Protein AF-A0A8T2UXD0-F1 (afdb_monomer_lite)

pLDDT: mean 90.54, std 15.95, range [23.23, 98.81]

Sequence (1113 aa):
MATSQDVSQAEHEKELHKASDIFVRALENENIKYIFGIPGEENLDLLDSLKGSPINLILTRHEQAAGFMAATVGRLTGHVGVCLSTLGPGATNFATAAAYAQLAGFPMMMITGQKPIRKSKQGSFQIVDIVENMRPVTKFTKQIADGDLIPSLVREAIRQAEEERPGAVHLELPEDIAGTMTEGEIFPVHPVRRPIAEEKAIRKAVNMIQAATNPLLLIGAGANRKRTQKMLQEFVDKLGIPFVTTQMGKGVITEAHPLYLGCCALSAMDYPHVCIEKADLIINVGHDVVEKPPFFMEHGKPPLVIHINFYSAKVDNVYFPQLEVIGDIANAIWQIKESTSHQSHWDYEYMLQTKRDMEIHMRIGVDDSSFPMVPQRVVADLRRAMPDDGVVCLDNGMYKIWFARCYKAYQPNTLLLDNALATMGAGLPSAIAVSLLYPQKKVVAVCGDGGFMMNSQEMETAMRLHLNLTVIILNDNAYGMIKWKQNHAGFSKFGLDLENPDFVAYARSYGAIGYRVTNADEYLKLLHECLFLSPHGVKLIEVPVKYEWANHILDKELPGLMEKKMEAVTTTISLALSEAAAIPKTMKLAAKELKPKKEVAIEMKGLEVDSVGPETDVTTCTEEIQGRPTLGATPEPVVYPFYIANKPLYPNSNLDVINKYNGKVFAKCALATHNDIDAAIDAAQKAFPAVAAMASYERKQVLETVVTEVKRRFEEFAVALCLEAGKPIRDSRGEVKRLIDTFSIAAEESIRISGEFSQMDISERAKGYQALVRRFPIGPISMISPFNFPLNLAAHKIAPALAVGCPFVLKPASRTPIGSLLLGEILSQCRLPEGAFSILPCSRDGAELFTIDERFKLVSFTGSPSVGWDIKEKAGKKKVILELGGNAACILEDIVPDMKTVVSRIIHGAFYQSGQSCISVQRVYIRKDLYELVKDELVKETHGLVKGDPLNEDTFIGPLIAESEAKRIENWVDKAVSNGARVLAGGKRDDSFYDATILENVSPDMEVHCEEVFGPVMELIAYDDFKYAVSEVNKSKFGLQAGVFTSDINKAFYAFQQLDVGGVVINDVPSMRIDSQPYGGVKDSGLGREGVKYAMEDMTEVRVMLLRNVGTL

Organism: Ceratopteris richardii (NCBI:txid49495)

InterPro domains:
  IPR000399 TPP-binding enzyme, conserved site [PS00187] (432-451)
  IPR011766 Thiamine pyrophosphate enzyme, TPP-binding [PF02775] (395-543)
  IPR012000 Thiamine pyrophosphate enzyme, central domain [PF00205] (202-335)
  IPR012001 Thiamine pyrophosphate enzyme, N-terminal TPP-binding domain [PF02776] (18-131)
  IPR015590 Aldehyde dehydrogenase domain [PF00171] (654-1104)
  IPR016161 Aldehyde/histidinol dehydrogenase [SSF53720] (637-1110)
  IPR016162 Aldehyde dehydrogenase, N-terminal [G3DSA:3.40.605.10] (663-1097)
  IPR016163 Aldehyde dehydrogenase, C-terminal [G3DSA:3.40.309.10] (886-1074)
  IPR029035 DHS-like NAD/FAD-binding domain superfamily [SSF52467] (194-378)
  IPR029061 Thiamin diphosphate-binding fold [SSF52518] (13-196)
  IPR029061 Thiamin diphosphate-binding fold [SSF52518] (373-552)
  IPR029510 Aldehyde dehydrogenase, glutamic acid active site [PS00687] (882-889)
  IPR051020 Aldehyde dehydrogenase-related metabolic enzymes [PTHR42991] (530-1112)

Structure (mmCIF, N/CA/C/O backbone):
data_AF-A0A8T2UXD0-F1
#
_entry.id   AF-A0A8T2UXD0-F1
#
loop_
_atom_site.group_PDB
_atom_site.id
_atom_site.type_symbol
_atom_site.label_atom_id
_atom_site.label_alt_id
_atom_site.label_comp_id
_atom_site.label_asym_id
_atom_site.label_entity_id
_atom_site.label_seq_id
_atom_site.pdbx_PDB_ins_code
_atom_site.Cartn_x
_atom_site.Cartn_y
_atom_site.Cartn_z
_atom_site.occupancy
_atom_site.B_iso_or_equiv
_atom_site.auth_seq_id
_atom_site.auth_comp_id
_atom_site.auth_asym_id
_atom_site.auth_atom_id
_atom_site.pdbx_PDB_model_num
ATOM 1 N N . MET A 1 1 ? 6.218 -28.670 77.651 1.00 37.00 1 MET A N 1
ATOM 2 C CA . MET A 1 1 ? 6.368 -27.308 78.204 1.00 37.00 1 MET A CA 1
ATOM 3 C C . MET A 1 1 ? 6.347 -26.332 77.039 1.00 37.00 1 MET A C 1
ATOM 5 O O . MET A 1 1 ? 7.109 -26.569 76.116 1.00 37.00 1 MET A O 1
ATOM 9 N N . ALA A 1 2 ? 5.452 -25.335 77.117 1.00 35.25 2 ALA A N 1
ATOM 10 C CA . ALA A 1 2 ? 5.330 -24.097 76.319 1.00 35.25 2 ALA A CA 1
ATOM 11 C C . ALA A 1 2 ? 5.297 -24.245 74.777 1.00 35.25 2 ALA A C 1
ATOM 13 O O . ALA A 1 2 ? 6.328 -24.461 74.158 1.00 35.25 2 ALA A O 1
ATOM 14 N N . THR A 1 3 ? 4.134 -24.396 74.130 1.00 39.88 3 THR A N 1
ATOM 15 C CA . THR A 1 3 ? 3.065 -23.422 73.769 1.00 39.88 3 THR A CA 1
ATOM 16 C C . THR A 1 3 ? 3.284 -22.690 72.442 1.00 39.88 3 THR A C 1
ATOM 18 O O . THR A 1 3 ? 4.197 -21.894 72.277 1.00 39.88 3 THR A O 1
ATOM 21 N N . SER A 1 4 ? 2.354 -23.017 71.546 1.00 42.31 4 SER A N 1
ATOM 22 C CA . SER A 1 4 ? 1.787 -22.301 70.404 1.00 42.31 4 SER A CA 1
ATOM 23 C C . SER A 1 4 ? 1.790 -20.766 70.426 1.00 42.31 4 SER A C 1
ATOM 25 O O . SER A 1 4 ? 1.621 -20.178 71.489 1.00 42.31 4 SER A O 1
ATOM 27 N N . GLN A 1 5 ? 1.724 -20.224 69.199 1.00 41.56 5 GLN A N 1
ATOM 28 C CA . GLN A 1 5 ? 1.317 -18.874 68.761 1.00 41.56 5 GLN A CA 1
ATOM 29 C C . GLN A 1 5 ? 2.453 -17.871 68.525 1.00 41.56 5 GLN A C 1
ATOM 31 O O . GLN A 1 5 ? 3.053 -17.365 69.461 1.00 41.56 5 GLN A O 1
ATOM 36 N N . ASP A 1 6 ? 2.741 -17.660 67.233 1.00 34.41 6 ASP A N 1
ATOM 37 C CA . ASP A 1 6 ? 2.915 -16.360 66.551 1.00 34.41 6 ASP A CA 1
ATOM 38 C C . ASP A 1 6 ? 3.908 -16.475 65.386 1.00 34.41 6 ASP A C 1
ATOM 40 O O . ASP A 1 6 ? 5.038 -15.999 65.423 1.00 34.41 6 ASP A O 1
ATOM 44 N N . VAL A 1 7 ? 3.461 -17.115 64.302 1.00 37.12 7 VAL A N 1
ATOM 45 C CA . VAL A 1 7 ? 3.943 -16.759 62.962 1.00 37.12 7 VAL A CA 1
ATOM 46 C C . VAL A 1 7 ? 2.892 -15.801 62.421 1.00 37.12 7 VAL A C 1
ATOM 48 O O . VAL A 1 7 ? 1.910 -16.221 61.811 1.00 37.12 7 VAL A O 1
ATOM 51 N N . SER A 1 8 ? 3.037 -14.520 62.760 1.00 35.91 8 SER A N 1
ATOM 52 C CA . SER A 1 8 ? 2.186 -13.464 62.225 1.00 35.91 8 SER A CA 1
ATOM 53 C C . SER A 1 8 ? 2.386 -13.392 60.714 1.00 35.91 8 SER A C 1
ATOM 55 O O . SER A 1 8 ? 3.499 -13.161 60.235 1.00 35.91 8 SER A O 1
ATOM 57 N N . GLN A 1 9 ? 1.291 -13.581 59.984 1.00 34.50 9 GLN A N 1
ATOM 58 C CA . GLN A 1 9 ? 1.118 -13.133 58.611 1.00 34.50 9 GLN A CA 1
ATOM 59 C C . GLN A 1 9 ? 1.543 -11.661 58.517 1.00 34.50 9 GLN A C 1
ATOM 61 O O . GLN A 1 9 ? 0.825 -10.776 58.967 1.00 34.50 9 GLN A O 1
ATOM 66 N N . ALA A 1 10 ? 2.716 -11.395 57.951 1.00 36.94 10 ALA A N 1
ATOM 67 C CA . ALA A 1 10 ? 2.974 -10.114 57.314 1.00 36.94 10 ALA A CA 1
ATOM 68 C C . ALA A 1 10 ? 2.471 -10.253 55.875 1.00 36.94 10 ALA A C 1
ATOM 70 O O . ALA A 1 10 ? 3.243 -10.510 54.952 1.00 36.94 10 ALA A O 1
ATOM 71 N N . GLU A 1 11 ? 1.151 -10.175 55.704 1.00 38.84 11 GLU A N 1
ATOM 72 C CA . GLU A 1 11 ? 0.586 -9.756 54.427 1.00 38.84 11 GLU A CA 1
ATOM 73 C C . GLU A 1 11 ? 1.239 -8.401 54.120 1.00 38.84 11 GLU A C 1
ATOM 75 O O . GLU A 1 11 ? 1.059 -7.438 54.861 1.00 38.84 11 GLU A O 1
ATOM 80 N N . HIS A 1 12 ? 2.098 -8.336 53.098 1.00 44.81 12 HIS A N 1
ATOM 81 C CA . HIS A 1 12 ? 2.376 -7.052 52.468 1.00 44.81 12 HIS A CA 1
ATOM 82 C C . HIS A 1 12 ? 1.028 -6.598 51.908 1.00 44.81 12 HIS A C 1
ATOM 84 O O . HIS A 1 12 ? 0.618 -7.080 50.853 1.00 44.81 12 HIS A O 1
ATOM 90 N N . GLU A 1 13 ? 0.309 -5.744 52.640 1.00 45.81 13 GLU A N 1
ATOM 91 C CA . GLU A 1 13 ? -0.740 -4.915 52.054 1.00 45.81 13 GLU A CA 1
ATOM 92 C C . GLU A 1 13 ? -0.072 -4.169 50.900 1.00 45.81 13 GLU A C 1
ATOM 94 O O . GLU A 1 13 ? 0.713 -3.243 51.110 1.00 45.81 13 GLU A O 1
ATOM 99 N N . LYS A 1 14 ? -0.284 -4.647 49.672 1.00 60.88 14 LYS A N 1
ATOM 100 C CA . LYS A 1 14 ? 0.183 -3.939 48.490 1.00 60.88 14 LYS A CA 1
ATOM 101 C C . LYS A 1 14 ? -0.544 -2.606 48.459 1.00 60.88 14 LYS A C 1
ATOM 103 O O . LYS A 1 14 ? -1.773 -2.555 48.464 1.00 60.88 14 LYS A O 1
ATOM 108 N N . GLU A 1 15 ? 0.231 -1.533 48.480 1.00 77.75 15 GLU A N 1
ATOM 109 C CA . GLU A 1 15 ? -0.295 -0.181 48.455 1.00 77.75 15 GLU A CA 1
ATOM 110 C C . GLU A 1 15 ? -1.021 0.039 47.121 1.00 77.75 15 GLU A C 1
ATOM 112 O O . GLU A 1 15 ? -0.420 -0.002 46.049 1.00 77.75 15 GLU A O 1
ATOM 117 N N . LEU A 1 16 ? -2.340 0.212 47.184 1.00 85.56 16 LEU A N 1
ATOM 118 C CA . LEU A 1 16 ? -3.154 0.502 46.011 1.00 85.56 16 LEU A CA 1
ATOM 119 C C . LEU A 1 16 ? -2.903 1.947 45.566 1.00 85.56 16 LEU A C 1
ATOM 121 O O . LEU A 1 16 ? -3.045 2.884 46.355 1.00 85.56 16 LEU A O 1
ATOM 125 N N . HIS A 1 17 ? -2.605 2.139 44.285 1.00 92.56 17 HIS A N 1
ATOM 126 C CA . HIS A 1 17 ? -2.382 3.455 43.684 1.00 92.56 17 HIS A CA 1
ATOM 127 C C . HIS A 1 17 ? -3.468 3.779 42.654 1.00 92.56 17 HIS A C 1
ATOM 129 O O . HIS A 1 17 ? -4.031 2.870 42.047 1.00 92.56 17 HIS A O 1
ATOM 135 N N . LYS A 1 18 ? -3.759 5.065 42.416 1.00 96.12 18 LYS A N 1
ATOM 136 C CA . LYS A 1 18 ? -4.636 5.467 41.306 1.00 96.12 18 LYS A CA 1
ATOM 137 C C . LYS A 1 18 ? -3.933 5.163 39.977 1.00 96.12 18 LYS A C 1
ATOM 139 O O . LYS A 1 18 ? -2.745 5.440 39.818 1.00 96.12 18 LYS A O 1
ATOM 144 N N . ALA A 1 19 ? -4.649 4.606 39.009 1.00 97.38 19 ALA A N 1
ATOM 145 C CA . ALA A 1 19 ? -4.084 4.144 37.743 1.00 97.38 19 ALA A CA 1
ATOM 146 C C . ALA A 1 19 ? -3.408 5.271 36.948 1.00 97.38 19 ALA A C 1
ATOM 148 O O . ALA A 1 19 ? -2.320 5.078 36.401 1.00 97.38 19 ALA A O 1
ATOM 149 N N . SER A 1 20 ? -3.982 6.475 36.946 1.00 97.62 20 SER A N 1
ATOM 150 C CA . SER A 1 20 ? -3.344 7.647 36.345 1.00 97.62 20 SER A CA 1
ATOM 151 C C . SER A 1 20 ? -2.054 8.083 37.061 1.00 97.62 20 SER A C 1
ATOM 153 O O . SER A 1 20 ? -1.137 8.554 36.388 1.00 97.62 20 SER A O 1
ATOM 155 N N . ASP A 1 21 ? -1.913 7.860 38.377 1.00 97.44 21 ASP A N 1
ATOM 156 C CA . ASP A 1 21 ? -0.654 8.115 39.101 1.00 97.44 21 ASP A CA 1
ATOM 157 C C . ASP A 1 21 ? 0.431 7.129 38.655 1.00 97.44 21 ASP A C 1
ATOM 159 O O . ASP A 1 21 ? 1.575 7.517 38.415 1.00 97.44 21 ASP A O 1
ATOM 163 N N . ILE A 1 22 ? 0.071 5.853 38.484 1.00 97.56 22 ILE A N 1
ATOM 164 C CA . ILE A 1 22 ? 0.976 4.834 37.938 1.00 97.56 22 ILE A CA 1
ATOM 165 C C . ILE A 1 22 ? 1.376 5.162 36.498 1.00 97.56 22 ILE A C 1
ATOM 167 O O . ILE A 1 22 ? 2.548 5.013 36.153 1.00 97.56 22 ILE A O 1
ATOM 171 N N . PHE A 1 23 ? 0.452 5.664 35.674 1.00 98.25 23 PHE A N 1
ATOM 172 C CA . PHE A 1 23 ? 0.763 6.103 34.311 1.00 98.25 23 PHE A CA 1
ATOM 173 C C . PHE A 1 23 ? 1.818 7.209 34.315 1.00 98.25 23 PHE A C 1
ATOM 175 O O . PHE A 1 23 ? 2.831 7.103 33.623 1.00 98.25 23 PHE A O 1
ATOM 182 N N . VAL A 1 24 ? 1.614 8.250 35.126 1.00 98.38 24 VAL A N 1
ATOM 183 C CA . VAL A 1 24 ? 2.554 9.372 35.245 1.00 98.38 24 VAL A CA 1
ATOM 184 C C . VAL A 1 24 ? 3.909 8.899 35.768 1.00 98.38 24 VAL A C 1
ATOM 186 O O . VAL A 1 24 ? 4.928 9.197 35.147 1.00 98.38 24 VAL A O 1
ATOM 189 N N . ARG A 1 25 ? 3.943 8.078 36.825 1.00 97.38 25 ARG A N 1
ATOM 190 C CA . ARG A 1 25 ? 5.199 7.517 37.348 1.00 97.38 25 ARG A CA 1
ATOM 191 C C . ARG A 1 25 ? 5.913 6.622 36.324 1.00 97.38 25 ARG A C 1
ATOM 193 O O . ARG A 1 25 ? 7.142 6.597 36.288 1.00 97.38 25 ARG A O 1
ATOM 200 N N . ALA A 1 26 ? 5.178 5.901 35.473 1.00 97.75 26 ALA A N 1
ATOM 201 C CA . ALA A 1 26 ? 5.765 5.115 34.387 1.00 97.75 26 ALA A CA 1
ATOM 202 C C . ALA A 1 26 ? 6.416 6.011 33.316 1.00 97.75 26 ALA A C 1
ATOM 204 O O . ALA A 1 26 ? 7.507 5.691 32.844 1.00 97.75 26 ALA A O 1
ATOM 205 N N . LEU A 1 27 ? 5.808 7.157 32.981 1.00 98.12 27 LEU A N 1
ATOM 206 C CA . LEU A 1 27 ? 6.428 8.162 32.106 1.00 98.12 27 LEU A CA 1
ATOM 207 C C . LEU A 1 27 ? 7.660 8.816 32.760 1.00 98.12 27 LEU A C 1
ATOM 209 O O . LEU A 1 27 ? 8.677 9.018 32.098 1.00 98.12 27 LEU A O 1
ATOM 213 N N . GLU A 1 28 ? 7.609 9.119 34.059 1.00 97.88 28 GLU A N 1
ATOM 214 C CA . GLU A 1 28 ? 8.759 9.651 34.808 1.00 97.88 28 GLU A CA 1
ATOM 215 C C . GLU A 1 28 ? 9.940 8.675 34.805 1.00 97.88 28 GLU A C 1
ATOM 217 O O . GLU A 1 28 ? 11.082 9.076 34.580 1.00 97.88 28 GLU A O 1
ATOM 222 N N . ASN A 1 29 ? 9.661 7.384 34.998 1.00 96.56 29 ASN A N 1
ATOM 223 C CA . ASN A 1 29 ? 10.650 6.308 34.952 1.00 96.56 29 ASN A CA 1
ATOM 224 C C . ASN A 1 29 ? 11.345 6.203 33.580 1.00 96.56 29 ASN A C 1
ATOM 226 O O . ASN A 1 29 ? 12.518 5.840 33.504 1.00 96.56 29 ASN A O 1
ATOM 230 N N . GLU A 1 30 ? 10.658 6.599 32.508 1.00 95.88 30 GLU A N 1
ATOM 231 C CA . GLU A 1 30 ? 11.190 6.677 31.139 1.00 95.88 30 GLU A CA 1
ATOM 232 C C . GLU A 1 30 ? 11.844 8.041 30.831 1.00 95.88 30 GLU A C 1
ATOM 234 O O . GLU A 1 30 ? 12.256 8.314 29.706 1.00 95.88 30 GLU A O 1
ATOM 239 N N . ASN A 1 31 ? 12.018 8.894 31.848 1.00 95.50 31 ASN A N 1
ATOM 240 C CA . ASN A 1 31 ? 12.623 10.228 31.774 1.00 95.50 31 ASN A CA 1
ATOM 241 C C . ASN A 1 31 ? 11.885 11.209 30.847 1.00 95.50 31 ASN A C 1
ATOM 243 O O . ASN A 1 31 ? 12.504 12.124 30.284 1.00 95.50 31 ASN A O 1
ATOM 247 N N . ILE A 1 32 ? 10.566 11.059 30.704 1.00 97.69 32 ILE A N 1
ATOM 248 C CA . ILE A 1 32 ? 9.747 12.033 29.984 1.00 97.69 32 ILE A CA 1
ATOM 249 C C . ILE A 1 32 ? 9.766 13.363 30.741 1.00 97.69 32 ILE A C 1
ATOM 251 O O . ILE A 1 32 ? 9.631 13.408 31.958 1.00 97.69 32 ILE A O 1
ATOM 255 N N . LYS A 1 33 ? 9.964 14.466 30.010 1.00 96.25 33 LYS A N 1
ATOM 256 C CA . LYS A 1 33 ? 10.037 15.828 30.580 1.00 96.25 33 LYS A CA 1
ATOM 257 C C . LYS A 1 33 ? 8.906 16.740 30.134 1.00 96.25 33 LYS A C 1
ATOM 259 O O . LYS A 1 33 ? 8.571 17.688 30.841 1.00 96.25 33 LYS A O 1
ATOM 264 N N . TYR A 1 34 ? 8.370 16.481 28.947 1.00 97.88 34 TYR A N 1
ATOM 265 C CA . TYR A 1 34 ? 7.365 17.311 28.304 1.00 97.88 34 TYR A CA 1
ATOM 266 C C . TYR A 1 34 ? 6.266 16.425 27.739 1.00 97.88 34 TYR A C 1
ATOM 268 O O . TYR A 1 34 ? 6.557 15.415 27.096 1.00 97.88 34 TYR A O 1
ATOM 276 N N . ILE A 1 35 ? 5.026 16.851 27.944 1.00 98.69 35 ILE A N 1
ATOM 277 C CA . ILE A 1 35 ? 3.860 16.354 27.218 1.00 98.69 35 ILE A CA 1
ATOM 278 C C . ILE A 1 35 ? 3.265 17.553 26.491 1.00 98.69 35 ILE A C 1
ATOM 280 O O . ILE A 1 35 ? 2.960 18.560 27.124 1.00 98.69 35 ILE A O 1
ATOM 284 N N . PHE A 1 36 ? 3.109 17.465 25.175 1.00 98.81 36 PHE A N 1
ATOM 285 C CA . PHE A 1 36 ? 2.476 18.517 24.375 1.00 98.81 36 PHE A CA 1
ATOM 286 C C . PHE A 1 36 ? 1.028 18.135 24.101 1.00 98.81 36 PHE A C 1
ATOM 288 O O . PHE A 1 36 ? 0.779 16.998 23.711 1.00 98.81 36 PHE A O 1
ATOM 295 N N . GLY A 1 37 ? 0.055 19.026 24.261 1.00 97.81 37 GLY A N 1
ATOM 296 C CA . GLY A 1 37 ? -1.310 18.582 23.991 1.00 97.81 37 GLY A CA 1
ATOM 297 C C . GLY A 1 37 ? -2.433 19.542 24.298 1.00 97.81 37 GLY A C 1
ATOM 298 O O . GLY A 1 37 ? -2.210 20.679 24.717 1.00 97.81 37 GLY A O 1
ATOM 299 N N . ILE A 1 38 ? -3.641 19.035 24.080 1.00 97.88 38 ILE A N 1
ATOM 300 C CA . ILE A 1 38 ? -4.906 19.665 24.454 1.00 97.88 38 ILE A CA 1
ATOM 301 C C . ILE A 1 38 ? -5.709 18.623 25.232 1.00 97.88 38 ILE A C 1
ATOM 303 O O . ILE A 1 38 ? -6.197 17.663 24.637 1.00 97.88 38 ILE A O 1
ATOM 307 N N . PRO A 1 39 ? -5.833 18.762 26.559 1.00 95.44 39 PRO A N 1
ATOM 308 C CA . PRO A 1 39 ? -6.629 17.829 27.338 1.00 95.44 39 PRO A CA 1
ATOM 309 C C . PRO A 1 39 ? -8.131 18.112 27.201 1.00 95.44 39 PRO A C 1
ATOM 311 O O . PRO A 1 39 ? -8.539 19.247 26.948 1.00 95.44 39 PRO A O 1
ATOM 314 N N . GLY A 1 40 ? -8.947 17.085 27.435 1.00 93.81 40 GLY A N 1
ATOM 315 C CA . GLY A 1 40 ? -10.406 17.184 27.564 1.00 93.81 40 GLY A CA 1
ATOM 316 C C . GLY A 1 40 ? -10.930 16.553 28.857 1.00 93.81 40 GLY A C 1
ATOM 317 O O . GLY A 1 40 ? -10.153 16.232 29.758 1.00 93.81 40 GLY A O 1
ATOM 318 N N . GLU A 1 41 ? -12.253 16.377 28.941 1.00 91.69 41 GLU A N 1
ATOM 319 C CA . GLU A 1 41 ? -12.951 15.777 30.096 1.00 91.69 41 GLU A CA 1
ATOM 320 C C . GLU A 1 41 ? -12.392 14.385 30.436 1.00 91.69 41 GLU A C 1
ATOM 322 O O . GLU A 1 41 ? -12.151 14.049 31.592 1.00 91.69 41 GLU A O 1
ATOM 327 N N . GLU A 1 42 ? -12.062 13.612 29.412 1.00 93.31 42 GLU A N 1
ATOM 328 C CA . GLU A 1 42 ? -11.636 12.221 29.514 1.00 93.31 42 GLU A CA 1
ATOM 329 C C . GLU A 1 42 ? -10.204 12.080 30.049 1.00 93.31 42 GLU A C 1
ATOM 331 O O . GLU A 1 42 ? -9.760 10.985 30.390 1.00 93.31 42 GLU A O 1
ATOM 336 N N . ASN A 1 43 ? -9.458 13.185 30.125 1.00 95.81 43 ASN A N 1
ATOM 337 C CA . ASN A 1 43 ? -8.100 13.209 30.656 1.00 95.81 43 ASN A CA 1
ATOM 338 C C . ASN A 1 43 ? -8.028 13.768 32.086 1.00 95.81 43 ASN A C 1
ATOM 340 O O . ASN A 1 43 ? -6.919 13.929 32.595 1.00 95.81 43 ASN A O 1
ATOM 344 N N . LEU A 1 44 ? -9.152 14.099 32.736 1.00 96.62 44 LEU A N 1
ATOM 345 C CA . LEU A 1 44 ? -9.150 14.821 34.017 1.00 96.62 44 LEU A CA 1
ATOM 346 C C . LEU A 1 44 ? -8.344 14.113 35.117 1.00 96.62 44 LEU A C 1
ATOM 348 O O . LEU A 1 44 ? -7.552 14.767 35.794 1.00 96.62 44 LEU A O 1
ATOM 352 N N . ASP A 1 45 ? -8.475 12.791 35.252 1.00 96.62 45 ASP A N 1
ATOM 353 C CA . ASP A 1 45 ? -7.686 12.016 36.220 1.00 96.62 45 ASP A CA 1
ATOM 354 C C . ASP A 1 45 ? -6.180 12.069 35.925 1.00 96.62 45 ASP A C 1
ATOM 356 O O . ASP A 1 45 ? -5.371 12.230 36.840 1.00 96.62 45 ASP A O 1
ATOM 360 N N . LEU A 1 46 ? -5.799 12.002 34.645 1.00 97.12 46 LEU A N 1
ATOM 361 C CA . LEU A 1 46 ? -4.404 12.120 34.216 1.00 97.12 46 LEU A CA 1
ATOM 362 C C . LEU A 1 46 ? -3.844 13.524 34.481 1.00 97.12 46 LEU A C 1
ATOM 364 O O . LEU A 1 46 ? -2.701 13.655 34.914 1.00 97.12 46 LEU A O 1
ATOM 368 N N . LEU A 1 47 ? -4.643 14.570 34.260 1.00 97.38 47 LEU A N 1
ATOM 369 C CA . LEU A 1 47 ? -4.257 15.950 34.562 1.00 97.38 47 LEU A CA 1
ATOM 370 C C . LEU A 1 47 ? -4.053 16.185 36.061 1.00 97.38 47 LEU A C 1
ATOM 372 O O . LEU A 1 47 ? -3.098 16.861 36.446 1.00 97.38 47 LEU A O 1
ATOM 376 N N . ASP A 1 48 ? -4.930 15.629 36.896 1.00 97.38 48 ASP A N 1
ATOM 377 C CA . ASP A 1 48 ? -4.803 15.700 38.351 1.00 97.38 48 ASP A CA 1
ATOM 378 C C . ASP A 1 48 ? -3.511 15.015 38.825 1.00 97.38 48 ASP A C 1
ATOM 380 O O . ASP A 1 48 ? -2.745 15.603 39.590 1.00 97.38 48 ASP A O 1
ATOM 384 N N . SER A 1 49 ? -3.195 13.838 38.275 1.00 97.25 49 SER A N 1
ATOM 385 C CA . SER A 1 49 ? -1.945 13.119 38.558 1.00 97.25 49 SER A CA 1
ATOM 386 C C . SER A 1 49 ? -0.693 13.868 38.078 1.00 97.25 49 SER A C 1
ATOM 388 O O . SER A 1 49 ? 0.321 13.900 38.777 1.00 97.25 49 SER A O 1
ATOM 390 N N . LEU A 1 50 ? -0.749 14.533 36.917 1.00 97.00 50 LEU A N 1
ATOM 391 C CA . LEU A 1 50 ? 0.374 15.320 36.387 1.00 97.00 50 LEU A CA 1
ATOM 392 C C . LEU A 1 50 ? 0.735 16.524 37.268 1.00 97.00 50 LEU A C 1
ATOM 394 O O . LEU A 1 50 ? 1.883 16.961 37.253 1.00 97.00 50 LEU A O 1
ATOM 398 N N . LYS A 1 51 ? -0.201 17.051 38.068 1.00 93.31 51 LYS A N 1
ATOM 399 C CA . LYS A 1 51 ? 0.032 18.213 38.942 1.00 93.31 51 LYS A CA 1
ATOM 400 C C . LYS A 1 51 ? 1.182 18.005 39.938 1.00 93.31 51 LYS A C 1
ATOM 402 O O . LYS A 1 51 ? 1.835 18.977 40.316 1.00 93.31 51 LYS A O 1
ATOM 407 N N . GLY A 1 52 ? 1.399 16.767 40.388 1.00 86.38 52 GLY A N 1
ATOM 408 C CA . GLY A 1 52 ? 2.474 16.398 41.318 1.00 86.38 52 GLY A CA 1
ATOM 409 C C . GLY A 1 52 ? 3.787 15.982 40.647 1.00 86.38 52 GLY A C 1
ATOM 410 O O . GLY A 1 52 ? 4.761 15.715 41.348 1.00 86.38 52 GLY A O 1
ATOM 411 N N . SER A 1 53 ? 3.819 15.921 39.314 1.00 96.38 53 SER A N 1
ATOM 412 C CA . SER A 1 53 ? 4.931 15.390 38.524 1.00 96.38 53 SER A CA 1
ATOM 413 C C . SER A 1 53 ? 5.945 16.475 38.130 1.00 96.38 53 SER A C 1
ATOM 415 O O . SER A 1 53 ? 5.562 17.628 37.925 1.00 96.38 53 SER A O 1
ATOM 417 N N . PRO A 1 54 ? 7.237 16.141 37.932 1.00 96.38 54 PRO A N 1
ATOM 418 C CA . PRO A 1 54 ? 8.185 17.020 37.248 1.00 96.38 54 PRO A CA 1
ATOM 419 C C . PRO A 1 54 ? 7.932 17.138 35.731 1.00 96.38 54 PRO A C 1
ATOM 421 O O . PRO A 1 54 ? 8.622 17.918 35.066 1.00 96.38 54 PRO A O 1
ATOM 424 N N . ILE A 1 55 ? 6.996 16.367 35.160 1.00 98.19 55 ILE A N 1
ATOM 425 C CA . ILE A 1 55 ? 6.625 16.449 33.743 1.00 98.19 55 ILE A CA 1
ATOM 426 C C . ILE A 1 55 ? 5.872 17.756 33.474 1.00 98.19 55 ILE A C 1
ATOM 428 O O . ILE A 1 55 ? 4.824 18.029 34.054 1.00 98.19 55 ILE A O 1
ATOM 432 N N . ASN A 1 56 ? 6.363 18.542 32.518 1.00 97.38 56 ASN A N 1
ATOM 433 C CA . ASN A 1 56 ? 5.712 19.781 32.111 1.00 97.38 56 ASN A CA 1
ATOM 434 C C . ASN A 1 56 ? 4.673 19.514 31.016 1.00 97.38 56 ASN A C 1
ATOM 436 O O . ASN A 1 56 ? 5.027 19.176 29.883 1.00 97.38 56 ASN A O 1
ATOM 440 N N . LEU A 1 57 ? 3.393 19.724 31.332 1.00 97.94 57 LEU A N 1
ATOM 441 C CA . LEU A 1 57 ? 2.331 19.756 30.329 1.00 97.94 57 LEU A CA 1
ATOM 442 C C . LEU A 1 57 ? 2.357 21.097 29.582 1.00 97.94 57 LEU A C 1
ATOM 444 O O . LEU A 1 57 ? 2.011 22.147 30.124 1.00 97.94 57 LEU A O 1
ATOM 448 N N . ILE A 1 58 ? 2.749 21.052 28.315 1.00 98.38 58 ILE A N 1
ATOM 449 C CA . ILE A 1 58 ? 2.761 22.193 27.410 1.00 98.38 58 ILE A CA 1
ATOM 450 C C . ILE A 1 58 ? 1.453 22.202 26.623 1.00 98.38 58 ILE A C 1
ATOM 452 O O . ILE A 1 58 ? 1.273 21.450 25.663 1.00 98.38 58 ILE A O 1
ATOM 456 N N . LEU A 1 59 ? 0.536 23.077 27.034 1.00 98.31 59 LEU A N 1
ATOM 457 C CA . LEU A 1 59 ? -0.701 23.293 26.291 1.00 98.31 59 LEU A CA 1
ATOM 458 C C . LEU A 1 59 ? -0.394 23.883 24.916 1.00 98.31 59 LEU A C 1
ATOM 460 O O . LEU A 1 59 ? 0.373 24.843 24.814 1.00 98.31 59 LEU A O 1
ATOM 464 N N . THR A 1 60 ? -1.024 23.313 23.898 1.00 98.44 60 THR A N 1
ATOM 465 C CA . THR A 1 60 ? -0.962 23.762 22.499 1.00 98.44 60 THR A CA 1
ATOM 466 C C . THR A 1 60 ? -2.326 24.282 22.058 1.00 98.44 60 THR A C 1
ATOM 468 O O . THR A 1 60 ? -3.303 24.214 22.809 1.00 98.44 60 THR A O 1
ATOM 471 N N . ARG A 1 61 ? -2.403 24.851 20.856 1.00 98.25 61 ARG A N 1
ATOM 472 C CA . ARG A 1 61 ? -3.653 25.352 20.271 1.00 98.25 61 ARG A CA 1
ATOM 473 C C . ARG A 1 61 ? -4.248 24.400 19.237 1.00 98.25 61 ARG A C 1
ATOM 475 O O . ARG A 1 61 ? -5.414 24.579 18.895 1.00 98.25 61 ARG A O 1
ATOM 482 N N . HIS A 1 62 ? -3.498 23.388 18.796 1.00 98.56 62 HIS A N 1
ATOM 483 C CA . HIS A 1 62 ? -4.005 22.264 18.007 1.00 98.56 62 HIS A CA 1
ATOM 484 C C . HIS A 1 62 ? -3.193 20.972 18.236 1.00 98.56 62 HIS A C 1
ATOM 486 O O . HIS A 1 62 ? -1.962 21.009 18.299 1.00 98.56 62 HIS A O 1
ATOM 492 N N . GLU A 1 63 ? -3.849 19.806 18.277 1.00 98.69 63 GLU A N 1
ATOM 493 C CA . GLU A 1 63 ? -3.199 18.512 18.554 1.00 98.69 63 GLU A CA 1
ATOM 494 C C . GLU A 1 63 ? -2.162 18.135 17.487 1.00 98.69 63 GLU A C 1
ATOM 496 O O . GLU A 1 63 ? -1.072 17.672 17.808 1.00 98.69 63 GLU A O 1
ATOM 501 N N . GLN A 1 64 ? -2.439 18.416 16.210 1.00 98.38 64 GLN A N 1
ATOM 502 C CA . GLN A 1 64 ? -1.445 18.286 15.135 1.00 98.38 64 GLN A CA 1
ATOM 503 C C . GLN A 1 64 ? -0.098 18.958 15.481 1.00 98.38 64 GLN A C 1
ATOM 505 O O . GLN A 1 64 ? 0.961 18.355 15.298 1.00 98.38 64 GLN A O 1
ATOM 510 N N . ALA A 1 65 ? -0.121 20.183 16.016 1.00 98.50 65 ALA A N 1
ATOM 511 C CA . ALA A 1 65 ? 1.096 20.884 16.408 1.00 98.50 65 ALA A CA 1
ATOM 512 C C . ALA A 1 65 ? 1.771 20.243 17.628 1.00 98.50 65 ALA A C 1
ATOM 514 O O . ALA A 1 65 ? 2.998 20.123 17.644 1.00 98.50 65 ALA A O 1
ATOM 515 N N . ALA A 1 66 ? 0.993 19.771 18.608 1.00 98.81 66 ALA A N 1
ATOM 516 C CA . ALA A 1 66 ? 1.518 18.990 19.727 1.00 98.81 66 ALA A CA 1
ATOM 517 C C . ALA A 1 66 ? 2.259 17.732 19.258 1.00 98.81 66 ALA A C 1
ATOM 519 O O . ALA A 1 66 ? 3.372 17.462 19.714 1.00 98.81 66 ALA A O 1
ATOM 520 N N . GLY A 1 67 ? 1.682 17.002 18.303 1.00 98.56 67 GLY A N 1
ATOM 521 C CA . GLY A 1 67 ? 2.324 15.842 17.697 1.00 98.56 67 GLY A CA 1
ATOM 522 C C . GLY A 1 67 ? 3.620 16.209 16.963 1.00 98.56 67 GLY A C 1
ATOM 523 O O . GLY A 1 67 ? 4.635 15.544 17.144 1.00 98.56 67 GLY A O 1
ATOM 524 N N . PHE A 1 68 ? 3.660 17.316 16.212 1.00 98.69 68 PHE A N 1
ATOM 525 C CA . PHE A 1 68 ? 4.904 17.777 15.574 1.00 98.69 68 PHE A CA 1
ATOM 526 C C . PHE A 1 68 ? 5.988 18.193 16.580 1.00 98.69 68 PHE A C 1
ATOM 528 O O . PHE A 1 68 ? 7.168 17.894 16.363 1.00 98.69 68 PHE A O 1
ATOM 535 N N . MET A 1 69 ? 5.618 18.835 17.693 1.00 98.81 69 MET A N 1
ATOM 536 C CA . MET A 1 69 ? 6.554 19.145 18.782 1.00 98.81 69 MET A CA 1
ATOM 537 C C . MET A 1 69 ? 7.116 17.860 19.401 1.00 98.81 69 MET A C 1
ATOM 539 O O . MET A 1 69 ? 8.336 17.722 19.518 1.00 98.81 69 MET A O 1
ATOM 543 N N . ALA A 1 70 ? 6.251 16.891 19.717 1.00 98.75 70 ALA A N 1
ATOM 544 C CA . ALA A 1 70 ? 6.645 15.593 20.259 1.00 98.75 70 ALA A CA 1
ATOM 545 C C . ALA A 1 70 ? 7.571 14.828 19.296 1.00 98.75 70 ALA A C 1
ATOM 547 O O . ALA A 1 70 ? 8.665 14.419 19.683 1.00 98.75 70 ALA A O 1
ATOM 548 N N . ALA A 1 71 ? 7.209 14.727 18.017 1.00 98.25 71 ALA A N 1
ATOM 549 C CA . ALA A 1 71 ? 8.051 14.115 16.991 1.00 98.25 71 ALA A CA 1
ATOM 550 C C . ALA A 1 71 ? 9.424 14.805 16.873 1.00 98.25 71 ALA A C 1
ATOM 552 O O . ALA A 1 71 ? 10.445 14.145 16.673 1.00 98.25 71 ALA A O 1
ATOM 553 N N . THR A 1 72 ? 9.477 16.129 17.044 1.00 97.81 72 THR A N 1
ATOM 554 C CA . THR A 1 72 ? 10.732 16.895 17.016 1.00 97.81 72 THR A CA 1
ATOM 555 C C . THR A 1 72 ? 11.610 16.607 18.231 1.00 97.81 72 THR A C 1
ATOM 557 O O . THR A 1 72 ? 12.821 16.431 18.076 1.00 97.81 72 THR A O 1
ATOM 560 N N . VAL A 1 73 ? 11.023 16.485 19.428 1.00 97.94 73 VAL A N 1
ATOM 561 C CA . VAL A 1 73 ? 11.745 15.985 20.611 1.00 97.94 73 VAL A CA 1
ATOM 562 C C . VAL A 1 73 ? 12.317 14.595 20.325 1.00 97.94 73 VAL A C 1
ATOM 564 O O . VAL A 1 73 ? 13.510 14.369 20.555 1.00 97.94 73 VAL A O 1
ATOM 567 N N . GLY A 1 74 ? 11.503 13.722 19.727 1.00 96.31 74 GLY A N 1
ATOM 568 C CA . GLY A 1 74 ? 11.896 12.398 19.255 1.00 96.31 74 GLY A CA 1
ATOM 569 C C . GLY A 1 74 ? 13.136 12.411 18.367 1.00 96.31 74 GLY A C 1
ATOM 570 O O . GLY A 1 74 ? 14.145 11.757 18.647 1.00 96.31 74 GLY A O 1
ATOM 571 N N . ARG A 1 75 ? 13.081 13.214 17.304 1.00 93.94 75 ARG A N 1
ATOM 572 C CA . ARG A 1 75 ? 14.163 13.385 16.328 1.00 93.94 75 ARG A CA 1
ATOM 573 C C . ARG A 1 75 ? 15.475 13.838 16.972 1.00 93.94 75 ARG A C 1
ATOM 575 O O . ARG A 1 75 ? 16.535 13.328 16.619 1.00 93.94 75 ARG A O 1
ATOM 582 N N . LEU A 1 76 ? 15.417 14.819 17.872 1.00 93.62 76 LEU A N 1
ATOM 583 C CA . LEU A 1 76 ? 16.609 15.497 18.397 1.00 93.62 76 LEU A CA 1
ATOM 584 C C . LEU A 1 76 ? 17.268 14.749 19.552 1.00 93.62 76 LEU A C 1
ATOM 586 O O . LEU A 1 76 ? 18.493 14.777 19.688 1.00 93.62 76 LEU A O 1
ATOM 590 N N . THR A 1 77 ? 16.463 14.100 20.389 1.00 93.06 77 THR A N 1
ATOM 591 C CA . THR A 1 77 ? 16.957 13.413 21.587 1.00 93.06 77 THR A CA 1
ATOM 592 C C . THR A 1 77 ? 17.237 11.936 21.330 1.00 93.06 77 THR A C 1
ATOM 594 O O . THR A 1 77 ? 18.093 11.358 21.997 1.00 93.06 77 THR A O 1
ATOM 597 N N . GLY A 1 78 ? 16.554 11.335 20.349 1.00 90.69 78 GLY A N 1
ATOM 598 C CA . GLY A 1 78 ? 16.517 9.887 20.161 1.00 90.69 78 GLY A CA 1
ATOM 599 C C . GLY A 1 78 ? 15.647 9.159 21.189 1.00 90.69 78 GLY A C 1
ATOM 600 O O . GLY A 1 78 ? 15.539 7.941 21.089 1.00 90.69 78 GLY A O 1
ATOM 601 N N . HIS A 1 79 ? 15.040 9.893 22.125 1.00 93.88 79 HIS A N 1
ATOM 602 C CA . HIS A 1 79 ? 14.095 9.395 23.116 1.00 93.88 79 HIS A CA 1
ATOM 603 C C . HIS A 1 79 ? 12.677 9.792 22.745 1.00 93.88 79 HIS A C 1
ATOM 605 O O . HIS A 1 79 ? 12.484 10.805 22.076 1.00 93.88 79 HIS A O 1
ATOM 611 N N . VAL A 1 80 ? 11.689 9.019 23.180 1.00 97.19 80 VAL A N 1
ATOM 612 C CA . VAL A 1 80 ? 10.296 9.263 22.794 1.00 97.19 80 VAL A CA 1
ATOM 613 C C . VAL A 1 80 ? 9.824 10.674 23.190 1.00 97.19 80 VAL A C 1
ATOM 615 O O . VAL A 1 80 ? 9.974 11.118 24.330 1.00 97.19 80 VAL A O 1
ATOM 618 N N . GLY A 1 81 ? 9.247 11.408 22.237 1.00 98.56 81 GLY A N 1
ATOM 619 C CA . GLY A 1 81 ? 8.469 12.609 22.542 1.00 98.56 81 GLY A CA 1
ATOM 620 C C . GLY A 1 81 ? 7.007 12.252 22.783 1.00 98.56 81 GLY A C 1
ATOM 621 O O . GLY A 1 81 ? 6.466 11.406 22.075 1.00 98.56 81 GLY A O 1
ATOM 622 N N . VAL A 1 82 ? 6.351 12.892 23.754 1.00 98.81 82 VAL A N 1
ATOM 623 C CA . VAL A 1 82 ? 4.979 12.538 24.154 1.00 98.81 82 VAL A CA 1
ATOM 624 C C . VAL A 1 82 ? 4.001 13.659 23.820 1.00 98.81 82 VAL A C 1
ATOM 626 O O . VAL A 1 82 ? 4.258 14.830 24.110 1.00 98.81 82 VAL A O 1
ATOM 629 N N . CYS A 1 83 ? 2.862 13.297 23.236 1.00 98.75 83 CYS A N 1
ATOM 630 C CA . CYS A 1 83 ? 1.734 14.197 23.036 1.00 98.75 83 CYS A CA 1
ATOM 631 C C . CYS A 1 83 ? 0.429 13.617 23.592 1.00 98.75 83 CYS A C 1
ATOM 633 O O . CYS A 1 83 ? 0.291 12.403 23.727 1.00 98.75 83 CYS A O 1
ATOM 635 N N . LEU A 1 84 ? -0.498 14.501 23.961 1.00 98.50 84 LEU A N 1
ATOM 636 C CA . LEU A 1 84 ? -1.743 14.182 24.655 1.00 98.50 84 LEU A CA 1
ATOM 637 C C . LEU A 1 84 ? -2.939 14.845 23.968 1.00 98.50 84 LEU A C 1
ATOM 639 O O . LEU A 1 84 ? -2.900 16.041 23.665 1.00 98.50 84 LEU A O 1
ATOM 643 N N . SER A 1 85 ? -4.019 14.094 23.797 1.00 98.06 85 SER A N 1
ATOM 644 C CA . SER A 1 85 ? -5.326 14.647 23.458 1.00 98.06 85 SER A CA 1
ATOM 645 C C . SER A 1 85 ? -6.460 13.928 24.179 1.00 98.06 85 SER A C 1
ATOM 647 O O . SER A 1 85 ? -6.269 12.893 24.827 1.00 98.06 85 SER A O 1
ATOM 649 N N . THR A 1 86 ? -7.661 14.488 24.074 1.00 95.44 86 THR A N 1
ATOM 650 C CA . THR A 1 86 ? -8.879 13.763 24.437 1.00 95.44 86 THR A CA 1
ATOM 651 C C . THR A 1 86 ? -9.295 12.757 23.346 1.00 95.44 86 THR A C 1
ATOM 653 O O . THR A 1 86 ? -8.554 12.508 22.396 1.00 95.44 86 THR A O 1
ATOM 656 N N . LEU A 1 87 ? -10.470 12.148 23.478 1.00 94.00 87 LEU A N 1
ATOM 657 C CA . LEU A 1 87 ? -11.066 11.235 22.505 1.00 94.00 87 LEU A CA 1
ATOM 658 C C . LEU A 1 87 ? -11.524 11.934 21.213 1.00 94.00 87 LEU A C 1
ATOM 660 O O . LEU A 1 87 ? -11.495 13.160 21.078 1.00 94.00 87 LEU A O 1
ATOM 664 N N . GLY A 1 88 ? -12.023 11.130 20.270 1.00 93.06 88 GLY A N 1
ATOM 665 C CA . GLY A 1 88 ? -12.787 11.608 19.118 1.00 93.06 88 GLY A CA 1
ATOM 666 C C . GLY A 1 88 ? -12.000 12.631 18.291 1.00 93.06 88 GLY A C 1
ATOM 667 O O . GLY A 1 88 ? -10.950 12.267 17.760 1.00 93.06 88 GLY A O 1
ATOM 668 N N . PRO A 1 89 ? -12.458 13.897 18.176 1.00 94.25 89 PRO A N 1
ATOM 669 C CA . PRO A 1 89 ? -11.788 14.902 17.352 1.00 94.25 89 PRO A CA 1
ATOM 670 C C . PRO A 1 89 ? -10.334 15.159 17.776 1.00 94.25 89 PRO A C 1
ATOM 672 O O . PRO A 1 89 ? -9.466 15.271 16.910 1.00 94.25 89 PRO A O 1
ATOM 675 N N . GLY A 1 90 ? -10.051 15.181 19.086 1.00 96.12 90 GLY A N 1
ATOM 676 C CA . GLY A 1 90 ? -8.695 15.404 19.591 1.00 96.12 90 GLY A CA 1
ATOM 677 C C . GLY A 1 90 ? -7.745 14.278 19.186 1.00 96.12 90 GLY A C 1
ATOM 678 O O . GLY A 1 90 ? -6.625 14.522 18.737 1.00 96.12 90 GLY A O 1
ATOM 679 N N . ALA A 1 91 ? -8.210 13.033 19.265 1.00 96.44 91 ALA A N 1
ATOM 680 C CA . ALA A 1 91 ? -7.458 11.872 18.810 1.00 96.44 91 ALA A CA 1
ATOM 681 C C . ALA A 1 91 ? -7.269 11.869 17.283 1.00 96.44 91 ALA A C 1
ATOM 683 O O . ALA A 1 91 ? -6.152 11.687 16.801 1.00 96.44 91 ALA A O 1
ATOM 684 N N . THR A 1 92 ? -8.317 12.144 16.499 1.00 97.12 92 THR A N 1
ATOM 685 C CA . THR A 1 92 ? -8.217 12.156 15.026 1.00 97.12 92 THR A CA 1
ATOM 686 C C . THR A 1 92 ? -7.320 13.275 14.490 1.00 97.12 92 THR A C 1
ATOM 688 O O . THR A 1 92 ? -6.681 13.101 13.452 1.00 97.12 92 THR A O 1
ATOM 691 N N . ASN A 1 93 ? -7.186 14.388 15.220 1.00 98.12 93 ASN A N 1
ATOM 692 C CA . ASN A 1 93 ? -6.274 15.480 14.870 1.00 98.12 93 ASN A CA 1
ATOM 693 C C . ASN A 1 93 ? -4.785 15.090 14.959 1.00 98.12 93 ASN A C 1
ATOM 695 O O . ASN A 1 93 ? -3.935 15.820 14.441 1.00 98.12 93 ASN A O 1
ATOM 699 N N . PHE A 1 94 ? -4.445 13.943 15.562 1.00 98.06 94 PHE A N 1
ATOM 700 C CA . PHE A 1 94 ? -3.079 13.418 15.558 1.00 98.06 94 PHE A CA 1
ATOM 701 C C . PHE A 1 94 ? -2.699 12.644 14.294 1.00 98.06 94 PHE A C 1
ATOM 703 O O . PHE A 1 94 ? -1.507 12.418 14.093 1.00 98.06 94 PHE A O 1
ATOM 710 N N . ALA A 1 95 ? -3.640 12.267 13.420 1.00 96.31 95 ALA A N 1
ATOM 711 C CA . ALA A 1 95 ? -3.363 11.366 12.293 1.00 96.31 95 ALA A CA 1
ATOM 712 C C . ALA A 1 95 ? -2.173 11.822 11.419 1.00 96.31 95 ALA A C 1
ATOM 714 O O . ALA A 1 95 ? -1.264 11.039 11.135 1.00 96.31 95 ALA A O 1
ATOM 715 N N . THR A 1 96 ? -2.118 13.110 11.059 1.00 97.69 96 THR A N 1
ATOM 716 C CA . THR A 1 96 ? -1.008 13.682 10.275 1.00 97.69 96 THR A CA 1
ATOM 717 C C . THR A 1 96 ? 0.320 13.639 11.033 1.00 97.69 96 THR A C 1
ATOM 719 O O . THR A 1 96 ? 1.361 13.345 10.446 1.00 97.69 96 THR A O 1
ATOM 722 N N . ALA A 1 97 ? 0.309 13.912 12.341 1.00 97.75 97 ALA A N 1
ATOM 723 C CA . ALA A 1 97 ? 1.515 13.885 13.163 1.00 97.75 97 ALA A CA 1
ATOM 724 C C . ALA A 1 97 ? 2.021 12.454 13.409 1.00 97.75 97 ALA A C 1
ATOM 726 O O . ALA A 1 97 ? 3.231 12.223 13.381 1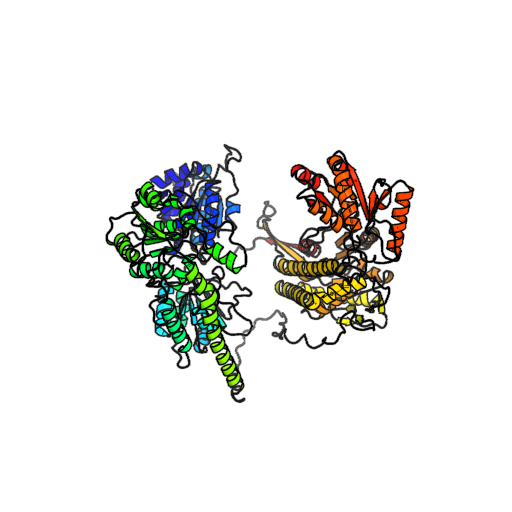.00 97.75 97 ALA A O 1
ATOM 727 N N . ALA A 1 98 ? 1.109 11.490 13.574 1.00 97.94 98 ALA A N 1
ATOM 728 C CA . ALA A 1 98 ? 1.420 10.065 13.641 1.00 97.94 98 ALA A CA 1
ATOM 729 C C . ALA A 1 98 ? 2.143 9.613 12.369 1.00 97.94 98 ALA A C 1
ATOM 731 O O . ALA A 1 98 ? 3.255 9.091 12.442 1.00 97.94 98 ALA A O 1
ATOM 732 N N . ALA A 1 99 ? 1.565 9.912 11.200 1.00 97.56 99 ALA A N 1
ATOM 733 C CA . ALA A 1 99 ? 2.167 9.594 9.910 1.00 97.56 99 ALA A CA 1
ATOM 734 C C . ALA A 1 99 ? 3.519 10.300 9.712 1.00 97.56 99 ALA A C 1
ATOM 736 O O . ALA A 1 99 ? 4.470 9.672 9.250 1.00 97.56 99 ALA A O 1
ATOM 737 N N . TYR A 1 100 ? 3.635 11.571 10.112 1.00 96.50 100 TYR A N 1
ATOM 738 C CA . TYR A 1 100 ? 4.885 12.335 10.063 1.00 96.50 100 TYR A CA 1
ATOM 739 C C . TYR A 1 100 ? 6.000 11.659 10.870 1.00 96.50 100 TYR A C 1
ATOM 741 O O . TYR A 1 100 ? 7.073 11.386 10.334 1.00 96.50 100 TYR A O 1
ATOM 749 N N . ALA A 1 101 ? 5.744 11.322 12.136 1.00 97.06 101 ALA A N 1
ATOM 750 C CA . ALA A 1 101 ? 6.725 10.658 12.988 1.00 97.06 101 ALA A CA 1
ATOM 751 C C . ALA A 1 101 ? 7.046 9.235 12.501 1.00 97.06 101 ALA A C 1
ATOM 753 O O . ALA A 1 101 ? 8.215 8.850 12.426 1.00 97.06 101 ALA A O 1
ATOM 754 N N . GLN A 1 102 ? 6.025 8.471 12.107 1.00 96.88 102 GLN A N 1
ATOM 755 C CA . GLN A 1 102 ? 6.173 7.097 11.634 1.00 96.88 102 GLN A CA 1
ATOM 756 C C . GLN A 1 102 ? 6.972 7.015 10.334 1.00 96.88 102 GLN A C 1
ATOM 758 O O . GLN A 1 102 ? 7.869 6.182 10.215 1.00 96.88 102 GLN A O 1
ATOM 763 N N . LEU A 1 103 ? 6.675 7.871 9.355 1.00 93.81 103 LEU A N 1
ATOM 764 C CA . LEU A 1 103 ? 7.360 7.874 8.066 1.00 93.81 103 LEU A CA 1
ATOM 765 C C . LEU A 1 103 ? 8.739 8.509 8.145 1.00 93.81 103 LEU A C 1
ATOM 767 O O . LEU A 1 103 ? 9.611 8.069 7.411 1.00 93.81 103 LEU A O 1
ATOM 771 N N . ALA A 1 104 ? 8.985 9.473 9.027 1.00 91.81 104 ALA A N 1
ATOM 772 C CA . ALA A 1 104 ? 10.308 10.079 9.159 1.00 91.81 104 ALA A CA 1
ATOM 773 C C . ALA A 1 104 ? 11.242 9.329 10.131 1.00 91.81 104 ALA A C 1
ATOM 775 O O . ALA A 1 104 ? 12.437 9.619 10.193 1.00 91.81 104 ALA A O 1
ATOM 776 N N . GLY A 1 105 ? 10.720 8.343 10.869 1.00 93.69 105 GLY A N 1
ATOM 777 C CA . GLY A 1 105 ? 11.499 7.540 11.808 1.00 93.69 105 GLY A CA 1
ATOM 778 C C . GLY A 1 105 ? 11.773 8.250 13.137 1.00 93.69 105 GLY A C 1
ATOM 779 O O . GLY A 1 105 ? 12.872 8.132 13.686 1.00 93.69 105 GLY A O 1
ATOM 780 N N . PHE A 1 106 ? 10.813 9.035 13.632 1.00 95.19 106 PHE A N 1
ATOM 781 C CA . PHE A 1 106 ? 10.933 9.804 14.870 1.00 95.19 106 PHE A CA 1
ATOM 782 C C . PHE A 1 106 ? 10.189 9.094 16.013 1.00 95.19 106 PHE A C 1
ATOM 784 O O . PHE A 1 106 ? 8.995 8.831 15.869 1.00 95.19 106 PHE A O 1
ATOM 791 N N . PRO A 1 107 ? 10.854 8.787 17.144 1.00 97.19 107 PRO A N 1
ATOM 792 C CA . PRO A 1 107 ? 10.200 8.138 18.274 1.00 97.19 107 PRO A CA 1
ATOM 793 C C . PRO A 1 107 ? 9.181 9.094 18.903 1.00 97.19 107 PRO A C 1
ATOM 795 O O . PRO A 1 107 ? 9.541 10.152 19.426 1.00 97.19 107 PRO A O 1
ATOM 798 N N . MET A 1 108 ? 7.904 8.727 18.848 1.00 98.56 108 MET A N 1
ATOM 799 C CA . MET A 1 108 ? 6.807 9.544 19.364 1.00 98.56 108 MET A CA 1
ATOM 800 C C . MET A 1 108 ? 5.733 8.667 20.000 1.00 98.56 108 MET A C 1
ATOM 802 O O . MET A 1 108 ? 5.386 7.630 19.449 1.00 98.56 108 MET A O 1
ATOM 806 N N . MET A 1 109 ? 5.166 9.110 21.116 1.00 98.75 109 MET A N 1
ATOM 807 C CA . MET A 1 109 ? 4.033 8.476 21.779 1.00 98.75 109 MET A CA 1
ATOM 808 C C . MET A 1 109 ? 2.852 9.442 21.842 1.00 98.75 109 MET A C 1
ATOM 810 O O . MET A 1 109 ? 2.988 10.582 22.285 1.00 98.75 109 MET A O 1
ATOM 814 N N . MET A 1 110 ? 1.690 8.967 21.408 1.00 98.75 110 MET A N 1
ATOM 815 C CA . MET A 1 110 ? 0.407 9.646 21.556 1.00 98.75 110 MET A CA 1
ATOM 816 C C . MET A 1 110 ? -0.367 9.012 22.704 1.00 98.75 110 MET A C 1
ATOM 818 O O . MET A 1 110 ? -0.490 7.788 22.773 1.00 98.75 110 MET A O 1
ATOM 822 N N . ILE A 1 111 ? -0.893 9.854 23.581 1.00 98.69 111 ILE A N 1
ATOM 823 C CA . ILE A 1 111 ? -1.828 9.480 24.634 1.00 98.69 111 ILE A CA 1
ATOM 824 C C . ILE A 1 111 ? -3.175 10.090 24.263 1.00 98.69 111 ILE A C 1
ATOM 826 O O . ILE A 1 111 ? -3.259 11.305 24.082 1.00 98.69 111 ILE A O 1
ATOM 830 N N . THR A 1 112 ? -4.220 9.277 24.158 1.00 98.31 112 THR A N 1
ATOM 831 C CA . THR A 1 112 ? -5.585 9.776 23.937 1.00 98.31 112 THR A CA 1
ATOM 832 C C . THR A 1 112 ? -6.493 9.387 25.093 1.00 98.31 112 THR A C 1
ATOM 834 O O . THR A 1 112 ? -6.321 8.335 25.708 1.00 98.31 112 THR A O 1
ATOM 837 N N . GLY A 1 113 ? -7.465 10.242 25.403 1.00 96.62 113 GLY A N 1
ATOM 838 C CA . GLY A 1 113 ? -8.584 9.877 26.271 1.00 96.62 113 GLY A CA 1
ATOM 839 C C . GLY A 1 113 ? -9.585 8.971 25.549 1.00 96.62 113 GLY A C 1
ATOM 840 O O . GLY A 1 113 ? -9.603 8.911 24.318 1.00 96.62 113 GLY A O 1
ATOM 841 N N . GLN A 1 114 ? -10.451 8.299 26.307 1.00 93.69 114 GLN A N 1
ATOM 842 C CA . GLN A 1 114 ? -11.622 7.591 25.777 1.00 93.69 114 GLN A CA 1
ATOM 843 C C . GLN A 1 114 ? -12.756 7.564 26.806 1.00 93.69 114 GLN A C 1
ATOM 845 O O . GLN A 1 114 ? -12.519 7.666 28.012 1.00 93.69 114 GLN A O 1
ATOM 850 N N . LYS A 1 115 ? -13.996 7.411 26.330 1.00 92.31 115 LYS A N 1
ATOM 851 C CA . LYS A 1 115 ? -15.162 7.197 27.191 1.00 92.31 115 LYS A CA 1
ATOM 852 C C . LYS A 1 115 ? -15.040 5.913 28.027 1.00 92.31 115 LYS A C 1
ATOM 854 O O . LYS A 1 115 ? -14.273 5.017 27.674 1.00 92.31 115 LYS A O 1
ATOM 859 N N . PRO A 1 116 ? -15.840 5.792 29.105 1.00 90.50 116 PRO A N 1
ATOM 860 C CA . PRO A 1 116 ? -15.825 4.632 29.975 1.00 90.50 116 PRO A CA 1
ATOM 861 C C . PRO A 1 116 ? -16.069 3.323 29.235 1.00 90.50 116 PRO A C 1
ATOM 863 O O . PRO A 1 116 ? -17.059 3.198 28.508 1.00 90.50 116 PRO A O 1
ATOM 866 N N . ILE A 1 117 ? -15.234 2.324 29.503 1.00 89.38 117 ILE A N 1
ATOM 867 C CA . ILE A 1 117 ? -15.355 0.987 28.901 1.00 89.38 117 ILE A CA 1
ATOM 868 C C . ILE A 1 117 ? -15.957 -0.050 29.860 1.00 89.38 117 ILE A C 1
ATOM 870 O O . ILE A 1 117 ? -16.473 -1.073 29.411 1.00 89.38 117 ILE A O 1
ATOM 874 N N . ARG A 1 118 ? -15.958 0.206 31.178 1.00 84.31 118 ARG A N 1
ATOM 875 C CA . ARG A 1 118 ? -16.564 -0.681 32.189 1.00 84.31 118 ARG A CA 1
ATOM 876 C C . ARG A 1 118 ? -18.052 -0.401 32.383 1.00 84.31 118 ARG A C 1
ATOM 878 O O . ARG A 1 118 ? -18.825 -1.325 32.635 1.00 84.31 118 ARG A O 1
ATOM 885 N N . LYS A 1 119 ? -18.471 0.868 32.312 1.00 75.44 119 LYS A N 1
ATOM 886 C CA . LYS A 1 119 ? -19.877 1.287 32.476 1.00 75.44 119 LYS A CA 1
ATOM 887 C C . LYS A 1 119 ? -20.218 2.441 31.538 1.00 75.44 119 LYS A C 1
ATOM 889 O O . LYS A 1 119 ? -19.831 3.576 31.799 1.00 75.44 119 LYS A O 1
ATOM 894 N N . SER A 1 120 ? -20.998 2.169 30.491 1.00 70.12 120 SER A N 1
ATOM 895 C CA . SER A 1 120 ? -21.439 3.205 29.547 1.00 70.12 120 SER A CA 1
ATOM 896 C C . SER A 1 120 ? -22.312 4.255 30.246 1.00 70.12 120 SER A C 1
ATOM 898 O O . SER A 1 120 ? -23.360 3.925 30.803 1.00 70.12 120 SER A O 1
ATOM 900 N N . LYS A 1 121 ? -21.877 5.522 30.226 1.00 61.06 121 LYS A N 1
ATOM 901 C CA . LYS A 1 121 ? -22.618 6.661 30.801 1.00 61.06 121 LYS A CA 1
ATOM 902 C C . LYS A 1 121 ? -23.339 7.522 29.755 1.00 61.06 121 LYS A C 1
ATOM 904 O O . LYS A 1 121 ? -24.315 8.177 30.101 1.00 61.06 121 LYS A O 1
ATOM 909 N N . GLN A 1 122 ? -22.866 7.549 28.504 1.00 61.03 122 GLN A N 1
ATOM 910 C CA . GLN A 1 122 ? -23.296 8.525 27.481 1.00 61.03 122 GLN A CA 1
ATOM 911 C C . GLN A 1 122 ? -23.526 7.921 26.075 1.00 61.03 122 GLN A C 1
ATOM 913 O O . GLN A 1 122 ? -23.650 8.658 25.098 1.00 61.03 122 GLN A O 1
ATOM 918 N N . GLY A 1 123 ? -23.611 6.591 25.938 1.00 65.56 123 GLY A N 1
ATOM 919 C CA . GLY A 1 123 ? -23.794 5.948 24.628 1.00 65.56 123 GLY A CA 1
ATOM 920 C C . GLY A 1 123 ? -22.585 6.150 23.703 1.00 65.56 123 GLY A C 1
ATOM 921 O O . GLY A 1 123 ? -21.454 6.036 24.159 1.00 65.56 123 GLY A O 1
ATOM 922 N N . SER A 1 124 ? -22.817 6.441 22.416 1.00 75.56 124 SER A N 1
ATOM 923 C CA . SER A 1 124 ? -21.780 6.556 21.367 1.00 75.56 124 SER A CA 1
ATOM 924 C C . SER A 1 124 ? -21.266 7.984 21.111 1.00 75.56 124 SER A C 1
ATOM 926 O O . SER A 1 124 ? -20.682 8.250 20.062 1.00 75.56 124 SER A O 1
ATOM 928 N N . PHE A 1 125 ? -21.502 8.934 22.019 1.00 78.25 125 PHE A N 1
ATOM 929 C CA . PHE A 1 125 ? -21.085 10.328 21.831 1.00 78.25 125 PHE A CA 1
ATOM 930 C C . PHE A 1 125 ? -19.554 10.451 21.714 1.00 78.25 125 PHE A C 1
ATOM 932 O O . PHE A 1 125 ? -18.836 10.091 22.641 1.00 78.25 125 PHE A O 1
ATOM 939 N N . GLN A 1 126 ? -19.075 10.956 20.568 1.00 79.00 126 GLN A N 1
ATOM 940 C CA . GLN A 1 126 ? -17.650 11.107 20.210 1.00 79.00 126 GLN A CA 1
ATOM 941 C C . GLN A 1 126 ? -16.816 9.809 20.191 1.00 79.00 126 GLN A C 1
ATOM 943 O O . GLN A 1 126 ? -15.598 9.873 20.028 1.00 79.00 126 GLN A O 1
ATOM 948 N N . ILE A 1 127 ? -17.451 8.636 20.292 1.00 84.31 127 ILE A N 1
ATOM 949 C CA . ILE A 1 127 ? -16.747 7.352 20.236 1.00 84.31 127 ILE A CA 1
ATOM 950 C C . ILE A 1 127 ? -16.378 7.044 18.783 1.00 84.31 127 ILE A C 1
ATOM 952 O O . ILE A 1 127 ? -17.240 6.836 17.930 1.00 84.31 127 ILE A O 1
ATOM 956 N N . VAL A 1 128 ? -15.076 6.988 18.531 1.00 89.00 128 VAL A N 1
ATOM 957 C CA . VAL A 1 128 ? -14.450 6.507 17.298 1.00 89.00 128 VAL A CA 1
ATOM 958 C C . VAL A 1 128 ? -13.449 5.436 17.713 1.00 89.00 128 VAL A C 1
ATOM 960 O O . VAL A 1 128 ? -12.827 5.564 18.766 1.00 89.00 128 VAL A O 1
ATOM 963 N N . ASP A 1 129 ? -13.286 4.390 16.904 1.00 92.94 129 ASP A N 1
ATOM 964 C CA . ASP A 1 129 ? -12.235 3.396 17.130 1.00 92.94 129 ASP A CA 1
ATOM 965 C C . ASP A 1 129 ? -10.864 4.000 16.785 1.00 92.94 129 ASP A C 1
ATOM 967 O O . ASP A 1 129 ? -10.374 3.915 15.655 1.00 92.94 129 ASP A O 1
ATOM 971 N N . ILE A 1 130 ? -10.270 4.685 17.764 1.00 95.06 130 ILE A N 1
ATOM 972 C CA . ILE A 1 130 ? -8.975 5.350 17.606 1.00 95.06 130 ILE A CA 1
ATOM 973 C C . ILE A 1 130 ? -7.857 4.319 17.446 1.00 95.06 130 ILE A C 1
ATOM 975 O O . ILE A 1 130 ? -6.893 4.564 16.720 1.00 95.06 130 ILE A O 1
ATOM 979 N N . VAL A 1 131 ? -7.979 3.146 18.071 1.00 96.31 131 VAL A N 1
ATOM 980 C CA . VAL A 1 131 ? -6.962 2.098 17.968 1.00 96.31 131 VAL A CA 1
ATOM 981 C C . VAL A 1 131 ? -6.825 1.632 16.520 1.00 96.31 131 VAL A C 1
ATOM 983 O O . VAL A 1 131 ? -5.700 1.619 16.010 1.00 96.31 131 VAL A O 1
ATOM 986 N N . GLU A 1 132 ? -7.931 1.316 15.842 1.00 96.50 132 GLU A N 1
ATOM 987 C CA . GLU A 1 132 ? -7.906 0.954 14.419 1.00 96.50 132 GLU A CA 1
ATOM 988 C C . GLU A 1 132 ? -7.549 2.143 13.517 1.00 96.50 132 GLU A C 1
ATOM 990 O O . GLU A 1 132 ? -6.801 1.972 12.552 1.00 96.50 132 GLU A O 1
ATOM 995 N N . ASN A 1 133 ? -7.980 3.363 13.862 1.00 93.88 133 ASN A N 1
ATOM 996 C CA . ASN A 1 133 ? -7.593 4.574 13.133 1.00 93.88 133 ASN A CA 1
ATOM 997 C C . ASN A 1 133 ? -6.068 4.811 13.137 1.00 93.88 133 ASN A C 1
ATOM 999 O O . ASN A 1 133 ? -5.498 5.194 12.115 1.00 93.88 133 ASN A O 1
ATOM 1003 N N . MET A 1 134 ? -5.403 4.542 14.264 1.00 96.50 134 MET A N 1
ATOM 1004 C CA . MET A 1 134 ? -3.963 4.763 14.448 1.00 96.50 134 MET A CA 1
ATOM 1005 C C . MET A 1 134 ? -3.097 3.585 13.989 1.00 96.50 134 MET A C 1
ATOM 1007 O O . MET A 1 134 ? -1.896 3.758 13.759 1.00 96.50 134 MET A O 1
ATOM 1011 N N . ARG A 1 135 ? -3.668 2.384 13.830 1.00 97.06 135 ARG A N 1
ATOM 1012 C CA . ARG A 1 135 ? -2.945 1.167 13.424 1.00 97.06 135 ARG A CA 1
ATOM 1013 C C . ARG A 1 135 ? -2.097 1.319 12.149 1.00 97.06 135 ARG A C 1
ATOM 1015 O O . ARG A 1 135 ? -0.951 0.875 12.186 1.00 97.06 135 ARG A O 1
ATOM 1022 N N . PRO A 1 136 ? -2.564 1.938 11.045 1.00 95.62 136 PRO A N 1
ATOM 1023 C CA . PRO A 1 136 ? -1.746 2.078 9.835 1.00 95.62 136 PRO A CA 1
ATOM 1024 C C . PRO A 1 136 ? -0.598 3.093 9.967 1.00 95.62 136 PRO A C 1
ATOM 1026 O O . PRO A 1 136 ? 0.323 3.078 9.151 1.00 95.62 136 PRO A O 1
ATOM 1029 N N . VAL A 1 137 ? -0.640 3.973 10.972 1.00 96.19 137 VAL A N 1
ATOM 1030 C CA . VAL A 1 137 ? 0.301 5.094 11.143 1.00 96.19 137 VAL A CA 1
ATOM 1031 C C . VAL A 1 137 ? 1.134 4.992 12.426 1.00 96.19 137 VAL A C 1
ATOM 1033 O O . VAL A 1 137 ? 1.785 5.958 12.811 1.00 96.19 137 VAL A O 1
ATOM 1036 N N . THR A 1 138 ? 1.155 3.827 13.082 1.00 97.94 138 THR A N 1
ATOM 1037 C CA . THR A 1 138 ? 1.937 3.569 14.305 1.00 97.94 138 THR A CA 1
ATOM 1038 C C . THR A 1 138 ? 2.582 2.179 14.291 1.00 97.94 138 THR A C 1
ATOM 1040 O O . THR A 1 138 ? 2.102 1.259 13.633 1.00 97.94 138 THR A O 1
ATOM 1043 N N . LYS A 1 139 ? 3.679 2.000 15.037 1.00 97.69 139 LYS A N 1
ATOM 1044 C CA . LYS A 1 139 ? 4.289 0.685 15.320 1.00 97.69 139 LYS A CA 1
ATOM 1045 C C . LYS A 1 139 ? 3.484 -0.111 16.347 1.00 97.69 139 LYS A C 1
ATOM 1047 O O . LYS A 1 139 ? 3.495 -1.338 16.333 1.00 97.69 139 LYS A O 1
ATOM 1052 N N . PHE A 1 140 ? 2.823 0.592 17.261 1.00 98.31 140 PHE A N 1
ATOM 1053 C CA . PHE A 1 140 ? 2.112 0.011 18.389 1.00 98.31 140 PHE A CA 1
ATOM 1054 C C . PHE A 1 140 ? 0.931 0.905 18.761 1.00 98.31 140 PHE A C 1
ATOM 1056 O O . PHE A 1 140 ? 1.108 2.103 18.953 1.00 98.31 140 PHE A O 1
ATOM 1063 N N . THR A 1 141 ? -0.260 0.323 18.871 1.00 98.38 141 THR A N 1
ATOM 1064 C CA . THR A 1 141 ? -1.487 1.021 19.272 1.00 98.38 141 THR A CA 1
ATOM 1065 C C . THR A 1 141 ? -2.337 0.104 20.146 1.00 98.38 141 THR A C 1
ATOM 1067 O O . THR A 1 141 ? -2.592 -1.049 19.769 1.00 98.38 141 THR A O 1
ATOM 1070 N N . LYS A 1 142 ? -2.737 0.574 21.334 1.00 98.25 142 LYS A N 1
ATOM 1071 C CA . LYS A 1 142 ? -3.552 -0.194 22.289 1.00 98.25 142 LYS A CA 1
ATOM 1072 C C . LYS A 1 142 ? -4.468 0.706 23.116 1.00 98.25 142 LYS A C 1
ATOM 1074 O O . LYS A 1 142 ? -4.049 1.770 23.555 1.00 98.25 142 LYS A O 1
ATOM 1079 N N . GLN A 1 143 ? -5.672 0.212 23.400 1.00 97.81 143 GLN A N 1
ATOM 1080 C CA . GLN A 1 143 ? -6.509 0.708 24.491 1.00 97.81 143 GLN A CA 1
ATOM 1081 C C . GLN A 1 143 ? -6.114 0.010 25.795 1.00 97.81 143 GLN A C 1
ATOM 1083 O O . GLN A 1 143 ? -5.892 -1.205 25.818 1.00 97.81 143 GLN A O 1
ATOM 1088 N N . ILE A 1 144 ? -6.024 0.777 26.875 1.00 97.62 144 ILE A N 1
ATOM 1089 C CA . ILE A 1 144 ? -5.721 0.273 28.212 1.00 97.62 144 ILE A CA 1
ATOM 1090 C C . ILE A 1 144 ? -7.031 -0.142 28.876 1.00 97.62 144 ILE A C 1
ATOM 1092 O O . ILE A 1 144 ? -7.814 0.697 29.309 1.00 97.62 144 ILE A O 1
ATOM 1096 N N . ALA A 1 145 ? -7.267 -1.452 28.945 1.00 95.19 145 ALA A N 1
ATOM 1097 C CA . ALA A 1 145 ? -8.506 -2.001 29.493 1.00 95.19 145 ALA A CA 1
ATOM 1098 C C . ALA A 1 145 ? -8.514 -2.127 31.031 1.00 95.19 145 ALA A C 1
ATOM 1100 O O . ALA A 1 145 ? -9.574 -2.301 31.634 1.00 95.19 145 ALA A O 1
ATOM 1101 N N . ASP A 1 146 ? -7.337 -2.067 31.661 1.00 95.38 146 ASP A N 1
ATOM 1102 C CA . ASP A 1 146 ? -7.160 -2.218 33.105 1.00 95.38 146 ASP A CA 1
ATOM 1103 C C . ASP A 1 146 ? -5.939 -1.426 33.605 1.00 95.38 146 ASP A C 1
ATOM 1105 O O . ASP A 1 146 ? -4.929 -1.335 32.900 1.00 95.38 146 ASP A O 1
ATOM 1109 N N . GLY A 1 147 ? -6.031 -0.866 34.816 1.00 94.75 147 GLY A N 1
ATOM 1110 C CA . GLY A 1 147 ? -4.960 -0.093 35.445 1.00 94.75 147 GLY A CA 1
ATOM 1111 C C . GLY A 1 147 ? -3.684 -0.907 35.674 1.00 94.75 147 GLY A C 1
ATOM 1112 O O . GLY A 1 147 ? -2.591 -0.382 35.461 1.00 94.75 147 GLY A O 1
ATOM 1113 N N . ASP A 1 148 ? -3.804 -2.205 35.977 1.00 95.44 148 ASP A N 1
ATOM 1114 C CA . ASP A 1 148 ? -2.648 -3.086 36.215 1.00 95.44 148 ASP A CA 1
ATOM 1115 C C . ASP A 1 148 ? -1.788 -3.291 34.951 1.00 95.44 148 ASP A C 1
ATOM 1117 O O . ASP A 1 148 ? -0.615 -3.664 35.034 1.00 95.44 148 ASP A O 1
ATOM 1121 N N . LEU A 1 149 ? -2.335 -3.016 33.760 1.00 96.81 149 LEU A N 1
ATOM 1122 C C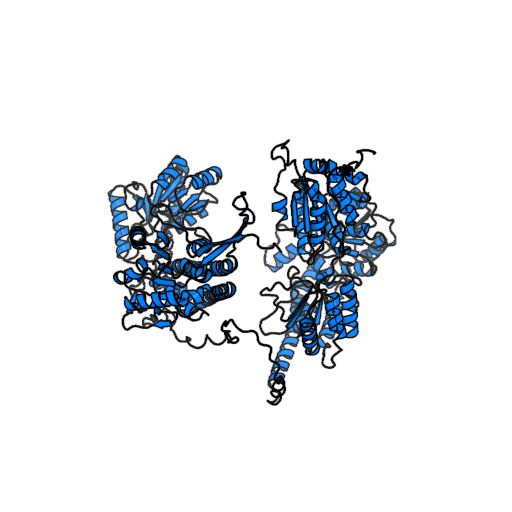A . LEU A 1 149 ? -1.606 -3.136 32.494 1.00 96.81 149 LEU A CA 1
ATOM 1123 C C . LEU A 1 149 ? -0.733 -1.916 32.185 1.00 96.81 149 LEU A C 1
ATOM 1125 O O . LEU A 1 149 ? 0.192 -2.037 31.373 1.00 96.81 149 LEU A O 1
ATOM 1129 N N . ILE A 1 150 ? -0.992 -0.765 32.816 1.00 98.12 150 ILE A N 1
ATOM 1130 C CA . ILE A 1 150 ? -0.335 0.512 32.508 1.00 98.12 150 ILE A CA 1
ATOM 1131 C C . ILE A 1 150 ? 1.196 0.397 32.515 1.00 98.12 150 ILE A C 1
ATOM 1133 O O . ILE A 1 150 ? 1.796 0.760 31.499 1.00 98.12 150 ILE A O 1
ATOM 1137 N N . PRO A 1 151 ? 1.857 -0.147 33.560 1.00 97.31 151 PRO A N 1
ATOM 1138 C CA . PRO A 1 151 ? 3.316 -0.212 33.577 1.00 97.31 151 PRO A CA 1
ATOM 1139 C C . PRO A 1 151 ? 3.901 -0.982 32.392 1.00 97.31 151 PRO A C 1
ATOM 1141 O O . PRO A 1 151 ? 4.887 -0.554 31.794 1.00 97.31 151 PRO A O 1
ATOM 1144 N N . SER A 1 152 ? 3.278 -2.108 32.032 1.00 97.12 152 SER A N 1
ATOM 1145 C CA . SER A 1 152 ? 3.746 -2.960 30.936 1.00 97.12 152 SER A CA 1
ATOM 1146 C C . SER A 1 152 ? 3.519 -2.312 29.570 1.00 97.12 152 SER A C 1
ATOM 1148 O O . SER A 1 152 ? 4.406 -2.343 28.717 1.00 97.12 152 SER A O 1
ATOM 1150 N N . LEU A 1 153 ? 2.358 -1.677 29.373 1.00 98.25 153 LEU A N 1
ATOM 1151 C CA . LEU A 1 153 ? 1.978 -1.063 28.105 1.00 98.25 153 LEU A CA 1
ATOM 1152 C C . LEU A 1 153 ? 2.758 0.222 27.835 1.00 98.25 153 LEU A C 1
ATOM 1154 O O . LEU A 1 153 ? 3.193 0.420 26.704 1.00 98.25 153 LEU A O 1
ATOM 1158 N N . VAL A 1 154 ? 2.989 1.059 28.853 1.00 98.38 154 VAL A N 1
ATOM 1159 C CA . VAL A 1 154 ? 3.851 2.245 28.724 1.00 98.38 154 VAL A CA 1
ATOM 1160 C C . VAL A 1 154 ? 5.279 1.815 28.392 1.00 98.38 154 VAL A C 1
ATOM 1162 O O . VAL A 1 154 ? 5.854 2.311 27.421 1.00 98.38 154 VAL A O 1
ATOM 1165 N N . ARG A 1 155 ? 5.824 0.833 29.126 1.00 97.19 155 ARG A N 1
ATOM 1166 C CA . ARG A 1 155 ? 7.181 0.327 28.887 1.00 97.19 155 ARG A CA 1
ATOM 1167 C C . ARG A 1 155 ? 7.348 -0.230 27.472 1.00 97.19 155 ARG A C 1
ATOM 1169 O O . ARG A 1 155 ? 8.330 0.077 26.796 1.00 97.19 155 ARG A O 1
ATOM 1176 N N . GLU A 1 156 ? 6.397 -1.042 27.017 1.00 97.31 156 GLU A N 1
ATOM 1177 C CA . GLU A 1 156 ? 6.445 -1.646 25.684 1.00 97.31 156 GLU A CA 1
ATOM 1178 C C . GLU A 1 156 ? 6.231 -0.613 24.573 1.00 97.31 156 GLU A C 1
ATOM 1180 O O . GLU A 1 156 ? 6.963 -0.636 23.585 1.00 97.31 156 GLU A O 1
ATOM 1185 N N . ALA A 1 157 ? 5.296 0.329 24.741 1.00 98.06 157 ALA A N 1
ATOM 1186 C CA . ALA A 1 157 ? 5.070 1.399 23.773 1.00 98.06 157 ALA A CA 1
ATOM 1187 C C . ALA A 1 157 ? 6.345 2.231 23.562 1.00 98.06 157 ALA A C 1
ATOM 1189 O O . ALA A 1 157 ? 6.764 2.435 22.424 1.00 98.06 157 ALA A O 1
ATOM 1190 N N . ILE A 1 158 ? 7.009 2.649 24.642 1.00 97.50 158 ILE A N 1
ATOM 1191 C CA . ILE A 1 158 ? 8.230 3.463 24.562 1.00 97.50 158 ILE A CA 1
ATOM 1192 C C . ILE A 1 158 ? 9.391 2.659 23.967 1.00 97.50 158 ILE A C 1
ATOM 1194 O O . ILE A 1 158 ? 10.064 3.140 23.053 1.00 97.50 158 ILE A O 1
ATOM 1198 N N . ARG A 1 159 ? 9.571 1.397 24.385 1.00 95.62 159 ARG A N 1
ATOM 1199 C CA . ARG A 1 159 ? 10.573 0.496 23.792 1.00 95.62 159 ARG A CA 1
ATOM 1200 C C . ARG A 1 159 ? 10.373 0.347 22.278 1.00 95.62 159 ARG A C 1
ATOM 1202 O O . ARG A 1 159 ? 11.340 0.459 21.527 1.00 95.62 159 ARG A O 1
ATOM 1209 N N . GLN A 1 160 ? 9.137 0.122 21.831 1.00 96.62 160 GLN A N 1
ATOM 1210 C CA . GLN A 1 160 ? 8.785 -0.005 20.413 1.00 96.62 160 GLN A CA 1
ATOM 1211 C C . GLN A 1 160 ? 8.980 1.309 19.651 1.00 96.62 160 GLN A C 1
ATOM 1213 O O . GLN A 1 160 ? 9.458 1.285 18.516 1.00 96.62 160 GLN A O 1
ATOM 1218 N N . ALA A 1 161 ? 8.647 2.453 20.253 1.00 97.69 161 ALA A N 1
ATOM 1219 C CA . ALA A 1 161 ? 8.843 3.760 19.634 1.00 97.69 161 ALA A CA 1
ATOM 1220 C C . ALA A 1 161 ? 10.325 4.036 19.346 1.00 97.69 161 ALA A C 1
ATOM 1222 O O . ALA A 1 161 ? 10.637 4.556 18.277 1.00 97.69 161 ALA A O 1
ATOM 1223 N N . GLU A 1 162 ? 11.226 3.661 20.261 1.00 94.88 162 GLU A N 1
ATOM 1224 C CA . GLU A 1 162 ? 12.675 3.907 20.171 1.00 94.88 162 GLU A CA 1
ATOM 1225 C C . GLU A 1 162 ? 13.464 2.823 19.409 1.00 94.88 162 GLU A C 1
ATOM 1227 O O . GLU A 1 162 ? 14.570 3.088 18.925 1.00 94.88 162 GLU A O 1
ATOM 1232 N N . GLU A 1 163 ? 12.924 1.606 19.286 1.00 91.88 163 GLU A N 1
ATOM 1233 C CA . GLU A 1 163 ? 13.548 0.498 18.552 1.00 91.88 163 GLU A CA 1
ATOM 1234 C C . GLU A 1 163 ? 13.727 0.830 17.061 1.00 91.88 163 GLU A C 1
ATOM 1236 O O . GLU A 1 163 ? 12.833 1.395 16.436 1.00 91.88 163 GLU A O 1
ATOM 1241 N N . GLU A 1 164 ? 14.869 0.461 16.466 1.00 90.62 164 GLU A N 1
ATOM 1242 C CA . GLU A 1 164 ? 15.157 0.758 15.056 1.00 90.62 164 GLU A CA 1
ATOM 1243 C C . GLU A 1 164 ? 14.270 -0.083 14.120 1.00 90.62 164 GLU A C 1
ATOM 1245 O O . GLU A 1 164 ? 14.142 -1.290 14.278 1.00 90.62 164 GLU A O 1
ATOM 1250 N N . ARG A 1 165 ? 13.648 0.492 13.095 1.00 91.81 165 ARG A N 1
ATOM 1251 C CA . ARG A 1 165 ? 13.483 1.925 12.809 1.00 91.81 165 ARG A CA 1
ATOM 1252 C C . ARG A 1 165 ? 12.493 2.573 13.801 1.00 91.81 165 ARG A C 1
ATOM 1254 O O . ARG A 1 165 ? 11.407 2.004 13.965 1.00 91.81 165 ARG A O 1
ATOM 1261 N N . PRO A 1 166 ? 12.799 3.729 14.430 1.00 94.50 166 PRO A N 1
ATOM 1262 C CA . PRO A 1 166 ? 11.873 4.351 15.373 1.00 94.50 166 PRO A CA 1
ATOM 1263 C C . PRO A 1 166 ? 10.596 4.815 14.692 1.00 94.50 166 PRO A C 1
ATOM 1265 O O . PRO A 1 166 ? 10.532 4.904 13.465 1.00 94.50 166 PRO A O 1
ATOM 1268 N N . GLY A 1 167 ? 9.585 5.140 15.485 1.00 97.12 167 GLY A N 1
ATOM 1269 C CA . GLY A 1 167 ? 8.327 5.618 14.936 1.00 97.12 167 GLY A CA 1
ATOM 1270 C C . GLY A 1 167 ? 7.299 5.977 15.991 1.00 97.12 167 GLY A C 1
ATOM 1271 O O . GLY A 1 167 ? 7.602 6.093 17.181 1.00 97.12 167 GLY A O 1
ATOM 1272 N N . ALA A 1 168 ? 6.070 6.156 15.523 1.00 98.50 168 ALA A N 1
ATOM 1273 C CA . ALA A 1 168 ? 4.952 6.562 16.351 1.00 98.50 168 ALA A CA 1
ATOM 1274 C C . ALA A 1 168 ? 4.330 5.361 17.076 1.00 98.50 168 ALA A C 1
ATOM 1276 O O . ALA A 1 168 ? 4.189 4.280 16.504 1.00 98.50 168 ALA A O 1
ATOM 1277 N N . VAL A 1 169 ? 3.899 5.564 18.315 1.00 98.81 169 VAL A N 1
ATOM 1278 C CA . VAL A 1 169 ? 3.089 4.627 19.098 1.00 98.81 169 VAL A CA 1
ATOM 1279 C C . VAL A 1 169 ? 1.917 5.360 19.740 1.00 98.81 169 VAL A C 1
ATOM 1281 O O . VAL A 1 169 ? 1.934 6.583 19.874 1.00 98.81 169 VAL A O 1
ATOM 1284 N N . HIS A 1 170 ? 0.893 4.618 20.135 1.00 98.75 170 HIS A N 1
ATOM 1285 C CA . HIS A 1 170 ? -0.355 5.154 20.652 1.00 98.75 170 HIS A CA 1
ATOM 1286 C C . HIS A 1 170 ? -0.862 4.326 21.839 1.00 98.75 170 HIS A C 1
ATOM 1288 O O . HIS A 1 170 ? -0.935 3.097 21.761 1.00 98.75 170 HIS A O 1
ATOM 1294 N N . LEU A 1 171 ? -1.235 5.004 22.923 1.00 98.69 171 LEU A N 1
ATOM 1295 C CA . LEU A 1 171 ? -1.990 4.426 24.029 1.00 98.69 171 LEU A CA 1
ATOM 1296 C C . LEU A 1 171 ? -3.261 5.238 24.265 1.00 98.69 171 LEU A C 1
ATOM 1298 O O . LEU A 1 171 ? -3.201 6.437 24.528 1.00 98.69 171 LEU A O 1
ATOM 1302 N N . GLU A 1 172 ? -4.397 4.558 24.234 1.00 98.12 172 GLU A N 1
ATOM 1303 C CA . GLU A 1 172 ? -5.689 5.129 24.590 1.00 98.12 172 GLU A CA 1
ATOM 1304 C C . GLU A 1 172 ? -6.013 4.769 26.045 1.00 98.12 172 GLU A C 1
ATOM 1306 O O . GLU A 1 172 ? -6.062 3.587 26.400 1.00 98.12 172 GLU A O 1
ATOM 1311 N N . LEU A 1 173 ? -6.209 5.782 26.889 1.00 97.81 173 LEU A N 1
ATOM 1312 C CA . LEU A 1 173 ? -6.527 5.655 28.309 1.00 97.81 173 LEU A CA 1
ATOM 1313 C C . LEU A 1 173 ? -7.990 6.071 28.551 1.00 97.81 173 LEU A C 1
ATOM 1315 O O . LEU A 1 173 ? -8.288 7.269 28.553 1.00 97.81 173 LEU A O 1
ATOM 1319 N N . PRO A 1 174 ? -8.909 5.114 28.771 1.00 96.12 174 PRO A N 1
ATOM 1320 C CA . PRO A 1 174 ? -10.291 5.424 29.120 1.00 96.12 174 PRO A CA 1
ATOM 1321 C C . PRO A 1 174 ? -10.410 6.127 30.476 1.00 96.12 174 PRO A C 1
ATOM 1323 O O . PRO A 1 174 ? -9.721 5.763 31.434 1.00 96.12 174 PRO A O 1
ATOM 1326 N N . GLU A 1 175 ? -11.325 7.093 30.578 1.00 94.50 175 GLU A N 1
ATOM 1327 C CA . GLU A 1 175 ? -11.501 7.917 31.784 1.00 94.50 175 GLU A CA 1
ATOM 1328 C C . GLU A 1 175 ? -11.843 7.081 33.028 1.00 94.50 175 GLU A C 1
ATOM 1330 O O . GLU A 1 175 ? -11.370 7.352 34.128 1.00 94.50 175 GLU A O 1
ATOM 1335 N N . ASP A 1 176 ? -12.626 6.010 32.862 1.00 93.31 176 ASP A N 1
ATOM 1336 C CA . ASP A 1 176 ? -13.040 5.164 33.977 1.00 93.31 176 ASP A CA 1
ATOM 1337 C C . ASP A 1 176 ? -11.950 4.207 34.436 1.00 93.31 176 ASP A C 1
ATOM 1339 O O . ASP A 1 176 ? -12.028 3.747 35.570 1.00 93.31 176 ASP A O 1
ATOM 1343 N N . ILE A 1 177 ? -10.961 3.920 33.583 1.00 96.81 177 ILE A N 1
ATOM 1344 C CA . ILE A 1 177 ? -9.755 3.170 33.931 1.00 96.81 177 ILE A CA 1
ATOM 1345 C C . ILE A 1 177 ? -8.753 4.082 34.631 1.00 96.81 177 ILE A C 1
ATOM 1347 O O . ILE A 1 177 ? -8.176 3.668 35.636 1.00 96.81 177 ILE A O 1
ATOM 1351 N N . ALA A 1 178 ? -8.591 5.322 34.161 1.00 96.62 178 ALA A N 1
ATOM 1352 C CA . ALA A 1 178 ? -7.676 6.302 34.746 1.00 96.62 178 ALA A CA 1
ATOM 1353 C C . ALA A 1 178 ? -7.917 6.522 36.254 1.00 96.62 178 ALA A C 1
ATOM 1355 O O . ALA A 1 178 ? -6.955 6.602 37.019 1.00 96.62 178 ALA A O 1
ATOM 1356 N N . GLY A 1 179 ? -9.182 6.536 36.687 1.00 94.69 179 GLY A N 1
ATOM 1357 C CA . GLY A 1 179 ? -9.572 6.697 38.093 1.00 94.69 179 GLY A CA 1
ATOM 1358 C C . GLY A 1 179 ? -9.596 5.412 38.939 1.00 94.69 179 GLY A C 1
ATOM 1359 O O . GLY A 1 179 ? -10.031 5.450 40.090 1.00 94.69 179 GLY A O 1
ATOM 1360 N N . THR A 1 180 ? -9.193 4.255 38.402 1.00 95.06 180 THR A N 1
ATOM 1361 C CA . THR A 1 180 ? -9.215 2.981 39.153 1.00 95.06 180 THR A CA 1
ATOM 1362 C C . THR A 1 180 ? -8.052 2.862 40.127 1.00 95.06 180 THR A C 1
ATOM 1364 O O . THR A 1 180 ? -7.014 3.486 39.939 1.00 95.06 180 THR A O 1
ATOM 1367 N N . MET A 1 181 ? -8.213 2.028 41.157 1.00 96.25 181 MET A N 1
ATOM 1368 C CA . MET A 1 181 ? -7.105 1.610 42.015 1.00 96.25 181 MET A CA 1
ATOM 1369 C C . MET A 1 181 ? -6.431 0.371 41.416 1.00 96.25 181 MET A C 1
ATOM 1371 O O . MET A 1 181 ? -7.128 -0.535 40.960 1.00 96.25 181 MET A O 1
ATOM 1375 N N . THR A 1 182 ? -5.102 0.336 41.426 1.00 93.88 182 THR A N 1
ATOM 1376 C CA . THR A 1 182 ? -4.264 -0.701 40.807 1.00 93.88 182 THR A CA 1
ATOM 1377 C C . THR A 1 182 ? -3.104 -1.085 41.728 1.00 93.88 182 THR A C 1
ATOM 1379 O O . THR A 1 182 ? -2.628 -0.264 42.518 1.00 93.88 182 THR A O 1
ATOM 1382 N N . GLU A 1 183 ? -2.646 -2.332 41.603 1.00 92.88 183 GLU A N 1
ATOM 1383 C CA . GLU A 1 183 ? -1.421 -2.851 42.230 1.00 92.88 183 GLU A CA 1
ATOM 1384 C C . GLU A 1 183 ? -0.226 -2.846 41.251 1.00 92.88 183 GLU A C 1
ATOM 1386 O O . GLU A 1 183 ? 0.792 -3.495 41.497 1.00 92.88 183 GLU A O 1
ATOM 1391 N N . GLY A 1 184 ? -0.358 -2.175 40.102 1.00 90.25 184 GLY A N 1
ATOM 1392 C CA . GLY A 1 184 ? 0.627 -2.181 39.028 1.00 90.25 184 GLY A CA 1
ATOM 1393 C C . GLY A 1 184 ? 1.976 -1.605 39.460 1.00 90.25 184 GLY A C 1
ATOM 1394 O O . GLY A 1 184 ? 2.079 -0.449 39.869 1.00 90.25 184 GLY A O 1
ATOM 1395 N N . GLU A 1 185 ? 3.035 -2.396 39.298 1.00 92.56 185 GLU A N 1
ATOM 1396 C CA . GLU A 1 185 ? 4.405 -1.994 39.614 1.00 92.56 185 GLU A CA 1
ATOM 1397 C C . GLU A 1 185 ? 5.175 -1.562 38.362 1.00 92.56 185 GLU A C 1
ATOM 1399 O O . GLU A 1 185 ? 5.074 -2.162 37.291 1.00 92.56 185 GLU A O 1
ATOM 1404 N N . ILE A 1 186 ? 5.979 -0.508 38.501 1.00 95.12 186 ILE A N 1
ATOM 1405 C CA . ILE A 1 186 ? 6.758 0.064 37.400 1.00 95.12 186 ILE A CA 1
ATOM 1406 C C . ILE A 1 186 ? 7.899 -0.873 37.015 1.00 95.12 186 ILE A C 1
ATOM 1408 O O . ILE A 1 186 ? 8.701 -1.285 37.852 1.00 95.12 186 ILE A O 1
ATOM 1412 N N . PHE A 1 187 ? 8.023 -1.149 35.717 1.00 92.88 187 PHE A N 1
ATOM 1413 C CA . PHE A 1 187 ? 9.128 -1.942 35.198 1.00 92.88 187 PHE A CA 1
ATOM 1414 C C . PHE A 1 187 ? 10.423 -1.121 35.136 1.00 92.88 187 PHE A C 1
ATOM 1416 O O . PHE A 1 187 ? 10.413 0.010 34.638 1.00 92.88 187 PHE A O 1
ATOM 1423 N N . PRO A 1 188 ? 11.568 -1.682 35.560 1.00 91.81 188 PRO A N 1
ATOM 1424 C CA . PRO A 1 188 ? 12.844 -0.995 35.436 1.00 91.81 188 PRO A CA 1
ATOM 1425 C C . PRO A 1 188 ? 13.220 -0.799 33.962 1.00 91.81 188 PRO A C 1
ATOM 1427 O O . PRO A 1 188 ? 13.176 -1.732 33.148 1.00 91.81 188 PRO A O 1
ATOM 1430 N N . VAL A 1 189 ? 13.656 0.415 33.622 1.00 93.06 189 VAL A N 1
ATOM 1431 C CA . VAL A 1 189 ? 14.247 0.696 32.311 1.00 93.06 189 VAL A CA 1
ATOM 1432 C C . VAL A 1 189 ? 15.633 0.063 32.257 1.00 93.06 189 VAL A C 1
ATOM 1434 O O . VAL A 1 189 ? 16.491 0.331 33.096 1.00 93.06 189 VAL A O 1
ATOM 1437 N N . HIS A 1 190 ? 15.870 -0.776 31.251 1.00 86.94 190 HIS A N 1
ATOM 1438 C CA . HIS A 1 190 ? 17.175 -1.380 31.005 1.00 86.94 190 HIS A CA 1
ATOM 1439 C C . HIS A 1 190 ? 17.711 -0.962 29.629 1.00 86.94 190 HIS A C 1
ATOM 1441 O O . HIS A 1 190 ? 16.942 -0.867 28.667 1.00 86.94 190 HIS A O 1
ATOM 1447 N N . PRO A 1 191 ? 19.028 -0.725 29.503 1.00 82.12 191 PRO A N 1
ATOM 1448 C CA . PRO A 1 191 ? 19.632 -0.368 28.229 1.00 82.12 191 PRO A CA 1
ATOM 1449 C C . PRO A 1 191 ? 19.662 -1.577 27.286 1.00 82.12 191 PRO A C 1
ATOM 1451 O O . PRO A 1 191 ? 20.188 -2.636 27.633 1.00 82.12 191 PRO A O 1
ATOM 1454 N N . VAL A 1 192 ? 19.166 -1.399 26.062 1.00 82.31 192 VAL A N 1
ATOM 1455 C CA . VAL A 1 192 ? 19.241 -2.413 25.001 1.00 82.31 192 VAL A CA 1
ATOM 1456 C C . VAL A 1 192 ? 20.475 -2.155 24.139 1.00 82.31 192 VAL A C 1
ATOM 1458 O O . VAL A 1 192 ? 20.702 -1.040 23.663 1.00 82.31 192 VAL A O 1
ATOM 1461 N N . ARG A 1 193 ? 21.303 -3.186 23.932 1.00 83.38 193 ARG A N 1
ATOM 1462 C CA . ARG A 1 193 ? 22.417 -3.118 22.977 1.00 83.38 193 ARG A CA 1
ATOM 1463 C C . ARG A 1 193 ? 21.935 -3.518 21.589 1.00 83.38 193 ARG A C 1
ATOM 1465 O O . ARG A 1 193 ? 21.277 -4.539 21.433 1.00 83.38 193 ARG A O 1
ATOM 1472 N N . ARG A 1 194 ? 22.313 -2.727 20.587 1.00 88.19 194 ARG A N 1
ATOM 1473 C CA . ARG A 1 194 ? 22.028 -3.022 19.180 1.00 88.19 194 ARG A CA 1
ATOM 1474 C C . ARG A 1 194 ? 22.916 -4.173 18.692 1.00 88.19 194 ARG A C 1
ATOM 1476 O O . ARG A 1 194 ? 24.085 -4.221 19.092 1.00 88.19 194 ARG A O 1
ATOM 1483 N N . PRO A 1 195 ? 22.402 -5.068 17.832 1.00 91.75 195 PRO A N 1
ATOM 1484 C CA . PRO A 1 195 ? 23.227 -6.052 17.143 1.00 91.75 195 PRO A CA 1
ATOM 1485 C C . PRO A 1 195 ? 24.353 -5.375 16.355 1.00 91.75 195 PRO A C 1
ATOM 1487 O O . PRO A 1 195 ? 24.163 -4.301 15.786 1.00 91.75 195 PRO A O 1
ATOM 1490 N N . ILE A 1 196 ? 25.525 -6.002 16.320 1.00 95.25 196 ILE A N 1
ATOM 1491 C CA . ILE A 1 196 ? 26.630 -5.586 15.449 1.00 95.25 196 ILE A CA 1
ATOM 1492 C C . ILE A 1 196 ? 26.531 -6.313 14.108 1.00 95.25 196 ILE A C 1
ATOM 1494 O O . ILE A 1 196 ? 25.993 -7.417 14.045 1.00 95.25 196 ILE A O 1
ATOM 1498 N N . ALA A 1 197 ? 27.069 -5.703 13.054 1.00 95.38 197 ALA A N 1
ATOM 1499 C CA . ALA A 1 197 ? 27.117 -6.336 11.744 1.00 95.38 197 ALA A CA 1
ATOM 1500 C C . ALA A 1 197 ? 28.051 -7.555 11.734 1.00 95.38 197 ALA A C 1
ATOM 1502 O O . ALA A 1 197 ? 29.093 -7.567 12.395 1.00 95.38 197 ALA A O 1
ATOM 1503 N N . GLU A 1 198 ? 27.662 -8.578 10.974 1.00 95.94 198 GLU A N 1
ATOM 1504 C CA . GLU A 1 198 ? 28.402 -9.833 10.853 1.00 95.94 198 GLU A CA 1
ATOM 1505 C C . GLU A 1 198 ? 29.730 -9.644 10.099 1.00 95.94 198 GLU A C 1
ATOM 1507 O O . GLU A 1 198 ? 29.843 -8.862 9.152 1.00 95.94 198 GLU A O 1
ATOM 1512 N N . GLU A 1 199 ? 30.762 -10.365 10.540 1.00 96.25 199 GLU A N 1
ATOM 1513 C CA . GLU A 1 199 ? 32.139 -10.126 10.106 1.00 96.25 199 GLU A CA 1
ATOM 1514 C C . GLU A 1 199 ? 32.369 -10.417 8.612 1.00 96.25 199 GLU A C 1
ATOM 1516 O O . GLU A 1 199 ? 33.114 -9.691 7.952 1.00 96.25 199 GLU A O 1
ATOM 1521 N N . LYS A 1 200 ? 31.738 -11.444 8.025 1.00 97.31 200 LYS A N 1
ATOM 1522 C CA . LYS A 1 200 ? 31.865 -11.716 6.583 1.00 97.31 200 LYS A CA 1
ATOM 1523 C C . LYS A 1 200 ? 31.211 -10.620 5.749 1.00 97.31 200 LYS A C 1
ATOM 1525 O O . LYS A 1 200 ? 31.774 -10.278 4.710 1.00 97.31 200 LYS A O 1
ATOM 1530 N N . ALA A 1 201 ? 30.078 -10.060 6.174 1.00 97.88 201 ALA A N 1
ATOM 1531 C CA . ALA A 1 201 ? 29.458 -8.917 5.504 1.00 97.88 201 ALA A CA 1
ATOM 1532 C C . ALA A 1 201 ? 30.393 -7.697 5.525 1.00 97.88 201 ALA A C 1
ATOM 1534 O O . ALA A 1 201 ? 30.623 -7.083 4.483 1.00 97.88 201 ALA A O 1
ATOM 1535 N N . ILE A 1 202 ? 31.028 -7.423 6.670 1.00 98.50 202 ILE A N 1
ATOM 1536 C CA . ILE A 1 202 ? 32.053 -6.376 6.799 1.00 98.50 202 ILE A CA 1
ATOM 1537 C C . ILE A 1 202 ? 33.238 -6.634 5.861 1.00 98.50 202 ILE A C 1
ATOM 1539 O O . ILE A 1 202 ? 33.609 -5.751 5.092 1.00 98.50 202 ILE A O 1
ATOM 1543 N N . ARG A 1 203 ? 33.809 -7.845 5.861 1.00 98.19 203 ARG A N 1
ATOM 1544 C CA . ARG A 1 203 ? 34.936 -8.196 4.975 1.00 98.19 203 ARG A CA 1
ATOM 1545 C C . ARG A 1 203 ? 34.565 -8.071 3.495 1.00 98.19 203 ARG A C 1
ATOM 1547 O O . ARG A 1 203 ? 35.374 -7.595 2.705 1.00 98.19 203 ARG A O 1
ATOM 1554 N N . LYS A 1 204 ? 33.346 -8.464 3.109 1.00 98.25 204 LYS A N 1
ATOM 1555 C CA . LYS A 1 204 ? 32.841 -8.270 1.740 1.00 98.25 204 LYS A CA 1
ATOM 1556 C C . LYS A 1 204 ? 32.730 -6.787 1.389 1.00 98.25 204 LYS A C 1
ATOM 1558 O O . LYS A 1 204 ? 33.165 -6.411 0.306 1.00 98.25 204 LYS A O 1
ATOM 1563 N N . ALA A 1 205 ? 32.219 -5.959 2.301 1.00 98.50 205 ALA A N 1
ATOM 1564 C CA . ALA A 1 205 ? 32.127 -4.517 2.092 1.00 98.50 205 ALA A CA 1
ATOM 1565 C C . ALA A 1 205 ? 33.516 -3.894 1.908 1.00 98.50 205 ALA A C 1
ATOM 1567 O O . ALA A 1 205 ? 33.721 -3.152 0.956 1.00 98.50 205 ALA A O 1
ATOM 1568 N N . VAL A 1 206 ? 34.484 -4.261 2.754 1.00 98.69 206 VAL A N 1
ATOM 1569 C CA . VAL A 1 206 ? 35.888 -3.831 2.633 1.00 98.69 206 VAL A CA 1
ATOM 1570 C C . VAL A 1 206 ? 36.458 -4.204 1.264 1.00 98.69 206 VAL A C 1
ATOM 1572 O O . VAL A 1 206 ? 36.972 -3.333 0.568 1.00 98.69 206 VAL A O 1
ATOM 1575 N N . ASN A 1 207 ? 36.295 -5.459 0.833 1.00 98.12 207 ASN A N 1
ATOM 1576 C CA . ASN A 1 207 ? 36.783 -5.914 -0.470 1.00 98.12 207 ASN A CA 1
ATOM 1577 C C . ASN A 1 207 ? 36.148 -5.138 -1.634 1.00 98.12 207 ASN A C 1
ATOM 1579 O O . ASN A 1 207 ? 36.853 -4.751 -2.561 1.00 98.12 207 ASN A O 1
ATOM 1583 N N . MET A 1 208 ? 34.832 -4.898 -1.589 1.00 98.25 208 MET A N 1
ATOM 1584 C CA . MET A 1 208 ? 34.133 -4.111 -2.612 1.00 98.25 208 MET A CA 1
ATOM 1585 C C . MET A 1 208 ? 34.638 -2.664 -2.640 1.00 98.25 208 MET A C 1
ATOM 1587 O O . MET A 1 208 ? 34.948 -2.155 -3.712 1.00 98.25 208 MET A O 1
ATOM 1591 N N . ILE A 1 209 ? 34.782 -2.025 -1.474 1.00 98.44 209 ILE A N 1
ATOM 1592 C CA . ILE A 1 209 ? 35.271 -0.643 -1.348 1.00 98.44 209 ILE A CA 1
ATOM 1593 C C . ILE A 1 209 ? 36.705 -0.512 -1.868 1.00 98.44 209 ILE A C 1
ATOM 1595 O O . ILE A 1 209 ? 37.013 0.438 -2.581 1.00 98.44 209 ILE A O 1
ATOM 1599 N N . GLN A 1 210 ? 37.583 -1.461 -1.539 1.00 97.69 210 GLN A N 1
ATOM 1600 C CA . GLN A 1 210 ? 38.975 -1.448 -1.997 1.00 97.69 210 GLN A CA 1
ATOM 1601 C C . GLN A 1 210 ? 39.128 -1.740 -3.491 1.00 97.69 210 GLN A C 1
ATOM 1603 O O . GLN A 1 210 ? 40.123 -1.318 -4.068 1.00 97.69 210 GLN A O 1
ATOM 1608 N N . ALA A 1 211 ? 38.194 -2.477 -4.097 1.00 96.25 211 ALA A N 1
ATOM 1609 C CA . ALA A 1 211 ? 38.230 -2.818 -5.519 1.00 96.25 211 ALA A CA 1
ATOM 1610 C C . ALA A 1 211 ? 37.594 -1.749 -6.426 1.00 96.25 211 ALA A C 1
ATOM 1612 O O . ALA A 1 211 ? 37.824 -1.772 -7.633 1.00 96.25 211 ALA A O 1
ATOM 1613 N N . ALA A 1 212 ? 36.773 -0.857 -5.867 1.00 97.12 212 ALA A N 1
ATOM 1614 C CA . ALA A 1 212 ? 36.126 0.223 -6.602 1.00 97.12 212 ALA A CA 1
ATOM 1615 C C . ALA A 1 212 ? 37.142 1.276 -7.066 1.00 97.12 212 ALA A C 1
ATOM 1617 O O . ALA A 1 212 ? 38.074 1.607 -6.339 1.00 97.12 212 ALA A O 1
ATOM 1618 N N . THR A 1 213 ? 36.922 1.853 -8.244 1.00 96.38 213 THR A N 1
ATOM 1619 C CA . THR A 1 213 ? 37.718 2.954 -8.808 1.00 96.38 213 THR A CA 1
ATOM 1620 C C . THR A 1 213 ? 37.182 4.316 -8.366 1.00 96.38 213 THR A C 1
ATOM 1622 O O . THR A 1 213 ? 37.955 5.240 -8.110 1.00 96.38 213 THR A O 1
ATOM 1625 N N . ASN A 1 214 ? 35.859 4.450 -8.256 1.00 96.88 214 ASN A N 1
ATOM 1626 C CA . ASN A 1 214 ? 35.166 5.689 -7.923 1.00 96.88 214 ASN A CA 1
ATOM 1627 C C . ASN A 1 214 ? 34.142 5.452 -6.786 1.00 96.88 214 ASN A C 1
ATOM 1629 O O . ASN A 1 214 ? 32.950 5.711 -6.983 1.00 96.88 214 ASN A O 1
ATOM 1633 N N . PRO A 1 215 ? 34.554 4.961 -5.595 1.00 98.00 215 PRO A N 1
ATOM 1634 C CA . PRO A 1 215 ? 33.614 4.746 -4.501 1.00 98.00 215 PRO A CA 1
ATOM 1635 C C . PRO A 1 215 ? 33.024 6.075 -4.013 1.00 98.00 215 PRO A C 1
ATOM 1637 O O . PRO A 1 215 ? 33.739 7.062 -3.830 1.00 98.00 215 PRO A O 1
ATOM 1640 N N . LEU A 1 216 ? 31.716 6.084 -3.759 1.00 98.50 216 LEU A N 1
ATOM 1641 C CA . LEU A 1 216 ? 30.966 7.252 -3.303 1.00 98.50 216 LEU A CA 1
ATOM 1642 C C . LEU A 1 216 ? 30.186 6.926 -2.026 1.00 98.50 216 LEU A C 1
ATOM 1644 O O . LEU A 1 216 ? 29.413 5.970 -1.984 1.00 98.50 216 LEU A O 1
ATOM 1648 N N . LEU A 1 217 ? 30.345 7.741 -0.983 1.00 98.56 217 LEU A N 1
ATOM 1649 C CA . LEU A 1 217 ? 29.542 7.636 0.236 1.00 98.56 217 LEU A CA 1
ATOM 1650 C C . LEU A 1 217 ? 28.225 8.412 0.076 1.00 98.56 217 LEU A C 1
ATOM 1652 O O . LEU A 1 217 ? 28.233 9.609 -0.213 1.00 98.56 217 LEU A O 1
ATOM 1656 N N . LEU A 1 218 ? 27.093 7.751 0.318 1.00 97.94 218 LEU A N 1
ATOM 1657 C CA . LEU A 1 218 ? 25.775 8.385 0.369 1.00 97.94 218 LEU A CA 1
ATOM 1658 C C . LEU A 1 218 ? 25.205 8.298 1.782 1.00 97.94 218 LEU A C 1
ATOM 1660 O O . LEU A 1 218 ? 25.118 7.215 2.357 1.00 97.94 218 LEU A O 1
ATOM 1664 N N . ILE A 1 219 ? 24.805 9.443 2.337 1.00 96.81 219 ILE A N 1
ATOM 1665 C CA . ILE A 1 219 ? 24.341 9.550 3.725 1.00 96.81 219 ILE A CA 1
ATOM 1666 C C . ILE A 1 219 ? 22.830 9.841 3.781 1.00 96.81 219 ILE A C 1
ATOM 1668 O O . ILE A 1 219 ? 22.365 10.893 3.327 1.00 96.81 219 ILE A O 1
ATOM 1672 N N . GLY A 1 220 ? 22.069 8.902 4.349 1.00 94.19 220 GLY A N 1
ATOM 1673 C CA . GLY A 1 220 ? 20.619 8.965 4.583 1.00 94.19 220 GLY A CA 1
ATOM 1674 C C . GLY A 1 220 ? 20.217 9.458 5.981 1.00 94.19 220 GLY A C 1
ATOM 1675 O O . GLY A 1 220 ? 21.073 9.703 6.839 1.00 94.19 220 GLY A O 1
ATOM 1676 N N . ALA A 1 221 ? 18.909 9.556 6.239 1.00 89.94 221 ALA A N 1
ATOM 1677 C CA . ALA A 1 221 ? 18.352 9.987 7.528 1.00 89.94 221 ALA A CA 1
ATOM 1678 C C . ALA A 1 221 ? 18.829 9.143 8.727 1.00 89.94 221 ALA A C 1
ATOM 1680 O O . ALA A 1 221 ? 19.162 9.683 9.786 1.00 89.94 221 ALA A O 1
ATOM 1681 N N . GLY A 1 222 ? 18.910 7.818 8.567 1.00 89.44 222 GLY A N 1
ATOM 1682 C CA . GLY A 1 222 ? 19.301 6.871 9.617 1.00 89.44 222 GLY A CA 1
ATOM 1683 C C . GLY A 1 222 ? 20.742 7.044 10.108 1.00 89.44 222 GLY A C 1
ATOM 1684 O O . GLY A 1 222 ? 21.091 6.574 11.193 1.00 89.44 222 GLY A O 1
ATOM 1685 N N . ALA A 1 223 ? 21.578 7.772 9.361 1.00 91.25 223 ALA A N 1
ATOM 1686 C CA . ALA A 1 223 ? 22.938 8.101 9.769 1.00 91.25 223 ALA A CA 1
ATOM 1687 C C . ALA A 1 223 ? 23.011 9.247 10.797 1.00 91.25 223 ALA A C 1
ATOM 1689 O O . ALA A 1 223 ? 24.061 9.457 11.412 1.00 91.25 223 ALA A O 1
ATOM 1690 N N . ASN A 1 224 ? 21.908 9.964 11.034 1.00 87.00 224 ASN A N 1
ATOM 1691 C CA . ASN A 1 224 ? 21.827 11.105 11.947 1.00 87.00 224 ASN A CA 1
ATOM 1692 C C . ASN A 1 224 ? 21.718 10.669 13.423 1.00 87.00 224 ASN A C 1
ATOM 1694 O O . ASN A 1 224 ? 20.798 11.014 14.164 1.00 87.00 224 ASN A O 1
ATOM 1698 N N . ARG A 1 225 ? 22.686 9.854 13.853 1.00 85.69 225 ARG A N 1
ATOM 1699 C CA . ARG A 1 225 ? 22.882 9.401 15.234 1.00 85.69 225 ARG A CA 1
ATOM 1700 C C . ARG A 1 225 ? 24.252 9.857 15.711 1.00 85.69 225 ARG A C 1
ATOM 1702 O O . ARG A 1 225 ? 25.237 9.733 14.987 1.00 85.69 225 ARG A O 1
ATOM 1709 N N . LYS A 1 226 ? 24.347 10.287 16.973 1.00 78.25 226 LYS A N 1
ATOM 1710 C CA . LYS A 1 226 ? 25.573 10.875 17.547 1.00 78.25 226 LYS A CA 1
ATOM 1711 C C . LYS A 1 226 ? 26.842 10.034 17.321 1.00 78.25 226 LYS A C 1
ATOM 1713 O O . LYS A 1 226 ? 27.893 10.578 17.001 1.00 78.25 226 LYS A O 1
ATOM 1718 N N . ARG A 1 227 ? 26.766 8.706 17.492 1.00 85.94 227 ARG A N 1
ATOM 1719 C CA . ARG A 1 227 ? 27.919 7.804 17.283 1.00 85.94 227 ARG A CA 1
ATOM 1720 C C . ARG A 1 227 ? 28.228 7.580 15.802 1.00 85.94 227 ARG A C 1
ATOM 1722 O O . ARG A 1 227 ? 29.400 7.542 15.436 1.00 85.94 227 ARG A O 1
ATOM 1729 N N . THR A 1 228 ? 27.193 7.468 14.972 1.00 91.56 228 THR A N 1
ATOM 1730 C CA . THR A 1 228 ? 27.316 7.255 13.525 1.00 91.56 228 THR A CA 1
ATOM 1731 C C . THR A 1 228 ? 27.994 8.436 12.850 1.00 91.56 228 THR A C 1
ATOM 1733 O O . THR A 1 228 ? 28.954 8.232 12.116 1.00 91.56 228 THR A O 1
ATOM 1736 N N . GLN A 1 229 ? 27.589 9.663 13.187 1.00 90.62 229 GLN A N 1
ATOM 1737 C CA . GLN A 1 229 ? 28.242 10.890 12.727 1.00 90.62 229 GLN A CA 1
ATOM 1738 C C . GLN A 1 229 ? 29.755 10.858 12.962 1.00 90.62 229 GLN A C 1
ATOM 1740 O O . GLN A 1 229 ? 30.530 11.091 12.038 1.00 90.62 229 GLN A O 1
ATOM 1745 N N . LYS A 1 230 ? 30.179 10.569 14.202 1.00 93.31 230 LYS A N 1
ATOM 1746 C CA . LYS A 1 230 ? 31.601 10.587 14.561 1.00 93.31 230 LYS A CA 1
ATOM 1747 C C . LYS A 1 230 ? 32.387 9.590 13.706 1.00 93.31 230 LYS A C 1
ATOM 1749 O O . LYS A 1 230 ? 33.441 9.936 13.187 1.00 93.31 230 LYS A O 1
ATOM 1754 N N . MET A 1 231 ? 31.870 8.370 13.547 1.00 96.44 231 MET A N 1
ATOM 1755 C CA . MET A 1 231 ? 32.553 7.352 12.745 1.00 96.44 231 MET A CA 1
ATOM 1756 C C . MET A 1 231 ? 32.544 7.645 11.253 1.00 96.44 231 MET A C 1
ATOM 1758 O O . MET A 1 231 ? 33.539 7.355 10.600 1.00 96.44 231 MET A O 1
ATOM 1762 N N . LEU A 1 232 ? 31.475 8.232 10.716 1.00 97.25 232 LEU A N 1
ATOM 1763 C CA . LEU A 1 232 ? 31.431 8.636 9.314 1.00 97.25 232 LEU A CA 1
ATOM 1764 C C . LEU A 1 232 ? 32.422 9.764 9.010 1.00 97.25 232 LEU A C 1
ATOM 1766 O O . LEU A 1 232 ? 33.106 9.694 7.994 1.00 97.25 232 LEU A O 1
ATOM 1770 N N . GLN A 1 233 ? 32.564 10.747 9.907 1.00 95.75 233 GLN A N 1
ATOM 1771 C CA . GLN A 1 233 ? 33.599 11.778 9.781 1.00 95.75 233 GLN A CA 1
ATOM 1772 C C . GLN A 1 233 ? 34.997 11.144 9.764 1.00 95.75 233 GLN A C 1
ATOM 1774 O O . GLN A 1 233 ? 35.743 11.343 8.814 1.00 95.75 233 GLN A O 1
ATOM 1779 N N . GLU A 1 234 ? 35.326 10.304 10.753 1.00 96.75 234 GLU A N 1
ATOM 1780 C CA . GLU A 1 234 ? 36.629 9.622 10.796 1.00 96.75 234 GLU A CA 1
ATOM 1781 C C . GLU A 1 234 ? 36.864 8.700 9.585 1.00 96.75 234 GLU A C 1
ATOM 1783 O O . GLU A 1 234 ? 38.000 8.532 9.146 1.00 96.75 234 GLU A O 1
ATOM 1788 N N . PHE A 1 235 ? 35.807 8.080 9.050 1.00 97.94 235 PHE A N 1
ATOM 1789 C CA . PHE A 1 235 ? 35.866 7.254 7.845 1.00 97.94 235 PHE A CA 1
ATOM 1790 C C . PHE A 1 235 ? 36.255 8.083 6.618 1.00 97.94 235 PHE A C 1
ATOM 1792 O O . PHE A 1 235 ? 37.183 7.707 5.899 1.00 97.94 235 PHE A O 1
ATOM 1799 N N . VAL A 1 236 ? 35.594 9.225 6.412 1.00 97.94 236 VAL A N 1
ATOM 1800 C CA . VAL A 1 236 ? 35.903 10.146 5.310 1.00 97.94 236 VAL A CA 1
ATOM 1801 C C . VAL A 1 236 ? 37.300 10.745 5.477 1.00 97.94 236 VAL A C 1
ATOM 1803 O O . VAL A 1 236 ? 38.068 10.731 4.517 1.00 97.94 236 VAL A O 1
ATOM 1806 N N . ASP A 1 237 ? 37.669 11.183 6.683 1.00 97.06 237 ASP A N 1
ATOM 1807 C CA . ASP A 1 237 ? 38.980 11.784 6.963 1.00 97.06 237 ASP A CA 1
ATOM 1808 C C . ASP A 1 237 ? 40.131 10.795 6.714 1.00 97.06 237 ASP A C 1
ATOM 1810 O O . ASP A 1 237 ? 41.176 11.172 6.182 1.00 97.06 237 ASP A O 1
ATOM 1814 N N . LYS A 1 238 ? 39.949 9.518 7.084 1.00 97.25 238 LYS A N 1
ATOM 1815 C CA . LYS A 1 238 ? 40.976 8.475 6.925 1.00 97.25 238 LYS A CA 1
ATOM 1816 C C . LYS A 1 238 ? 41.117 8.007 5.477 1.00 97.25 238 LYS A C 1
ATOM 1818 O O . LYS A 1 238 ? 42.235 7.772 5.023 1.00 97.25 238 LYS A O 1
ATOM 1823 N N . LEU A 1 239 ? 39.999 7.781 4.784 1.00 97.19 239 LEU A N 1
ATOM 1824 C CA . LEU A 1 239 ? 40.009 7.136 3.467 1.00 97.19 239 LEU A CA 1
ATOM 1825 C C . LEU A 1 239 ? 40.026 8.141 2.310 1.00 97.19 239 LEU A C 1
ATOM 1827 O O . LEU A 1 239 ? 40.517 7.819 1.229 1.00 97.19 239 LEU A O 1
ATOM 1831 N N . GLY A 1 240 ? 39.530 9.358 2.523 1.00 96.94 240 GLY A N 1
ATOM 1832 C CA . GLY A 1 240 ? 39.426 10.373 1.477 1.00 96.94 240 GLY A CA 1
ATOM 1833 C C . GLY A 1 240 ? 38.320 10.092 0.454 1.00 96.94 240 GLY A C 1
ATOM 1834 O O . GLY A 1 240 ? 38.423 10.555 -0.677 1.00 96.94 240 GLY A O 1
ATOM 1835 N N . ILE A 1 241 ? 37.284 9.330 0.827 1.00 98.31 241 ILE A N 1
ATOM 1836 C CA . ILE A 1 241 ? 36.138 9.015 -0.041 1.00 98.31 241 ILE A CA 1
ATOM 1837 C C . ILE A 1 241 ? 35.179 10.223 -0.092 1.00 98.31 241 ILE A C 1
ATOM 1839 O O . ILE A 1 241 ? 34.726 10.675 0.966 1.00 98.31 241 ILE A O 1
ATOM 1843 N N . PRO A 1 242 ? 34.844 10.753 -1.285 1.00 98.44 242 PRO A N 1
ATOM 1844 C CA . PRO A 1 242 ? 33.831 11.791 -1.447 1.00 98.44 242 PRO A CA 1
ATOM 1845 C C . PRO A 1 242 ? 32.437 11.361 -1.006 1.00 98.44 242 PRO A C 1
ATOM 1847 O O . PRO A 1 242 ? 32.105 10.175 -1.024 1.00 98.44 242 PRO A O 1
ATOM 1850 N N . PHE A 1 243 ? 31.602 12.331 -0.626 1.00 98.38 243 PHE A N 1
ATOM 1851 C CA . PHE A 1 243 ? 30.260 12.023 -0.145 1.00 98.38 243 PHE A CA 1
ATOM 1852 C C . PHE A 1 243 ? 29.181 13.006 -0.595 1.00 98.38 243 PHE A C 1
ATOM 1854 O O . PHE A 1 243 ? 29.413 14.211 -0.736 1.00 98.38 243 PHE A O 1
ATOM 1861 N N . VAL A 1 244 ? 27.976 12.467 -0.759 1.00 97.88 244 VAL A N 1
ATOM 1862 C CA . VAL A 1 244 ? 26.721 13.196 -0.972 1.00 97.88 244 VAL A CA 1
ATOM 1863 C C . VAL A 1 244 ? 25.750 12.906 0.171 1.00 97.88 244 VAL A C 1
ATOM 1865 O O . VAL A 1 244 ? 25.850 11.888 0.864 1.00 97.88 244 VAL A O 1
ATOM 1868 N N . THR A 1 245 ? 24.784 13.794 0.372 1.00 96.00 245 THR A N 1
ATOM 1869 C CA . THR A 1 245 ? 23.712 13.606 1.357 1.00 96.00 245 THR A CA 1
ATOM 1870 C C . THR A 1 245 ? 22.355 13.515 0.669 1.00 96.00 245 THR A C 1
ATOM 1872 O O . THR A 1 245 ? 22.113 14.133 -0.369 1.00 96.00 245 THR A O 1
ATOM 1875 N N . THR A 1 246 ? 21.444 12.748 1.258 1.00 94.38 246 THR A N 1
ATOM 1876 C CA . THR A 1 246 ? 20.004 12.983 1.081 1.00 94.38 246 THR A CA 1
ATOM 1877 C C . THR A 1 246 ? 19.616 14.299 1.756 1.00 94.38 246 THR A C 1
ATOM 1879 O O . THR A 1 246 ? 20.387 14.863 2.539 1.00 94.38 246 THR A O 1
ATOM 1882 N N . GLN A 1 247 ? 18.388 14.771 1.537 1.00 93.50 247 GLN A N 1
ATOM 1883 C CA . GLN A 1 247 ? 17.920 15.961 2.244 1.00 93.50 247 GLN A CA 1
ATOM 1884 C C . GLN A 1 247 ? 17.920 15.758 3.773 1.00 93.50 247 GLN A C 1
ATOM 1886 O O . GLN A 1 247 ? 18.284 16.676 4.507 1.00 93.50 247 GLN A O 1
ATOM 1891 N N . MET A 1 248 ? 17.548 14.574 4.277 1.00 92.38 248 MET A N 1
ATOM 1892 C CA . MET A 1 248 ? 17.493 14.319 5.723 1.00 92.38 248 MET A CA 1
ATOM 1893 C C . MET A 1 248 ? 18.847 13.900 6.324 1.00 92.38 248 MET A C 1
ATOM 1895 O O . MET A 1 248 ? 19.012 13.959 7.544 1.00 92.38 248 MET A O 1
ATOM 1899 N N . GLY A 1 249 ? 19.829 13.544 5.488 1.00 93.31 249 GLY A N 1
ATOM 1900 C CA . GLY A 1 249 ? 21.219 13.268 5.875 1.00 93.31 249 GLY A CA 1
ATOM 1901 C C . GLY A 1 249 ? 22.119 14.509 5.979 1.00 93.31 249 GLY A C 1
ATOM 1902 O O . GLY A 1 249 ? 23.305 14.386 6.296 1.00 93.31 249 GLY A O 1
ATOM 1903 N N . LYS A 1 250 ? 21.592 15.712 5.713 1.00 94.06 250 LYS A N 1
ATOM 1904 C CA . LYS A 1 250 ? 22.351 16.970 5.799 1.00 94.06 250 LYS A CA 1
ATOM 1905 C C . LYS A 1 250 ? 22.920 17.210 7.202 1.00 94.06 250 LYS A C 1
ATOM 1907 O O . LYS A 1 250 ? 22.251 17.010 8.216 1.00 94.06 250 LYS A O 1
ATOM 1912 N N . GLY A 1 251 ? 24.169 17.672 7.253 1.00 93.88 251 GLY A N 1
ATOM 1913 C CA . GLY A 1 251 ? 24.880 18.002 8.493 1.00 93.88 251 GLY A CA 1
ATOM 1914 C C . GLY A 1 251 ? 25.386 16.811 9.317 1.00 93.88 251 GLY A C 1
ATOM 1915 O O . GLY A 1 251 ? 26.032 17.041 10.338 1.00 93.88 251 GLY A O 1
ATOM 1916 N N . VAL A 1 252 ? 25.138 15.556 8.904 1.00 95.06 252 VAL A N 1
ATOM 1917 C CA . VAL A 1 252 ? 25.731 14.366 9.555 1.00 95.06 252 VAL A CA 1
ATOM 1918 C C . VAL A 1 252 ? 27.255 14.458 9.534 1.00 95.06 252 VAL A C 1
ATOM 1920 O O . VAL A 1 252 ? 27.895 14.316 10.570 1.00 95.06 252 VAL A O 1
ATOM 1923 N N . ILE A 1 253 ? 27.823 14.747 8.366 1.00 96.19 253 ILE A N 1
ATOM 1924 C CA . ILE A 1 253 ? 29.191 15.244 8.210 1.00 96.19 253 ILE A CA 1
ATOM 1925 C C . ILE A 1 253 ? 29.072 16.732 7.885 1.00 96.19 253 ILE A C 1
ATOM 1927 O O . ILE A 1 253 ? 28.120 17.141 7.214 1.00 96.19 253 ILE A O 1
ATOM 1931 N N . THR A 1 254 ? 30.011 17.549 8.362 1.00 95.00 254 THR A N 1
ATOM 1932 C CA . THR A 1 254 ? 29.986 18.985 8.060 1.00 95.00 254 THR A CA 1
ATOM 1933 C C . THR A 1 254 ? 30.023 19.228 6.551 1.00 95.00 254 THR A C 1
ATOM 1935 O O . THR A 1 254 ? 30.901 18.743 5.838 1.00 95.00 254 THR A O 1
ATOM 1938 N N . GLU A 1 255 ? 29.085 20.025 6.044 1.00 95.94 255 GLU A N 1
ATOM 1939 C CA . GLU A 1 255 ? 29.008 20.364 4.616 1.00 95.94 255 GLU A CA 1
ATOM 1940 C C . GLU A 1 255 ? 30.056 21.415 4.190 1.00 95.94 255 GLU A C 1
ATOM 1942 O O . GLU A 1 255 ? 30.122 21.821 3.027 1.00 95.94 255 GLU A O 1
ATOM 1947 N N . ALA A 1 256 ? 30.903 21.855 5.127 1.00 94.56 256 ALA A N 1
ATOM 1948 C CA . ALA A 1 256 ? 32.137 22.581 4.833 1.00 94.56 256 ALA A CA 1
ATOM 1949 C C . ALA A 1 256 ? 33.299 21.644 4.447 1.00 94.56 256 ALA A C 1
ATOM 1951 O O . ALA A 1 256 ? 34.350 22.123 4.019 1.00 94.56 256 ALA A O 1
ATOM 1952 N N . HIS A 1 257 ? 33.134 20.324 4.597 1.00 97.38 257 HIS A N 1
ATOM 1953 C CA . HIS A 1 257 ? 34.193 19.364 4.318 1.00 97.38 257 HIS A CA 1
ATOM 1954 C C . HIS A 1 257 ? 34.646 19.435 2.842 1.00 97.38 257 HIS A C 1
ATOM 1956 O O . HIS A 1 257 ? 33.799 19.467 1.942 1.00 97.38 257 HIS A O 1
ATOM 1962 N N . PRO A 1 258 ? 35.962 19.403 2.539 1.00 96.44 258 PRO A N 1
ATOM 1963 C CA . PRO A 1 258 ? 36.464 19.496 1.164 1.00 96.44 258 PRO A CA 1
ATOM 1964 C C . PRO A 1 258 ? 35.930 18.414 0.217 1.00 96.44 258 PRO A C 1
ATOM 1966 O O . PRO A 1 258 ? 35.857 18.648 -0.987 1.00 96.44 258 PRO A O 1
ATOM 1969 N N . LEU A 1 259 ? 35.520 17.267 0.756 1.00 97.88 259 LEU A N 1
ATOM 1970 C CA . LEU A 1 259 ? 34.992 16.128 -0.001 1.00 97.88 259 LEU A CA 1
ATOM 1971 C C . LEU A 1 259 ? 33.453 16.058 -0.082 1.00 97.88 259 LEU A C 1
ATOM 1973 O O . LEU A 1 259 ? 32.919 15.086 -0.610 1.00 97.88 259 LEU A O 1
ATOM 1977 N N . TYR A 1 260 ? 32.735 17.064 0.428 1.00 98.06 260 TYR A N 1
ATOM 1978 C CA . TYR A 1 260 ? 31.283 17.154 0.259 1.00 98.06 260 TYR A CA 1
ATOM 1979 C C . TYR A 1 260 ? 30.935 17.546 -1.182 1.00 98.06 260 TYR A C 1
ATOM 1981 O O . TYR A 1 260 ? 31.368 18.595 -1.662 1.00 98.06 260 TYR A O 1
ATOM 1989 N N . LEU A 1 261 ? 30.146 16.714 -1.862 1.00 97.62 261 LEU A N 1
ATOM 1990 C CA . LEU A 1 261 ? 29.781 16.885 -3.271 1.00 97.62 261 LEU A CA 1
ATOM 1991 C C . LEU A 1 261 ? 28.390 17.499 -3.481 1.00 97.62 261 LEU A C 1
ATOM 1993 O O . LEU A 1 261 ? 28.045 17.824 -4.612 1.00 97.62 261 LEU A O 1
ATOM 1997 N N . GLY A 1 262 ? 27.604 17.680 -2.416 1.00 96.12 262 GLY A N 1
ATOM 1998 C CA . GLY A 1 262 ? 26.270 18.280 -2.472 1.00 96.12 262 GLY A CA 1
ATOM 1999 C C . GLY A 1 262 ? 25.161 17.389 -1.908 1.00 96.12 262 GLY A C 1
ATOM 2000 O O . GLY A 1 262 ? 25.388 16.263 -1.464 1.00 96.12 262 GLY A O 1
ATOM 2001 N N . CYS A 1 263 ? 23.944 17.932 -1.923 1.00 95.44 263 CYS A N 1
ATOM 2002 C CA . CYS A 1 263 ? 22.733 17.293 -1.416 1.00 95.44 263 CYS A CA 1
ATOM 2003 C C . CYS A 1 263 ? 21.817 16.911 -2.582 1.00 95.44 263 CYS A C 1
ATOM 2005 O O . CYS A 1 263 ? 21.532 17.748 -3.442 1.00 95.44 263 CYS A O 1
ATOM 2007 N N . CYS A 1 264 ? 21.304 15.682 -2.578 1.00 94.25 264 CYS A N 1
ATOM 2008 C CA . CYS A 1 264 ? 20.330 15.180 -3.546 1.00 94.25 264 CYS A CA 1
ATOM 2009 C C . CYS A 1 264 ? 18.946 15.796 -3.263 1.00 94.25 264 CYS A C 1
ATOM 2011 O O . CYS A 1 264 ? 18.050 15.170 -2.695 1.00 94.25 264 CYS A O 1
ATOM 2013 N N . ALA A 1 265 ? 18.791 17.080 -3.591 1.00 90.62 265 ALA A N 1
ATOM 2014 C CA . ALA A 1 265 ? 17.550 17.826 -3.390 1.00 90.62 265 ALA A CA 1
ATOM 2015 C C . ALA A 1 265 ? 16.493 17.518 -4.466 1.00 90.62 265 ALA A C 1
ATOM 2017 O O . ALA A 1 265 ? 15.293 17.641 -4.216 1.00 90.62 265 ALA A O 1
ATOM 2018 N N . LEU A 1 266 ? 16.941 17.123 -5.658 1.00 88.50 266 LEU A N 1
ATOM 2019 C CA . LEU A 1 266 ? 16.118 16.632 -6.766 1.00 88.50 266 LEU A CA 1
ATOM 2020 C C . LEU A 1 266 ? 16.260 15.104 -6.878 1.00 88.50 266 LEU A C 1
ATOM 2022 O O . LEU A 1 266 ? 17.008 14.508 -6.115 1.00 88.50 266 LEU A O 1
ATOM 2026 N N . SER A 1 267 ? 15.531 14.477 -7.805 1.00 83.12 267 SER A N 1
ATOM 2027 C CA . SER A 1 267 ? 15.621 13.016 -8.041 1.00 83.12 267 SER A CA 1
ATOM 2028 C C . SER A 1 267 ? 16.534 12.607 -9.185 1.00 83.12 267 SER A C 1
ATOM 2030 O O . SER A 1 267 ? 16.791 11.425 -9.365 1.00 83.12 267 SER A O 1
ATOM 2032 N N . ALA A 1 268 ? 16.914 13.568 -10.015 1.00 88.00 268 ALA A N 1
ATOM 2033 C CA . ALA A 1 268 ? 17.802 13.405 -11.149 1.00 88.00 268 ALA A CA 1
ATOM 2034 C C . ALA A 1 268 ? 18.250 14.803 -11.585 1.00 88.00 268 ALA A C 1
ATOM 2036 O O . ALA A 1 268 ? 17.762 15.808 -11.049 1.00 88.00 268 ALA A O 1
ATOM 2037 N N . MET A 1 269 ? 19.122 14.861 -12.591 1.00 89.06 269 MET A N 1
ATOM 2038 C CA . MET A 1 269 ? 19.462 16.099 -13.299 1.00 89.06 269 MET A CA 1
ATOM 2039 C C . MET A 1 269 ? 19.973 17.203 -12.367 1.00 89.06 269 MET A C 1
ATOM 2041 O O . MET A 1 269 ? 19.582 18.365 -12.458 1.00 89.06 269 MET A O 1
ATOM 2045 N N . ASP A 1 270 ? 20.888 16.829 -11.471 1.00 93.06 270 ASP A N 1
ATOM 2046 C CA . ASP A 1 270 ? 21.630 17.769 -10.631 1.00 93.06 270 ASP A CA 1
ATOM 2047 C C . ASP A 1 270 ? 23.081 17.315 -10.454 1.00 93.06 270 ASP A C 1
ATOM 2049 O O . ASP A 1 270 ? 23.388 16.142 -10.668 1.00 93.06 270 ASP A O 1
ATOM 2053 N N . TYR A 1 271 ? 23.958 18.209 -10.001 1.00 94.44 271 TYR A N 1
ATOM 2054 C CA . TYR A 1 271 ? 25.390 17.934 -9.845 1.00 94.44 271 TYR A CA 1
ATOM 2055 C C . TYR A 1 271 ? 25.696 16.695 -8.980 1.00 94.44 271 TYR A C 1
ATOM 2057 O O . TYR A 1 271 ? 26.530 15.891 -9.401 1.00 94.44 271 TYR A O 1
ATOM 2065 N N . PRO A 1 272 ? 25.021 16.453 -7.833 1.00 95.38 272 PRO A N 1
ATOM 2066 C CA . PRO A 1 272 ? 25.220 15.217 -7.074 1.00 95.38 272 PRO A CA 1
ATOM 2067 C C . PRO A 1 272 ? 24.877 13.947 -7.865 1.00 95.38 272 PRO A C 1
ATOM 2069 O O . PRO A 1 272 ? 25.538 12.932 -7.674 1.00 95.38 272 PRO A O 1
ATOM 2072 N N . HIS A 1 273 ? 23.904 13.998 -8.784 1.00 94.62 273 HIS A N 1
ATOM 2073 C CA . HIS A 1 273 ? 23.523 12.847 -9.613 1.00 94.62 273 HIS A CA 1
ATOM 2074 C C . HIS A 1 273 ? 24.594 12.514 -10.653 1.00 94.62 273 HIS A C 1
ATOM 2076 O O . HIS A 1 273 ? 24.861 11.344 -10.885 1.00 94.62 273 HIS A O 1
ATOM 2082 N N . VAL A 1 274 ? 25.279 13.521 -11.203 1.00 93.81 274 VAL A N 1
ATOM 2083 C CA . VAL A 1 274 ? 26.444 13.301 -12.079 1.00 93.81 274 VAL A CA 1
ATOM 2084 C C . VAL A 1 274 ? 27.559 12.566 -11.326 1.00 93.81 274 VAL A C 1
ATOM 2086 O O . VAL A 1 274 ? 28.206 11.675 -11.872 1.00 93.81 274 VAL A O 1
ATOM 2089 N N . CYS A 1 275 ? 27.774 12.905 -10.051 1.00 95.44 275 CYS A N 1
ATOM 2090 C CA . CYS A 1 275 ? 28.715 12.178 -9.200 1.00 95.44 275 CYS A CA 1
ATOM 2091 C C . CYS A 1 275 ? 28.233 10.749 -8.902 1.00 95.44 275 CYS A C 1
ATOM 2093 O O . CYS A 1 275 ? 29.050 9.835 -8.910 1.00 95.44 275 CYS A O 1
ATOM 2095 N N . ILE A 1 276 ? 26.932 10.542 -8.674 1.00 94.69 276 ILE A N 1
ATOM 2096 C CA . ILE A 1 276 ? 26.342 9.206 -8.483 1.00 94.69 276 ILE A CA 1
ATOM 2097 C C . ILE A 1 276 ? 26.527 8.340 -9.737 1.00 94.69 276 ILE A C 1
ATOM 2099 O O . ILE A 1 276 ? 26.982 7.209 -9.614 1.00 94.69 276 ILE A O 1
ATOM 2103 N N . GLU A 1 277 ? 26.262 8.865 -10.932 1.00 92.00 277 GLU A N 1
ATOM 2104 C CA . GLU A 1 277 ? 26.466 8.138 -12.194 1.00 92.00 277 GLU A CA 1
ATOM 2105 C C . GLU A 1 277 ? 27.939 7.836 -12.484 1.00 92.00 277 GLU A C 1
ATOM 2107 O O . GLU A 1 277 ? 28.261 6.825 -13.105 1.00 92.00 277 GLU A O 1
ATOM 2112 N N . LYS A 1 278 ? 28.853 8.704 -12.033 1.00 93.62 278 LYS A N 1
ATOM 2113 C CA . LYS A 1 278 ? 30.296 8.461 -12.141 1.00 93.62 278 LYS A CA 1
ATOM 2114 C C . LYS A 1 278 ? 30.782 7.373 -11.175 1.00 93.62 278 LYS A C 1
ATOM 2116 O O . LYS A 1 278 ? 31.860 6.825 -11.401 1.00 93.62 278 LYS A O 1
ATOM 2121 N N . ALA A 1 279 ? 30.047 7.092 -10.102 1.00 96.06 279 ALA A N 1
ATOM 2122 C CA . ALA A 1 279 ? 30.437 6.082 -9.132 1.00 96.06 279 ALA A CA 1
ATOM 2123 C C . ALA A 1 279 ? 30.269 4.669 -9.709 1.00 96.06 279 ALA A C 1
ATOM 2125 O O . ALA A 1 279 ? 29.275 4.356 -10.358 1.00 96.06 279 ALA A O 1
ATOM 2126 N N . ASP A 1 280 ? 31.222 3.786 -9.423 1.00 96.00 280 ASP A N 1
ATOM 2127 C CA . ASP A 1 280 ? 31.096 2.347 -9.679 1.00 96.00 280 ASP A CA 1
ATOM 2128 C C . ASP A 1 280 ? 30.620 1.576 -8.438 1.00 96.00 280 ASP A C 1
ATOM 2130 O O . ASP A 1 280 ? 30.091 0.466 -8.549 1.00 96.00 280 ASP A O 1
ATOM 2134 N N . LEU A 1 281 ? 30.730 2.199 -7.262 1.00 97.81 281 LEU A N 1
ATOM 2135 C CA . LEU A 1 281 ? 30.236 1.692 -5.991 1.00 97.81 281 LEU A CA 1
ATOM 2136 C C . LEU A 1 281 ? 29.663 2.822 -5.128 1.00 97.81 281 LEU A C 1
ATOM 2138 O O . LEU A 1 281 ? 30.357 3.786 -4.809 1.00 97.81 281 LEU A O 1
ATOM 2142 N N . ILE A 1 282 ? 28.433 2.654 -4.652 1.00 98.25 282 ILE A N 1
ATOM 2143 C CA . ILE A 1 282 ? 27.822 3.504 -3.632 1.00 98.25 282 ILE A CA 1
ATOM 2144 C C . ILE A 1 282 ? 27.832 2.780 -2.284 1.00 98.25 282 ILE A C 1
ATOM 2146 O O . ILE A 1 282 ? 27.259 1.701 -2.123 1.00 98.25 282 ILE A O 1
ATOM 2150 N N . ILE A 1 283 ? 28.433 3.422 -1.286 1.00 98.44 283 ILE A N 1
ATOM 2151 C CA . ILE A 1 283 ? 28.354 3.042 0.125 1.00 98.44 283 ILE A CA 1
ATOM 2152 C C . ILE A 1 283 ? 27.164 3.799 0.710 1.00 98.44 283 ILE A C 1
ATOM 2154 O O . ILE A 1 283 ? 27.275 4.969 1.072 1.00 98.44 283 ILE A O 1
ATOM 2158 N N . ASN A 1 284 ? 26.001 3.159 0.741 1.00 97.31 284 ASN A N 1
ATOM 2159 C CA . ASN A 1 284 ? 24.755 3.796 1.129 1.00 97.31 284 ASN A CA 1
ATOM 2160 C C . ASN A 1 284 ? 24.464 3.573 2.619 1.00 97.31 284 ASN A C 1
ATOM 2162 O O . ASN A 1 284 ? 24.138 2.462 3.039 1.00 97.31 284 ASN A O 1
ATOM 2166 N N . VAL A 1 285 ? 24.590 4.629 3.424 1.00 97.69 285 VAL A N 1
ATOM 2167 C CA . VAL A 1 285 ? 24.557 4.552 4.887 1.00 97.69 285 VAL A CA 1
ATOM 2168 C C . VAL A 1 285 ? 23.293 5.193 5.448 1.00 97.69 285 VAL A C 1
ATOM 2170 O O . VAL A 1 285 ? 23.090 6.402 5.336 1.00 97.69 285 VAL A O 1
ATOM 2173 N N . GLY A 1 286 ? 22.468 4.389 6.121 1.00 93.56 286 GLY A N 1
ATOM 2174 C CA . GLY A 1 286 ? 21.272 4.853 6.827 1.00 93.56 286 GLY A CA 1
ATOM 2175 C C . GLY A 1 286 ? 20.157 5.378 5.917 1.00 93.56 286 GLY A C 1
ATOM 2176 O O . GLY A 1 286 ? 19.339 6.171 6.373 1.00 93.56 286 GLY A O 1
ATOM 2177 N N . HIS A 1 287 ? 20.136 4.991 4.643 1.00 90.81 287 HIS A N 1
ATOM 2178 C CA . HIS A 1 287 ? 19.075 5.358 3.705 1.00 90.81 287 HIS A CA 1
ATOM 2179 C C . HIS A 1 287 ? 17.833 4.481 3.869 1.00 90.81 287 HIS A C 1
ATOM 2181 O O . HIS A 1 287 ? 17.934 3.262 4.029 1.00 90.81 287 HIS A O 1
ATOM 2187 N N . ASP A 1 288 ? 16.668 5.112 3.755 1.00 85.56 288 ASP A N 1
ATOM 2188 C CA . ASP A 1 288 ? 15.361 4.467 3.733 1.00 85.56 288 ASP A CA 1
ATOM 2189 C C . ASP A 1 288 ? 14.623 4.852 2.446 1.00 85.56 288 ASP A C 1
ATOM 2191 O O . ASP A 1 288 ? 14.627 6.017 2.064 1.00 85.56 288 ASP A O 1
ATOM 2195 N N . VAL A 1 289 ? 13.955 3.889 1.809 1.00 83.00 289 VAL A N 1
ATOM 2196 C CA . VAL A 1 289 ? 13.151 4.090 0.589 1.00 83.00 289 VAL A CA 1
ATOM 2197 C C . VAL A 1 289 ? 11.939 5.007 0.792 1.00 83.00 289 VAL A C 1
ATOM 2199 O O . VAL A 1 289 ? 11.325 5.430 -0.183 1.00 83.00 289 VAL A O 1
ATOM 2202 N N . VAL A 1 290 ? 11.571 5.308 2.045 1.00 85.19 290 VAL A N 1
ATOM 2203 C CA . VAL A 1 290 ? 10.580 6.351 2.353 1.00 85.19 290 VAL A CA 1
ATOM 2204 C C . VAL A 1 290 ? 11.106 7.742 1.986 1.00 85.19 290 VAL A C 1
ATOM 2206 O O . VAL A 1 290 ? 10.319 8.615 1.618 1.00 85.19 290 VAL A O 1
ATOM 2209 N N . GLU A 1 291 ? 12.421 7.968 2.056 1.00 84.38 291 GLU A N 1
ATOM 2210 C CA . GLU A 1 291 ? 13.000 9.154 1.435 1.00 84.38 291 GLU A CA 1
ATOM 2211 C C . GLU A 1 291 ? 12.909 9.007 -0.082 1.00 84.38 291 GLU A C 1
ATOM 2213 O O . GLU A 1 291 ? 13.164 7.941 -0.643 1.00 84.38 291 GLU A O 1
ATOM 2218 N N . LYS A 1 292 ? 12.579 10.102 -0.770 1.00 78.62 292 LYS A N 1
ATOM 2219 C CA . LYS A 1 292 ? 12.617 10.116 -2.232 1.00 78.62 292 LYS A CA 1
ATOM 2220 C C . LYS A 1 292 ? 13.997 9.621 -2.713 1.00 78.62 292 LYS A C 1
ATOM 2222 O O . LYS A 1 292 ? 14.993 10.225 -2.303 1.00 78.62 292 LYS A O 1
ATOM 2227 N N . PRO A 1 293 ? 14.071 8.578 -3.565 1.00 78.69 293 PRO A N 1
ATOM 2228 C CA . PRO A 1 293 ? 15.333 7.917 -3.865 1.00 78.69 293 PRO A CA 1
ATOM 2229 C C . PRO A 1 293 ? 16.317 8.906 -4.513 1.00 78.69 293 PRO A C 1
ATOM 2231 O O . PRO A 1 293 ? 15.924 9.632 -5.434 1.00 78.69 293 PRO A O 1
ATOM 2234 N N . PRO A 1 294 ? 17.579 8.959 -4.042 1.00 84.56 294 PRO A N 1
ATOM 2235 C CA . PRO A 1 294 ? 18.603 9.848 -4.591 1.00 84.56 294 PRO A CA 1
ATOM 2236 C C . PRO A 1 294 ? 19.149 9.363 -5.940 1.00 84.56 294 PRO A C 1
ATOM 2238 O O . PRO A 1 294 ? 19.833 10.115 -6.622 1.00 84.56 294 PRO A O 1
ATOM 2241 N N . PHE A 1 295 ? 18.885 8.109 -6.311 1.00 88.19 295 PHE A N 1
ATOM 2242 C CA . PHE A 1 295 ? 19.208 7.521 -7.608 1.00 88.19 295 PHE A CA 1
ATOM 2243 C C . PHE A 1 295 ? 18.338 6.281 -7.850 1.00 88.19 295 PHE A C 1
ATOM 2245 O O . PHE A 1 295 ? 17.742 5.745 -6.914 1.00 88.19 295 PHE A O 1
ATOM 2252 N N . PHE A 1 296 ? 18.298 5.825 -9.100 1.00 88.81 296 PHE A N 1
ATOM 2253 C CA . PHE A 1 296 ? 17.622 4.598 -9.518 1.00 88.81 296 PHE A CA 1
ATOM 2254 C C . PHE A 1 296 ? 18.674 3.549 -9.881 1.00 88.81 296 PHE A C 1
ATOM 2256 O O . PHE A 1 296 ? 19.632 3.857 -10.587 1.00 88.81 296 PHE A O 1
ATOM 2263 N N . MET A 1 297 ? 18.525 2.326 -9.376 1.00 90.19 297 MET A N 1
ATOM 2264 C CA . MET A 1 297 ? 19.409 1.213 -9.733 1.00 90.19 297 MET A CA 1
ATOM 2265 C C . MET A 1 297 ? 18.982 0.573 -11.059 1.00 90.19 297 MET A C 1
ATOM 2267 O O . MET A 1 297 ? 17.792 0.417 -11.320 1.00 90.19 297 MET A O 1
ATOM 2271 N N . GLU A 1 298 ? 19.952 0.146 -11.871 1.00 88.75 298 GLU A N 1
ATOM 2272 C CA . GLU A 1 298 ? 19.715 -0.581 -13.124 1.00 88.75 298 GLU A CA 1
ATOM 2273 C C . GLU A 1 298 ? 20.362 -1.972 -13.089 1.00 88.75 298 GLU A C 1
ATOM 2275 O O . GLU A 1 298 ? 21.475 -2.158 -12.590 1.00 88.75 298 GLU A O 1
ATOM 2280 N N . HIS A 1 299 ? 19.673 -2.982 -13.627 1.00 86.06 299 HIS A N 1
ATOM 2281 C CA . HIS A 1 299 ? 20.192 -4.349 -13.639 1.00 86.06 299 HIS A CA 1
ATOM 2282 C C . HIS A 1 299 ? 21.468 -4.465 -14.480 1.00 86.06 299 HIS A C 1
ATOM 2284 O O . HIS A 1 299 ? 21.512 -4.051 -15.637 1.00 86.06 299 HIS A O 1
ATOM 2290 N N . GLY A 1 300 ? 22.501 -5.082 -13.898 1.00 80.44 300 GLY A N 1
ATOM 2291 C CA . GLY A 1 300 ? 23.762 -5.365 -14.587 1.00 80.44 300 GLY A CA 1
ATOM 2292 C C . GLY A 1 300 ? 24.624 -4.135 -14.882 1.00 80.44 300 GLY A C 1
ATOM 2293 O O . GLY A 1 300 ? 25.598 -4.261 -15.623 1.00 80.44 300 GLY A O 1
ATOM 2294 N N . LYS A 1 301 ? 24.295 -2.966 -14.318 1.00 83.25 301 LYS A N 1
ATOM 2295 C CA . LYS A 1 301 ? 25.048 -1.723 -14.514 1.00 83.25 301 LYS A CA 1
ATOM 2296 C C . LYS A 1 301 ? 25.535 -1.141 -13.182 1.00 83.25 301 LYS A C 1
ATOM 2298 O O . LYS A 1 301 ? 24.847 -1.294 -12.173 1.00 83.25 301 LYS A O 1
ATOM 2303 N N . PRO A 1 302 ? 26.713 -0.490 -13.158 1.00 83.88 302 PRO A N 1
ATOM 2304 C CA . PRO A 1 302 ? 27.125 0.314 -12.017 1.00 83.88 302 PRO A CA 1
ATOM 2305 C C . PRO A 1 302 ? 26.196 1.531 -11.829 1.00 83.88 302 PRO A C 1
ATOM 2307 O O . PRO A 1 302 ? 25.545 1.948 -12.791 1.00 83.88 302 PRO A O 1
ATOM 2310 N N . PRO A 1 303 ? 26.164 2.124 -10.624 1.00 91.62 303 PRO A N 1
ATOM 2311 C CA . PRO A 1 303 ? 26.930 1.722 -9.442 1.00 91.62 303 PRO A CA 1
ATOM 2312 C C . PRO A 1 303 ? 26.388 0.453 -8.771 1.00 91.62 303 PRO A C 1
ATOM 2314 O O . PRO A 1 303 ? 25.179 0.268 -8.631 1.00 91.62 303 PRO A O 1
ATOM 2317 N N . LEU A 1 304 ? 27.295 -0.392 -8.271 1.00 95.69 304 LEU A N 1
ATOM 2318 C CA . LEU A 1 304 ? 26.936 -1.377 -7.247 1.00 95.69 304 LEU A CA 1
ATOM 2319 C C . LEU A 1 304 ? 26.611 -0.646 -5.939 1.00 95.69 304 LEU A C 1
ATOM 2321 O O . LEU A 1 304 ? 27.154 0.422 -5.672 1.00 95.69 304 LEU A O 1
ATOM 2325 N N . VAL A 1 305 ? 25.766 -1.219 -5.087 1.00 97.38 305 VAL A N 1
ATOM 2326 C CA . VAL A 1 305 ? 25.325 -0.575 -3.843 1.00 97.38 305 VAL A CA 1
ATOM 2327 C C . VAL A 1 305 ? 25.561 -1.483 -2.642 1.00 97.38 305 VAL A C 1
ATOM 2329 O O . VAL A 1 305 ? 25.092 -2.623 -2.603 1.00 97.38 305 VAL A O 1
ATOM 2332 N N . ILE A 1 306 ? 26.253 -0.943 -1.636 1.00 98.19 306 ILE A N 1
ATOM 2333 C CA . ILE A 1 306 ? 26.338 -1.509 -0.287 1.00 98.19 306 ILE A CA 1
ATOM 2334 C C . ILE A 1 306 ? 25.328 -0.772 0.586 1.00 98.19 306 ILE A C 1
ATOM 2336 O O . ILE A 1 306 ? 25.441 0.436 0.778 1.00 98.19 306 ILE A O 1
ATOM 2340 N N . HIS A 1 307 ? 24.362 -1.490 1.142 1.00 97.69 307 HIS A N 1
ATOM 2341 C CA . HIS A 1 307 ? 23.402 -0.962 2.100 1.00 97.69 307 HIS A CA 1
ATOM 2342 C C . HIS A 1 307 ? 23.905 -1.189 3.528 1.00 97.69 307 HIS A C 1
ATOM 2344 O O . HIS A 1 307 ? 23.998 -2.329 3.980 1.00 97.69 307 HIS A O 1
ATOM 2350 N N . ILE A 1 308 ? 24.236 -0.113 4.243 1.00 98.00 308 ILE A N 1
ATOM 2351 C CA . ILE A 1 308 ? 24.679 -0.154 5.643 1.00 98.00 308 ILE A CA 1
ATOM 2352 C C . ILE A 1 308 ? 23.606 0.493 6.512 1.00 98.00 308 ILE A C 1
ATOM 2354 O O . ILE A 1 308 ? 23.434 1.716 6.492 1.00 98.00 308 ILE A O 1
ATOM 2358 N N . ASN A 1 309 ? 22.878 -0.311 7.283 1.00 96.12 309 ASN A N 1
ATOM 2359 C CA . ASN A 1 309 ? 21.750 0.176 8.074 1.00 96.12 309 ASN A CA 1
ATOM 2360 C C . ASN A 1 309 ? 21.473 -0.711 9.300 1.00 96.12 309 ASN A C 1
ATOM 2362 O O . ASN A 1 309 ? 22.019 -1.805 9.430 1.00 96.12 309 ASN A O 1
ATOM 2366 N N . PHE A 1 310 ? 20.612 -0.244 10.207 1.00 93.56 310 PHE A N 1
ATOM 2367 C CA . PHE A 1 310 ? 20.177 -1.008 11.383 1.00 93.56 310 PHE A CA 1
ATOM 2368 C C . PHE A 1 310 ? 19.248 -2.181 11.032 1.00 93.56 310 PHE A C 1
ATOM 2370 O O . PHE A 1 310 ? 19.093 -3.097 11.835 1.00 93.56 310 PHE A O 1
ATOM 2377 N N . TYR A 1 311 ? 18.634 -2.148 9.852 1.00 92.88 311 TYR A N 1
ATOM 2378 C CA . TYR A 1 311 ? 17.650 -3.107 9.354 1.00 92.88 311 TYR A CA 1
ATOM 2379 C C . TYR A 1 311 ? 17.872 -3.347 7.859 1.00 92.88 311 TYR A C 1
ATOM 2381 O O . TYR A 1 311 ? 18.478 -2.516 7.189 1.00 92.88 311 TYR A O 1
ATOM 2389 N N . SER A 1 312 ? 17.383 -4.476 7.347 1.00 94.19 312 SER A N 1
ATOM 2390 C CA . SER A 1 312 ? 17.526 -4.845 5.936 1.00 94.19 312 SER A CA 1
ATOM 2391 C C . SER A 1 312 ? 16.865 -3.865 4.973 1.00 94.19 312 SER A C 1
ATOM 2393 O O . SER A 1 312 ? 15.858 -3.225 5.300 1.00 94.19 312 SER A O 1
ATOM 2395 N N . ALA A 1 313 ? 17.407 -3.795 3.758 1.00 92.00 313 ALA A N 1
ATOM 2396 C CA . ALA A 1 313 ? 16.825 -3.000 2.689 1.00 92.00 313 ALA A CA 1
ATOM 2397 C C . ALA A 1 313 ? 15.443 -3.544 2.291 1.00 92.00 313 ALA A C 1
ATOM 2399 O O . ALA A 1 313 ? 15.212 -4.752 2.236 1.00 92.00 313 ALA A O 1
ATOM 2400 N N . LYS A 1 314 ? 14.513 -2.643 1.960 1.00 89.12 314 LYS A N 1
ATOM 2401 C CA . LYS A 1 314 ? 13.279 -3.016 1.262 1.00 89.12 314 LYS A CA 1
ATOM 2402 C C . LYS A 1 314 ? 13.570 -3.004 -0.232 1.00 89.12 314 LYS A C 1
ATOM 2404 O O . LYS A 1 314 ? 13.815 -1.936 -0.786 1.00 89.12 314 LYS A O 1
ATOM 2409 N N . VAL A 1 315 ? 13.581 -4.186 -0.843 1.00 86.94 315 VAL A N 1
ATOM 2410 C CA . VAL A 1 315 ? 13.833 -4.337 -2.280 1.00 86.94 315 VAL A CA 1
ATOM 2411 C C . VAL A 1 315 ? 12.661 -3.755 -3.067 1.00 86.94 315 VAL A C 1
ATOM 2413 O O . VAL A 1 315 ? 11.514 -4.145 -2.855 1.00 86.94 315 VAL A O 1
ATOM 2416 N N . ASP A 1 316 ? 12.978 -2.841 -3.977 1.00 83.25 316 ASP A N 1
ATOM 2417 C CA . ASP A 1 316 ? 12.060 -2.208 -4.924 1.00 83.25 316 ASP A CA 1
ATOM 2418 C C . ASP A 1 316 ? 12.708 -2.198 -6.320 1.00 83.25 316 ASP A C 1
ATOM 2420 O O . ASP A 1 316 ? 13.928 -2.326 -6.434 1.00 83.25 316 ASP A O 1
ATOM 2424 N N . ASN A 1 317 ? 11.923 -2.001 -7.384 1.00 84.12 317 ASN A N 1
ATOM 2425 C CA . ASN A 1 317 ? 12.431 -1.854 -8.755 1.00 84.12 317 ASN A CA 1
ATOM 2426 C C . ASN A 1 317 ? 13.465 -0.729 -8.896 1.00 84.12 317 ASN A C 1
ATOM 2428 O O . ASN A 1 317 ? 14.236 -0.724 -9.850 1.00 84.12 317 ASN A O 1
ATOM 2432 N N . VAL A 1 318 ? 13.471 0.231 -7.970 1.00 86.25 318 VAL A N 1
ATOM 2433 C CA . VAL A 1 318 ? 14.396 1.369 -7.984 1.00 86.25 318 VAL A CA 1
ATOM 2434 C C . VAL A 1 318 ? 15.585 1.217 -7.033 1.00 86.25 318 VAL A C 1
ATOM 2436 O O . VAL A 1 318 ? 16.540 1.988 -7.138 1.00 86.25 318 VAL A O 1
ATOM 2439 N N . TYR A 1 319 ? 15.547 0.250 -6.107 1.00 92.06 319 TYR A N 1
ATOM 2440 C CA . TYR A 1 319 ? 16.554 0.077 -5.056 1.00 92.06 319 TYR A CA 1
ATOM 2441 C C . TYR A 1 319 ? 16.704 -1.398 -4.641 1.00 92.06 319 TYR A C 1
ATOM 2443 O O . TYR A 1 319 ? 15.876 -1.951 -3.917 1.00 92.06 319 TYR A O 1
ATOM 2451 N N . PHE A 1 320 ? 17.793 -2.030 -5.081 1.00 93.12 320 PHE A N 1
ATOM 2452 C CA . PHE A 1 320 ? 18.103 -3.450 -4.873 1.00 93.12 320 PHE A CA 1
ATOM 2453 C C . PHE A 1 320 ? 19.613 -3.660 -4.602 1.00 93.12 320 PHE A C 1
ATOM 2455 O O . PHE A 1 320 ? 20.365 -4.005 -5.514 1.00 93.12 320 PHE A O 1
ATOM 2462 N N . PRO A 1 321 ? 20.109 -3.419 -3.371 1.00 94.88 321 PRO A N 1
ATOM 2463 C CA . PRO A 1 321 ? 21.546 -3.431 -3.072 1.00 94.88 321 PRO A CA 1
ATOM 2464 C C . PRO A 1 321 ? 22.209 -4.799 -3.292 1.00 94.88 321 PRO A C 1
ATOM 2466 O O . PRO A 1 321 ? 21.612 -5.843 -3.045 1.00 94.88 321 PRO A O 1
ATOM 2469 N N . GLN A 1 322 ? 23.480 -4.802 -3.713 1.00 96.25 322 GLN A N 1
ATOM 2470 C CA . GLN A 1 322 ? 24.256 -6.031 -3.951 1.00 96.25 322 GLN A CA 1
ATOM 2471 C C . GLN A 1 322 ? 24.923 -6.583 -2.687 1.00 96.25 322 GLN A C 1
ATOM 2473 O O . GLN A 1 322 ? 25.322 -7.749 -2.655 1.00 96.25 322 GLN A O 1
ATOM 2478 N N . LEU A 1 323 ? 25.056 -5.761 -1.646 1.00 97.50 323 LEU A N 1
ATOM 2479 C CA . LEU A 1 323 ? 25.516 -6.196 -0.334 1.00 97.50 323 LEU A CA 1
ATOM 2480 C C . LEU A 1 323 ? 24.755 -5.454 0.759 1.00 97.50 323 LEU A C 1
ATOM 2482 O O . LEU A 1 323 ? 24.637 -4.234 0.718 1.00 97.50 323 LEU A O 1
ATOM 2486 N N . GLU A 1 324 ? 24.319 -6.185 1.777 1.00 98.12 324 GLU A N 1
ATOM 2487 C CA . GLU A 1 324 ? 23.736 -5.620 2.990 1.00 98.12 324 GLU A CA 1
ATOM 2488 C C . GLU A 1 324 ? 24.673 -5.842 4.185 1.00 98.12 324 GLU A C 1
ATOM 2490 O O . GLU A 1 324 ? 25.141 -6.954 4.437 1.00 98.12 324 GLU A O 1
ATOM 2495 N N . VAL A 1 325 ? 24.943 -4.773 4.931 1.00 98.25 325 VAL A N 1
ATOM 2496 C CA . VAL A 1 325 ? 25.703 -4.767 6.185 1.00 98.25 325 VAL A CA 1
ATOM 2497 C C . VAL A 1 325 ? 24.755 -4.295 7.282 1.00 98.25 325 VAL A C 1
ATOM 2499 O O . VAL A 1 325 ? 24.606 -3.096 7.524 1.00 98.25 325 VAL A O 1
ATOM 2502 N N . ILE A 1 326 ? 24.074 -5.257 7.907 1.00 97.62 326 ILE A N 1
ATOM 2503 C CA . ILE A 1 326 ? 22.976 -4.985 8.840 1.00 97.62 326 ILE A CA 1
ATOM 2504 C C . ILE A 1 326 ? 23.459 -5.049 10.283 1.00 97.62 326 ILE A C 1
ATOM 2506 O O . ILE A 1 326 ? 23.987 -6.069 10.723 1.00 97.62 326 ILE A O 1
ATOM 2510 N N . GLY A 1 327 ? 23.270 -3.957 11.020 1.00 95.25 327 GLY A N 1
ATOM 2511 C CA . GLY A 1 327 ? 23.633 -3.837 12.428 1.00 95.25 327 GLY A CA 1
ATOM 2512 C C . GLY A 1 327 ? 23.862 -2.385 12.839 1.00 95.25 327 GLY A C 1
ATOM 2513 O O . GLY A 1 327 ? 23.486 -1.446 12.140 1.00 95.25 327 GLY A O 1
ATOM 2514 N N . ASP A 1 328 ? 24.493 -2.173 13.993 1.00 95.25 328 ASP A N 1
ATOM 2515 C CA . ASP A 1 328 ? 24.861 -0.833 14.445 1.00 95.25 328 ASP A CA 1
ATOM 2516 C C . ASP A 1 328 ? 25.773 -0.135 13.421 1.00 95.25 328 ASP A C 1
ATOM 2518 O O . ASP A 1 328 ? 26.926 -0.527 13.228 1.00 95.25 328 ASP A O 1
ATOM 2522 N N . ILE A 1 329 ? 25.253 0.916 12.776 1.00 96.75 329 ILE A N 1
ATOM 2523 C CA . ILE A 1 329 ? 25.941 1.616 11.683 1.00 96.75 329 ILE A CA 1
ATOM 2524 C C . ILE A 1 329 ? 27.303 2.151 12.134 1.00 96.75 329 ILE A C 1
ATOM 2526 O O . ILE A 1 329 ? 28.288 2.020 11.413 1.00 96.75 329 ILE A O 1
ATOM 2530 N N . ALA A 1 330 ? 27.386 2.744 13.330 1.00 96.31 330 ALA A N 1
ATOM 2531 C CA . ALA A 1 330 ? 28.640 3.301 13.828 1.00 96.31 330 ALA A CA 1
ATOM 2532 C C . ALA A 1 330 ? 29.707 2.208 13.980 1.00 96.31 330 ALA A C 1
ATOM 2534 O O . ALA A 1 330 ? 30.850 2.401 13.568 1.00 96.31 330 ALA A O 1
ATOM 2535 N N . ASN A 1 331 ? 29.331 1.052 14.531 1.00 96.81 331 ASN A N 1
ATOM 2536 C CA . ASN A 1 331 ? 30.217 -0.096 14.641 1.00 96.81 331 ASN A CA 1
ATOM 2537 C C . ASN A 1 331 ? 30.610 -0.668 13.270 1.00 96.81 331 ASN A C 1
ATOM 2539 O O . ASN A 1 331 ? 31.789 -0.939 13.061 1.00 96.81 331 ASN A O 1
ATOM 2543 N N . ALA A 1 332 ? 29.670 -0.801 12.332 1.00 98.00 332 ALA A N 1
ATOM 2544 C CA . ALA A 1 332 ? 29.960 -1.284 10.983 1.00 98.00 332 ALA A CA 1
ATOM 2545 C C . ALA A 1 332 ? 30.959 -0.369 10.256 1.00 98.00 332 ALA A C 1
ATOM 2547 O O . ALA A 1 332 ? 31.988 -0.834 9.766 1.00 98.00 332 ALA A O 1
ATOM 2548 N N . ILE A 1 333 ? 30.713 0.945 10.266 1.00 98.31 333 ILE A N 1
ATOM 2549 C CA . ILE A 1 333 ? 31.615 1.941 9.676 1.00 98.31 333 ILE A CA 1
ATOM 2550 C C . ILE A 1 333 ? 32.978 1.928 10.369 1.00 98.31 333 ILE A C 1
ATOM 2552 O O . ILE A 1 333 ? 33.995 2.006 9.687 1.00 98.31 333 ILE A O 1
ATOM 2556 N N . TRP A 1 334 ? 33.026 1.778 11.696 1.00 98.00 334 TRP A N 1
ATOM 2557 C CA . TRP A 1 334 ? 34.289 1.626 12.420 1.00 98.00 334 TRP A CA 1
ATOM 2558 C C . TRP A 1 334 ? 35.079 0.401 11.939 1.00 98.00 334 TRP A C 1
ATOM 2560 O O . TRP A 1 334 ? 36.244 0.545 11.576 1.00 98.00 334 TRP A O 1
ATOM 2570 N N . GLN A 1 335 ? 34.455 -0.780 11.867 1.00 98.31 335 GLN A N 1
ATOM 2571 C CA . GLN A 1 335 ? 35.138 -2.001 11.423 1.00 98.31 335 GLN A CA 1
ATOM 2572 C C . GLN A 1 335 ? 35.644 -1.887 9.976 1.00 98.31 335 GLN A C 1
ATOM 2574 O O . GLN A 1 335 ? 36.784 -2.265 9.688 1.00 98.31 335 GLN A O 1
ATOM 2579 N N . ILE A 1 336 ? 34.827 -1.326 9.076 1.00 98.50 336 ILE A N 1
ATOM 2580 C CA . ILE A 1 336 ? 35.212 -1.094 7.677 1.00 98.50 336 ILE A CA 1
ATOM 2581 C C . ILE A 1 336 ? 36.371 -0.093 7.614 1.00 98.50 336 ILE A C 1
ATOM 2583 O O . ILE A 1 336 ? 37.376 -0.371 6.962 1.00 98.50 336 ILE A O 1
ATOM 2587 N N . LYS A 1 337 ? 36.277 1.037 8.329 1.00 97.69 337 LYS A N 1
ATOM 2588 C CA . LYS A 1 337 ? 37.334 2.056 8.414 1.00 97.69 337 LYS A CA 1
ATOM 2589 C C . LYS A 1 337 ? 38.656 1.458 8.889 1.00 97.69 337 LYS A C 1
ATOM 2591 O O . LYS A 1 337 ? 39.704 1.793 8.342 1.00 97.69 337 LYS A O 1
ATOM 2596 N N . GLU A 1 338 ? 38.643 0.620 9.925 1.00 97.75 338 GLU A N 1
ATOM 2597 C CA . GLU A 1 338 ? 39.872 0.016 10.453 1.00 97.75 338 GLU A CA 1
ATOM 2598 C C . GLU A 1 338 ? 40.481 -1.015 9.504 1.00 97.75 338 GLU A C 1
ATOM 2600 O O . GLU A 1 338 ? 41.703 -1.105 9.410 1.00 97.75 338 GLU A O 1
ATOM 2605 N N . SER A 1 339 ? 39.644 -1.721 8.748 1.00 97.38 339 SER A N 1
ATOM 2606 C CA . SER A 1 339 ? 40.072 -2.771 7.817 1.00 97.38 339 SER A CA 1
ATOM 2607 C C . SER A 1 339 ? 40.394 -2.258 6.408 1.00 97.38 339 SER A C 1
ATOM 2609 O O . SER A 1 339 ? 40.828 -3.034 5.561 1.00 97.38 339 SER A O 1
ATOM 2611 N N . THR A 1 340 ? 40.187 -0.965 6.149 1.00 95.75 340 THR A N 1
ATOM 2612 C CA . THR A 1 340 ? 40.396 -0.333 4.840 1.00 95.75 340 THR A CA 1
ATOM 2613 C C . THR A 1 340 ? 41.520 0.699 4.916 1.00 95.75 340 THR A C 1
ATOM 2615 O O . THR A 1 340 ? 41.673 1.422 5.904 1.00 95.75 340 THR A O 1
ATOM 2618 N N . SER A 1 341 ? 42.297 0.802 3.841 1.00 92.19 341 SER A N 1
ATOM 2619 C CA . SER A 1 341 ? 43.262 1.877 3.605 1.00 92.19 341 SER A CA 1
ATOM 2620 C C . SER A 1 341 ? 42.901 2.635 2.333 1.00 92.19 341 SER A C 1
ATOM 2622 O O . SER A 1 341 ? 42.240 2.080 1.453 1.00 92.19 341 SER A O 1
ATOM 2624 N N . HIS A 1 342 ? 43.377 3.874 2.211 1.00 93.06 342 HIS A N 1
ATOM 2625 C CA . HIS A 1 342 ? 43.321 4.602 0.946 1.00 93.06 342 HIS A CA 1
ATOM 2626 C C . HIS A 1 342 ? 43.956 3.769 -0.180 1.00 93.06 342 HIS A C 1
ATOM 2628 O O . HIS A 1 342 ? 44.993 3.132 0.037 1.00 93.06 342 HIS A O 1
ATOM 2634 N N . GLN A 1 343 ? 43.330 3.757 -1.356 1.00 96.25 343 GLN A N 1
ATOM 2635 C CA . GLN A 1 343 ? 43.831 3.042 -2.527 1.00 96.25 343 GLN A CA 1
ATOM 2636 C C . GLN A 1 343 ? 44.358 4.031 -3.562 1.00 96.25 343 GLN A C 1
ATOM 2638 O O . GLN A 1 343 ? 43.681 4.986 -3.921 1.00 96.25 343 GLN A O 1
ATOM 2643 N N . SER A 1 344 ? 45.555 3.776 -4.089 1.00 93.56 344 SER A N 1
ATOM 2644 C CA . SER A 1 344 ? 46.208 4.677 -5.048 1.00 93.56 344 SER A CA 1
ATOM 2645 C C . SER A 1 344 ? 45.526 4.744 -6.417 1.00 93.56 344 SER A C 1
ATOM 2647 O O . SER A 1 344 ? 45.852 5.623 -7.203 1.00 93.56 344 SER A O 1
ATOM 2649 N N . HIS A 1 345 ? 44.655 3.781 -6.732 1.00 94.94 345 HIS A N 1
ATOM 2650 C CA . HIS A 1 345 ? 43.918 3.722 -7.997 1.00 94.94 345 HIS A CA 1
ATOM 2651 C C . HIS A 1 345 ? 42.557 4.426 -7.928 1.00 94.94 345 HIS A C 1
ATOM 2653 O O . HIS A 1 345 ? 41.869 4.493 -8.942 1.00 94.94 345 HIS A O 1
ATOM 2659 N N . TRP A 1 346 ? 42.155 4.931 -6.757 1.00 97.56 346 TRP A N 1
ATOM 2660 C CA . TRP A 1 346 ? 40.950 5.742 -6.643 1.00 97.56 346 TRP A CA 1
ATOM 2661 C C . TRP A 1 346 ? 41.122 7.062 -7.393 1.00 97.56 346 TRP A C 1
ATOM 2663 O O . TRP A 1 346 ? 42.103 7.775 -7.182 1.00 97.56 346 TRP A O 1
ATOM 2673 N N . ASP A 1 347 ? 40.152 7.399 -8.240 1.00 94.56 347 ASP A N 1
ATOM 2674 C CA . ASP A 1 347 ? 40.143 8.638 -9.017 1.00 94.56 347 ASP A CA 1
ATOM 2675 C C . ASP A 1 347 ? 38.918 9.479 -8.651 1.00 94.56 347 ASP A C 1
ATOM 2677 O O . ASP A 1 347 ? 37.775 9.073 -8.844 1.00 94.56 347 ASP A O 1
ATOM 2681 N N . TYR A 1 348 ? 39.139 10.677 -8.122 1.00 96.38 348 TYR A N 1
ATOM 2682 C CA . TYR A 1 348 ? 38.055 11.587 -7.754 1.00 96.38 348 TYR A CA 1
ATOM 2683 C C . TYR A 1 348 ? 38.085 12.895 -8.543 1.00 96.38 348 TYR A C 1
ATOM 2685 O O . TYR A 1 348 ? 37.249 13.761 -8.281 1.00 96.38 348 TYR A O 1
ATOM 2693 N N . GLU A 1 349 ? 38.995 13.065 -9.512 1.00 94.44 349 GLU A N 1
ATOM 2694 C CA . GLU A 1 349 ? 39.204 14.366 -10.167 1.00 94.44 349 GLU A CA 1
ATOM 2695 C C . GLU A 1 349 ? 37.916 14.855 -10.841 1.00 94.44 349 GLU A C 1
ATOM 2697 O O . GLU A 1 349 ? 37.515 16.004 -10.658 1.00 94.44 349 GLU A O 1
ATOM 2702 N N . TYR A 1 350 ? 37.194 13.966 -11.532 1.00 93.44 350 TYR A N 1
ATOM 2703 C CA . TYR A 1 350 ? 35.932 14.323 -12.184 1.00 93.44 350 TYR A CA 1
ATOM 2704 C C . TYR A 1 350 ? 34.827 14.718 -11.186 1.00 93.44 350 TYR A C 1
ATOM 2706 O O . TYR A 1 350 ? 34.106 15.696 -11.409 1.00 93.44 350 TYR A O 1
ATOM 2714 N N . MET A 1 351 ? 34.694 13.993 -10.068 1.00 96.00 351 MET A N 1
ATOM 2715 C CA . MET A 1 351 ? 33.714 14.319 -9.022 1.00 96.00 351 MET A CA 1
ATOM 2716 C C . MET A 1 351 ? 34.054 15.656 -8.350 1.00 96.00 351 MET A C 1
ATOM 2718 O O . MET A 1 351 ? 33.177 16.496 -8.148 1.00 96.00 351 MET A O 1
ATOM 2722 N N . LEU A 1 352 ? 35.335 15.898 -8.056 1.00 96.56 352 LEU A N 1
ATOM 2723 C CA . LEU A 1 352 ? 35.802 17.149 -7.458 1.00 96.56 352 LEU A CA 1
ATOM 2724 C C . LEU A 1 352 ? 35.693 18.328 -8.434 1.00 96.56 352 LEU A C 1
ATOM 2726 O O . LEU A 1 352 ? 35.360 19.434 -8.008 1.00 96.56 352 LEU A O 1
ATOM 2730 N N . GLN A 1 353 ? 35.899 18.113 -9.734 1.00 94.81 353 GLN A N 1
ATOM 2731 C CA . GLN A 1 353 ? 35.631 19.131 -10.749 1.00 94.81 353 GLN A CA 1
ATOM 2732 C C . GLN A 1 353 ? 34.132 19.444 -10.837 1.00 94.81 353 GLN A C 1
ATOM 2734 O O . GLN A 1 353 ? 33.747 20.611 -10.837 1.00 94.81 353 GLN A O 1
ATOM 2739 N N . THR A 1 354 ? 33.275 18.421 -10.819 1.00 94.94 354 THR A N 1
ATOM 2740 C CA . THR A 1 354 ? 31.812 18.591 -10.797 1.00 94.94 354 THR A CA 1
ATOM 2741 C C . THR A 1 354 ? 31.357 19.363 -9.558 1.00 94.94 354 THR A C 1
ATOM 2743 O O . THR A 1 354 ? 30.513 20.252 -9.670 1.00 94.94 354 THR A O 1
ATOM 2746 N N . LYS A 1 355 ? 31.978 19.116 -8.399 1.00 94.94 355 LYS A N 1
ATOM 2747 C CA . LYS A 1 355 ? 31.779 19.922 -7.189 1.00 94.94 355 LYS A CA 1
ATOM 2748 C C . LYS A 1 355 ? 32.172 21.389 -7.400 1.00 94.94 355 LYS A C 1
ATOM 2750 O O . LYS A 1 355 ? 31.399 22.265 -7.023 1.00 94.94 355 LYS A O 1
ATOM 2755 N N . ARG A 1 356 ? 33.341 21.683 -7.987 1.00 95.62 356 ARG A N 1
ATOM 2756 C CA . ARG A 1 356 ? 33.765 23.075 -8.268 1.00 95.62 356 ARG A CA 1
ATOM 2757 C C . ARG A 1 356 ? 32.737 23.787 -9.150 1.00 95.62 356 ARG A C 1
ATOM 2759 O O . ARG A 1 356 ? 32.363 24.921 -8.860 1.00 95.62 356 ARG A O 1
ATOM 2766 N N . ASP A 1 357 ? 32.244 23.102 -10.177 1.00 94.12 357 ASP A N 1
ATOM 2767 C CA . ASP A 1 357 ? 31.234 23.644 -11.086 1.00 94.12 357 ASP A CA 1
ATOM 2768 C C . ASP A 1 357 ? 29.900 23.894 -10.364 1.00 94.12 357 ASP A C 1
ATOM 2770 O O . ASP A 1 357 ? 29.289 24.947 -10.553 1.00 94.12 357 ASP A O 1
ATOM 2774 N N . MET A 1 358 ? 29.483 22.974 -9.485 1.00 94.44 358 MET A N 1
ATOM 2775 C CA . MET A 1 358 ? 28.318 23.152 -8.614 1.00 94.44 358 MET A CA 1
ATOM 2776 C C . MET A 1 358 ? 28.489 24.380 -7.713 1.00 94.44 358 MET A C 1
ATOM 2778 O O . MET A 1 358 ? 27.595 25.214 -7.632 1.00 94.44 358 MET A O 1
ATOM 2782 N N . GLU A 1 359 ? 29.638 24.532 -7.052 1.00 92.69 359 GLU A N 1
ATOM 2783 C CA . GLU A 1 359 ? 29.906 25.665 -6.160 1.00 92.69 359 GLU A CA 1
ATOM 2784 C C . GLU A 1 359 ? 29.928 27.009 -6.897 1.00 92.69 359 GLU A C 1
ATOM 2786 O O . GLU A 1 359 ? 29.560 28.025 -6.308 1.00 92.69 359 GLU A O 1
ATOM 2791 N N . ILE A 1 360 ? 30.337 27.034 -8.170 1.00 91.69 360 ILE A N 1
ATOM 2792 C CA . ILE A 1 360 ? 30.235 28.220 -9.031 1.00 91.69 360 ILE A CA 1
ATOM 2793 C C . ILE A 1 360 ? 28.766 28.502 -9.362 1.00 91.69 360 ILE A C 1
ATOM 2795 O O . ILE A 1 360 ? 28.314 29.634 -9.192 1.00 91.69 360 ILE A O 1
ATOM 2799 N N . HIS A 1 361 ? 28.013 27.481 -9.779 1.00 91.69 361 HIS A N 1
ATOM 2800 C CA . HIS A 1 361 ? 26.594 27.606 -10.124 1.00 91.69 361 HIS A CA 1
ATOM 2801 C C . HIS A 1 361 ? 25.747 28.079 -8.938 1.00 91.69 361 HIS A C 1
ATOM 2803 O O . HIS A 1 361 ? 24.920 28.977 -9.066 1.00 91.69 361 HIS A O 1
ATOM 2809 N N . MET A 1 362 ? 26.038 27.573 -7.741 1.00 88.88 362 MET A N 1
ATOM 2810 C CA . MET A 1 362 ? 25.361 27.962 -6.503 1.00 88.88 362 MET A CA 1
ATOM 2811 C C . MET A 1 362 ? 25.602 29.422 -6.086 1.00 88.88 362 MET A C 1
ATOM 2813 O O . MET A 1 362 ? 24.909 29.898 -5.190 1.00 88.88 362 MET A O 1
ATOM 2817 N N . ARG A 1 363 ? 26.553 30.146 -6.701 1.00 88.75 363 ARG A N 1
ATOM 2818 C CA . ARG A 1 363 ? 26.742 31.595 -6.476 1.00 88.75 363 ARG A CA 1
ATOM 2819 C C . ARG A 1 363 ? 25.754 32.446 -7.266 1.00 88.75 363 ARG A C 1
ATOM 2821 O O . ARG A 1 363 ? 25.624 33.637 -6.993 1.00 88.75 363 ARG A O 1
ATOM 2828 N N . ILE A 1 364 ? 25.059 31.873 -8.242 1.00 88.94 364 ILE A N 1
ATOM 2829 C CA . ILE A 1 364 ? 24.091 32.611 -9.043 1.00 88.94 364 ILE A CA 1
ATOM 2830 C C . ILE A 1 364 ? 22.910 33.010 -8.140 1.00 88.94 364 ILE A C 1
ATOM 2832 O O . ILE A 1 364 ? 22.256 32.172 -7.523 1.00 88.94 364 ILE A O 1
ATOM 2836 N N . GLY A 1 365 ? 22.650 34.316 -8.041 1.00 88.38 365 GLY A N 1
ATOM 2837 C CA . GLY A 1 365 ? 21.527 34.873 -7.278 1.00 88.38 365 GLY A CA 1
ATOM 2838 C C . GLY A 1 365 ? 21.753 35.069 -5.778 1.00 88.38 365 GLY A C 1
ATOM 2839 O O . GLY A 1 365 ? 20.842 35.538 -5.104 1.00 88.38 365 GLY A O 1
ATOM 2840 N N . VAL A 1 366 ? 22.936 34.748 -5.236 1.00 93.69 366 VAL A N 1
ATOM 2841 C CA . VAL A 1 366 ? 23.205 34.869 -3.784 1.00 93.69 366 VAL A CA 1
ATOM 2842 C C . VAL A 1 366 ? 23.335 36.311 -3.296 1.00 93.69 366 VAL A C 1
ATOM 2844 O O . VAL A 1 366 ? 23.170 36.555 -2.107 1.00 93.69 366 VAL A O 1
ATOM 2847 N N . ASP A 1 367 ? 23.603 37.249 -4.206 1.00 93.62 367 ASP A N 1
ATOM 2848 C CA . ASP A 1 367 ? 23.694 38.695 -3.955 1.00 93.62 367 ASP A CA 1
ATOM 2849 C C . ASP A 1 367 ? 22.720 39.481 -4.854 1.00 93.62 367 ASP A C 1
ATOM 2851 O O . ASP A 1 367 ? 22.896 40.673 -5.093 1.00 93.62 367 ASP A O 1
ATOM 2855 N N . ASP A 1 368 ? 21.682 38.814 -5.374 1.00 94.00 368 ASP A N 1
ATOM 2856 C CA . ASP A 1 368 ? 20.656 39.454 -6.200 1.00 94.00 368 ASP A CA 1
ATOM 2857 C C . ASP A 1 368 ? 19.935 40.553 -5.405 1.00 94.00 368 ASP A C 1
ATOM 2859 O O . ASP A 1 368 ? 19.536 40.335 -4.257 1.00 94.00 368 ASP A O 1
ATOM 2863 N N . SER A 1 369 ? 19.804 41.738 -6.001 1.00 93.81 369 SER A N 1
ATOM 2864 C CA . SER A 1 369 ? 19.180 42.913 -5.380 1.00 93.81 369 SER A CA 1
ATOM 2865 C C . SER A 1 369 ? 17.709 43.089 -5.765 1.00 93.81 369 SER A C 1
ATOM 2867 O O . SER A 1 369 ? 17.078 44.074 -5.374 1.00 93.81 369 SER A O 1
ATOM 2869 N N . SER A 1 370 ? 17.141 42.166 -6.550 1.00 93.62 370 SER A N 1
ATOM 2870 C CA . SER A 1 370 ? 15.769 42.288 -7.026 1.00 93.62 370 SER A CA 1
ATOM 2871 C C . SER A 1 370 ? 14.751 42.013 -5.914 1.00 93.62 370 SER A C 1
ATOM 2873 O O . SER A 1 370 ? 15.002 41.278 -4.958 1.00 93.62 370 SER A O 1
ATOM 2875 N N . PHE A 1 371 ? 13.571 42.619 -6.055 1.00 95.44 371 PHE A N 1
ATOM 2876 C CA . PHE A 1 371 ? 12.467 42.479 -5.111 1.00 95.44 371 PHE A CA 1
ATOM 2877 C C . PHE A 1 371 ? 11.144 42.227 -5.864 1.00 95.44 371 PHE A C 1
ATOM 2879 O O . PHE A 1 371 ? 10.960 42.825 -6.929 1.00 95.44 371 PHE A O 1
ATOM 2886 N N . PRO A 1 372 ? 10.224 41.360 -5.392 1.00 96.56 372 PRO A N 1
ATOM 2887 C CA . PRO A 1 372 ? 10.363 40.393 -4.293 1.00 96.56 372 PRO A CA 1
ATOM 2888 C C . PRO A 1 372 ? 11.607 39.502 -4.423 1.00 96.56 372 PRO A C 1
ATOM 2890 O O . PRO A 1 372 ? 12.120 39.319 -5.531 1.00 96.56 372 PRO A O 1
ATOM 2893 N N . MET A 1 373 ? 12.130 39.016 -3.296 1.00 97.31 373 MET A N 1
ATOM 2894 C CA . MET A 1 373 ? 13.439 38.359 -3.241 1.00 97.31 373 MET A CA 1
ATOM 2895 C C . MET A 1 373 ? 13.424 36.998 -3.942 1.00 97.31 373 MET A C 1
ATOM 2897 O O . MET A 1 373 ? 12.428 36.272 -3.930 1.00 97.31 373 MET A O 1
ATOM 2901 N N . VAL A 1 374 ? 14.562 36.613 -4.514 1.00 95.19 374 VAL A N 1
ATOM 2902 C CA . VAL A 1 374 ? 14.767 35.250 -5.021 1.00 95.19 374 VAL A CA 1
ATOM 2903 C C . VAL A 1 374 ? 15.166 34.309 -3.870 1.00 95.19 374 VAL A C 1
ATOM 2905 O O . VAL A 1 374 ? 15.903 34.726 -2.969 1.00 95.19 374 VAL A O 1
ATOM 2908 N N . PRO A 1 375 ? 14.736 33.032 -3.870 1.00 95.31 375 PRO A N 1
ATOM 2909 C CA . PRO A 1 375 ? 15.015 32.093 -2.778 1.00 95.31 375 PRO A CA 1
ATOM 2910 C C . PRO A 1 375 ? 16.503 31.927 -2.454 1.00 95.31 375 PRO A C 1
ATOM 2912 O O . PRO A 1 375 ? 16.868 31.757 -1.296 1.00 95.31 375 PRO A O 1
ATOM 2915 N N . GLN A 1 376 ? 17.373 32.000 -3.460 1.00 94.75 376 GLN A N 1
ATOM 2916 C CA . GLN A 1 376 ? 18.821 31.858 -3.316 1.00 94.75 376 GLN A CA 1
ATOM 2917 C C . GLN A 1 376 ? 19.405 32.945 -2.407 1.00 94.75 376 GLN A C 1
ATOM 2919 O O . GLN A 1 376 ? 20.158 32.624 -1.488 1.00 94.75 376 GLN A O 1
ATOM 2924 N N . ARG A 1 377 ? 19.009 34.209 -2.617 1.00 96.50 377 ARG A N 1
ATOM 2925 C CA . ARG A 1 377 ? 19.411 35.342 -1.774 1.00 96.50 377 ARG A CA 1
ATOM 2926 C C . ARG A 1 377 ? 18.912 35.162 -0.342 1.00 96.50 377 ARG A C 1
ATOM 2928 O O . ARG A 1 377 ? 19.687 35.328 0.594 1.00 96.50 377 ARG A O 1
ATOM 2935 N N . VAL A 1 378 ? 17.652 34.749 -0.174 1.00 97.88 378 VAL A N 1
ATOM 2936 C CA . VAL A 1 378 ? 17.057 34.478 1.148 1.00 97.88 378 VAL A CA 1
ATOM 2937 C C . VAL A 1 378 ? 17.856 33.413 1.908 1.00 97.88 378 VAL A C 1
ATOM 2939 O O . VAL A 1 378 ? 18.229 33.614 3.064 1.00 97.88 378 VAL A O 1
ATOM 2942 N N . VAL A 1 379 ? 18.165 32.290 1.254 1.00 97.69 379 VAL A N 1
ATOM 2943 C CA . VAL A 1 379 ? 18.939 31.194 1.855 1.00 97.69 379 VAL A CA 1
ATOM 2944 C C . VAL A 1 379 ? 20.362 31.641 2.201 1.00 97.69 379 VAL A C 1
ATOM 2946 O O . VAL A 1 379 ? 20.853 31.325 3.288 1.00 97.69 379 VAL A O 1
ATOM 2949 N N . ALA A 1 380 ? 21.019 32.381 1.302 1.00 97.50 380 ALA A N 1
ATOM 2950 C CA . ALA A 1 380 ? 22.382 32.864 1.496 1.00 97.50 380 ALA A CA 1
ATOM 2951 C C . ALA A 1 380 ? 22.481 33.821 2.692 1.00 97.50 380 ALA A C 1
ATOM 2953 O O . ALA A 1 380 ? 23.319 33.614 3.572 1.00 97.50 380 ALA A O 1
ATOM 2954 N N . ASP A 1 381 ? 21.598 34.816 2.772 1.00 98.38 381 ASP A N 1
ATOM 2955 C CA . ASP A 1 381 ? 21.587 35.785 3.869 1.00 98.38 381 ASP A CA 1
ATOM 2956 C C . ASP A 1 381 ? 21.237 35.134 5.210 1.00 98.38 381 ASP A C 1
ATOM 2958 O O . ASP A 1 381 ? 21.896 35.407 6.217 1.00 98.38 381 ASP A O 1
ATOM 2962 N N . LEU A 1 382 ? 20.288 34.191 5.231 1.00 98.38 382 LEU A N 1
ATOM 2963 C CA . LEU A 1 382 ? 19.994 33.438 6.449 1.00 98.38 382 LEU A CA 1
ATOM 2964 C C . LEU A 1 382 ? 21.187 32.592 6.906 1.00 98.38 382 LEU A C 1
ATOM 2966 O O . LEU A 1 382 ? 21.493 32.558 8.098 1.00 98.38 382 LEU A O 1
ATOM 2970 N N . ARG A 1 383 ? 21.897 31.925 5.988 1.00 97.25 383 ARG A N 1
ATOM 2971 C CA . ARG A 1 383 ? 23.096 31.155 6.347 1.00 97.25 383 ARG A CA 1
ATOM 2972 C C . ARG A 1 383 ? 24.233 32.058 6.836 1.00 97.25 383 ARG A C 1
ATOM 2974 O O . ARG A 1 383 ? 24.926 31.646 7.763 1.00 97.25 383 ARG A O 1
ATOM 2981 N N . ARG A 1 384 ? 24.407 33.256 6.257 1.00 97.19 384 ARG A N 1
ATOM 2982 C CA . ARG A 1 384 ? 25.386 34.269 6.706 1.00 97.19 384 ARG A CA 1
ATOM 2983 C C . ARG A 1 384 ? 25.094 34.757 8.128 1.00 97.19 384 ARG A C 1
ATOM 2985 O O . ARG A 1 384 ? 26.031 34.951 8.893 1.00 97.19 384 ARG A O 1
ATOM 2992 N N . ALA A 1 385 ? 23.820 34.941 8.478 1.00 97.50 385 ALA A N 1
ATOM 2993 C CA . ALA A 1 385 ? 23.415 35.416 9.801 1.00 97.50 385 ALA A CA 1
ATOM 2994 C C . ALA A 1 385 ? 23.419 34.317 10.880 1.00 97.50 385 ALA A C 1
ATOM 2996 O O . ALA A 1 385 ? 23.671 34.593 12.052 1.00 97.50 385 ALA A O 1
ATOM 2997 N N . MET A 1 386 ? 23.103 33.072 10.516 1.00 97.50 386 MET A N 1
ATOM 2998 C CA . MET A 1 386 ? 22.989 31.975 11.479 1.00 97.50 386 MET A CA 1
ATOM 2999 C C . MET A 1 386 ? 24.364 31.482 11.963 1.00 97.50 386 MET A C 1
ATOM 3001 O O . MET A 1 386 ? 25.243 31.251 11.129 1.00 97.50 386 MET A O 1
ATOM 3005 N N . PRO A 1 387 ? 24.547 31.211 13.272 1.00 96.56 387 PRO A N 1
ATOM 3006 C CA . PRO A 1 387 ? 25.746 30.541 13.773 1.00 96.56 387 PRO A CA 1
ATOM 3007 C C . PRO A 1 387 ? 25.779 29.061 13.359 1.00 96.56 387 PRO A C 1
ATOM 3009 O O . PRO A 1 387 ? 24.752 28.483 12.987 1.00 96.56 387 PRO A O 1
ATOM 3012 N N . ASP A 1 388 ? 26.950 28.428 13.442 1.00 96.00 388 ASP A N 1
ATOM 3013 C CA . ASP A 1 388 ? 27.158 27.032 13.023 1.00 96.00 388 ASP A CA 1
ATOM 3014 C C . ASP A 1 388 ? 26.275 26.027 13.773 1.00 96.00 388 ASP A C 1
ATOM 3016 O O . ASP A 1 388 ? 25.879 25.013 13.203 1.00 96.00 388 ASP A O 1
ATOM 3020 N N . ASP A 1 389 ? 25.961 26.308 15.039 1.00 95.62 389 ASP A N 1
ATOM 3021 C CA . ASP A 1 389 ? 25.124 25.479 15.911 1.00 95.62 389 ASP A CA 1
ATOM 3022 C C . ASP A 1 389 ? 23.647 25.912 15.945 1.00 95.62 389 ASP A C 1
ATOM 3024 O O . ASP A 1 389 ? 22.835 25.268 16.628 1.00 95.62 389 ASP A O 1
ATOM 3028 N N . GLY A 1 390 ? 23.313 26.990 15.226 1.00 97.06 390 GLY A N 1
ATOM 3029 C CA . GLY A 1 390 ? 21.963 27.519 15.089 1.00 97.06 390 GLY A CA 1
ATOM 3030 C C . GLY A 1 390 ? 21.070 26.568 14.299 1.00 97.06 390 GLY A C 1
ATOM 3031 O O . GLY A 1 390 ? 21.524 25.893 13.378 1.00 97.06 390 GLY A O 1
ATOM 3032 N N . VAL A 1 391 ? 19.789 26.513 14.660 1.00 98.12 391 VAL A N 1
ATOM 3033 C CA . VAL A 1 391 ? 18.842 25.532 14.120 1.00 98.12 391 VAL A CA 1
ATOM 3034 C C . VAL A 1 391 ? 17.785 26.222 13.268 1.00 98.12 391 VAL A C 1
ATOM 3036 O O . VAL A 1 391 ? 17.056 27.091 13.745 1.00 98.12 391 VAL A O 1
ATOM 3039 N N . VAL A 1 392 ? 17.682 25.805 12.011 1.00 98.44 392 VAL A N 1
ATOM 3040 C CA . VAL A 1 392 ? 16.618 26.198 11.089 1.00 98.44 392 VAL A CA 1
ATOM 3041 C C . VAL A 1 392 ? 15.619 25.051 10.974 1.00 98.44 392 VAL A C 1
ATOM 3043 O O . VAL A 1 392 ? 15.975 23.956 10.541 1.00 98.44 392 VAL A O 1
ATOM 3046 N N . CYS A 1 393 ? 14.372 25.306 11.351 1.00 98.25 393 CYS A N 1
ATOM 3047 C CA . CYS A 1 393 ? 13.253 24.384 11.197 1.00 98.25 393 CYS A CA 1
ATOM 3048 C C . CYS A 1 393 ? 12.465 24.768 9.948 1.00 98.25 393 CYS A C 1
ATOM 3050 O O . CYS A 1 393 ? 11.845 25.831 9.907 1.00 98.25 393 CYS A O 1
ATOM 3052 N N . LEU A 1 394 ? 12.525 23.926 8.923 1.00 96.94 394 LEU A N 1
ATOM 3053 C CA . LEU A 1 394 ? 11.856 24.157 7.652 1.00 96.94 394 LEU A CA 1
ATOM 3054 C C . LEU A 1 394 ? 10.474 23.528 7.641 1.00 96.94 394 LEU A C 1
ATOM 3056 O O . LEU A 1 394 ? 10.306 22.347 7.937 1.00 96.94 394 LEU A O 1
ATOM 3060 N N . ASP A 1 395 ? 9.509 24.321 7.202 1.00 95.56 395 ASP A N 1
ATOM 3061 C CA . ASP A 1 395 ? 8.233 23.822 6.715 1.00 95.56 395 ASP A CA 1
ATOM 3062 C C . ASP A 1 395 ? 8.367 23.317 5.256 1.00 95.56 395 ASP A C 1
ATOM 3064 O O . ASP A 1 395 ? 9.422 23.472 4.627 1.00 95.56 395 ASP A O 1
ATOM 3068 N N . ASN A 1 396 ? 7.313 22.735 4.685 1.00 93.00 396 ASN A N 1
ATOM 3069 C CA . ASN A 1 396 ? 7.314 22.217 3.318 1.00 93.00 396 ASN A CA 1
ATOM 3070 C C . ASN A 1 396 ? 6.760 23.230 2.302 1.00 93.00 396 ASN A C 1
ATOM 3072 O O . ASN A 1 396 ? 5.694 23.812 2.471 1.00 93.00 396 ASN A O 1
ATOM 3076 N N . GLY A 1 397 ? 7.485 23.405 1.196 1.00 92.00 397 GLY A N 1
ATOM 3077 C CA . GLY A 1 397 ? 7.126 24.316 0.110 1.00 92.00 397 GLY A CA 1
ATOM 3078 C C . GLY A 1 397 ? 8.225 24.391 -0.947 1.00 92.00 397 GLY A C 1
ATOM 3079 O O . GLY A 1 397 ? 9.224 23.673 -0.864 1.00 92.00 397 GLY A O 1
ATOM 3080 N N . MET A 1 398 ? 8.069 25.266 -1.946 1.00 91.44 398 MET A N 1
ATOM 3081 C CA . MET A 1 398 ? 9.029 25.385 -3.057 1.00 91.44 398 MET A CA 1
ATOM 3082 C C . MET A 1 398 ? 10.444 25.739 -2.573 1.00 91.44 398 MET A C 1
ATOM 3084 O O . MET A 1 398 ? 11.439 25.158 -3.007 1.00 91.44 398 MET A O 1
ATOM 3088 N N . TYR A 1 399 ? 10.542 26.661 -1.613 1.00 92.88 399 TYR A N 1
ATOM 3089 C CA . TYR A 1 399 ? 11.808 27.071 -1.002 1.00 92.88 399 TYR A CA 1
ATOM 3090 C C . TYR A 1 399 ? 12.586 25.909 -0.370 1.00 92.88 399 TYR A C 1
ATOM 3092 O O . TYR A 1 399 ? 13.808 26.007 -0.273 1.00 92.88 399 TYR A O 1
ATOM 3100 N N . LYS A 1 400 ? 11.934 24.797 0.012 1.00 93.44 400 LYS A N 1
ATOM 3101 C CA . LYS A 1 400 ? 12.610 23.620 0.580 1.00 93.44 400 LYS A CA 1
ATOM 3102 C C . LYS A 1 400 ? 13.716 23.108 -0.338 1.00 93.44 400 LYS A C 1
ATOM 3104 O O . LYS A 1 400 ? 14.795 22.779 0.145 1.00 93.44 400 LYS A O 1
ATOM 3109 N N . ILE A 1 401 ? 13.475 23.094 -1.651 1.00 92.62 401 ILE A N 1
ATOM 3110 C CA . ILE A 1 401 ? 14.468 22.658 -2.644 1.00 92.62 401 ILE A CA 1
ATOM 3111 C C . ILE A 1 401 ? 15.705 23.560 -2.568 1.00 92.62 401 ILE A C 1
ATOM 3113 O O . ILE A 1 401 ? 16.831 23.071 -2.517 1.00 92.62 401 ILE A O 1
ATOM 3117 N N . TRP A 1 402 ? 15.506 24.874 -2.479 1.00 94.56 402 TRP A N 1
ATOM 3118 C CA . TRP A 1 402 ? 16.591 25.852 -2.387 1.00 94.56 402 TRP A CA 1
ATOM 3119 C C . TRP A 1 402 ? 17.349 25.778 -1.069 1.00 94.56 402 TRP A C 1
ATOM 3121 O O . TRP A 1 402 ? 18.569 25.894 -1.069 1.00 94.56 402 TRP A O 1
ATOM 3131 N N . PHE A 1 403 ? 16.670 25.513 0.043 1.00 96.25 403 PHE A N 1
ATOM 3132 C CA . PHE A 1 403 ? 17.346 25.249 1.309 1.00 96.25 403 PHE A CA 1
ATOM 3133 C C . PHE A 1 403 ? 18.143 23.941 1.278 1.00 96.25 403 PHE A C 1
ATOM 3135 O O . PHE A 1 403 ? 19.299 23.927 1.693 1.00 96.25 403 PHE A O 1
ATOM 3142 N N . ALA A 1 404 ? 17.573 22.855 0.753 1.00 94.50 404 ALA A N 1
ATOM 3143 C CA . ALA A 1 404 ? 18.265 21.573 0.650 1.00 94.50 404 ALA A CA 1
ATOM 3144 C C . ALA A 1 404 ? 19.531 21.677 -0.219 1.00 94.50 404 ALA A C 1
ATOM 3146 O O . ALA A 1 404 ? 20.571 21.125 0.157 1.00 94.50 404 ALA A O 1
ATOM 3147 N N . ARG A 1 405 ? 19.454 22.426 -1.331 1.00 92.81 405 ARG A N 1
ATOM 3148 C CA . ARG A 1 405 ? 20.581 22.706 -2.234 1.00 92.81 405 ARG A CA 1
ATOM 3149 C C . ARG A 1 405 ? 21.596 23.669 -1.618 1.00 92.81 405 ARG A C 1
ATOM 3151 O O . ARG A 1 405 ? 22.776 23.346 -1.572 1.00 92.81 405 ARG A O 1
ATOM 3158 N N . CYS A 1 406 ? 21.154 24.843 -1.163 1.00 93.50 406 CYS A N 1
ATOM 3159 C CA . CYS A 1 406 ? 22.023 25.998 -0.908 1.00 93.50 406 CYS A CA 1
ATOM 3160 C C . CYS A 1 406 ? 22.370 26.237 0.564 1.00 93.50 406 CYS A C 1
ATOM 3162 O O . CYS A 1 406 ? 23.397 26.856 0.846 1.00 93.50 406 CYS A O 1
ATOM 3164 N N . TYR A 1 407 ? 21.564 25.757 1.514 1.00 96.38 407 TYR A N 1
ATOM 3165 C CA . TYR A 1 407 ? 21.860 25.936 2.932 1.00 96.38 407 TYR A CA 1
ATOM 3166 C C . TYR A 1 407 ? 22.850 24.868 3.402 1.00 96.38 407 TYR A C 1
ATOM 3168 O O . TYR A 1 407 ? 22.504 23.687 3.519 1.00 96.38 407 TYR A O 1
ATOM 3176 N N . LYS A 1 408 ? 24.087 25.287 3.691 1.00 95.00 408 LYS A N 1
ATOM 3177 C CA . LYS A 1 408 ? 25.105 24.394 4.251 1.00 95.00 408 LYS A CA 1
ATOM 3178 C C . LYS A 1 408 ? 24.853 24.145 5.740 1.00 95.00 408 LYS A C 1
ATOM 3180 O O . LYS A 1 408 ? 24.790 25.086 6.536 1.00 95.00 408 LYS A O 1
ATOM 3185 N N . ALA A 1 409 ? 24.706 22.877 6.112 1.00 95.88 409 ALA A N 1
ATOM 3186 C CA . ALA A 1 409 ? 24.599 22.449 7.504 1.00 95.88 409 ALA A CA 1
ATOM 3187 C C . ALA A 1 409 ? 25.988 22.066 8.041 1.00 95.88 409 ALA A C 1
ATOM 3189 O O . ALA A 1 409 ? 26.606 21.108 7.576 1.00 95.88 409 ALA A O 1
ATOM 3190 N N . TYR A 1 410 ? 26.497 22.824 9.014 1.00 94.94 410 TYR A N 1
ATOM 3191 C CA . TYR A 1 410 ? 27.840 22.608 9.576 1.00 94.94 410 TYR A CA 1
ATOM 3192 C C . TYR A 1 410 ? 27.853 21.666 10.782 1.00 94.94 410 TYR A C 1
ATOM 3194 O O . TYR A 1 410 ? 28.903 21.138 11.144 1.00 94.94 410 TYR A O 1
ATOM 3202 N N . GLN A 1 411 ? 26.687 21.430 11.381 1.00 92.88 411 GLN A N 1
ATOM 3203 C CA . GLN A 1 411 ? 26.480 20.503 12.489 1.00 92.88 411 GLN A CA 1
ATOM 3204 C C . GLN A 1 411 ? 25.210 19.663 12.254 1.00 92.88 411 GLN A C 1
ATOM 3206 O O . GLN A 1 411 ? 24.304 20.104 11.537 1.00 92.88 411 GLN A O 1
ATOM 3211 N N . PRO A 1 412 ? 25.095 18.476 12.870 1.00 90.50 412 PRO A N 1
ATOM 3212 C CA . PRO A 1 412 ? 23.909 17.627 12.771 1.00 90.50 412 PRO A CA 1
ATOM 3213 C C . PRO A 1 412 ? 22.688 18.350 13.334 1.00 90.50 412 PRO A C 1
ATOM 3215 O O . PRO A 1 412 ? 22.795 19.122 14.289 1.00 90.50 412 PRO A O 1
ATOM 3218 N N . ASN A 1 413 ? 21.511 18.064 12.778 1.00 91.75 413 ASN A N 1
ATOM 3219 C CA . ASN A 1 413 ? 20.242 18.608 13.273 1.00 91.75 413 ASN A CA 1
ATOM 3220 C C . ASN A 1 413 ? 20.200 20.151 13.358 1.00 91.75 413 ASN A C 1
ATOM 3222 O O . ASN A 1 413 ? 19.484 20.710 14.185 1.00 91.75 413 ASN A O 1
ATOM 3226 N N . THR A 1 414 ? 20.954 20.844 12.498 1.00 95.00 414 THR A N 1
ATOM 3227 C CA . THR A 1 414 ? 20.897 22.314 12.356 1.00 95.00 414 THR A CA 1
ATOM 3228 C C . THR A 1 414 ? 20.025 22.777 11.196 1.00 95.00 414 THR A C 1
ATOM 3230 O O . THR A 1 414 ? 19.613 23.931 11.163 1.00 95.00 414 THR A O 1
ATOM 3233 N N . LEU A 1 415 ? 19.679 21.871 10.281 1.00 96.38 415 LEU A N 1
ATOM 3234 C CA . LEU A 1 415 ? 18.644 22.071 9.275 1.00 96.38 415 LEU A CA 1
ATOM 3235 C C . LEU A 1 415 ? 17.618 20.946 9.408 1.00 96.38 415 LEU A C 1
ATOM 3237 O O . LEU A 1 415 ? 17.848 19.821 8.963 1.00 96.38 415 LEU A O 1
ATOM 3241 N N . LEU A 1 416 ? 16.501 21.233 10.068 1.00 95.50 416 LEU A N 1
ATOM 3242 C CA . LEU A 1 416 ? 15.416 20.277 10.240 1.00 95.50 416 LEU A CA 1
ATOM 3243 C C . LEU A 1 416 ? 14.461 20.423 9.067 1.00 95.50 416 LEU A C 1
ATOM 3245 O O . LEU A 1 416 ? 13.669 21.355 9.017 1.00 95.50 416 LEU A O 1
ATOM 3249 N N . LEU A 1 417 ? 14.560 19.500 8.120 1.00 90.94 417 LEU A N 1
ATOM 3250 C CA . LEU A 1 417 ? 13.614 19.354 7.020 1.00 90.94 417 LEU A CA 1
ATOM 3251 C C . LEU A 1 417 ? 13.001 17.955 7.041 1.00 90.94 417 LEU A C 1
ATOM 3253 O O . LEU A 1 417 ? 13.598 17.020 7.593 1.00 90.94 417 LEU A O 1
ATOM 3257 N N . ASP A 1 418 ? 11.831 17.833 6.424 1.00 87.50 418 ASP A N 1
ATOM 3258 C CA . ASP A 1 418 ? 11.138 16.574 6.171 1.00 87.50 418 ASP A CA 1
ATOM 3259 C C . ASP A 1 418 ? 11.018 16.320 4.663 1.00 87.50 418 ASP A C 1
ATOM 3261 O O . ASP A 1 418 ? 10.642 17.196 3.874 1.00 87.50 418 ASP A O 1
ATOM 3265 N N . ASN A 1 419 ? 11.367 15.103 4.260 1.00 88.06 419 ASN A N 1
ATOM 3266 C CA . ASN A 1 419 ? 11.221 14.623 2.892 1.00 88.06 419 ASN A CA 1
ATOM 3267 C C . ASN A 1 419 ? 10.674 13.187 2.842 1.00 88.06 419 ASN A C 1
ATOM 3269 O O . ASN A 1 419 ? 10.843 12.515 1.827 1.00 88.06 419 ASN A O 1
ATOM 3273 N N . ALA A 1 420 ? 10.046 12.745 3.937 1.00 90.06 420 ALA A N 1
ATOM 3274 C CA . ALA A 1 420 ? 9.355 11.469 4.035 1.00 90.06 420 ALA A CA 1
ATOM 3275 C C . ALA A 1 420 ? 7.867 11.648 3.704 1.00 90.06 420 ALA A C 1
ATOM 3277 O O . ALA A 1 420 ? 7.398 11.153 2.683 1.00 90.06 420 ALA A O 1
ATOM 3278 N N . LEU A 1 421 ? 7.134 12.413 4.523 1.00 92.75 421 LEU A N 1
ATOM 3279 C CA . LEU A 1 421 ? 5.721 12.731 4.265 1.00 92.75 421 LEU A CA 1
ATOM 3280 C C . LEU A 1 421 ? 5.548 14.066 3.520 1.00 92.75 421 LEU A C 1
ATOM 3282 O O . LEU A 1 421 ? 4.534 14.281 2.861 1.00 92.75 421 LEU A O 1
ATOM 3286 N N . ALA A 1 422 ? 6.556 14.941 3.592 1.00 90.88 422 ALA A N 1
ATOM 3287 C CA . ALA A 1 422 ? 6.529 16.306 3.071 1.00 90.88 422 ALA A CA 1
ATOM 3288 C C . ALA A 1 422 ? 5.400 17.156 3.691 1.00 90.88 422 ALA A C 1
ATOM 3290 O O . ALA A 1 422 ? 4.727 17.928 3.006 1.00 90.88 422 ALA A O 1
ATOM 3291 N N . THR A 1 423 ? 5.223 17.030 5.008 1.00 94.38 423 THR A N 1
ATOM 3292 C CA . THR A 1 423 ? 4.124 17.648 5.760 1.00 94.38 423 THR A CA 1
ATOM 3293 C C . THR A 1 423 ? 4.247 19.168 5.860 1.00 94.38 423 THR A C 1
ATOM 3295 O O . THR A 1 423 ? 5.258 19.690 6.334 1.00 94.38 423 THR A O 1
ATOM 3298 N N . MET A 1 424 ? 3.196 19.885 5.462 1.00 96.25 424 MET A N 1
ATOM 3299 C CA . MET A 1 424 ? 3.076 21.330 5.672 1.00 96.25 424 MET A CA 1
ATOM 3300 C C . MET A 1 424 ? 2.587 21.648 7.096 1.00 96.25 424 MET A C 1
ATOM 3302 O O . MET A 1 424 ? 1.815 20.891 7.682 1.00 96.25 424 MET A O 1
ATOM 3306 N N . GLY A 1 425 ? 3.035 22.767 7.658 1.00 96.19 425 GLY A N 1
ATOM 3307 C CA . GLY A 1 425 ? 2.663 23.260 8.985 1.00 96.19 425 GLY A CA 1
ATOM 3308 C C . GLY A 1 425 ? 3.557 22.781 10.133 1.00 96.19 425 GLY A C 1
ATOM 3309 O O . GLY A 1 425 ? 3.322 23.169 11.279 1.00 96.19 425 GLY A O 1
ATOM 3310 N N . ALA A 1 426 ? 4.569 21.948 9.879 1.00 97.00 426 ALA A N 1
ATOM 3311 C CA . ALA A 1 426 ? 5.446 21.410 10.923 1.00 97.00 426 ALA A CA 1
ATOM 3312 C C . ALA A 1 426 ? 6.580 22.368 11.344 1.00 97.00 426 ALA A C 1
ATOM 3314 O O . ALA A 1 426 ? 7.184 22.162 12.403 1.00 97.00 426 ALA A O 1
ATOM 3315 N N . GLY A 1 427 ? 6.876 23.412 10.558 1.00 97.31 427 GLY A N 1
ATOM 3316 C CA . GLY A 1 427 ? 8.057 24.263 10.750 1.00 97.31 427 GLY A CA 1
ATOM 3317 C C . GLY A 1 427 ? 8.047 25.034 12.073 1.00 97.31 427 GLY A C 1
ATOM 3318 O O . GLY A 1 427 ? 8.993 24.933 12.860 1.00 97.31 427 GLY A O 1
ATOM 3319 N N . LEU A 1 428 ? 6.960 25.763 12.352 1.00 98.50 428 LEU A N 1
ATOM 3320 C CA . LEU A 1 428 ? 6.794 26.522 13.598 1.00 98.50 428 LEU A CA 1
ATOM 3321 C C . LEU A 1 428 ? 6.744 25.609 14.844 1.00 98.50 428 LEU A C 1
ATOM 3323 O O . LEU A 1 428 ? 7.528 25.850 15.766 1.00 98.50 428 LEU A O 1
ATOM 3327 N N . PRO A 1 429 ? 5.920 24.540 14.889 1.00 98.62 429 PRO A N 1
ATOM 3328 C CA . PRO A 1 429 ? 5.922 23.600 16.012 1.00 98.62 429 PRO A CA 1
ATOM 3329 C C . PRO A 1 429 ? 7.298 22.977 16.283 1.00 98.62 429 PRO A C 1
ATOM 3331 O O . PRO A 1 429 ? 7.734 22.914 17.433 1.00 98.62 429 PRO A O 1
ATOM 3334 N N . SER A 1 430 ? 8.034 22.589 15.237 1.00 98.38 430 SER A N 1
ATOM 3335 C CA . SER A 1 430 ? 9.393 22.053 15.393 1.00 98.38 430 SER A CA 1
ATOM 3336 C C . SER A 1 430 ? 10.331 23.074 16.044 1.00 98.38 430 SER A C 1
ATOM 3338 O O . SER A 1 430 ? 11.095 22.739 16.949 1.00 98.38 430 SER A O 1
ATOM 3340 N N . ALA A 1 431 ? 10.240 24.343 15.643 1.00 98.56 431 ALA A N 1
ATOM 3341 C CA . ALA A 1 431 ? 11.062 25.407 16.208 1.00 98.56 431 ALA A CA 1
ATOM 3342 C C . ALA A 1 431 ? 10.738 25.694 17.682 1.00 98.56 431 ALA A C 1
ATOM 3344 O O . ALA A 1 431 ? 11.652 25.912 18.474 1.00 98.56 431 ALA A O 1
ATOM 3345 N N . ILE A 1 432 ? 9.462 25.619 18.072 1.00 98.69 432 ILE A N 1
ATOM 3346 C CA . ILE A 1 432 ? 9.034 25.715 19.477 1.00 98.69 432 ILE A CA 1
ATOM 3347 C C . ILE A 1 432 ? 9.686 24.602 20.309 1.00 98.69 432 ILE A C 1
ATOM 3349 O O . ILE A 1 432 ? 10.295 24.886 21.342 1.00 98.69 432 ILE A O 1
ATOM 3353 N N . ALA A 1 433 ? 9.636 23.353 19.833 1.00 98.38 433 ALA A N 1
ATOM 3354 C CA . ALA A 1 433 ? 10.274 22.225 20.513 1.00 98.38 433 ALA A CA 1
ATOM 3355 C C . ALA A 1 433 ? 11.801 22.398 20.626 1.00 98.38 433 ALA A C 1
ATOM 3357 O O . ALA A 1 433 ? 12.376 22.147 21.686 1.00 98.38 433 ALA A O 1
ATOM 3358 N N . VAL A 1 434 ? 12.465 22.883 19.571 1.00 98.25 434 VAL A N 1
ATOM 3359 C CA . VAL A 1 434 ? 13.908 23.174 19.602 1.00 98.25 434 VAL A CA 1
ATOM 3360 C C . VAL A 1 434 ? 14.234 24.267 20.620 1.00 98.25 434 VAL A C 1
ATOM 3362 O O . VAL A 1 434 ? 15.161 24.093 21.410 1.00 98.25 434 VAL A O 1
ATOM 3365 N N . SER A 1 435 ? 13.492 25.378 20.624 1.00 97.19 435 SER A N 1
ATOM 3366 C CA . SER A 1 435 ? 13.703 26.486 21.564 1.00 97.19 435 SER A CA 1
ATOM 3367 C C . SER A 1 435 ? 13.486 26.068 23.020 1.00 97.19 435 SER A C 1
ATOM 3369 O O . SER A 1 435 ? 14.174 26.583 23.899 1.00 97.19 435 SER A O 1
ATOM 3371 N N . LEU A 1 436 ? 12.576 25.123 23.279 1.00 96.25 436 LEU A N 1
ATOM 3372 C CA . LEU A 1 436 ? 12.375 24.539 24.608 1.00 96.25 436 LEU A CA 1
ATOM 3373 C C . LEU A 1 436 ? 13.542 23.642 25.035 1.00 96.25 436 LEU A C 1
ATOM 3375 O O . LEU A 1 436 ? 14.008 23.737 26.169 1.00 96.25 436 LEU A O 1
ATOM 3379 N N . LEU A 1 437 ? 14.026 22.779 24.137 1.00 96.00 437 LEU A N 1
ATOM 3380 C CA . LEU A 1 437 ? 15.128 21.858 24.434 1.00 96.00 437 LEU A CA 1
ATOM 3381 C C . LEU A 1 437 ? 16.485 22.564 24.544 1.00 96.00 437 LEU A C 1
ATOM 3383 O O . LEU A 1 437 ? 17.341 22.146 25.326 1.00 96.00 437 LEU A O 1
ATOM 3387 N N . TYR A 1 438 ? 16.695 23.611 23.745 1.00 96.00 438 TYR A N 1
ATOM 3388 C CA . TYR A 1 438 ? 17.978 24.295 23.596 1.00 96.00 438 TYR A CA 1
ATOM 3389 C C . TYR A 1 438 ? 17.808 25.824 23.636 1.00 96.00 438 TYR A C 1
ATOM 3391 O O . TYR A 1 438 ? 18.084 26.499 22.639 1.00 96.00 438 TYR A O 1
ATOM 3399 N N . PRO A 1 439 ? 17.401 26.402 24.781 1.00 93.12 439 PRO A N 1
ATOM 3400 C CA . PRO A 1 439 ? 17.092 27.833 24.907 1.00 93.12 439 PRO A CA 1
ATOM 3401 C C . PRO A 1 439 ? 18.276 28.767 24.601 1.00 93.12 439 PRO A C 1
ATOM 3403 O O . PRO A 1 439 ? 18.087 29.942 24.292 1.00 93.12 439 PRO A O 1
ATOM 3406 N N . GLN A 1 440 ? 19.505 28.254 24.671 1.00 92.94 440 GLN A N 1
ATOM 3407 C CA . GLN A 1 440 ? 20.733 28.976 24.342 1.00 92.94 440 GLN A CA 1
ATOM 3408 C C . GLN A 1 440 ? 20.991 29.104 22.833 1.00 92.94 440 GLN A C 1
ATOM 3410 O O . GLN A 1 440 ? 21.757 29.976 22.417 1.00 92.94 440 GLN A O 1
ATOM 3415 N N . LYS A 1 441 ? 20.397 28.231 22.009 1.00 95.12 441 LYS A N 1
ATOM 3416 C CA . LYS A 1 441 ? 20.636 28.214 20.564 1.00 95.12 441 LYS A CA 1
ATOM 3417 C C . LYS A 1 441 ? 19.804 29.279 19.860 1.00 95.12 441 LYS A C 1
ATOM 3419 O O . LYS A 1 441 ? 18.706 29.629 20.285 1.00 95.12 441 LYS A O 1
ATOM 3424 N N . LYS A 1 442 ? 20.315 29.777 18.734 1.00 96.44 442 LYS A N 1
ATOM 3425 C CA . LYS A 1 442 ? 19.513 30.583 17.807 1.00 96.44 442 LYS A CA 1
ATOM 3426 C C . LYS A 1 442 ? 18.618 29.648 17.004 1.00 96.44 442 LYS A C 1
ATOM 3428 O O . LYS A 1 442 ? 19.119 28.708 16.390 1.00 96.44 442 LYS A O 1
ATOM 3433 N N . VAL A 1 443 ? 17.313 29.899 17.035 1.00 97.94 443 VAL A N 1
ATOM 3434 C CA . VAL A 1 443 ? 16.305 29.054 16.390 1.00 97.94 443 VAL A CA 1
ATOM 3435 C C . VAL A 1 443 ? 15.489 29.897 15.425 1.00 97.94 443 VAL A C 1
ATOM 3437 O O . VAL A 1 443 ? 15.004 30.973 15.787 1.00 97.94 443 VAL A O 1
ATOM 3440 N N . VAL A 1 444 ? 15.348 29.400 14.198 1.00 98.56 444 VAL A N 1
ATOM 3441 C CA . VAL A 1 444 ? 14.557 30.037 13.147 1.00 98.56 444 VAL A CA 1
ATOM 3442 C C . VAL A 1 444 ? 13.572 29.031 12.568 1.00 98.56 444 VAL A C 1
ATOM 3444 O O . VAL A 1 444 ? 13.986 27.970 12.108 1.00 98.56 444 VAL A O 1
ATOM 3447 N N . ALA A 1 445 ? 12.285 29.363 12.548 1.00 98.56 445 ALA A N 1
ATOM 3448 C CA . ALA A 1 445 ? 11.305 28.665 11.720 1.00 98.56 445 ALA A CA 1
ATOM 3449 C C . ALA A 1 445 ? 11.260 29.335 10.343 1.00 98.56 445 ALA A C 1
ATOM 3451 O O . ALA A 1 445 ? 11.093 30.549 10.272 1.00 98.56 445 ALA A O 1
ATOM 3452 N N . VAL A 1 446 ? 11.384 28.577 9.257 1.00 98.62 446 VAL A N 1
ATOM 3453 C CA . VAL A 1 446 ? 11.203 29.090 7.891 1.00 98.62 446 VAL A CA 1
ATOM 3454 C C . VAL A 1 446 ? 10.009 28.387 7.270 1.00 98.62 446 VAL A C 1
ATOM 3456 O O . VAL A 1 446 ? 10.044 27.181 7.018 1.00 98.62 446 VAL A O 1
ATOM 3459 N N . CYS A 1 447 ? 8.954 29.155 7.031 1.00 98.19 447 CYS A N 1
ATOM 3460 C CA . CYS A 1 447 ? 7.668 28.666 6.560 1.00 98.19 447 CYS A CA 1
ATOM 3461 C C . CYS A 1 447 ? 7.272 29.392 5.272 1.00 98.19 447 CYS A C 1
ATOM 3463 O O . CYS A 1 447 ? 7.564 30.574 5.115 1.00 98.19 447 CYS A O 1
ATOM 3465 N N . GLY A 1 448 ? 6.583 28.709 4.361 1.00 97.38 448 GLY A N 1
ATOM 3466 C CA . GLY A 1 448 ? 5.760 29.389 3.360 1.00 97.38 448 GLY A CA 1
ATOM 3467 C C . GLY A 1 448 ? 4.524 29.987 4.026 1.00 97.38 448 GLY A C 1
ATOM 3468 O O . GLY A 1 448 ? 4.113 29.520 5.090 1.00 97.38 448 GLY A O 1
ATOM 3469 N N . ASP A 1 449 ? 3.921 30.986 3.399 1.00 96.88 449 ASP A N 1
ATOM 3470 C CA . ASP A 1 449 ? 2.653 31.592 3.820 1.00 96.88 449 ASP A CA 1
ATOM 3471 C C . ASP A 1 449 ? 1.533 30.561 4.078 1.00 96.88 449 ASP A C 1
ATOM 3473 O O . ASP A 1 449 ? 0.964 30.524 5.172 1.00 96.88 449 ASP A O 1
ATOM 3477 N N . GLY A 1 450 ? 1.280 29.651 3.135 1.00 95.81 450 GLY A N 1
ATOM 3478 C CA . GLY A 1 450 ? 0.238 28.637 3.253 1.00 95.81 450 GLY A CA 1
ATOM 3479 C C . GLY A 1 450 ? 0.528 27.596 4.337 1.00 95.81 450 GLY A C 1
ATOM 3480 O O . GLY A 1 450 ? -0.378 27.206 5.068 1.00 95.81 450 GLY A O 1
ATOM 3481 N N . GLY A 1 451 ? 1.786 27.161 4.469 1.00 96.12 451 GLY A N 1
ATOM 3482 C CA . GLY A 1 451 ? 2.199 26.206 5.507 1.00 96.12 451 GLY A CA 1
ATOM 3483 C C . GLY A 1 451 ? 2.153 26.818 6.907 1.00 96.12 451 GLY A C 1
ATOM 3484 O O . GLY A 1 451 ? 1.628 26.200 7.831 1.00 96.12 451 GLY A O 1
ATOM 3485 N N . PHE A 1 452 ? 2.617 28.064 7.056 1.00 98.06 452 PHE A N 1
ATOM 3486 C CA . PHE A 1 452 ? 2.557 28.795 8.322 1.00 98.06 452 PHE A CA 1
ATOM 3487 C C . PHE A 1 452 ? 1.127 28.851 8.862 1.00 98.06 452 PHE A C 1
ATOM 3489 O O . PHE A 1 452 ? 0.905 28.515 10.024 1.00 98.06 452 PHE A O 1
ATOM 3496 N N . MET A 1 453 ? 0.156 29.194 8.011 1.00 97.69 453 MET A N 1
ATOM 3497 C CA . MET A 1 453 ? -1.251 29.332 8.403 1.00 97.69 453 MET A CA 1
ATOM 3498 C C . MET A 1 453 ? -1.917 28.024 8.866 1.00 97.69 453 MET A C 1
ATOM 3500 O O . MET A 1 453 ? -2.983 28.085 9.472 1.00 97.69 453 MET A O 1
ATOM 3504 N N . MET A 1 454 ? -1.310 26.850 8.648 1.00 97.56 454 MET A N 1
ATOM 3505 C CA . MET A 1 454 ? -1.860 25.573 9.129 1.00 97.56 454 MET A CA 1
ATOM 3506 C C . MET A 1 454 ? -1.684 25.368 10.640 1.00 97.56 454 MET A C 1
ATOM 3508 O O . MET A 1 454 ? -2.488 24.670 11.254 1.00 97.56 454 MET A O 1
ATOM 3512 N N . ASN A 1 455 ? -0.640 25.951 11.243 1.00 98.00 455 ASN A N 1
ATOM 3513 C CA . ASN A 1 455 ? -0.392 25.887 12.691 1.00 98.00 455 ASN A CA 1
ATOM 3514 C C . ASN A 1 455 ? 0.038 27.246 13.280 1.00 98.00 455 ASN A C 1
ATOM 3516 O O . ASN A 1 455 ? 0.709 27.302 14.313 1.00 98.00 455 ASN A O 1
ATOM 3520 N N . SER A 1 456 ? -0.330 28.361 12.644 1.00 98.00 456 SER A N 1
ATOM 3521 C CA . SER A 1 456 ? 0.083 29.709 13.063 1.00 98.00 456 SER A CA 1
ATOM 3522 C C . SER A 1 456 ? -0.477 30.109 14.430 1.00 98.00 456 SER A C 1
ATOM 3524 O O . SER A 1 456 ? 0.108 30.948 15.114 1.00 98.00 456 SER A O 1
ATOM 3526 N N . GLN A 1 457 ? -1.560 29.467 14.877 1.00 97.81 457 GLN A N 1
ATOM 3527 C CA . GLN A 1 457 ? -2.111 29.618 16.223 1.00 97.81 457 GLN A CA 1
ATOM 3528 C C . GLN A 1 457 ? -1.088 29.318 17.331 1.00 97.81 457 GLN A C 1
ATOM 3530 O O . GLN A 1 457 ? -1.205 29.861 18.431 1.00 97.81 457 GLN A O 1
ATOM 3535 N N . GLU A 1 458 ? -0.050 28.525 17.043 1.00 98.56 458 GLU A N 1
ATOM 3536 C CA . GLU A 1 458 ? 1.029 28.215 17.987 1.00 98.56 458 GLU A CA 1
ATOM 3537 C C . GLU A 1 458 ? 1.982 29.391 18.240 1.00 98.56 458 GLU A C 1
ATOM 3539 O O . GLU A 1 458 ? 2.807 29.326 19.154 1.00 98.56 458 GLU A O 1
ATOM 3544 N N . MET A 1 459 ? 1.829 30.509 17.518 1.00 98.12 459 MET A N 1
ATOM 3545 C CA . MET A 1 459 ? 2.428 31.786 17.916 1.00 98.12 459 MET A CA 1
ATOM 3546 C C . MET A 1 459 ? 2.028 32.160 19.348 1.00 98.12 459 MET A C 1
ATOM 3548 O O . MET A 1 459 ? 2.865 32.653 20.103 1.00 98.12 459 MET A O 1
ATOM 3552 N N . GLU A 1 460 ? 0.790 31.859 19.761 1.00 98.19 460 GLU A N 1
ATOM 3553 C CA . GLU A 1 460 ? 0.371 32.031 21.156 1.00 98.19 460 GLU A CA 1
ATOM 3554 C C . GLU A 1 460 ? 1.186 31.155 22.103 1.00 98.19 460 GLU A C 1
ATOM 3556 O O . GLU A 1 460 ? 1.640 31.638 23.137 1.00 98.19 460 GLU A O 1
ATOM 3561 N N . THR A 1 461 ? 1.417 29.892 21.742 1.00 98.50 461 THR A N 1
ATOM 3562 C CA . THR A 1 461 ? 2.164 28.960 22.593 1.00 98.50 461 THR A CA 1
ATOM 3563 C C . THR A 1 461 ? 3.616 29.407 22.732 1.00 98.50 461 THR A C 1
ATOM 3565 O O . THR A 1 461 ? 4.135 29.461 23.847 1.00 98.50 461 THR A O 1
ATOM 3568 N N . ALA A 1 462 ? 4.253 29.844 21.642 1.00 98.00 462 ALA A N 1
ATOM 3569 C CA . ALA A 1 462 ? 5.599 30.412 21.690 1.00 98.00 462 ALA A CA 1
ATOM 3570 C C . ALA A 1 462 ? 5.681 31.662 22.592 1.00 98.00 462 ALA A C 1
ATOM 3572 O O . ALA A 1 462 ? 6.638 31.813 23.356 1.00 98.00 462 ALA A O 1
ATOM 3573 N N . MET A 1 463 ? 4.668 32.536 22.530 1.00 97.25 463 MET A N 1
ATOM 3574 C CA . MET A 1 463 ? 4.583 33.750 23.350 1.00 97.25 463 MET A CA 1
ATOM 3575 C C . MET A 1 463 ? 4.357 33.444 24.832 1.00 97.25 463 MET A C 1
ATOM 3577 O O . MET A 1 463 ? 5.066 33.993 25.678 1.00 97.25 463 MET A O 1
ATOM 3581 N N . ARG A 1 464 ? 3.416 32.548 25.155 1.00 97.75 464 ARG A N 1
ATOM 3582 C CA . ARG A 1 464 ? 3.108 32.126 26.531 1.00 97.75 464 ARG A CA 1
ATOM 3583 C C . ARG A 1 464 ? 4.292 31.440 27.207 1.00 97.75 464 ARG A C 1
ATOM 3585 O O . ARG A 1 464 ? 4.470 31.577 28.412 1.00 97.75 464 ARG A O 1
ATOM 3592 N N . LEU A 1 465 ? 5.108 30.726 26.436 1.00 97.00 465 LEU A N 1
ATOM 3593 C CA . LEU A 1 465 ? 6.336 30.088 26.915 1.00 97.00 465 LEU A CA 1
ATOM 3594 C C . LEU A 1 465 ? 7.546 31.037 26.926 1.00 97.00 465 LEU A C 1
ATOM 3596 O O . LEU A 1 465 ? 8.642 30.614 27.288 1.00 97.00 465 LEU A O 1
ATOM 3600 N N . HIS A 1 466 ? 7.366 32.303 26.534 1.00 95.50 466 HIS A N 1
ATOM 3601 C CA . HIS A 1 466 ? 8.413 33.327 26.492 1.00 95.50 466 HIS A CA 1
ATOM 3602 C C . HIS A 1 466 ? 9.656 32.902 25.691 1.00 95.50 466 HIS A C 1
ATOM 3604 O O . HIS A 1 466 ? 10.794 33.193 26.068 1.00 95.50 466 HIS A O 1
ATOM 3610 N N . LEU A 1 467 ? 9.444 32.200 24.574 1.00 95.69 467 LEU A N 1
ATOM 3611 C CA . LEU A 1 467 ? 10.538 31.658 23.775 1.00 95.69 467 LEU A CA 1
ATOM 3612 C C . LEU A 1 467 ? 11.270 32.750 22.995 1.00 95.69 467 LEU A C 1
ATOM 3614 O O . LEU A 1 467 ? 10.689 33.738 22.546 1.00 95.69 467 LEU A O 1
ATOM 3618 N N . ASN A 1 468 ? 12.566 32.528 22.778 1.00 93.69 468 ASN A N 1
ATOM 3619 C CA . ASN A 1 468 ? 13.370 33.342 21.878 1.00 93.69 468 ASN A CA 1
ATOM 3620 C C . ASN A 1 468 ? 13.460 32.662 20.507 1.00 93.69 468 ASN A C 1
ATOM 3622 O O . ASN A 1 468 ? 14.349 31.845 20.268 1.00 93.69 468 ASN A O 1
ATOM 3626 N N . LEU A 1 469 ? 12.510 32.993 19.634 1.00 96.00 469 LEU A N 1
ATOM 3627 C CA . LEU A 1 469 ? 12.292 32.335 18.349 1.00 96.00 469 LEU A CA 1
ATOM 3628 C C . LEU A 1 469 ? 12.055 33.379 17.251 1.00 96.00 469 LEU A C 1
ATOM 3630 O O . LEU A 1 469 ? 11.279 34.315 17.440 1.00 96.00 469 LEU A O 1
ATOM 3634 N N . THR A 1 470 ? 12.679 33.192 16.090 1.00 98.25 470 THR A N 1
ATOM 3635 C CA . THR A 1 470 ? 12.389 33.988 14.890 1.00 98.25 470 THR A CA 1
ATOM 3636 C C . THR A 1 470 ? 11.633 33.133 13.880 1.00 98.25 470 THR A C 1
ATOM 3638 O O . THR A 1 470 ? 12.086 32.055 13.512 1.00 98.25 470 THR A O 1
ATOM 3641 N N . VAL A 1 471 ? 10.492 33.614 13.404 1.00 98.62 471 VAL A N 1
ATOM 3642 C CA . VAL A 1 471 ? 9.704 32.993 12.338 1.00 98.62 471 VAL A CA 1
ATOM 3643 C C . VAL A 1 471 ? 9.892 33.804 11.067 1.00 98.62 471 VAL A C 1
ATOM 3645 O O . VAL A 1 471 ? 9.755 35.022 11.082 1.00 98.62 471 VAL A O 1
ATOM 3648 N N . ILE A 1 472 ? 10.207 33.142 9.965 1.00 98.75 472 ILE A N 1
ATOM 3649 C CA . ILE A 1 472 ? 10.340 33.743 8.644 1.00 98.75 472 ILE A CA 1
ATOM 3650 C C . ILE A 1 472 ? 9.230 33.173 7.776 1.00 98.75 472 ILE A C 1
ATOM 3652 O O . ILE A 1 472 ? 9.147 31.955 7.612 1.00 98.75 472 ILE A O 1
ATOM 3656 N N . ILE A 1 473 ? 8.400 34.053 7.222 1.00 98.56 473 ILE A N 1
ATOM 3657 C CA . ILE A 1 473 ? 7.358 33.693 6.263 1.00 98.56 473 ILE A CA 1
ATOM 3658 C C . ILE A 1 473 ? 7.829 34.101 4.877 1.00 98.56 473 ILE A C 1
ATOM 3660 O O . ILE A 1 473 ? 8.026 35.284 4.611 1.00 98.56 473 ILE A O 1
ATOM 3664 N N . LEU A 1 474 ? 8.000 33.120 4.001 1.00 98.25 474 LEU A N 1
ATOM 3665 C CA . LEU A 1 474 ? 8.250 33.337 2.585 1.00 98.25 474 LEU A CA 1
ATOM 3666 C C . LEU A 1 474 ? 6.893 33.462 1.893 1.00 98.25 474 LEU A C 1
ATOM 3668 O O . LEU A 1 474 ? 6.164 32.478 1.789 1.00 98.25 474 LEU A O 1
ATOM 3672 N N . ASN A 1 475 ? 6.544 34.685 1.498 1.00 97.31 475 ASN A N 1
ATOM 3673 C CA . ASN A 1 475 ? 5.222 35.024 0.981 1.00 97.31 475 ASN A CA 1
ATOM 3674 C C . ASN A 1 475 ? 5.262 35.190 -0.547 1.00 97.31 475 ASN A C 1
ATOM 3676 O O . ASN A 1 475 ? 5.816 36.177 -1.042 1.00 97.31 475 ASN A O 1
ATOM 3680 N N . ASP A 1 476 ? 4.684 34.238 -1.281 1.00 95.62 476 ASP A N 1
ATOM 3681 C CA . ASP A 1 476 ? 4.376 34.344 -2.717 1.00 95.62 476 ASP A CA 1
ATOM 3682 C C . ASP A 1 476 ? 2.864 34.413 -3.000 1.00 95.62 476 ASP A C 1
ATOM 3684 O O . ASP A 1 476 ? 2.461 34.427 -4.165 1.00 95.62 476 ASP A O 1
ATOM 3688 N N . ASN A 1 477 ? 2.034 34.505 -1.952 1.00 95.75 477 ASN A N 1
ATOM 3689 C CA . ASN A 1 477 ? 0.574 34.456 -2.001 1.00 95.75 477 ASN A CA 1
ATOM 3690 C C . ASN A 1 477 ? 0.054 33.232 -2.762 1.00 95.75 477 ASN A C 1
ATOM 3692 O O . ASN A 1 477 ? -0.896 33.336 -3.544 1.00 95.75 477 ASN A O 1
ATOM 3696 N N . ALA A 1 478 ? 0.696 32.072 -2.584 1.00 94.38 478 ALA A N 1
ATOM 3697 C CA . ALA A 1 478 ? 0.335 30.868 -3.317 1.00 94.38 478 ALA A CA 1
ATOM 3698 C C . ALA A 1 478 ? 0.837 29.568 -2.674 1.00 94.38 478 ALA A C 1
ATOM 3700 O O . ALA A 1 478 ? 1.849 29.505 -1.985 1.00 94.38 478 ALA A O 1
ATOM 3701 N N . TYR A 1 479 ? 0.219 28.449 -3.048 1.00 94.81 479 TYR A N 1
ATOM 3702 C CA . TYR A 1 479 ? 0.850 27.134 -2.913 1.00 94.81 479 TYR A CA 1
ATOM 3703 C C . TYR A 1 479 ? 1.889 26.912 -4.032 1.00 94.81 479 TYR A C 1
ATOM 3705 O O . TYR A 1 479 ? 1.701 26.103 -4.953 1.00 94.81 479 TYR A O 1
ATOM 3713 N N . GLY A 1 480 ? 3.015 27.634 -3.955 1.00 91.94 480 GLY A N 1
ATOM 3714 C CA . GLY A 1 480 ? 4.009 27.765 -5.031 1.00 91.94 480 GLY A CA 1
ATOM 3715 C C . GLY A 1 480 ? 4.593 26.451 -5.575 1.00 91.94 480 GLY A C 1
ATOM 3716 O O . GLY A 1 480 ? 4.772 26.308 -6.787 1.00 91.94 480 GLY A O 1
ATOM 3717 N N . MET A 1 481 ? 4.825 25.444 -4.719 1.00 92.12 481 MET A N 1
ATOM 3718 C CA . MET A 1 481 ? 5.315 24.116 -5.147 1.00 92.12 481 MET A CA 1
ATOM 3719 C C . MET A 1 481 ? 4.335 23.431 -6.108 1.00 92.12 481 MET A C 1
ATOM 3721 O O . MET A 1 481 ? 4.737 22.895 -7.142 1.00 92.12 481 MET A O 1
ATOM 3725 N N . ILE A 1 482 ? 3.042 23.455 -5.784 1.00 92.88 482 ILE A N 1
ATOM 3726 C CA . ILE A 1 482 ? 2.013 22.802 -6.599 1.00 92.88 482 ILE A CA 1
ATOM 3727 C C . ILE A 1 482 ? 1.783 23.595 -7.888 1.00 92.88 482 ILE A C 1
ATOM 3729 O O . ILE A 1 482 ? 1.614 23.004 -8.953 1.00 92.88 482 ILE A O 1
ATOM 3733 N N . LYS A 1 483 ? 1.895 24.927 -7.830 1.00 90.94 483 LYS A N 1
ATOM 3734 C CA . LYS A 1 483 ? 1.765 25.806 -9.002 1.00 90.94 483 LYS A CA 1
ATOM 3735 C C . LYS A 1 483 ? 2.874 25.544 -10.015 1.00 90.94 483 LYS A C 1
ATOM 3737 O O . LYS A 1 483 ? 2.633 25.517 -11.221 1.00 90.94 483 LYS A O 1
ATOM 3742 N N . TRP A 1 484 ? 4.085 25.292 -9.529 1.00 89.62 484 TRP A N 1
ATOM 3743 C CA . TRP A 1 484 ? 5.203 24.840 -10.348 1.00 89.62 484 TRP A CA 1
ATOM 3744 C C . TRP A 1 484 ? 4.961 23.457 -10.968 1.00 89.62 484 TRP A C 1
ATOM 3746 O O . TRP A 1 484 ? 5.234 23.272 -12.155 1.00 89.62 484 TRP A O 1
ATOM 3756 N N . LYS A 1 485 ? 4.382 22.509 -10.218 1.00 89.25 485 LYS A N 1
ATOM 3757 C CA . LYS A 1 485 ? 4.035 21.171 -10.731 1.00 89.25 485 LYS A CA 1
ATOM 3758 C C . LYS A 1 485 ? 2.916 21.178 -11.776 1.00 89.25 485 LYS A C 1
ATOM 3760 O O . LYS A 1 485 ? 3.049 20.461 -12.764 1.00 89.25 485 LYS A O 1
ATOM 3765 N N . GLN A 1 486 ? 1.871 21.998 -11.620 1.00 90.19 486 GLN A N 1
ATOM 3766 C CA . GLN A 1 486 ? 0.838 22.170 -12.655 1.00 90.19 486 GLN A CA 1
ATOM 3767 C C . GLN A 1 486 ? 1.458 22.640 -13.977 1.00 90.19 486 GLN A C 1
ATOM 3769 O O . GLN A 1 486 ? 1.178 22.053 -15.019 1.00 90.19 486 GLN A O 1
ATOM 3774 N N . ASN A 1 487 ? 2.377 23.614 -13.925 1.00 86.50 487 ASN A N 1
ATOM 3775 C CA . ASN A 1 487 ? 3.070 24.083 -15.128 1.00 86.50 487 ASN A CA 1
ATOM 3776 C C . ASN A 1 487 ? 3.908 22.967 -15.782 1.00 86.50 487 ASN A C 1
ATOM 3778 O O . ASN A 1 487 ? 3.892 22.845 -17.003 1.00 86.50 487 ASN A O 1
ATOM 3782 N N . HIS A 1 488 ? 4.603 22.133 -14.994 1.00 83.62 488 HIS A N 1
ATOM 3783 C CA . HIS A 1 488 ? 5.374 20.990 -15.519 1.00 83.62 488 HIS A CA 1
ATOM 3784 C C . HIS A 1 488 ? 4.506 19.943 -16.206 1.00 83.62 488 HIS A C 1
ATOM 3786 O O . HIS A 1 488 ? 4.928 19.350 -17.192 1.00 83.62 488 HIS A O 1
ATOM 3792 N N . ALA A 1 489 ? 3.304 19.713 -15.683 1.00 88.56 489 ALA A N 1
ATOM 3793 C CA . ALA A 1 489 ? 2.348 18.778 -16.261 1.00 88.56 489 ALA A CA 1
ATOM 3794 C C . ALA A 1 489 ? 1.599 19.356 -17.480 1.00 88.56 489 ALA A C 1
ATOM 3796 O O . ALA A 1 489 ? 0.752 18.676 -18.051 1.00 88.56 489 ALA A O 1
ATOM 3797 N N . GLY A 1 490 ? 1.882 20.605 -17.876 1.00 90.31 490 GLY A N 1
ATOM 3798 C CA . GLY A 1 490 ? 1.176 21.288 -18.961 1.00 90.31 490 GLY A CA 1
ATOM 3799 C C . GLY A 1 490 ? -0.252 21.710 -18.604 1.00 90.31 490 GLY A C 1
ATOM 3800 O O . GLY A 1 490 ? -1.037 22.028 -19.495 1.00 90.31 490 GLY A O 1
ATOM 3801 N N . PHE A 1 491 ? -0.608 21.715 -17.317 1.00 91.50 491 PHE A N 1
ATOM 3802 C CA . PHE A 1 491 ? -1.928 22.124 -16.850 1.00 91.50 491 PHE A CA 1
ATOM 3803 C C . PHE A 1 491 ? -2.020 23.641 -16.679 1.00 91.50 491 PHE A C 1
ATOM 3805 O O . PHE A 1 491 ? -1.049 24.321 -16.339 1.00 91.50 491 PHE A O 1
ATOM 3812 N N . SER A 1 492 ? -3.226 24.180 -16.866 1.00 88.12 492 SER A N 1
ATOM 3813 C CA . SER A 1 492 ? -3.533 25.560 -16.493 1.00 88.12 492 SER A CA 1
ATOM 3814 C C . SER A 1 492 ? -3.434 25.738 -14.978 1.00 88.12 492 SER A C 1
ATOM 3816 O O . SER A 1 492 ? -3.915 24.893 -14.222 1.00 88.12 492 SER A O 1
ATOM 3818 N N . LYS A 1 493 ? -2.880 26.872 -14.539 1.00 84.50 493 LYS A N 1
ATOM 3819 C CA . LYS A 1 493 ? -2.857 27.262 -13.124 1.00 84.50 493 LYS A CA 1
ATOM 3820 C C . LYS A 1 493 ? -4.291 27.384 -12.598 1.00 84.50 493 LYS A C 1
ATOM 3822 O O . LYS A 1 493 ? -5.055 28.189 -13.123 1.00 84.50 493 LYS A O 1
ATOM 3827 N N . PHE A 1 494 ? -4.645 26.609 -11.576 1.00 91.31 494 PHE A N 1
ATOM 3828 C CA . PHE A 1 494 ? -5.991 26.618 -10.995 1.00 91.31 494 PHE A CA 1
ATOM 3829 C C . PHE A 1 494 ? -5.966 26.279 -9.502 1.00 91.31 494 PHE A C 1
ATOM 3831 O O . PHE A 1 494 ? -5.397 25.255 -9.126 1.00 91.31 494 PHE A O 1
ATOM 3838 N N . GLY A 1 495 ? -6.625 27.109 -8.680 1.00 90.94 495 GLY A N 1
ATOM 3839 C CA . GLY A 1 495 ? -6.920 26.823 -7.268 1.00 90.94 495 GLY A CA 1
ATOM 3840 C C . GLY A 1 495 ? -5.742 26.934 -6.292 1.00 90.94 495 GLY A C 1
ATOM 3841 O O . GLY A 1 495 ? -5.762 26.267 -5.264 1.00 90.94 495 GLY A O 1
ATOM 3842 N N . LEU A 1 496 ? -4.701 27.714 -6.615 1.00 93.25 496 LEU A N 1
ATOM 3843 C CA . LEU A 1 496 ? -3.443 27.745 -5.846 1.00 93.25 496 LEU A CA 1
ATOM 3844 C C . LEU A 1 496 ? -3.011 29.136 -5.371 1.00 93.25 496 LEU A C 1
ATOM 3846 O O . LEU A 1 496 ? -1.971 29.232 -4.727 1.00 93.25 496 LEU A O 1
ATOM 3850 N N . ASP A 1 497 ? -3.756 30.186 -5.710 1.00 94.38 497 ASP A N 1
ATOM 3851 C CA . ASP A 1 497 ? -3.496 31.551 -5.242 1.00 94.38 497 ASP A CA 1
ATOM 3852 C C . ASP A 1 497 ? -4.190 31.785 -3.892 1.00 94.38 497 ASP A C 1
ATOM 3854 O O . ASP A 1 497 ? -5.280 31.258 -3.653 1.00 94.38 497 ASP A O 1
ATOM 3858 N N . LEU A 1 498 ? -3.548 32.552 -3.011 1.00 92.88 498 LEU A N 1
ATOM 3859 C CA . LEU A 1 498 ? -3.987 32.825 -1.644 1.00 92.88 498 LEU A CA 1
ATOM 3860 C C . LEU A 1 498 ? -4.209 34.327 -1.434 1.00 92.88 498 LEU A C 1
ATOM 3862 O O . LEU A 1 498 ? -3.462 35.158 -1.944 1.00 92.88 498 LEU A O 1
ATOM 3866 N N . GLU A 1 499 ? -5.199 34.671 -0.612 1.00 93.50 499 GLU A N 1
ATOM 3867 C CA . GLU A 1 499 ? -5.364 36.017 -0.057 1.00 93.50 499 GLU A CA 1
ATOM 3868 C C . GLU A 1 499 ? -4.930 35.998 1.413 1.00 93.50 499 GLU A C 1
ATOM 3870 O O . GLU A 1 499 ? -5.704 35.664 2.311 1.00 93.50 499 GLU A O 1
ATOM 3875 N N . ASN A 1 500 ? -3.653 36.296 1.658 1.00 95.75 500 ASN A N 1
ATOM 3876 C CA . ASN A 1 500 ? -3.067 36.215 2.995 1.00 95.75 500 ASN A CA 1
ATOM 3877 C C . ASN A 1 500 ? -3.416 37.428 3.883 1.00 95.75 500 ASN A C 1
ATOM 3879 O O . ASN A 1 500 ? -3.596 38.541 3.378 1.00 95.75 500 ASN A O 1
ATOM 3883 N N . PRO A 1 501 ? -3.451 37.257 5.222 1.00 95.69 501 PRO A N 1
ATOM 3884 C CA . PRO A 1 501 ? -3.556 38.381 6.150 1.00 95.69 501 PRO A CA 1
ATOM 3885 C C . PRO A 1 501 ? -2.274 39.231 6.158 1.00 95.69 501 PRO A C 1
ATOM 3887 O O . PRO A 1 501 ? -1.201 38.780 5.759 1.00 95.69 501 PRO A O 1
ATOM 3890 N N . ASP A 1 502 ? -2.349 40.448 6.710 1.00 97.81 502 ASP A N 1
ATOM 3891 C CA . ASP A 1 502 ? -1.136 41.208 7.030 1.00 97.81 502 ASP A CA 1
ATOM 3892 C C . ASP A 1 502 ? -0.375 40.493 8.159 1.00 97.81 502 ASP A C 1
ATOM 3894 O O . ASP A 1 502 ? -0.736 40.595 9.335 1.00 97.81 502 ASP A O 1
ATOM 3898 N N . PHE A 1 503 ? 0.693 39.776 7.807 1.00 98.38 503 PHE A N 1
ATOM 3899 C CA . PHE A 1 503 ? 1.469 38.978 8.755 1.00 98.38 503 PHE A CA 1
ATOM 3900 C C . PHE A 1 503 ? 2.159 39.805 9.852 1.00 98.38 503 PHE A C 1
ATOM 3902 O O . PHE A 1 503 ? 2.370 39.306 10.961 1.00 98.38 503 PHE A O 1
ATOM 3909 N N . VAL A 1 504 ? 2.463 41.082 9.603 1.00 98.12 504 VAL A N 1
ATOM 3910 C CA . VAL A 1 504 ? 3.019 41.982 10.624 1.00 98.12 504 VAL A CA 1
ATOM 3911 C C . VAL A 1 504 ? 1.958 42.327 11.661 1.00 98.12 504 VAL A C 1
ATOM 3913 O O . VAL A 1 504 ? 2.218 42.249 12.865 1.00 98.12 504 VAL A O 1
ATOM 3916 N N . ALA A 1 505 ? 0.757 42.692 11.209 1.00 98.31 505 ALA A N 1
ATOM 3917 C CA . ALA A 1 505 ? -0.374 42.929 12.103 1.00 98.31 505 ALA A CA 1
ATOM 3918 C C . ALA A 1 505 ? -0.771 41.643 12.848 1.00 98.31 505 ALA A C 1
ATOM 3920 O O . ALA A 1 505 ? -1.019 41.680 14.054 1.00 98.31 505 ALA A O 1
ATOM 3921 N N . TYR A 1 506 ? -0.741 40.503 12.154 1.00 97.94 506 TYR A N 1
ATOM 3922 C CA . TYR A 1 506 ? -0.992 39.180 12.718 1.00 97.94 506 TYR A CA 1
ATOM 3923 C C . TYR A 1 506 ? -0.027 38.862 13.867 1.00 97.94 506 TYR A C 1
ATOM 3925 O O . TYR A 1 506 ? -0.474 38.547 14.968 1.00 97.94 506 TYR A O 1
ATOM 3933 N N . ALA A 1 507 ? 1.284 39.036 13.668 1.00 97.75 507 ALA A N 1
ATOM 3934 C CA . ALA A 1 507 ? 2.280 38.840 14.723 1.00 97.75 507 ALA A CA 1
ATOM 3935 C C . ALA A 1 507 ? 2.009 39.733 15.946 1.00 97.75 507 ALA A C 1
ATOM 3937 O O . ALA A 1 507 ? 1.989 39.257 17.084 1.00 97.75 507 ALA A O 1
ATOM 3938 N N . ARG A 1 508 ? 1.724 41.020 15.703 1.00 97.12 508 ARG A N 1
ATOM 3939 C CA . ARG A 1 508 ? 1.421 41.997 16.760 1.00 97.12 508 ARG A CA 1
ATOM 3940 C C . ARG A 1 508 ? 0.162 41.640 17.544 1.00 97.12 508 ARG A C 1
ATOM 3942 O O . ARG A 1 508 ? 0.111 41.928 18.735 1.00 97.12 508 ARG A O 1
ATOM 3949 N N . SER A 1 509 ? -0.816 40.980 16.921 1.00 97.81 509 SER A N 1
ATOM 3950 C CA . SER A 1 509 ? -2.036 40.533 17.608 1.00 97.81 509 SER A CA 1
ATOM 3951 C C . SER A 1 509 ? -1.769 39.500 18.716 1.00 97.81 509 SER A C 1
ATOM 3953 O O . SER A 1 509 ? -2.498 39.475 19.702 1.00 97.81 509 SER A O 1
ATOM 3955 N N . TYR A 1 510 ? -0.683 38.722 18.611 1.00 96.62 510 TYR A N 1
ATOM 3956 C CA . TYR A 1 510 ? -0.206 37.811 19.664 1.00 96.62 510 TYR A CA 1
ATOM 3957 C C . TYR A 1 510 ? 0.783 38.471 20.641 1.00 96.62 510 TYR A C 1
ATOM 3959 O O . TYR A 1 510 ? 1.243 37.829 21.583 1.00 96.62 510 TYR A O 1
ATOM 3967 N N . GLY A 1 511 ? 1.149 39.737 20.415 1.00 95.19 511 GLY A N 1
ATOM 3968 C CA . GLY A 1 511 ? 2.204 40.435 21.153 1.00 95.19 511 GLY A CA 1
ATOM 3969 C C . GLY A 1 511 ? 3.627 40.145 20.658 1.00 95.19 511 GLY A C 1
ATOM 3970 O O . GLY A 1 511 ? 4.583 40.599 21.284 1.00 95.19 511 GLY A O 1
ATOM 3971 N N . ALA A 1 512 ? 3.787 39.417 19.548 1.00 96.50 512 ALA A N 1
ATOM 3972 C CA . ALA A 1 512 ? 5.084 39.217 18.905 1.00 96.50 512 ALA A CA 1
ATOM 3973 C C . ALA A 1 512 ? 5.507 40.461 18.105 1.00 96.50 512 ALA A C 1
ATOM 3975 O O . ALA A 1 512 ? 4.689 41.304 17.722 1.00 96.50 512 ALA A O 1
ATOM 3976 N N . ILE A 1 513 ? 6.804 40.566 17.811 1.00 96.69 513 ILE A N 1
ATOM 3977 C CA . ILE A 1 513 ? 7.328 41.662 16.990 1.00 96.69 513 ILE A CA 1
ATOM 3978 C C . ILE A 1 513 ? 7.250 41.257 15.517 1.00 96.69 513 ILE A C 1
ATOM 3980 O O . ILE A 1 513 ? 7.892 40.296 15.102 1.00 96.69 513 ILE A O 1
ATOM 3984 N N . GLY A 1 514 ? 6.459 41.987 14.731 1.00 97.00 514 GLY A N 1
ATOM 3985 C CA . GLY A 1 514 ? 6.321 41.771 13.290 1.00 97.00 514 GLY A CA 1
ATOM 3986 C C . GLY A 1 514 ? 7.170 42.737 12.462 1.00 97.00 514 GLY A C 1
ATOM 3987 O O . GLY A 1 514 ? 7.121 43.952 12.687 1.00 97.00 514 GLY A O 1
ATOM 3988 N N . TYR A 1 515 ? 7.871 42.196 11.470 1.00 97.94 515 TYR A N 1
ATOM 3989 C CA . TYR A 1 515 ? 8.664 42.912 10.474 1.00 97.94 515 TYR A CA 1
ATOM 3990 C C . TYR A 1 515 ? 8.247 42.495 9.061 1.00 97.94 515 TYR A C 1
ATOM 3992 O O . TYR A 1 515 ? 7.903 41.337 8.830 1.00 97.94 515 TYR A O 1
ATOM 4000 N N . ARG A 1 516 ? 8.322 43.427 8.108 1.00 97.81 516 ARG A N 1
ATOM 4001 C CA . ARG A 1 516 ? 8.146 43.161 6.676 1.00 97.81 516 ARG A CA 1
ATOM 4002 C C . ARG A 1 516 ? 9.378 43.651 5.942 1.00 97.81 516 ARG A C 1
ATOM 4004 O O . ARG A 1 516 ? 9.753 44.810 6.101 1.00 97.81 516 ARG A O 1
ATOM 4011 N N . VAL A 1 517 ? 9.978 42.773 5.150 1.00 98.00 517 VAL A N 1
ATOM 4012 C CA . VAL A 1 517 ? 11.058 43.141 4.237 1.00 98.00 517 VAL A CA 1
ATOM 4013 C C . VAL A 1 517 ? 10.459 43.895 3.051 1.00 98.00 517 VAL A C 1
ATOM 4015 O O . VAL A 1 517 ? 9.458 43.475 2.475 1.00 98.00 517 VAL A O 1
ATOM 4018 N N . THR A 1 518 ? 11.071 45.016 2.700 1.00 95.94 518 THR A N 1
ATOM 4019 C CA . THR A 1 518 ? 10.668 45.946 1.637 1.00 95.94 518 THR A CA 1
ATOM 4020 C C . THR A 1 518 ? 11.693 46.029 0.505 1.00 95.94 518 THR A C 1
ATOM 4022 O O . THR A 1 518 ? 11.361 46.479 -0.589 1.00 95.94 518 THR A O 1
ATOM 4025 N N . ASN A 1 519 ? 12.933 45.593 0.750 1.00 95.94 519 ASN A N 1
ATOM 4026 C CA . ASN A 1 519 ? 14.008 45.494 -0.237 1.00 95.94 519 ASN A CA 1
ATOM 4027 C C . ASN A 1 519 ? 14.999 44.379 0.150 1.00 95.94 519 ASN A C 1
ATOM 4029 O O . ASN A 1 519 ? 15.053 43.965 1.302 1.00 95.94 519 ASN A O 1
ATOM 4033 N N . ALA A 1 520 ? 15.787 43.874 -0.802 1.00 94.88 520 ALA A N 1
ATOM 4034 C CA . ALA A 1 520 ? 16.677 42.736 -0.550 1.00 94.88 520 ALA A CA 1
ATOM 4035 C C . ALA A 1 520 ? 17.849 43.059 0.404 1.00 94.88 520 ALA A C 1
ATOM 4037 O O . ALA A 1 520 ? 18.278 42.195 1.168 1.00 94.88 520 ALA A O 1
ATOM 4038 N N . ASP A 1 521 ? 18.365 44.290 0.387 1.00 93.88 521 ASP A N 1
ATOM 4039 C CA . ASP A 1 521 ? 19.607 44.644 1.088 1.00 93.88 521 ASP A CA 1
ATOM 4040 C C . ASP A 1 521 ? 19.430 44.847 2.599 1.00 93.88 521 ASP A C 1
ATOM 4042 O O . ASP A 1 521 ? 20.385 44.699 3.365 1.00 93.88 521 ASP A O 1
ATOM 4046 N N . GLU A 1 522 ? 18.211 45.121 3.064 1.00 94.62 522 GLU A N 1
ATOM 4047 C CA . GLU A 1 522 ? 17.929 45.220 4.498 1.00 94.62 522 GLU A CA 1
ATOM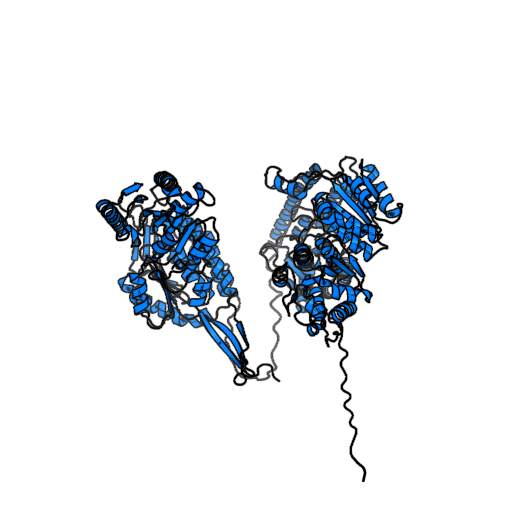 4048 C C . GLU A 1 522 ? 17.764 43.861 5.190 1.00 94.62 522 GLU A C 1
ATOM 4050 O O . GLU A 1 522 ? 17.892 43.783 6.413 1.00 94.62 522 GLU A O 1
ATOM 4055 N N . TYR A 1 523 ? 17.509 42.786 4.436 1.00 97.69 523 TYR A N 1
ATOM 4056 C CA . TYR A 1 523 ? 17.148 41.486 5.002 1.00 97.69 523 TYR A CA 1
ATOM 4057 C C . TYR A 1 523 ? 18.243 40.909 5.907 1.00 97.69 523 TYR A C 1
ATOM 4059 O O . TYR A 1 523 ? 17.969 40.543 7.050 1.00 97.69 523 TYR A O 1
ATOM 4067 N N . LEU A 1 524 ? 19.499 40.895 5.447 1.00 97.25 524 LEU A N 1
ATOM 4068 C CA . LEU A 1 524 ? 20.631 40.409 6.244 1.00 97.25 524 LEU A CA 1
ATOM 4069 C C . LEU A 1 524 ? 20.806 41.209 7.543 1.00 97.25 524 LEU A C 1
ATOM 4071 O O . LEU A 1 524 ? 21.047 40.635 8.607 1.00 97.25 524 LEU A O 1
ATOM 4075 N N . LYS A 1 525 ? 20.653 42.535 7.469 1.00 95.88 525 LYS A N 1
ATOM 4076 C CA . LYS A 1 525 ? 20.734 43.414 8.641 1.00 95.88 525 LYS A CA 1
ATOM 4077 C C . LYS A 1 525 ? 19.613 43.102 9.633 1.00 95.88 525 LYS A C 1
ATOM 4079 O O . LYS A 1 525 ? 19.881 42.987 10.827 1.00 95.88 525 LYS A O 1
ATOM 4084 N N . LEU A 1 526 ? 18.389 42.922 9.140 1.00 96.81 526 LEU A N 1
ATOM 4085 C CA . LEU A 1 526 ? 17.220 42.591 9.952 1.00 96.81 526 LEU A CA 1
ATOM 4086 C C . LEU A 1 526 ? 17.344 41.213 10.614 1.00 96.81 526 LEU A C 1
ATOM 4088 O O . LEU A 1 526 ? 17.003 41.065 11.787 1.00 96.81 526 LEU A O 1
ATOM 4092 N N . LEU A 1 527 ? 17.872 40.215 9.900 1.00 97.44 527 LEU A N 1
ATOM 4093 C CA . LEU A 1 527 ? 18.191 38.908 10.475 1.00 97.44 527 LEU A CA 1
ATOM 4094 C C . LEU A 1 527 ? 19.182 39.046 11.632 1.00 97.44 527 LEU A C 1
ATOM 4096 O O . LEU A 1 527 ? 18.954 38.494 12.709 1.00 97.44 527 LEU A O 1
ATOM 4100 N N . HIS A 1 528 ? 20.252 39.818 11.432 1.00 95.69 528 HIS A N 1
ATOM 4101 C CA . HIS A 1 528 ? 21.235 40.092 12.477 1.00 95.69 528 HIS A CA 1
ATOM 4102 C C . HIS A 1 528 ? 20.604 40.786 13.690 1.00 95.69 528 HIS A C 1
ATOM 4104 O O . HIS A 1 528 ? 20.890 40.423 14.833 1.00 95.69 528 HIS A O 1
ATOM 4110 N N . GLU A 1 529 ? 19.719 41.753 13.449 1.00 94.12 529 GLU A N 1
ATOM 4111 C CA . GLU A 1 529 ? 18.977 42.439 14.501 1.00 94.12 529 GLU A CA 1
ATOM 4112 C C . GLU A 1 529 ? 18.114 41.450 15.295 1.00 94.12 529 GLU A C 1
ATOM 4114 O O . GLU A 1 529 ? 18.309 41.304 16.501 1.00 94.12 529 GLU A O 1
ATOM 4119 N N . CYS A 1 530 ? 17.252 40.684 14.622 1.00 94.88 530 CYS A N 1
ATOM 4120 C CA . CYS A 1 530 ? 16.321 39.755 15.268 1.00 94.88 530 CYS A CA 1
ATOM 4121 C C . CYS A 1 530 ? 17.027 38.639 16.050 1.00 94.88 530 CYS A C 1
ATOM 4123 O O . CYS A 1 530 ? 16.544 38.218 17.106 1.00 94.88 530 CYS A O 1
ATOM 4125 N N . LEU A 1 531 ? 18.155 38.142 15.531 1.00 93.38 531 LEU A N 1
ATOM 4126 C CA . LEU A 1 531 ? 18.892 37.031 16.132 1.00 93.38 531 LEU A CA 1
ATOM 4127 C C . LEU A 1 531 ? 19.794 37.472 17.289 1.00 93.38 531 LEU A C 1
ATOM 4129 O O . LEU A 1 531 ? 19.939 36.712 18.253 1.00 93.38 531 LEU A O 1
ATOM 4133 N N . PHE A 1 532 ? 20.398 38.663 17.222 1.00 92.06 532 PHE A N 1
ATOM 4134 C CA . PHE A 1 532 ? 21.462 39.060 18.154 1.00 92.06 532 PHE A CA 1
ATOM 4135 C C . PHE A 1 532 ? 21.199 40.344 18.945 1.00 92.06 532 PHE A C 1
ATOM 4137 O O . PHE A 1 532 ? 21.739 40.458 20.042 1.00 92.06 532 PHE A O 1
ATOM 4144 N N . LEU A 1 533 ? 20.421 41.295 18.421 1.00 83.31 533 LEU A N 1
ATOM 4145 C CA . LEU A 1 533 ? 20.314 42.649 18.987 1.00 83.31 533 LEU A CA 1
ATOM 4146 C C . LEU A 1 533 ? 18.939 42.956 19.599 1.00 83.31 533 LEU A C 1
ATOM 4148 O O . LEU A 1 533 ? 18.862 43.703 20.572 1.00 83.31 533 LEU A O 1
ATOM 4152 N N . SER A 1 534 ? 17.857 42.407 19.045 1.00 76.06 534 SER A N 1
ATOM 4153 C CA . SER A 1 534 ? 16.493 42.622 19.536 1.00 76.06 534 SER A CA 1
ATOM 4154 C C . SER A 1 534 ? 16.278 41.983 20.917 1.00 76.06 534 SER A C 1
ATOM 4156 O O . SER A 1 534 ? 16.889 40.952 21.217 1.00 76.06 534 SER A O 1
ATOM 4158 N N . PRO A 1 535 ? 15.362 42.527 21.746 1.00 65.19 535 PRO A N 1
ATOM 4159 C CA . PRO A 1 535 ? 15.011 41.925 23.030 1.00 65.19 535 PRO A CA 1
ATOM 4160 C C . PRO A 1 535 ? 14.592 40.453 22.875 1.00 65.19 535 PRO A C 1
ATOM 4162 O O . PRO A 1 535 ? 14.055 40.036 21.840 1.00 65.19 535 PRO A O 1
ATOM 4165 N N . HIS A 1 536 ? 14.863 39.646 23.905 1.00 77.50 536 HIS A N 1
ATOM 4166 C CA . HIS A 1 536 ? 14.399 38.258 23.979 1.00 77.50 536 HIS A CA 1
ATOM 4167 C C . HIS A 1 536 ? 12.883 38.187 23.729 1.00 77.50 536 HIS A C 1
ATOM 4169 O O . HIS A 1 536 ? 12.135 39.027 24.225 1.00 77.50 536 HIS A O 1
ATOM 4175 N N . GLY A 1 537 ? 12.439 37.205 22.941 1.00 89.44 537 GLY A N 1
ATOM 4176 C CA . GLY A 1 537 ? 11.025 37.022 22.596 1.00 89.44 537 GLY A CA 1
ATOM 4177 C C . GLY A 1 537 ? 10.821 36.495 21.178 1.00 89.44 537 GLY A C 1
ATOM 4178 O O . GLY A 1 537 ? 11.800 36.211 20.478 1.00 89.44 537 GLY A O 1
ATOM 4179 N N . VAL A 1 538 ? 9.556 36.389 20.763 1.00 96.81 538 VAL A N 1
ATOM 4180 C CA . VAL A 1 538 ? 9.148 35.858 19.455 1.00 96.81 538 VAL A CA 1
ATOM 4181 C C . VAL A 1 538 ? 9.077 36.978 18.415 1.00 96.81 538 VAL A C 1
ATOM 4183 O O . VAL A 1 538 ? 8.465 38.026 18.646 1.00 96.81 538 VAL A O 1
ATOM 4186 N N . LYS A 1 539 ? 9.705 36.756 17.259 1.00 97.38 539 LYS A N 1
ATOM 4187 C CA . LYS A 1 539 ? 9.708 37.679 16.116 1.00 97.38 539 LYS A CA 1
ATOM 4188 C C . LYS A 1 539 ? 9.139 36.982 14.893 1.00 97.38 539 LYS A C 1
ATOM 4190 O O . LYS A 1 539 ? 9.362 35.788 14.712 1.00 97.38 539 LYS A O 1
ATOM 4195 N N . LEU A 1 540 ? 8.474 37.739 14.033 1.00 98.38 540 LEU A N 1
ATOM 4196 C CA . LEU A 1 540 ? 8.011 37.287 12.731 1.00 98.38 540 LEU A CA 1
ATOM 4197 C C . LEU A 1 540 ? 8.528 38.242 11.658 1.00 98.38 540 LEU A C 1
ATOM 4199 O O . LEU A 1 540 ? 8.329 39.451 11.756 1.00 98.38 540 LEU A O 1
ATOM 4203 N N . ILE A 1 541 ? 9.183 37.696 10.639 1.00 98.50 541 ILE A N 1
ATOM 4204 C CA . ILE A 1 541 ? 9.695 38.422 9.481 1.00 98.50 541 ILE A CA 1
ATOM 4205 C C . ILE A 1 541 ? 8.956 37.910 8.249 1.00 98.50 541 ILE A C 1
ATOM 4207 O O . ILE A 1 541 ? 9.133 36.765 7.838 1.00 98.50 541 ILE A O 1
ATOM 4211 N N . GLU A 1 542 ? 8.145 38.762 7.644 1.00 98.44 542 GLU A N 1
ATOM 4212 C CA . GLU A 1 542 ? 7.568 38.501 6.333 1.00 98.44 542 GLU A CA 1
ATOM 4213 C C . GLU A 1 542 ? 8.568 38.889 5.239 1.00 98.44 542 GLU A C 1
ATOM 4215 O O . GLU A 1 542 ? 9.049 40.026 5.190 1.00 98.44 542 GLU A O 1
ATOM 4220 N N . VAL A 1 543 ? 8.857 37.943 4.349 1.00 98.44 543 VAL A N 1
ATOM 4221 C CA . VAL A 1 543 ? 9.772 38.099 3.220 1.00 98.44 543 VAL A CA 1
ATOM 4222 C C . VAL A 1 543 ? 9.002 37.803 1.934 1.00 98.44 543 VAL A C 1
ATOM 4224 O O . VAL A 1 543 ? 8.744 36.636 1.633 1.00 98.44 543 VAL A O 1
ATOM 4227 N N . PRO A 1 544 ? 8.629 38.829 1.152 1.00 97.62 544 PRO A N 1
ATOM 4228 C CA . PRO A 1 544 ? 8.062 38.613 -0.172 1.00 97.62 544 PRO A CA 1
ATOM 4229 C C . PRO A 1 544 ? 9.068 37.903 -1.080 1.00 97.62 544 PRO A C 1
ATOM 4231 O O . PRO A 1 544 ? 10.208 38.363 -1.227 1.00 97.62 544 PRO A O 1
ATOM 4234 N N . VAL A 1 545 ? 8.646 36.807 -1.711 1.00 96.62 545 VAL A N 1
ATOM 4235 C CA . VAL A 1 545 ? 9.493 36.006 -2.605 1.00 96.62 545 VAL A CA 1
ATOM 4236 C C . VAL A 1 545 ? 8.853 35.801 -3.971 1.00 96.62 545 VAL A C 1
ATOM 4238 O O . VAL A 1 545 ? 7.635 35.827 -4.119 1.00 96.62 545 VAL A O 1
ATOM 4241 N N . LYS A 1 546 ? 9.691 35.588 -4.985 1.00 93.44 546 LYS A N 1
ATOM 4242 C CA . LYS A 1 546 ? 9.261 35.237 -6.344 1.00 93.44 546 LYS A CA 1
ATOM 4243 C C . LYS A 1 546 ? 10.058 34.045 -6.863 1.00 93.44 546 LYS A C 1
ATOM 4245 O O . LYS A 1 546 ? 11.262 33.939 -6.619 1.00 93.44 546 LYS A O 1
ATOM 4250 N N . TYR A 1 547 ? 9.394 33.145 -7.582 1.00 92.56 547 TYR A N 1
ATOM 4251 C CA . TYR A 1 547 ? 9.970 31.853 -7.968 1.00 92.56 547 TYR A CA 1
ATOM 4252 C C . TYR A 1 547 ? 10.253 31.713 -9.466 1.00 92.56 547 TYR A C 1
ATOM 4254 O O . TYR A 1 547 ? 10.859 30.726 -9.855 1.00 92.56 547 TYR A O 1
ATOM 4262 N N . GLU A 1 548 ? 9.864 32.651 -10.329 1.00 88.69 548 GLU A N 1
ATOM 4263 C CA . GLU A 1 548 ? 9.898 32.479 -11.791 1.00 88.69 548 GLU A CA 1
ATOM 4264 C C . GLU A 1 548 ? 11.298 32.157 -12.316 1.00 88.69 548 GLU A C 1
ATOM 4266 O O . GLU A 1 548 ? 11.495 31.167 -13.022 1.00 88.69 548 GLU A O 1
ATOM 4271 N N . TRP A 1 549 ? 12.280 32.980 -11.949 1.00 88.62 549 TRP A N 1
ATOM 4272 C CA . TRP A 1 549 ? 13.664 32.780 -12.371 1.00 88.62 549 TRP A CA 1
ATOM 4273 C C . TRP A 1 549 ? 14.303 31.563 -11.692 1.00 88.62 549 TRP A C 1
ATOM 4275 O O . TRP A 1 549 ? 14.990 30.782 -12.342 1.00 88.62 549 TRP A O 1
ATOM 4285 N N . ALA A 1 550 ? 14.016 31.350 -10.407 1.00 86.19 550 ALA A N 1
ATOM 4286 C CA . ALA A 1 550 ? 14.487 30.180 -9.678 1.00 86.19 550 ALA A CA 1
ATOM 4287 C C . ALA A 1 550 ? 13.966 28.879 -10.325 1.00 86.19 550 ALA A C 1
ATOM 4289 O O . ALA A 1 550 ? 14.735 27.959 -10.589 1.00 86.19 550 ALA A O 1
ATOM 4290 N N . ASN A 1 551 ? 12.684 28.828 -10.681 1.00 88.31 551 ASN A N 1
ATOM 4291 C CA . ASN A 1 551 ? 12.078 27.696 -11.375 1.00 88.31 551 ASN A CA 1
ATOM 4292 C C . ASN A 1 551 ? 12.727 27.476 -12.745 1.00 88.31 551 ASN A C 1
ATOM 4294 O O . ASN A 1 551 ? 13.062 26.348 -13.068 1.00 88.31 551 ASN A O 1
ATOM 4298 N N . HIS A 1 552 ? 13.033 28.533 -13.507 1.00 89.94 552 HIS A N 1
ATOM 4299 C CA . HIS A 1 552 ? 13.761 28.385 -14.774 1.00 89.94 552 HIS A CA 1
ATOM 4300 C C . HIS A 1 552 ? 15.095 27.632 -14.620 1.00 89.94 552 HIS A C 1
ATOM 4302 O O . HIS A 1 552 ? 15.445 26.819 -15.480 1.00 89.94 552 HIS A O 1
ATOM 4308 N N . ILE A 1 553 ? 15.815 27.866 -13.517 1.00 90.38 553 ILE A N 1
ATOM 4309 C CA . ILE A 1 553 ? 17.056 27.146 -13.220 1.00 90.38 553 ILE A CA 1
ATOM 4310 C C . ILE A 1 553 ? 16.782 25.648 -13.036 1.00 90.38 553 ILE A C 1
ATOM 4312 O O . ILE A 1 553 ? 17.502 24.829 -13.600 1.00 90.38 553 ILE A O 1
ATOM 4316 N N . LEU A 1 554 ? 15.743 25.284 -12.279 1.00 90.19 554 LEU A N 1
ATOM 4317 C CA . LEU A 1 554 ? 15.370 23.884 -12.035 1.00 90.19 554 LEU A CA 1
ATOM 4318 C C . LEU A 1 554 ? 14.829 23.189 -13.295 1.00 90.19 554 LEU A C 1
ATOM 4320 O O . LEU A 1 554 ? 15.103 22.010 -13.503 1.00 90.19 554 LEU A O 1
ATOM 4324 N N . ASP A 1 555 ? 14.089 23.918 -14.128 1.00 88.69 555 ASP A N 1
ATOM 4325 C CA . ASP A 1 555 ? 13.280 23.351 -15.214 1.00 88.69 555 ASP A CA 1
ATOM 4326 C C . ASP A 1 555 ? 14.054 23.227 -16.525 1.00 88.69 555 ASP A C 1
ATOM 4328 O O . ASP A 1 555 ? 13.725 22.397 -17.371 1.00 88.69 555 ASP A O 1
ATOM 4332 N N . LYS A 1 556 ? 15.036 24.111 -16.737 1.00 88.94 556 LYS A N 1
ATOM 4333 C CA . LYS A 1 556 ? 15.723 24.257 -18.027 1.00 88.94 556 LYS A CA 1
ATOM 4334 C C . LYS A 1 556 ? 17.232 24.294 -17.887 1.00 88.94 556 LYS A C 1
ATOM 4336 O O . LYS A 1 556 ? 17.922 23.535 -18.562 1.00 88.94 556 LYS A O 1
ATOM 4341 N N . GLU A 1 557 ? 17.747 25.178 -17.036 1.00 91.31 557 GLU A N 1
ATOM 4342 C CA . GLU A 1 557 ? 19.190 25.419 -16.964 1.00 91.31 557 GLU A CA 1
ATOM 4343 C C . GLU A 1 557 ? 19.945 24.204 -16.417 1.00 91.31 557 GLU A C 1
ATOM 4345 O O . GLU A 1 557 ? 20.864 23.713 -17.070 1.00 91.31 557 GLU A O 1
ATOM 4350 N N . LEU A 1 558 ? 19.534 23.683 -15.255 1.00 90.69 558 LEU A N 1
ATOM 4351 C CA . LEU A 1 558 ? 20.155 22.514 -14.634 1.00 90.69 558 LEU A CA 1
ATOM 4352 C C . LEU A 1 558 ? 20.044 21.269 -15.516 1.00 90.69 558 LEU A C 1
ATOM 4354 O O . LEU A 1 558 ? 21.097 20.703 -15.803 1.00 90.69 558 LEU A O 1
ATOM 4358 N N . PRO A 1 559 ? 18.856 20.864 -16.018 1.00 89.50 559 PRO A N 1
ATOM 4359 C CA . PRO A 1 559 ? 18.762 19.739 -16.944 1.00 89.50 559 PRO A CA 1
ATOM 4360 C C . PRO A 1 559 ? 19.722 19.864 -18.130 1.00 89.50 559 PRO A C 1
ATOM 4362 O O . PRO A 1 559 ? 20.531 18.967 -18.344 1.00 89.50 559 PRO A O 1
ATOM 4365 N N . GLY A 1 560 ? 19.747 21.014 -18.815 1.00 89.88 560 GLY A N 1
ATOM 4366 C CA . GLY A 1 560 ? 20.629 21.216 -19.969 1.00 89.88 560 GLY A CA 1
ATOM 4367 C C . GLY A 1 560 ? 22.128 21.254 -19.630 1.00 89.88 560 GLY A C 1
ATOM 4368 O O . GLY A 1 560 ? 22.960 20.890 -20.464 1.00 89.88 560 GLY A O 1
ATOM 4369 N N . LEU A 1 561 ? 22.507 21.689 -18.423 1.00 89.69 561 LEU A N 1
ATOM 4370 C CA . LEU A 1 561 ? 23.889 21.594 -17.936 1.00 89.69 561 LEU A CA 1
ATOM 4371 C C . LEU A 1 561 ? 24.267 20.148 -17.593 1.00 89.69 561 LEU A C 1
ATOM 4373 O O . LEU A 1 561 ? 25.402 19.739 -17.853 1.00 89.69 561 LEU A O 1
ATOM 4377 N N . MET A 1 562 ? 23.343 19.393 -16.996 1.00 93.44 562 MET A N 1
ATOM 4378 C CA . MET A 1 562 ? 23.590 18.025 -16.547 1.00 93.44 562 MET A CA 1
ATOM 4379 C C . MET A 1 562 ? 23.627 17.043 -17.713 1.00 93.44 562 MET A C 1
ATOM 4381 O O . MET A 1 562 ? 24.554 16.245 -17.748 1.00 93.44 562 MET A O 1
ATOM 4385 N N . GLU A 1 563 ? 22.746 17.164 -18.712 1.00 88.31 563 GLU A N 1
ATOM 4386 C CA . GLU A 1 563 ? 22.786 16.351 -19.944 1.00 88.31 563 GLU A CA 1
ATOM 4387 C C . GLU A 1 563 ? 24.181 16.383 -20.585 1.00 88.31 563 GLU A C 1
ATOM 4389 O O . GLU A 1 563 ? 24.809 15.344 -20.785 1.00 88.31 563 GLU A O 1
ATOM 4394 N N . LYS A 1 564 ? 24.741 17.586 -20.780 1.00 85.25 564 LYS A N 1
ATOM 4395 C CA . LYS A 1 564 ? 26.092 17.770 -21.343 1.00 85.25 564 LYS A CA 1
ATOM 4396 C C . LYS A 1 564 ? 27.189 17.117 -20.502 1.00 85.25 564 LYS A C 1
ATOM 4398 O O . LYS A 1 564 ? 28.190 16.643 -21.037 1.00 85.25 564 LYS A O 1
ATOM 4403 N N . LYS A 1 565 ? 27.046 17.133 -19.174 1.00 86.12 565 LYS A N 1
ATOM 4404 C CA . LYS A 1 565 ? 28.013 16.510 -18.261 1.00 86.12 565 LYS A CA 1
ATOM 4405 C C . LYS A 1 565 ? 27.883 14.986 -18.253 1.00 86.12 565 LYS A C 1
ATOM 4407 O O . LYS A 1 565 ? 28.908 14.311 -18.306 1.00 86.12 565 LYS A O 1
ATOM 4412 N N . MET A 1 566 ? 26.662 14.460 -18.243 1.00 80.88 566 MET A N 1
ATOM 4413 C CA . MET A 1 566 ? 26.359 13.024 -18.245 1.00 80.88 566 MET A CA 1
ATOM 4414 C C . MET A 1 566 ? 26.762 12.350 -19.569 1.00 80.88 566 MET A C 1
ATOM 4416 O O . MET A 1 566 ? 27.310 11.245 -19.559 1.00 80.88 566 MET A O 1
ATOM 4420 N N . GLU A 1 567 ? 26.630 13.039 -20.709 1.00 77.69 567 GLU A N 1
ATOM 4421 C CA . GLU A 1 567 ? 27.176 12.583 -22.000 1.00 77.69 567 GLU A CA 1
ATOM 4422 C C . GLU A 1 567 ? 28.702 12.379 -21.944 1.00 77.69 567 GLU A C 1
ATOM 4424 O O . GLU A 1 567 ? 29.229 11.375 -22.442 1.00 77.69 567 GLU A O 1
ATOM 4429 N N . ALA A 1 568 ? 29.427 13.287 -21.280 1.00 70.25 568 ALA A N 1
ATOM 4430 C CA . ALA A 1 568 ? 30.874 13.167 -21.097 1.00 70.25 568 ALA A CA 1
ATOM 4431 C C . ALA A 1 568 ? 31.257 11.983 -20.182 1.00 70.25 568 ALA A C 1
ATOM 4433 O O . ALA A 1 568 ? 32.267 11.315 -20.430 1.00 70.25 568 ALA A O 1
ATOM 4434 N N . VAL A 1 569 ? 30.441 11.676 -19.163 1.00 70.06 569 VAL A N 1
ATOM 4435 C CA . VAL A 1 569 ? 30.614 10.484 -18.309 1.00 70.06 569 VAL A CA 1
ATOM 4436 C C . VAL A 1 569 ? 30.396 9.205 -19.118 1.00 70.06 569 VAL A C 1
ATOM 4438 O O . VAL A 1 569 ? 31.263 8.330 -19.126 1.00 70.06 569 VAL A O 1
ATOM 4441 N N . THR A 1 570 ? 29.291 9.128 -19.863 1.00 63.34 570 THR A N 1
ATOM 4442 C CA . THR A 1 570 ? 28.905 7.953 -20.664 1.00 63.34 570 THR A CA 1
ATOM 4443 C C . THR A 1 570 ? 29.939 7.635 -21.746 1.00 63.34 570 THR A C 1
ATOM 4445 O O . THR A 1 570 ? 30.323 6.478 -21.921 1.00 63.34 570 THR A O 1
ATOM 4448 N N . THR A 1 571 ? 30.467 8.663 -22.419 1.00 58.44 571 THR A N 1
ATOM 4449 C CA . THR A 1 571 ? 31.531 8.517 -23.428 1.00 58.44 571 THR A CA 1
ATOM 4450 C C . THR A 1 571 ? 32.809 7.933 -22.812 1.00 58.44 571 THR A C 1
ATOM 4452 O O . THR A 1 571 ? 33.430 7.044 -23.393 1.00 58.44 571 THR A O 1
ATOM 4455 N N . THR A 1 572 ? 33.165 8.366 -21.598 1.00 56.88 572 THR A N 1
ATOM 4456 C CA . THR A 1 572 ? 34.348 7.880 -20.868 1.00 56.88 572 THR A CA 1
ATOM 4457 C C . THR A 1 572 ? 34.170 6.435 -20.379 1.00 56.88 572 THR A C 1
ATOM 4459 O O . THR A 1 572 ? 35.095 5.635 -20.497 1.00 56.88 572 THR A O 1
ATOM 4462 N N . ILE A 1 573 ? 32.980 6.072 -19.880 1.00 55.69 573 ILE A N 1
ATOM 4463 C CA . ILE A 1 573 ? 32.657 4.701 -19.442 1.00 55.69 573 ILE A CA 1
ATOM 4464 C C . ILE A 1 573 ? 32.625 3.740 -20.637 1.00 55.69 573 ILE A C 1
ATOM 4466 O O . ILE A 1 573 ? 33.174 2.643 -20.554 1.00 55.69 573 ILE A O 1
ATOM 4470 N N . SER A 1 574 ? 32.053 4.154 -21.771 1.00 52.41 574 SER A N 1
ATOM 4471 C CA . SER A 1 574 ? 32.038 3.348 -22.997 1.00 52.41 574 SER A CA 1
ATOM 4472 C C . SER A 1 574 ? 33.449 3.105 -23.549 1.00 52.41 574 SER A C 1
ATOM 4474 O O . SER A 1 574 ? 33.735 2.001 -24.011 1.00 52.41 574 SER A O 1
ATOM 4476 N N . LEU A 1 575 ? 34.340 4.103 -23.477 1.00 47.53 575 LEU A N 1
ATOM 4477 C CA . LEU A 1 575 ? 35.753 3.964 -23.848 1.00 47.53 575 LEU A CA 1
ATOM 4478 C C . LEU A 1 575 ? 36.492 3.015 -22.891 1.00 47.53 575 LEU A C 1
ATOM 4480 O O . LEU A 1 575 ? 37.129 2.072 -23.357 1.00 47.53 575 LEU A O 1
ATOM 4484 N N . ALA A 1 576 ? 36.323 3.173 -21.575 1.00 49.38 576 ALA A N 1
ATOM 4485 C CA . ALA A 1 576 ? 36.955 2.313 -20.571 1.00 49.38 576 ALA A CA 1
ATOM 4486 C C . ALA A 1 576 ? 36.465 0.851 -20.625 1.00 49.38 576 ALA A C 1
ATOM 4488 O O . ALA A 1 576 ? 37.270 -0.069 -20.497 1.00 49.38 576 ALA A O 1
ATOM 4489 N N . LEU A 1 577 ? 35.170 0.609 -20.875 1.00 47.69 577 LEU A N 1
ATOM 4490 C CA . LEU A 1 577 ? 34.624 -0.740 -21.089 1.00 47.69 577 LEU A CA 1
ATOM 4491 C C . LEU A 1 577 ? 35.142 -1.367 -22.395 1.00 47.69 577 LEU A C 1
ATOM 4493 O O . L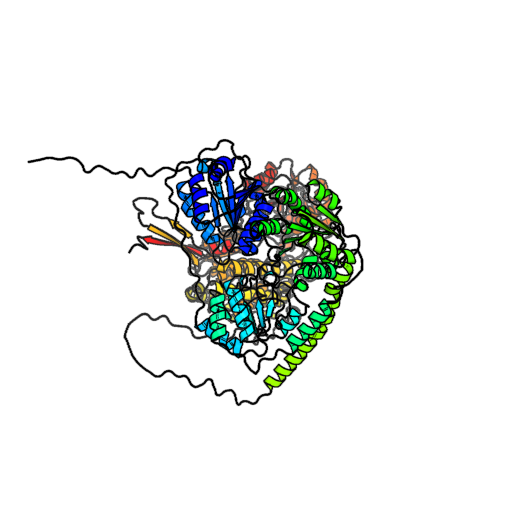EU A 1 577 ? 35.384 -2.573 -22.439 1.00 47.69 577 LEU A O 1
ATOM 4497 N N . SER A 1 578 ? 35.365 -0.559 -23.440 1.00 43.59 578 SER A N 1
ATOM 4498 C CA . SER A 1 578 ? 35.966 -1.023 -24.699 1.00 43.59 578 SER A CA 1
ATOM 4499 C C . SER A 1 578 ? 37.463 -1.343 -24.569 1.00 43.59 578 SER A C 1
ATOM 4501 O O . SER A 1 578 ? 37.933 -2.314 -25.160 1.00 43.59 578 SER A O 1
ATOM 4503 N N . GLU A 1 579 ? 38.200 -0.598 -23.738 1.00 41.41 579 GLU A N 1
ATOM 4504 C CA . GLU A 1 579 ? 39.613 -0.853 -23.431 1.00 41.41 579 GLU A CA 1
ATOM 4505 C C . GLU A 1 579 ? 39.790 -2.029 -22.454 1.00 41.41 579 GLU A C 1
ATOM 4507 O O . GLU A 1 579 ? 40.688 -2.853 -22.638 1.00 41.41 579 GLU A O 1
ATOM 4512 N N . ALA A 1 580 ? 38.891 -2.195 -21.475 1.00 40.84 580 ALA A N 1
ATOM 4513 C CA . ALA A 1 580 ? 38.866 -3.353 -20.576 1.00 40.84 580 ALA A CA 1
ATOM 4514 C C . ALA A 1 580 ? 38.520 -4.664 -21.311 1.00 40.84 580 ALA A C 1
ATOM 4516 O O . ALA A 1 580 ? 39.008 -5.733 -20.939 1.00 40.84 580 ALA A O 1
ATOM 4517 N N . ALA A 1 581 ? 37.746 -4.589 -22.401 1.00 39.66 581 ALA A N 1
ATOM 4518 C CA . ALA A 1 581 ? 37.499 -5.712 -23.306 1.00 39.66 581 ALA A CA 1
ATOM 4519 C C . ALA A 1 581 ? 38.718 -6.076 -24.189 1.00 39.66 581 ALA A C 1
ATOM 4521 O O . ALA A 1 581 ? 38.705 -7.122 -24.843 1.00 39.66 581 ALA A O 1
ATOM 4522 N N . ALA A 1 582 ? 39.783 -5.260 -24.189 1.00 34.78 582 ALA A N 1
ATOM 4523 C CA . ALA A 1 582 ? 40.967 -5.404 -25.040 1.00 34.78 582 ALA A CA 1
ATOM 4524 C C . ALA A 1 582 ? 42.266 -5.785 -24.288 1.00 34.78 582 ALA A C 1
ATOM 4526 O O . ALA A 1 582 ? 43.363 -5.589 -24.815 1.00 34.78 582 ALA A O 1
ATOM 4527 N N . ILE A 1 583 ? 42.182 -6.387 -23.093 1.00 31.98 583 ILE A N 1
ATOM 4528 C CA . ILE A 1 583 ? 43.353 -6.931 -22.373 1.00 31.98 583 ILE A CA 1
ATOM 4529 C C . ILE A 1 583 ? 43.492 -8.455 -22.625 1.00 31.98 583 ILE A C 1
ATOM 4531 O O . ILE A 1 583 ? 42.494 -9.178 -22.584 1.00 31.98 583 ILE A O 1
ATOM 4535 N N . PRO A 1 584 ? 44.705 -8.994 -22.898 1.00 36.72 584 PRO A N 1
ATOM 4536 C CA . PRO A 1 584 ? 44.894 -10.382 -23.329 1.00 36.72 584 PRO A CA 1
ATOM 4537 C C . PRO A 1 584 ? 44.477 -11.445 -22.299 1.00 36.72 584 PRO A C 1
ATOM 4539 O O . PRO A 1 584 ? 44.524 -11.237 -21.091 1.00 36.72 584 PRO A O 1
ATOM 4542 N N . LYS A 1 585 ? 44.184 -12.645 -22.821 1.00 36.25 585 LYS A N 1
ATOM 4543 C CA . LYS A 1 585 ? 43.786 -13.925 -22.182 1.00 36.25 585 LYS A CA 1
ATOM 4544 C C . LYS A 1 585 ? 44.623 -14.454 -20.985 1.00 36.25 585 LYS A C 1
ATOM 4546 O O . LYS A 1 585 ? 44.496 -15.631 -20.650 1.00 36.25 585 LYS A O 1
ATOM 4551 N N . THR A 1 586 ? 45.454 -13.664 -20.311 1.00 31.98 586 THR A N 1
ATOM 4552 C CA . THR A 1 586 ? 46.386 -14.137 -19.268 1.00 31.98 586 THR A CA 1
ATOM 4553 C C . THR A 1 586 ? 45.919 -13.968 -17.814 1.00 31.98 586 THR A C 1
ATOM 4555 O O . THR A 1 586 ? 46.562 -14.523 -16.930 1.00 31.98 586 THR A O 1
ATOM 4558 N N . MET A 1 587 ? 44.760 -13.360 -17.527 1.00 32.22 587 MET A N 1
ATOM 4559 C CA . MET A 1 587 ? 44.180 -13.313 -16.163 1.00 32.22 587 MET A CA 1
ATOM 4560 C C . MET A 1 587 ? 43.031 -14.319 -15.919 1.00 32.22 587 MET A C 1
ATOM 4562 O O . MET A 1 587 ? 42.041 -14.018 -15.264 1.00 32.22 587 MET A O 1
ATOM 4566 N N . LYS A 1 588 ? 43.169 -15.564 -16.402 1.00 31.23 588 LYS A N 1
ATOM 4567 C CA . LYS A 1 588 ? 42.290 -16.702 -16.026 1.00 31.23 588 LYS A CA 1
ATOM 4568 C C . LYS A 1 588 ? 42.944 -17.715 -15.068 1.00 31.23 588 LYS A C 1
ATOM 4570 O O . LYS A 1 588 ? 42.442 -18.825 -14.911 1.00 31.23 588 LYS A O 1
ATOM 4575 N N . LEU A 1 589 ? 44.054 -17.358 -14.415 1.00 30.97 589 LEU A N 1
ATOM 4576 C CA . LEU A 1 589 ? 44.910 -18.313 -13.691 1.00 30.97 589 LEU A CA 1
ATOM 4577 C C . LEU A 1 589 ? 45.051 -18.099 -12.171 1.00 30.97 589 LEU A C 1
ATOM 4579 O O . LEU A 1 589 ? 45.864 -18.778 -11.560 1.00 30.97 589 LEU A O 1
ATOM 4583 N N . ALA A 1 590 ? 44.231 -17.254 -11.535 1.00 29.22 590 ALA A N 1
ATOM 4584 C CA . ALA A 1 590 ? 44.317 -16.997 -10.086 1.00 29.22 590 ALA A CA 1
ATOM 4585 C C . ALA A 1 590 ? 43.125 -17.510 -9.241 1.00 29.22 590 ALA A C 1
ATOM 4587 O O . ALA A 1 590 ? 43.003 -17.142 -8.081 1.00 29.22 590 ALA A O 1
ATOM 4588 N N . ALA A 1 591 ? 42.258 -18.378 -9.780 1.00 27.73 591 ALA A N 1
ATOM 4589 C CA . ALA A 1 591 ? 41.105 -18.935 -9.045 1.00 27.73 591 ALA A CA 1
ATOM 4590 C C . ALA A 1 591 ? 41.085 -20.477 -8.973 1.00 27.73 591 ALA A C 1
ATOM 4592 O O . ALA A 1 591 ? 40.038 -21.077 -8.741 1.00 27.73 591 ALA A O 1
ATOM 4593 N N . LYS A 1 592 ? 42.230 -21.144 -9.196 1.00 30.42 592 LYS A N 1
ATOM 4594 C CA . LYS A 1 592 ? 42.316 -22.620 -9.231 1.00 30.42 592 LYS A CA 1
ATOM 4595 C C . LYS A 1 592 ? 43.069 -23.270 -8.066 1.00 30.42 592 LYS A C 1
ATOM 4597 O O . LYS A 1 592 ? 43.140 -24.496 -8.018 1.00 30.42 592 LYS A O 1
ATOM 4602 N N . GLU A 1 593 ? 43.567 -22.501 -7.103 1.00 31.45 593 GLU A N 1
ATOM 4603 C CA . GLU A 1 593 ? 44.255 -23.042 -5.927 1.00 31.45 593 GLU A CA 1
ATOM 4604 C C . GLU A 1 593 ? 43.584 -22.593 -4.634 1.00 31.45 593 GLU A C 1
ATOM 4606 O O . GLU A 1 593 ? 43.914 -21.555 -4.083 1.00 31.45 593 GLU A O 1
ATOM 4611 N N . LEU A 1 594 ? 42.638 -23.401 -4.155 1.00 28.44 594 LEU A N 1
ATOM 4612 C CA . LEU A 1 594 ? 42.312 -23.571 -2.735 1.00 28.44 594 LEU A CA 1
ATOM 4613 C C . LEU A 1 594 ? 41.472 -24.852 -2.608 1.00 28.44 594 LEU A C 1
ATOM 4615 O O . LEU A 1 594 ? 40.251 -24.834 -2.494 1.00 28.44 594 LEU A O 1
ATOM 4619 N N . LYS A 1 595 ? 42.151 -26.003 -2.688 1.00 26.91 595 LYS A N 1
ATOM 4620 C CA . LYS A 1 595 ? 41.619 -27.285 -2.204 1.00 26.91 595 LYS A CA 1
ATOM 4621 C C . LYS A 1 595 ? 41.961 -27.419 -0.716 1.00 26.91 595 LYS A C 1
ATOM 4623 O O . LYS A 1 595 ? 43.153 -27.434 -0.401 1.00 26.91 595 LYS A O 1
ATOM 4628 N N . PRO A 1 596 ? 40.993 -27.609 0.193 1.00 28.48 596 PRO A N 1
ATOM 4629 C CA . PRO A 1 596 ? 41.288 -28.128 1.520 1.00 28.48 596 PRO A CA 1
ATOM 4630 C C . PRO A 1 596 ? 41.593 -29.632 1.440 1.00 28.48 596 PRO A C 1
ATOM 4632 O O . PRO A 1 596 ? 40.884 -30.397 0.784 1.00 28.48 596 PRO A O 1
ATOM 4635 N N . LYS A 1 597 ? 42.677 -30.047 2.101 1.00 27.92 597 LYS A N 1
ATOM 4636 C CA . LYS A 1 597 ? 43.051 -31.448 2.341 1.00 27.92 597 LYS A CA 1
ATOM 4637 C C . LYS A 1 597 ? 42.111 -32.106 3.373 1.00 27.92 597 LYS A C 1
ATOM 4639 O O . LYS A 1 597 ? 41.706 -31.460 4.331 1.00 27.92 597 LYS A O 1
ATOM 4644 N N . LYS A 1 598 ? 41.856 -33.407 3.156 1.00 29.11 598 LYS A N 1
ATOM 4645 C CA . LYS A 1 598 ? 41.459 -34.484 4.102 1.00 29.11 598 LYS A CA 1
ATOM 4646 C C . LYS A 1 598 ? 42.051 -34.309 5.512 1.00 29.11 598 LYS A C 1
ATOM 4648 O O . LYS A 1 598 ? 43.147 -33.773 5.610 1.00 29.11 598 LYS A O 1
ATOM 4653 N N . GLU A 1 599 ? 41.538 -34.814 6.632 1.00 27.88 599 GLU A N 1
ATOM 4654 C CA . GLU A 1 599 ? 40.487 -35.761 7.058 1.00 27.88 599 GLU A CA 1
ATOM 4655 C C . GLU A 1 599 ? 40.422 -35.560 8.594 1.00 27.88 599 GLU A C 1
ATOM 4657 O O . GLU A 1 599 ? 41.492 -35.449 9.185 1.00 27.88 599 GLU A O 1
ATOM 4662 N N . VAL A 1 600 ? 39.249 -35.578 9.243 1.00 26.23 600 VAL A N 1
ATOM 4663 C CA . VAL A 1 600 ? 39.014 -36.310 10.513 1.00 26.23 600 VAL A CA 1
ATOM 4664 C C . VAL A 1 600 ? 37.521 -36.640 10.573 1.00 26.23 600 VAL A C 1
ATOM 4666 O O . VAL A 1 600 ? 36.672 -35.752 10.564 1.00 26.23 600 VAL A O 1
ATOM 4669 N N . ALA A 1 601 ? 37.223 -37.935 10.605 1.00 25.16 601 ALA A N 1
ATOM 4670 C CA . ALA A 1 601 ? 35.893 -38.497 10.763 1.00 25.16 601 ALA A CA 1
ATOM 4671 C C . ALA A 1 601 ? 35.404 -38.392 12.217 1.00 25.16 601 ALA A C 1
ATOM 4673 O O . ALA A 1 601 ? 36.135 -38.755 13.136 1.00 25.16 601 ALA A O 1
ATOM 4674 N N . ILE A 1 602 ? 34.146 -37.985 12.406 1.00 27.39 602 ILE A N 1
ATOM 4675 C CA . ILE A 1 602 ? 33.324 -38.390 13.553 1.00 27.39 602 ILE A CA 1
ATOM 4676 C C . ILE A 1 602 ? 31.968 -38.821 12.985 1.00 27.39 602 ILE A C 1
ATOM 4678 O O . ILE A 1 602 ? 31.294 -38.056 12.298 1.00 27.39 602 ILE A O 1
ATOM 4682 N N . GLU A 1 603 ? 31.628 -40.086 13.219 1.00 26.06 603 GLU A N 1
ATOM 4683 C CA . GLU A 1 603 ? 30.391 -40.743 12.804 1.00 26.06 603 GLU A CA 1
ATOM 4684 C C . GLU A 1 603 ? 29.159 -40.122 13.476 1.00 26.06 603 GLU A C 1
ATOM 4686 O O . GLU A 1 603 ? 29.065 -40.126 14.700 1.00 26.06 603 GLU A O 1
ATOM 4691 N N . MET A 1 604 ? 28.152 -39.732 12.691 1.00 25.36 604 MET A N 1
ATOM 4692 C CA . MET A 1 604 ? 26.747 -39.888 13.082 1.00 25.36 604 MET A CA 1
ATOM 4693 C C . MET A 1 604 ? 25.927 -40.300 11.857 1.00 25.36 604 MET A C 1
ATOM 4695 O O . MET A 1 604 ? 25.875 -39.611 10.843 1.00 25.36 604 MET A O 1
ATOM 4699 N N . LYS A 1 605 ? 25.337 -41.492 11.956 1.00 24.84 605 LYS A N 1
ATOM 4700 C CA . LYS A 1 605 ? 24.486 -42.129 10.951 1.00 24.84 605 LYS A CA 1
ATOM 4701 C C . LYS A 1 605 ? 23.121 -41.438 10.854 1.00 24.84 605 LYS A C 1
ATOM 4703 O O . LYS A 1 605 ? 22.460 -41.279 11.873 1.00 24.84 605 LYS A O 1
ATOM 4708 N N . GLY A 1 606 ? 22.666 -41.235 9.616 1.00 25.45 606 GLY A N 1
ATOM 4709 C CA . GLY A 1 606 ? 21.286 -41.511 9.200 1.00 25.45 606 GLY A CA 1
ATOM 4710 C C . GLY A 1 606 ? 20.332 -40.322 9.087 1.00 25.45 606 GLY A C 1
ATOM 4711 O O . GLY A 1 606 ? 19.713 -39.959 10.078 1.00 25.45 606 GLY A O 1
ATOM 4712 N N . LEU A 1 607 ? 20.158 -39.810 7.859 1.00 27.64 607 LEU A N 1
ATOM 4713 C CA . LEU A 1 607 ? 18.875 -39.530 7.178 1.00 27.64 607 LEU A CA 1
ATOM 4714 C C . LEU A 1 607 ? 19.172 -38.789 5.857 1.00 27.64 607 LEU A C 1
ATOM 4716 O O . LEU A 1 607 ? 19.590 -37.635 5.866 1.00 27.64 607 LEU A O 1
ATOM 4720 N N . GLU A 1 608 ? 19.015 -39.486 4.729 1.00 23.23 608 GLU A N 1
ATOM 4721 C CA . GLU A 1 608 ? 19.209 -38.959 3.371 1.00 23.23 608 GLU A CA 1
ATOM 4722 C C . GLU A 1 608 ? 18.041 -38.045 2.966 1.00 23.23 608 GLU A C 1
ATOM 4724 O O . GLU A 1 608 ? 16.878 -38.444 3.013 1.00 23.23 608 GLU A O 1
ATOM 4729 N N . VAL A 1 609 ? 18.370 -36.823 2.544 1.00 27.48 609 VAL A N 1
ATOM 4730 C CA . VAL A 1 609 ? 17.533 -35.956 1.707 1.00 27.48 609 VAL A CA 1
ATOM 4731 C C . VAL A 1 609 ? 18.428 -35.537 0.546 1.00 27.48 609 VAL A C 1
ATOM 4733 O O . VAL A 1 609 ? 19.444 -34.876 0.764 1.00 27.48 609 VAL A O 1
ATOM 4736 N N . ASP A 1 610 ? 18.086 -35.969 -0.666 1.00 26.31 610 ASP A N 1
ATOM 4737 C CA . ASP A 1 610 ? 18.831 -35.651 -1.883 1.00 26.31 610 ASP A CA 1
ATOM 4738 C C . ASP A 1 610 ? 18.806 -34.141 -2.163 1.00 26.31 610 ASP A C 1
ATOM 4740 O O . ASP A 1 610 ? 17.749 -33.518 -2.284 1.00 26.31 610 ASP A O 1
ATOM 4744 N N . SER A 1 611 ? 19.996 -33.550 -2.261 1.00 27.03 611 SER A N 1
ATOM 4745 C CA . SER A 1 611 ? 20.226 -32.154 -2.610 1.00 27.03 611 SER A CA 1
ATOM 4746 C C . SER A 1 611 ? 20.363 -31.986 -4.127 1.00 27.03 611 SER A C 1
ATOM 4748 O O . SER A 1 611 ? 21.220 -32.583 -4.778 1.00 27.03 611 SER A O 1
ATOM 4750 N N . VAL A 1 612 ? 19.505 -31.135 -4.692 1.00 29.73 612 VAL A N 1
ATOM 4751 C CA . VAL A 1 612 ? 19.548 -30.673 -6.086 1.00 29.73 612 VAL A CA 1
ATOM 4752 C C . VAL A 1 612 ? 20.683 -29.649 -6.251 1.00 29.73 612 VAL A C 1
ATOM 4754 O O . VAL A 1 612 ? 20.884 -28.791 -5.394 1.00 29.73 612 VAL A O 1
ATOM 4757 N N . GLY A 1 613 ? 21.452 -29.783 -7.338 1.00 25.98 613 GLY A N 1
ATOM 4758 C CA . GLY A 1 613 ? 22.619 -28.959 -7.683 1.00 25.98 613 GLY A CA 1
ATOM 4759 C C . GLY A 1 613 ? 22.314 -27.498 -8.070 1.00 25.98 613 GLY A C 1
ATOM 4760 O O . GLY A 1 613 ? 21.152 -27.099 -8.133 1.00 25.98 613 GLY A O 1
ATOM 4761 N N . PRO A 1 614 ? 23.360 -26.683 -8.320 1.00 30.31 614 PRO A N 1
ATOM 4762 C CA . PRO A 1 614 ? 23.249 -25.230 -8.416 1.00 30.31 614 PRO A CA 1
ATOM 4763 C C . PRO A 1 614 ? 22.695 -24.742 -9.764 1.00 30.31 614 PRO A C 1
ATOM 4765 O O . PRO A 1 614 ? 23.078 -25.226 -10.827 1.00 30.31 614 PRO A O 1
ATOM 4768 N N . GLU A 1 615 ? 21.804 -23.755 -9.646 1.00 32.12 615 GLU A N 1
ATOM 4769 C CA . GLU A 1 615 ? 21.488 -22.636 -10.547 1.00 32.12 615 GLU A CA 1
ATOM 4770 C C . GLU A 1 615 ? 21.971 -22.741 -12.004 1.00 32.12 615 GLU A C 1
ATOM 4772 O O . GLU A 1 615 ? 23.120 -22.457 -12.337 1.00 32.12 615 GLU A O 1
ATOM 4777 N N . THR A 1 616 ? 21.030 -23.051 -12.898 1.00 25.78 616 THR A N 1
ATOM 4778 C CA . THR A 1 616 ? 21.125 -22.721 -14.324 1.00 25.78 616 THR A CA 1
ATOM 4779 C C . THR A 1 616 ? 20.436 -21.380 -14.600 1.00 25.78 616 THR A C 1
ATOM 4781 O O . THR A 1 616 ? 19.341 -21.106 -14.098 1.00 25.78 616 THR A O 1
ATOM 4784 N N . ASP A 1 617 ? 21.116 -20.547 -15.389 1.00 26.28 617 ASP A N 1
ATOM 4785 C CA . ASP A 1 617 ? 20.686 -19.264 -15.958 1.00 26.28 617 ASP A CA 1
ATOM 4786 C C . ASP A 1 617 ? 19.264 -19.311 -16.553 1.00 26.28 617 ASP A C 1
ATOM 4788 O O . ASP A 1 617 ? 18.951 -20.172 -17.374 1.00 26.28 617 ASP A O 1
ATOM 4792 N N . VAL A 1 618 ? 18.407 -18.343 -16.200 1.00 30.06 618 VAL A N 1
ATOM 4793 C CA . VAL A 1 618 ? 17.067 -18.131 -16.808 1.00 30.06 618 VAL A CA 1
ATOM 4794 C C . VAL A 1 618 ? 17.175 -17.518 -18.220 1.00 30.06 618 VAL A C 1
ATOM 4796 O O . VAL A 1 618 ? 16.201 -17.450 -18.960 1.00 30.06 618 VAL A O 1
ATOM 4799 N N . THR A 1 619 ? 18.366 -17.101 -18.641 1.00 29.28 619 THR A N 1
ATOM 4800 C CA . THR A 1 619 ? 18.583 -16.266 -19.833 1.00 29.28 619 THR A CA 1
ATOM 4801 C C . THR A 1 619 ? 18.743 -17.038 -21.151 1.00 29.28 619 THR A C 1
ATOM 4803 O O . THR A 1 619 ? 19.004 -16.419 -22.175 1.00 29.28 619 THR A O 1
ATOM 4806 N N . THR A 1 620 ? 18.598 -18.370 -21.161 1.00 26.75 620 THR A N 1
ATOM 4807 C CA . THR A 1 620 ? 18.884 -19.214 -22.347 1.00 26.75 620 THR A CA 1
ATOM 4808 C C . THR A 1 620 ? 17.678 -19.943 -22.954 1.00 26.75 620 THR A C 1
ATOM 4810 O O . THR A 1 620 ? 17.836 -20.645 -23.945 1.00 26.75 620 THR A O 1
ATOM 4813 N N . CYS A 1 621 ? 16.454 -19.763 -22.443 1.00 28.47 621 CYS A N 1
ATOM 4814 C CA . CYS A 1 621 ? 15.263 -20.466 -22.962 1.00 28.47 621 CYS A CA 1
ATOM 4815 C C . CYS A 1 621 ? 14.445 -19.679 -24.010 1.00 28.47 621 CYS A C 1
ATOM 4817 O O . CYS A 1 621 ? 13.265 -19.961 -24.201 1.00 28.47 621 CYS A O 1
ATOM 4819 N N . THR A 1 622 ? 15.035 -18.695 -24.696 1.00 28.56 622 THR A N 1
ATOM 4820 C CA . THR A 1 622 ? 14.332 -17.846 -25.684 1.00 28.56 622 THR A CA 1
ATOM 4821 C C . THR A 1 622 ? 14.665 -18.149 -27.150 1.00 28.56 622 THR A C 1
ATOM 4823 O O . THR A 1 622 ? 14.058 -17.544 -28.034 1.00 28.56 622 THR A O 1
ATOM 4826 N N . GLU A 1 623 ? 15.574 -19.085 -27.447 1.00 28.00 623 GLU A N 1
ATOM 4827 C CA . GLU A 1 623 ? 16.064 -19.289 -28.824 1.00 28.00 623 GLU A CA 1
ATOM 4828 C C . GLU A 1 623 ? 15.287 -20.328 -29.663 1.00 28.00 623 GLU A C 1
ATOM 4830 O O . GLU A 1 623 ? 15.368 -20.276 -30.886 1.00 28.00 623 GLU A O 1
ATOM 4835 N N . GLU A 1 624 ? 14.465 -21.217 -29.086 1.00 31.81 624 GLU A N 1
ATOM 4836 C CA . GLU A 1 624 ? 13.895 -22.355 -29.851 1.00 31.81 624 GLU A CA 1
ATOM 4837 C C . GLU A 1 624 ? 12.447 -22.214 -30.377 1.00 31.81 624 GLU A C 1
ATOM 4839 O O . GLU A 1 624 ? 11.953 -23.134 -31.025 1.00 31.81 624 GLU A O 1
ATOM 4844 N N . ILE A 1 625 ? 11.761 -21.072 -30.218 1.00 41.50 625 ILE A N 1
ATOM 4845 C CA . ILE A 1 625 ? 10.449 -20.832 -30.881 1.00 41.50 625 ILE A CA 1
ATOM 4846 C C . ILE A 1 625 ? 10.396 -19.457 -31.577 1.00 41.50 625 ILE A C 1
ATOM 4848 O O . ILE A 1 625 ? 9.382 -18.762 -31.586 1.00 41.50 625 ILE A O 1
ATOM 4852 N N . GLN A 1 626 ? 11.498 -19.031 -32.199 1.00 34.00 626 GLN A N 1
ATOM 4853 C CA . GLN A 1 626 ? 11.456 -17.968 -33.210 1.00 34.00 626 GLN A CA 1
ATOM 4854 C C . GLN A 1 626 ? 11.164 -18.595 -34.578 1.00 34.00 626 GLN A C 1
ATOM 4856 O O . GLN A 1 626 ? 12.064 -19.078 -35.258 1.00 34.00 626 GLN A O 1
ATOM 4861 N N . GLY A 1 627 ? 9.893 -18.613 -34.990 1.00 40.62 627 GLY A N 1
ATOM 4862 C CA . GLY A 1 627 ? 9.550 -19.087 -36.337 1.00 40.62 627 GLY A CA 1
ATOM 4863 C C . GLY A 1 627 ? 8.073 -19.277 -36.669 1.00 40.62 627 GLY A C 1
ATOM 4864 O O . GLY A 1 627 ? 7.760 -19.587 -37.817 1.00 40.62 627 GLY A O 1
ATOM 4865 N N . ARG A 1 628 ? 7.143 -19.105 -35.720 1.00 57.91 628 ARG A N 1
ATOM 4866 C CA . ARG A 1 628 ? 5.717 -19.250 -36.032 1.00 57.91 628 ARG A CA 1
ATOM 4867 C C . ARG A 1 628 ? 5.188 -18.000 -36.750 1.00 57.91 628 ARG A C 1
ATOM 4869 O O . ARG A 1 628 ? 5.403 -16.899 -36.244 1.00 57.91 628 ARG A O 1
ATOM 4876 N N . PRO A 1 629 ? 4.487 -18.136 -37.891 1.00 55.38 629 PRO A N 1
ATOM 4877 C CA . PRO A 1 629 ? 3.840 -17.004 -38.540 1.00 55.38 629 PRO A CA 1
ATOM 4878 C C . PRO A 1 629 ? 2.833 -16.347 -37.596 1.00 55.38 629 PRO A C 1
ATOM 4880 O O . PRO A 1 629 ? 2.079 -17.044 -36.914 1.00 55.38 629 PRO A O 1
ATOM 4883 N N . THR A 1 630 ? 2.796 -15.015 -37.575 1.00 58.56 630 THR A N 1
ATOM 4884 C CA . THR A 1 630 ? 1.782 -14.257 -36.835 1.00 58.56 630 THR A CA 1
ATOM 4885 C C . THR A 1 630 ? 0.383 -14.691 -37.283 1.00 58.56 630 THR A C 1
ATOM 4887 O O . THR A 1 630 ? 0.115 -14.782 -38.484 1.00 58.56 630 THR A O 1
ATOM 4890 N N . LEU A 1 631 ? -0.515 -14.957 -36.328 1.00 69.00 631 LEU A N 1
ATOM 4891 C CA . LEU A 1 631 ? -1.922 -15.279 -36.595 1.00 69.00 631 LEU A CA 1
ATOM 4892 C C . LEU A 1 631 ? -2.535 -14.243 -37.555 1.00 69.00 631 LEU A C 1
ATOM 4894 O O . LEU A 1 631 ? -2.560 -13.052 -37.259 1.00 69.00 631 LEU A O 1
ATOM 4898 N N . GLY A 1 632 ? -3.004 -14.703 -38.719 1.00 58.62 632 GLY A N 1
ATOM 4899 C CA . GLY A 1 632 ? -3.595 -13.852 -39.760 1.00 58.62 632 GLY A CA 1
ATOM 4900 C C . GLY A 1 632 ? -2.621 -13.281 -40.804 1.00 58.62 632 GLY A C 1
ATOM 4901 O O . GLY A 1 632 ? -3.084 -12.661 -41.757 1.00 58.62 632 GLY A O 1
ATOM 4902 N N . ALA A 1 633 ? -1.305 -13.510 -40.685 1.00 55.12 633 ALA A N 1
ATOM 4903 C CA . ALA A 1 633 ? -0.303 -13.006 -41.636 1.00 55.12 633 ALA A CA 1
ATOM 4904 C C . ALA A 1 633 ? -0.018 -13.948 -42.826 1.00 55.12 633 ALA A C 1
ATOM 4906 O O . ALA A 1 633 ? 0.570 -13.518 -43.819 1.00 55.12 633 ALA A O 1
ATOM 4907 N N . THR A 1 634 ? -0.433 -15.218 -42.757 1.00 57.47 634 THR A N 1
ATOM 4908 C CA . THR A 1 634 ? -0.244 -16.214 -43.826 1.00 57.47 634 THR A CA 1
ATOM 4909 C C . THR A 1 634 ? -1.573 -16.798 -44.310 1.00 57.47 634 THR A C 1
ATOM 4911 O O . THR A 1 634 ? -2.490 -16.967 -43.507 1.00 57.47 634 THR A O 1
ATOM 4914 N N . PRO A 1 635 ? -1.696 -17.155 -45.605 1.00 61.38 635 PRO A N 1
ATOM 4915 C CA . PRO A 1 635 ? -2.900 -17.791 -46.144 1.00 61.38 635 PRO A CA 1
ATOM 4916 C C . PRO A 1 635 ? -3.097 -19.243 -45.675 1.00 61.38 635 PRO A C 1
ATOM 4918 O O . PRO A 1 635 ? -4.204 -19.766 -45.782 1.00 61.38 635 PRO A O 1
ATOM 4921 N N . GLU A 1 636 ? -2.051 -19.902 -45.166 1.00 73.56 636 GLU A N 1
ATOM 4922 C CA . GLU A 1 636 ? -2.138 -21.269 -44.644 1.00 73.56 636 GLU A CA 1
ATOM 4923 C C . GLU A 1 636 ? -2.547 -21.297 -43.157 1.00 73.56 636 GLU A C 1
ATOM 4925 O O . GLU A 1 636 ? -2.025 -20.495 -42.375 1.00 73.56 636 GLU A O 1
ATOM 4930 N N . PRO A 1 637 ? -3.445 -22.218 -42.741 1.00 82.00 637 PRO A N 1
ATOM 4931 C CA . PRO A 1 637 ? -3.846 -22.356 -41.343 1.00 82.00 637 PRO A CA 1
ATOM 4932 C C . PRO A 1 637 ? -2.686 -22.746 -40.421 1.00 82.00 637 PRO A C 1
ATOM 4934 O O . PRO A 1 637 ? -1.979 -23.722 -40.674 1.00 82.00 637 PRO A O 1
ATOM 4937 N N . VAL A 1 638 ? -2.545 -22.043 -39.297 1.00 85.88 638 VAL A N 1
ATOM 4938 C CA . VAL A 1 638 ? -1.517 -22.345 -38.288 1.00 85.88 638 VAL A CA 1
ATOM 4939 C C . VAL A 1 638 ? -1.904 -23.604 -37.503 1.00 85.88 638 VAL A C 1
ATOM 4941 O O . VAL A 1 638 ? -3.021 -23.705 -36.997 1.00 85.88 638 VAL A O 1
ATOM 4944 N N . VAL A 1 639 ? -0.986 -24.566 -37.371 1.00 89.12 639 VAL A N 1
ATOM 4945 C CA . VAL A 1 639 ? -1.222 -25.825 -36.638 1.00 89.12 639 VAL A CA 1
ATOM 4946 C C . VAL A 1 639 ? -0.729 -25.706 -35.197 1.00 89.12 639 VAL A C 1
ATOM 4948 O O . VAL A 1 639 ? 0.433 -25.366 -34.991 1.00 89.12 639 VAL A O 1
ATOM 4951 N N . TYR A 1 640 ? -1.578 -25.999 -34.209 1.00 92.50 640 TYR A N 1
ATOM 4952 C CA . TYR A 1 640 ? -1.291 -25.950 -32.772 1.00 92.50 640 TYR A CA 1
ATOM 4953 C C . TYR A 1 640 ? -1.197 -27.342 -32.137 1.00 92.50 640 TYR A C 1
ATOM 4955 O O . TYR A 1 640 ? -2.071 -28.173 -32.393 1.00 92.50 640 TYR A O 1
ATOM 4963 N N . PRO A 1 641 ? -0.188 -27.588 -31.278 1.00 94.56 641 PRO A N 1
ATOM 4964 C CA . PRO A 1 641 ? -0.133 -28.806 -30.484 1.00 94.56 641 PRO A CA 1
ATOM 4965 C C . PRO A 1 641 ? -1.169 -28.747 -29.359 1.00 94.56 641 PRO A C 1
ATOM 4967 O O . PRO A 1 641 ? -1.679 -27.674 -29.033 1.00 94.56 641 PRO A O 1
ATOM 4970 N N . PHE A 1 642 ? -1.424 -29.883 -28.721 1.00 95.19 642 PHE A N 1
ATOM 4971 C CA . PHE A 1 642 ? -1.935 -29.913 -27.351 1.00 95.19 642 PHE A CA 1
ATOM 4972 C C . PHE A 1 642 ? -0.772 -30.193 -26.395 1.00 95.19 642 PHE A C 1
ATOM 4974 O O . PHE A 1 642 ? 0.314 -30.566 -26.839 1.00 95.19 642 PHE A O 1
ATOM 4981 N N . TYR A 1 643 ? -0.984 -30.037 -25.089 1.00 97.81 643 TYR A N 1
ATOM 4982 C CA . TYR A 1 643 ? 0.073 -30.244 -24.095 1.00 97.81 643 TYR A CA 1
ATOM 4983 C C . TYR A 1 643 ? -0.255 -31.420 -23.176 1.00 97.81 643 TYR A C 1
ATOM 4985 O O . TYR A 1 643 ? -1.307 -31.406 -22.535 1.00 97.81 643 TYR A O 1
ATOM 4993 N N . ILE A 1 644 ? 0.655 -32.394 -23.077 1.00 97.12 644 ILE A N 1
ATOM 4994 C CA . ILE A 1 644 ? 0.651 -33.441 -22.041 1.00 97.12 644 ILE A CA 1
ATOM 4995 C C . ILE A 1 644 ? 1.933 -33.312 -21.240 1.00 97.12 644 ILE A C 1
ATOM 4997 O O . ILE A 1 644 ? 3.019 -33.261 -21.816 1.00 97.12 644 ILE A O 1
ATOM 5001 N N . ALA A 1 645 ? 1.807 -33.280 -19.916 1.00 96.62 645 ALA A N 1
ATOM 5002 C CA . ALA A 1 645 ? 2.941 -33.182 -19.004 1.00 96.62 645 ALA A CA 1
ATOM 5003 C C . ALA A 1 645 ? 3.920 -32.059 -19.394 1.00 96.62 645 ALA A C 1
ATOM 5005 O O . ALA A 1 645 ? 5.129 -32.261 -19.481 1.00 96.62 645 ALA A O 1
ATOM 5006 N N . ASN A 1 646 ? 3.370 -30.872 -19.660 1.00 97.00 646 ASN A N 1
ATOM 5007 C CA . ASN A 1 646 ? 4.091 -29.666 -20.071 1.00 97.00 646 ASN A CA 1
ATOM 5008 C C . ASN A 1 646 ? 4.694 -29.713 -21.494 1.00 97.00 646 ASN A C 1
ATOM 5010 O O . ASN A 1 646 ? 5.210 -28.697 -21.956 1.00 97.00 646 ASN A O 1
ATOM 5014 N N . LYS A 1 647 ? 4.624 -30.844 -22.212 1.00 96.31 647 LYS A N 1
ATOM 5015 C CA . LYS A 1 647 ? 5.248 -31.029 -23.533 1.00 96.31 647 LYS A CA 1
ATOM 5016 C C . LYS A 1 647 ? 4.233 -30.897 -24.675 1.00 96.31 647 LYS A C 1
ATOM 5018 O O . LYS A 1 647 ? 3.138 -31.457 -24.571 1.00 96.31 647 LYS A O 1
ATOM 5023 N N . PRO A 1 648 ? 4.581 -30.202 -25.775 1.00 95.44 648 PRO A N 1
ATOM 5024 C CA . PRO A 1 648 ? 3.720 -30.102 -26.948 1.00 95.44 648 PRO A CA 1
ATOM 5025 C C . PRO A 1 648 ? 3.685 -31.425 -27.728 1.00 95.44 648 PRO A C 1
ATOM 5027 O O . PRO A 1 648 ? 4.725 -32.038 -27.975 1.00 95.44 648 PRO A O 1
ATOM 5030 N N . LEU A 1 649 ? 2.496 -31.841 -28.168 1.00 92.94 649 LEU A N 1
ATOM 5031 C CA . LEU A 1 649 ? 2.280 -33.028 -28.998 1.00 92.94 649 LEU A CA 1
ATOM 5032 C C . LEU A 1 649 ? 1.413 -32.709 -30.226 1.00 92.94 649 LEU A C 1
ATOM 5034 O O . LEU A 1 649 ? 0.396 -32.019 -30.131 1.00 92.94 649 LEU A O 1
ATOM 5038 N N . TYR A 1 650 ? 1.825 -33.251 -31.377 1.00 88.38 650 TYR A N 1
ATOM 5039 C CA . TYR A 1 650 ? 1.184 -33.087 -32.688 1.00 88.38 650 TYR A CA 1
ATOM 5040 C C . TYR A 1 650 ? 0.724 -34.458 -33.230 1.00 88.38 650 TYR A C 1
ATOM 5042 O O . TYR A 1 650 ? 1.437 -35.079 -34.019 1.00 88.38 650 TYR A O 1
ATOM 5050 N N . PRO A 1 651 ? -0.428 -34.987 -32.785 1.00 77.94 651 PRO A N 1
ATOM 5051 C CA . PRO A 1 651 ? -0.999 -36.224 -33.307 1.00 77.94 651 PRO A CA 1
ATOM 5052 C C . PRO A 1 651 ? -1.471 -36.058 -34.760 1.00 77.94 651 PRO A C 1
ATOM 5054 O O . PRO A 1 651 ? -1.665 -34.955 -35.267 1.00 77.94 651 PRO A O 1
ATOM 5057 N N . ASN A 1 652 ? -1.760 -37.184 -35.414 1.00 75.06 652 ASN A N 1
ATOM 5058 C CA . ASN A 1 652 ? -2.246 -37.210 -36.799 1.00 75.06 652 ASN A CA 1
ATOM 5059 C C . ASN A 1 652 ? -3.704 -36.721 -36.970 1.00 75.06 652 ASN A C 1
ATOM 5061 O O . ASN A 1 652 ? -4.182 -36.624 -38.099 1.00 75.06 652 ASN A O 1
ATOM 5065 N N . SER A 1 653 ? -4.423 -36.429 -35.880 1.00 80.25 653 SER A N 1
ATOM 5066 C CA . SER A 1 653 ? -5.801 -35.922 -35.891 1.00 80.25 653 SER A CA 1
ATOM 5067 C C . SER A 1 653 ? -5.869 -34.464 -35.446 1.00 80.25 653 SER A C 1
ATOM 5069 O O . SER A 1 653 ? -5.449 -34.128 -34.338 1.00 80.25 653 SER A O 1
ATOM 5071 N N . ASN A 1 654 ? -6.470 -33.619 -36.286 1.00 84.94 654 ASN A N 1
ATOM 5072 C CA . ASN A 1 654 ? -6.626 -32.191 -36.035 1.00 84.94 654 ASN A CA 1
ATOM 5073 C C . ASN A 1 654 ? -8.101 -31.768 -36.030 1.00 84.94 654 ASN A C 1
ATOM 5075 O O . ASN A 1 654 ? -8.924 -32.325 -36.756 1.00 84.94 654 ASN A O 1
ATOM 5079 N N . LEU A 1 655 ? -8.401 -30.747 -35.236 1.00 89.50 655 LEU A N 1
ATOM 5080 C CA . LEU A 1 655 ? -9.647 -29.998 -35.193 1.00 89.50 655 LEU A CA 1
ATOM 5081 C C . LEU A 1 655 ? -9.461 -28.675 -35.939 1.00 89.50 655 LEU A C 1
ATOM 5083 O O . LEU A 1 655 ? -8.571 -27.893 -35.606 1.00 89.50 655 LEU A O 1
ATOM 5087 N N . ASP A 1 656 ? -10.311 -28.418 -36.930 1.00 93.38 656 ASP A N 1
ATOM 5088 C CA . ASP A 1 656 ? -10.316 -27.146 -37.651 1.00 93.38 656 ASP A CA 1
ATOM 5089 C C . ASP A 1 656 ? -10.964 -26.047 -36.791 1.00 93.38 656 ASP A C 1
ATOM 5091 O O . ASP A 1 656 ? -12.093 -26.188 -36.312 1.00 93.38 656 ASP A O 1
ATOM 5095 N N . VAL A 1 657 ? -10.255 -24.929 -36.622 1.00 93.62 657 VAL A N 1
ATOM 5096 C CA . VAL A 1 657 ? -10.735 -23.740 -35.913 1.00 93.62 657 VAL A CA 1
ATOM 5097 C C . VAL A 1 657 ? -11.103 -22.667 -36.934 1.00 93.62 657 VAL A C 1
ATOM 5099 O O . VAL A 1 657 ? -10.292 -22.225 -37.755 1.00 93.62 657 VAL A O 1
ATOM 5102 N N . ILE A 1 658 ? -12.375 -22.283 -36.897 1.00 93.38 658 ILE A N 1
ATOM 5103 C CA . ILE A 1 658 ? -13.023 -21.456 -37.914 1.00 93.38 658 ILE A CA 1
ATOM 5104 C C . ILE A 1 658 ? -13.077 -20.004 -37.448 1.00 93.38 658 ILE A C 1
ATOM 5106 O O . ILE A 1 658 ? -13.489 -19.736 -36.318 1.00 93.38 658 ILE A O 1
ATOM 5110 N N . ASN A 1 659 ? -12.737 -19.082 -38.349 1.00 93.94 659 ASN A N 1
ATOM 5111 C CA . ASN A 1 659 ? -12.946 -17.656 -38.166 1.00 93.94 659 ASN A CA 1
ATOM 5112 C C . ASN A 1 659 ? -14.455 -17.370 -38.172 1.00 93.94 659 ASN A C 1
ATOM 5114 O O . ASN A 1 659 ? -15.126 -17.588 -39.183 1.00 93.94 659 ASN A O 1
ATOM 5118 N N . LYS A 1 660 ? -14.990 -16.885 -37.049 1.00 94.69 660 LYS A N 1
ATOM 5119 C CA . LYS A 1 660 ? -16.441 -16.703 -36.858 1.00 94.69 660 LYS A CA 1
ATOM 5120 C C . LYS A 1 660 ? -17.060 -15.610 -37.714 1.00 94.69 660 LYS A C 1
ATOM 5122 O O . LYS A 1 660 ? -18.268 -15.631 -37.903 1.00 94.69 660 LYS A O 1
ATOM 5127 N N . TYR A 1 661 ? -16.255 -14.698 -38.248 1.00 94.19 661 TYR A N 1
ATOM 5128 C CA . TYR A 1 661 ? -16.736 -13.643 -39.128 1.00 94.19 661 TYR A CA 1
ATOM 5129 C C . TYR A 1 661 ? -16.903 -14.109 -40.576 1.00 94.19 661 TYR A C 1
ATOM 5131 O O . TYR A 1 661 ? -17.930 -13.847 -41.189 1.00 94.19 661 TYR A O 1
ATOM 5139 N N . ASN A 1 662 ? -15.912 -14.815 -41.132 1.00 91.31 662 ASN A N 1
ATOM 5140 C CA . ASN A 1 662 ? -15.894 -15.157 -42.563 1.00 91.31 662 ASN A CA 1
ATOM 5141 C C . ASN A 1 662 ? -16.051 -16.657 -42.875 1.00 91.31 662 ASN A C 1
ATOM 5143 O O . ASN A 1 662 ? -16.035 -17.040 -44.045 1.00 91.31 662 ASN A O 1
ATOM 5147 N N . GLY A 1 663 ? -16.145 -17.513 -41.853 1.00 90.50 663 GLY A N 1
ATOM 5148 C CA . GLY A 1 663 ? -16.360 -18.955 -41.996 1.00 90.50 663 GLY A CA 1
ATOM 5149 C C . GLY A 1 663 ? -15.152 -19.765 -42.485 1.00 90.50 663 GLY A C 1
ATOM 5150 O O . GLY A 1 663 ? -15.278 -20.972 -42.687 1.00 90.50 663 GLY A O 1
ATOM 5151 N N . LYS A 1 664 ? -13.975 -19.153 -42.673 1.00 91.75 664 LYS A N 1
ATOM 5152 C CA . LYS A 1 664 ? -12.764 -19.846 -43.149 1.00 91.75 664 LYS A CA 1
ATOM 5153 C C . LYS A 1 664 ? -11.981 -20.473 -41.995 1.00 91.75 664 LYS A C 1
ATOM 5155 O O . LYS A 1 664 ? -11.926 -19.922 -40.899 1.00 91.75 664 LYS A O 1
ATOM 5160 N N . VAL A 1 665 ? -11.317 -21.600 -42.247 1.00 93.31 665 VAL A N 1
ATOM 5161 C CA . VAL A 1 665 ? -10.377 -22.206 -41.288 1.00 93.31 665 VAL A CA 1
ATOM 5162 C C . VAL A 1 665 ? -9.125 -21.331 -41.199 1.00 93.31 665 VAL A C 1
ATOM 5164 O O . VAL A 1 665 ? -8.469 -21.115 -42.216 1.00 93.31 665 VAL A O 1
ATOM 5167 N N . PHE A 1 666 ? -8.793 -20.837 -40.003 1.00 90.94 666 PHE A N 1
ATOM 5168 C CA . PHE A 1 666 ? -7.589 -20.015 -39.780 1.00 90.94 666 PHE A CA 1
ATOM 5169 C C . PHE A 1 666 ? -6.513 -20.742 -38.964 1.00 90.94 666 PHE A C 1
ATOM 5171 O O . PHE A 1 666 ? -5.334 -20.401 -39.045 1.00 90.94 666 PHE A O 1
ATOM 5178 N N . ALA A 1 667 ? -6.906 -21.757 -38.193 1.00 92.06 667 ALA A N 1
ATOM 5179 C CA . ALA A 1 667 ? -5.996 -22.582 -37.416 1.00 92.06 667 ALA A CA 1
ATOM 5180 C C . ALA A 1 667 ? -6.496 -24.028 -37.352 1.00 92.06 667 ALA A C 1
ATOM 5182 O O . ALA A 1 667 ? -7.682 -24.302 -37.533 1.00 92.06 667 ALA A O 1
ATOM 5183 N N . LYS A 1 668 ? -5.583 -24.954 -37.078 1.00 92.38 668 LYS A N 1
ATOM 5184 C CA . LYS A 1 668 ? -5.882 -26.353 -36.764 1.00 92.38 668 LYS A CA 1
ATOM 5185 C C . LYS A 1 668 ? -5.263 -26.681 -35.418 1.00 92.38 668 LYS A C 1
ATOM 5187 O O . LYS A 1 668 ? -4.131 -26.276 -35.183 1.00 92.38 668 LYS A O 1
ATOM 5192 N N . CYS A 1 669 ? -5.945 -27.404 -34.540 1.00 91.12 669 CYS A N 1
ATOM 5193 C CA . CYS A 1 669 ? -5.345 -27.855 -33.285 1.00 91.12 669 CYS A CA 1
ATOM 5194 C C . CYS A 1 669 ? -5.399 -29.370 -33.139 1.00 91.12 669 CYS A C 1
ATOM 5196 O O . CYS A 1 669 ? -6.350 -30.021 -33.560 1.00 91.12 669 CYS A O 1
ATOM 5198 N N . ALA A 1 670 ? -4.361 -29.922 -32.529 1.00 92.19 670 ALA A N 1
ATOM 5199 C CA . ALA A 1 670 ? -4.293 -31.317 -32.156 1.00 92.19 670 ALA A CA 1
ATOM 5200 C C . ALA A 1 670 ? -5.514 -31.732 -31.317 1.00 92.19 670 ALA A C 1
ATOM 5202 O O . ALA A 1 670 ? -5.884 -31.040 -30.364 1.00 92.19 670 ALA A O 1
ATOM 5203 N N . LEU A 1 671 ? -6.116 -32.875 -31.653 1.00 92.12 671 LEU A N 1
ATOM 5204 C CA . LEU A 1 671 ? -7.264 -33.423 -30.930 1.00 92.12 671 LEU A CA 1
ATOM 5205 C C . LEU A 1 671 ? -6.827 -34.604 -30.056 1.00 92.12 671 LEU A C 1
ATOM 5207 O O . LEU A 1 671 ? -6.310 -35.593 -30.575 1.00 92.12 671 LEU A O 1
ATOM 5211 N N . ALA A 1 672 ? -7.051 -34.501 -28.747 1.00 92.81 672 ALA A N 1
ATOM 5212 C CA . ALA A 1 672 ? -6.700 -35.534 -27.778 1.00 92.81 672 ALA A CA 1
ATOM 5213 C C . ALA A 1 672 ? -7.670 -36.726 -27.828 1.00 92.81 672 ALA A C 1
ATOM 5215 O O . ALA A 1 672 ? -8.892 -36.560 -27.936 1.00 92.81 672 ALA A O 1
ATOM 5216 N N . THR A 1 673 ? -7.113 -37.931 -27.714 1.00 91.81 673 THR A N 1
ATOM 5217 C CA . THR A 1 673 ? -7.846 -39.196 -27.584 1.00 91.81 673 THR A CA 1
ATOM 5218 C C . THR A 1 673 ? -8.104 -39.546 -26.115 1.00 91.81 673 THR A C 1
ATOM 5220 O O . THR A 1 673 ? -7.577 -38.920 -25.199 1.00 91.81 673 THR A O 1
ATOM 5223 N N . HIS A 1 674 ? -8.891 -40.594 -25.869 1.00 91.19 674 HIS A N 1
ATOM 5224 C CA . HIS A 1 674 ? -9.097 -41.121 -24.516 1.00 91.19 674 HIS A CA 1
ATOM 5225 C C . HIS A 1 674 ? -7.775 -41.510 -23.826 1.00 91.19 674 HIS A C 1
ATOM 5227 O O . HIS A 1 674 ? -7.576 -41.184 -22.660 1.00 91.19 674 HIS A O 1
ATOM 5233 N N . ASN A 1 675 ? -6.850 -42.141 -24.561 1.00 92.38 675 ASN A N 1
ATOM 5234 C CA . ASN A 1 675 ? -5.545 -42.548 -24.030 1.00 92.38 675 ASN A CA 1
ATOM 5235 C C . ASN A 1 675 ? -4.662 -41.341 -23.680 1.00 92.38 675 ASN A C 1
ATOM 5237 O O . ASN A 1 675 ? -3.925 -41.382 -22.701 1.00 92.38 675 ASN A O 1
ATOM 5241 N N . ASP A 1 676 ? -4.757 -40.260 -24.457 1.00 94.81 676 ASP A N 1
ATOM 5242 C CA . ASP A 1 676 ? -4.039 -39.010 -24.186 1.00 94.81 676 ASP A CA 1
ATOM 5243 C C . ASP A 1 676 ? -4.535 -38.350 -22.893 1.00 94.81 676 ASP A C 1
ATOM 5245 O O . ASP A 1 676 ? -3.742 -37.862 -22.087 1.00 94.81 676 ASP A O 1
ATOM 5249 N N . ILE A 1 677 ? -5.855 -38.369 -22.673 1.00 95.69 677 ILE A N 1
ATOM 5250 C CA . ILE A 1 677 ? -6.468 -37.856 -21.444 1.00 95.69 677 ILE A CA 1
ATOM 5251 C C . ILE A 1 677 ? -6.027 -38.702 -20.246 1.00 95.69 677 ILE A C 1
ATOM 5253 O O . ILE A 1 677 ? -5.572 -38.138 -19.254 1.00 95.69 677 ILE A O 1
ATOM 5257 N N . ASP A 1 678 ? -6.090 -40.032 -20.339 1.00 96.31 678 ASP A N 1
ATOM 5258 C CA . ASP A 1 678 ? -5.624 -40.929 -19.273 1.00 96.31 678 ASP A CA 1
ATOM 5259 C C . ASP A 1 678 ? -4.142 -40.697 -18.919 1.00 96.31 678 ASP A C 1
ATOM 5261 O O . ASP A 1 678 ? -3.794 -40.560 -17.741 1.00 96.31 678 ASP A O 1
ATOM 5265 N N . ALA A 1 679 ? -3.282 -40.546 -19.934 1.00 96.88 679 ALA A N 1
ATOM 5266 C CA . ALA A 1 679 ? -1.863 -40.250 -19.753 1.00 96.88 679 ALA A CA 1
ATOM 5267 C C . ALA A 1 679 ? -1.622 -38.893 -19.065 1.00 96.88 679 ALA A C 1
ATOM 5269 O O . ALA A 1 679 ? -0.753 -38.782 -18.197 1.00 96.88 679 ALA A O 1
ATOM 5270 N N . ALA A 1 680 ? -2.401 -37.863 -19.405 1.00 97.94 680 ALA A N 1
ATOM 5271 C CA . ALA A 1 680 ? -2.321 -36.561 -18.747 1.00 97.94 680 ALA A CA 1
ATOM 5272 C C . ALA A 1 680 ? -2.754 -36.613 -17.274 1.00 97.94 680 ALA A C 1
ATOM 5274 O O . ALA A 1 680 ? -2.130 -35.973 -16.424 1.00 97.94 680 ALA A O 1
ATOM 5275 N N . ILE A 1 681 ? -3.792 -37.393 -16.958 1.00 98.31 681 ILE A N 1
ATOM 5276 C CA . ILE A 1 681 ? -4.255 -37.588 -15.577 1.00 98.31 681 ILE A CA 1
ATOM 5277 C C . ILE A 1 681 ? -3.183 -38.314 -14.757 1.00 98.31 681 ILE A C 1
ATOM 5279 O O . ILE A 1 681 ? -2.874 -37.902 -13.635 1.00 98.31 681 ILE A O 1
ATOM 5283 N N . ASP A 1 682 ? -2.587 -39.369 -15.315 1.00 98.25 682 ASP A N 1
ATOM 5284 C CA . ASP A 1 682 ? -1.491 -40.103 -14.679 1.00 98.25 682 ASP A CA 1
ATOM 5285 C C . ASP A 1 682 ? -0.273 -39.199 -14.417 1.00 98.25 682 ASP A C 1
ATOM 5287 O O . ASP A 1 682 ? 0.271 -39.190 -13.308 1.00 98.25 682 ASP A O 1
ATOM 5291 N N . ALA A 1 683 ? 0.105 -38.365 -15.390 1.00 98.31 683 ALA A N 1
ATOM 5292 C CA . ALA A 1 683 ? 1.185 -37.395 -15.231 1.00 98.31 683 ALA A CA 1
ATOM 5293 C C . ALA A 1 683 ? 0.894 -36.370 -14.120 1.00 98.31 683 ALA A C 1
ATOM 5295 O O . ALA A 1 683 ? 1.747 -36.147 -13.259 1.00 98.31 683 ALA A O 1
ATOM 5296 N N . ALA A 1 684 ? -0.316 -35.802 -14.078 1.00 98.38 684 ALA A N 1
ATOM 5297 C CA . ALA A 1 684 ? -0.716 -34.863 -13.029 1.00 98.38 684 ALA A CA 1
ATOM 5298 C C . ALA A 1 684 ? -0.683 -35.511 -11.634 1.00 98.38 684 ALA A C 1
ATOM 5300 O O . ALA A 1 684 ? -0.205 -34.912 -10.666 1.00 98.38 684 ALA A O 1
ATOM 5301 N N . GLN A 1 685 ? -1.134 -36.763 -11.523 1.00 98.31 685 GLN A N 1
ATOM 5302 C CA . GLN A 1 685 ? -1.099 -37.520 -10.272 1.00 98.31 685 GLN A CA 1
ATOM 5303 C C . GLN A 1 685 ? 0.335 -37.788 -9.790 1.00 98.31 685 GLN A C 1
ATOM 5305 O O . GLN A 1 685 ? 0.601 -37.675 -8.589 1.00 98.31 685 GLN A O 1
ATOM 5310 N N . LYS A 1 686 ? 1.255 -38.119 -10.704 1.00 98.25 686 LYS A N 1
ATOM 5311 C CA . LYS A 1 686 ? 2.680 -38.336 -10.400 1.00 98.25 686 LYS A CA 1
ATOM 5312 C C . LYS A 1 686 ? 3.405 -37.042 -10.028 1.00 98.25 686 LYS A C 1
ATOM 5314 O O . LYS A 1 686 ? 4.257 -37.066 -9.145 1.00 98.25 686 LYS A O 1
ATOM 5319 N N . ALA A 1 687 ? 3.048 -35.923 -10.657 1.00 98.06 687 ALA A N 1
ATOM 5320 C CA . ALA A 1 687 ? 3.676 -34.624 -10.422 1.00 98.06 687 ALA A CA 1
ATOM 5321 C C . ALA A 1 687 ? 3.239 -33.955 -9.112 1.00 98.06 687 ALA A C 1
ATOM 5323 O O . ALA A 1 687 ? 3.960 -33.102 -8.592 1.00 98.06 687 ALA A O 1
ATOM 5324 N N . PHE A 1 688 ? 2.079 -34.332 -8.558 1.00 98.50 688 PHE A N 1
ATOM 5325 C CA . PHE A 1 688 ? 1.489 -33.655 -7.401 1.00 98.50 688 PHE A CA 1
ATOM 5326 C C . PHE A 1 688 ? 2.455 -33.434 -6.222 1.00 98.50 688 PHE A C 1
ATOM 5328 O O . PHE A 1 688 ? 2.519 -32.296 -5.759 1.00 98.50 688 PHE A O 1
ATOM 5335 N N . PRO A 1 689 ? 3.250 -34.420 -5.752 1.00 98.19 689 PRO A N 1
ATOM 5336 C CA . PRO A 1 689 ? 4.194 -34.186 -4.660 1.00 98.19 689 PRO A CA 1
ATOM 5337 C C . PRO A 1 689 ? 5.211 -33.079 -4.965 1.00 98.19 689 PRO A C 1
ATOM 5339 O O . PRO A 1 689 ? 5.475 -32.247 -4.101 1.00 98.19 689 PRO A O 1
ATOM 5342 N N . ALA A 1 690 ? 5.742 -33.034 -6.191 1.00 97.81 690 ALA A N 1
ATOM 5343 C CA . ALA A 1 690 ? 6.716 -32.026 -6.605 1.00 97.81 690 ALA A CA 1
ATOM 5344 C C . ALA A 1 690 ? 6.073 -30.636 -6.732 1.00 97.81 690 ALA A C 1
ATOM 5346 O O . ALA A 1 690 ? 6.611 -29.660 -6.218 1.00 97.81 690 ALA A O 1
ATOM 5347 N N . VAL A 1 691 ? 4.891 -30.549 -7.350 1.00 97.50 691 VAL A N 1
ATOM 5348 C CA . VAL A 1 691 ? 4.159 -29.279 -7.513 1.00 97.50 691 VAL A CA 1
ATOM 5349 C C . VAL A 1 691 ? 3.705 -28.723 -6.156 1.00 97.50 691 VAL A C 1
ATOM 5351 O O . VAL A 1 691 ? 3.841 -27.530 -5.890 1.00 97.50 691 VAL A O 1
ATOM 5354 N N . ALA A 1 692 ? 3.235 -29.585 -5.252 1.00 97.44 692 ALA A N 1
ATOM 5355 C CA . ALA A 1 692 ? 2.837 -29.198 -3.900 1.00 97.44 692 ALA A CA 1
ATOM 5356 C C . ALA A 1 692 ? 4.024 -28.753 -3.028 1.00 97.44 692 ALA A C 1
ATOM 5358 O O . ALA A 1 692 ? 3.833 -27.947 -2.114 1.00 97.44 692 ALA A O 1
ATOM 5359 N N . ALA A 1 693 ? 5.228 -29.268 -3.296 1.00 96.69 693 ALA A N 1
ATOM 5360 C CA . ALA A 1 693 ? 6.453 -28.924 -2.577 1.00 96.69 693 ALA A CA 1
ATOM 5361 C C . ALA A 1 693 ? 7.091 -27.604 -3.034 1.00 96.69 693 ALA A C 1
ATOM 5363 O O . ALA A 1 693 ? 7.897 -27.057 -2.284 1.00 96.69 693 ALA A O 1
ATOM 5364 N N . MET A 1 694 ? 6.717 -27.074 -4.209 1.00 96.94 694 MET A N 1
ATOM 5365 C CA . MET A 1 694 ? 7.201 -25.771 -4.680 1.00 96.94 694 MET A CA 1
ATOM 5366 C C . MET A 1 694 ? 6.972 -24.702 -3.611 1.00 96.94 694 MET A C 1
ATOM 5368 O O . MET A 1 694 ? 5.858 -24.577 -3.084 1.00 96.94 694 MET A O 1
ATOM 5372 N N . ALA A 1 695 ? 7.998 -23.911 -3.320 1.00 95.56 695 ALA A N 1
ATOM 5373 C CA . ALA A 1 695 ? 7.896 -22.790 -2.402 1.00 95.56 695 ALA A CA 1
ATOM 5374 C C . ALA A 1 695 ? 6.953 -21.717 -2.968 1.00 95.56 695 ALA A C 1
ATOM 5376 O O . ALA A 1 695 ? 6.795 -21.563 -4.180 1.00 95.56 695 ALA A O 1
ATOM 5377 N N . SER A 1 696 ? 6.324 -20.933 -2.090 1.00 95.12 696 SER A N 1
ATOM 5378 C CA . SER A 1 696 ? 5.375 -19.891 -2.505 1.00 95.12 696 SER A CA 1
ATOM 5379 C C . SER A 1 696 ? 6.001 -18.856 -3.448 1.00 95.12 696 SER A C 1
ATOM 5381 O O . SER A 1 696 ? 5.340 -18.417 -4.385 1.00 95.12 696 SER A O 1
ATOM 5383 N N . TYR A 1 697 ? 7.286 -18.517 -3.275 1.00 95.62 697 TYR A N 1
ATOM 5384 C CA . TYR A 1 697 ? 7.984 -17.601 -4.186 1.00 95.62 697 TYR A CA 1
ATOM 5385 C C . TYR A 1 697 ? 8.220 -18.205 -5.581 1.00 95.62 697 TYR A C 1
ATOM 5387 O O . TYR A 1 697 ? 8.186 -17.473 -6.564 1.00 95.62 697 TYR A O 1
ATOM 5395 N N . GLU A 1 698 ? 8.422 -19.522 -5.698 1.00 96.56 698 GLU A N 1
ATOM 5396 C CA . GLU A 1 698 ? 8.599 -20.194 -6.995 1.00 96.56 698 GLU A CA 1
ATOM 5397 C C . GLU A 1 698 ? 7.282 -20.187 -7.777 1.00 96.56 698 GLU A C 1
ATOM 5399 O O . GLU A 1 698 ? 7.254 -19.895 -8.971 1.00 96.56 698 GLU A O 1
ATOM 5404 N N . ARG A 1 699 ? 6.164 -20.422 -7.077 1.00 97.44 699 ARG A N 1
ATOM 5405 C CA . ARG A 1 699 ? 4.813 -20.307 -7.651 1.00 97.44 699 ARG A CA 1
ATOM 5406 C C . ARG A 1 699 ? 4.540 -18.882 -8.123 1.00 97.44 699 ARG A C 1
ATOM 5408 O O . ARG A 1 699 ? 4.067 -18.691 -9.241 1.00 97.44 699 ARG A O 1
ATOM 5415 N N . LYS A 1 700 ? 4.897 -17.888 -7.301 1.00 97.81 700 LYS A N 1
ATOM 5416 C CA . LYS A 1 700 ? 4.812 -16.467 -7.654 1.00 97.81 700 LYS A CA 1
ATOM 5417 C C . LYS A 1 700 ? 5.602 -16.153 -8.932 1.00 97.81 700 LYS A C 1
ATOM 5419 O O . LYS A 1 700 ? 5.042 -15.555 -9.844 1.00 97.81 700 LYS A O 1
ATOM 5424 N N . GLN A 1 701 ? 6.852 -16.609 -9.030 1.00 96.94 701 GLN A N 1
ATOM 5425 C CA . GLN A 1 701 ? 7.708 -16.378 -10.202 1.00 96.94 701 GLN A CA 1
ATOM 5426 C C . GLN A 1 701 ? 7.119 -16.965 -11.492 1.00 96.94 701 GLN A C 1
ATOM 5428 O O . GLN A 1 701 ? 7.178 -16.321 -12.541 1.00 96.94 701 GLN A O 1
ATOM 5433 N N . VAL A 1 702 ? 6.515 -18.159 -11.433 1.00 97.94 702 VAL A N 1
ATOM 5434 C CA . VAL A 1 702 ? 5.806 -18.741 -12.588 1.00 97.94 702 VAL A CA 1
ATOM 5435 C C . VAL A 1 702 ? 4.654 -17.832 -13.029 1.00 97.94 702 VAL A C 1
ATOM 5437 O O . VAL A 1 702 ? 4.536 -17.521 -14.213 1.00 97.94 702 VAL A O 1
ATOM 5440 N N . LEU A 1 703 ? 3.834 -17.361 -12.087 1.00 98.56 703 LEU A N 1
ATOM 5441 C CA . LEU A 1 703 ? 2.691 -16.489 -12.378 1.00 98.56 703 LEU A CA 1
ATOM 5442 C C . LEU A 1 703 ? 3.135 -15.131 -12.959 1.00 98.56 703 LEU A C 1
ATOM 5444 O O . LEU A 1 703 ? 2.555 -14.666 -13.939 1.00 98.56 703 LEU A O 1
ATOM 5448 N N . GLU A 1 704 ? 4.205 -14.530 -12.430 1.00 97.75 704 GLU A N 1
ATOM 5449 C CA . GLU A 1 704 ? 4.800 -13.286 -12.954 1.00 97.75 704 GLU A CA 1
ATOM 5450 C C . GLU A 1 704 ? 5.409 -13.463 -14.356 1.00 97.75 704 GLU A C 1
ATOM 5452 O O . GLU A 1 704 ? 5.314 -12.566 -15.202 1.00 97.75 704 GLU A O 1
ATOM 5457 N N . THR A 1 705 ? 5.984 -14.636 -14.636 1.00 97.25 705 THR A N 1
ATOM 5458 C CA . THR A 1 705 ? 6.490 -14.983 -15.974 1.00 97.25 705 THR A CA 1
ATOM 5459 C C . THR A 1 705 ? 5.346 -15.016 -16.986 1.00 97.25 705 THR A C 1
ATOM 5461 O O . THR A 1 705 ? 5.452 -14.415 -18.055 1.00 97.25 705 THR A O 1
ATOM 5464 N N . VAL A 1 706 ? 4.211 -15.631 -16.628 1.00 98.12 706 VAL A N 1
ATOM 5465 C CA . VAL A 1 706 ? 3.016 -15.644 -17.487 1.00 98.12 706 VAL A CA 1
ATOM 5466 C C . VAL A 1 706 ? 2.521 -14.224 -17.766 1.00 98.12 706 VAL A C 1
ATOM 5468 O O . VAL A 1 706 ? 2.252 -13.890 -18.919 1.00 98.12 706 VAL A O 1
ATOM 5471 N N . VAL A 1 707 ? 2.454 -13.360 -16.746 1.00 98.25 707 VAL A N 1
ATOM 5472 C CA . VAL A 1 707 ? 2.068 -11.947 -16.918 1.00 98.25 707 VAL A CA 1
ATOM 5473 C C . VAL A 1 707 ? 2.988 -11.236 -17.912 1.00 98.25 707 VAL A C 1
ATOM 5475 O O . VAL A 1 707 ? 2.513 -10.505 -18.785 1.00 98.25 707 VAL A O 1
ATOM 5478 N N . THR A 1 708 ? 4.297 -11.449 -17.789 1.00 97.19 708 THR A N 1
ATOM 5479 C CA . THR A 1 708 ? 5.308 -10.830 -18.656 1.00 97.19 708 THR A CA 1
ATOM 5480 C C . THR A 1 708 ? 5.138 -11.272 -20.109 1.00 97.19 708 THR A C 1
ATOM 5482 O O . THR A 1 708 ? 5.051 -10.432 -21.008 1.00 97.19 708 THR A O 1
ATOM 5485 N N . GLU A 1 709 ? 4.999 -12.576 -20.346 1.00 96.69 709 GLU A N 1
ATOM 5486 C CA . GLU A 1 709 ? 4.873 -13.122 -21.698 1.00 96.69 709 GLU A CA 1
ATOM 5487 C C . GLU A 1 709 ? 3.534 -12.783 -22.362 1.00 96.69 709 GLU A C 1
ATOM 5489 O O . GLU A 1 709 ? 3.499 -12.476 -23.557 1.00 96.69 709 GLU A O 1
ATOM 5494 N N . VAL A 1 710 ? 2.432 -12.748 -21.606 1.00 96.12 710 VAL A N 1
ATOM 5495 C CA . VAL A 1 710 ? 1.138 -12.317 -22.156 1.00 96.12 710 VAL A CA 1
ATOM 5496 C C . VAL A 1 710 ? 1.164 -10.834 -22.523 1.00 96.12 710 VAL A C 1
ATOM 5498 O O . VAL A 1 710 ? 0.664 -10.473 -23.586 1.00 96.12 710 VAL A O 1
ATOM 5501 N N . LYS A 1 711 ? 1.798 -9.969 -21.716 1.00 96.25 711 LYS A N 1
ATOM 5502 C CA . LYS A 1 711 ? 2.002 -8.553 -22.081 1.00 96.25 711 LYS A CA 1
ATOM 5503 C C . LYS A 1 711 ? 2.815 -8.413 -23.368 1.00 96.25 711 LYS A C 1
ATOM 5505 O O . LYS A 1 711 ? 2.481 -7.581 -24.209 1.00 96.25 711 LYS A O 1
ATOM 5510 N N . ARG A 1 712 ? 3.846 -9.242 -23.552 1.00 94.38 712 ARG A N 1
ATOM 5511 C CA . ARG A 1 712 ? 4.669 -9.251 -24.771 1.00 94.38 712 ARG A CA 1
ATOM 5512 C C . ARG A 1 712 ? 3.879 -9.696 -26.009 1.00 94.38 712 ARG A C 1
ATOM 5514 O O . ARG A 1 712 ? 4.097 -9.157 -27.090 1.00 94.38 712 ARG A O 1
ATOM 5521 N N . ARG A 1 713 ? 2.956 -10.651 -25.852 1.00 93.50 713 ARG A N 1
ATOM 5522 C CA . ARG A 1 713 ? 2.121 -11.231 -26.927 1.00 93.50 713 ARG A CA 1
ATOM 5523 C C . ARG A 1 713 ? 0.685 -10.687 -26.939 1.00 93.50 713 ARG A C 1
ATOM 5525 O O . ARG A 1 713 ? -0.214 -11.324 -27.480 1.00 93.50 713 ARG A O 1
ATOM 5532 N N . PHE A 1 714 ? 0.454 -9.512 -26.350 1.00 96.00 714 PHE A N 1
ATOM 5533 C CA . PHE A 1 714 ? -0.884 -8.993 -26.041 1.00 96.00 714 PHE A CA 1
ATOM 5534 C C . PHE A 1 714 ? -1.834 -8.972 -27.251 1.00 96.00 714 PHE A C 1
ATOM 5536 O O . PHE A 1 714 ? -2.953 -9.481 -27.178 1.00 96.00 714 PHE A O 1
ATOM 5543 N N . GLU A 1 715 ? -1.373 -8.437 -28.385 1.00 94.88 715 GLU A N 1
ATOM 5544 C CA . GLU A 1 715 ? -2.182 -8.352 -29.610 1.00 94.88 715 GLU A CA 1
ATOM 5545 C C . GLU A 1 715 ? -2.429 -9.720 -30.258 1.00 94.88 715 GLU A C 1
ATOM 5547 O O . GLU A 1 715 ? -3.492 -9.938 -30.829 1.00 94.88 715 GLU A O 1
ATOM 5552 N N . GLU A 1 716 ? -1.504 -10.676 -30.128 1.00 94.31 716 GLU A N 1
ATOM 5553 C CA . GLU A 1 716 ? -1.698 -12.036 -30.646 1.00 94.31 716 GLU A CA 1
ATOM 5554 C C . GLU A 1 716 ? -2.871 -12.728 -29.938 1.00 94.31 716 GLU A C 1
ATOM 5556 O O . GLU A 1 716 ? -3.732 -13.320 -30.594 1.00 94.31 716 GLU A O 1
ATOM 5561 N N . PHE A 1 717 ? -2.952 -12.593 -28.610 1.00 96.25 717 PHE A N 1
ATOM 5562 C CA . PHE A 1 717 ? -4.083 -13.097 -27.830 1.00 96.25 717 PHE A CA 1
ATOM 5563 C C . PHE A 1 717 ? -5.398 -12.401 -28.206 1.00 96.25 717 PHE A C 1
ATOM 5565 O O . PHE A 1 717 ? -6.419 -13.071 -28.367 1.00 96.25 717 PHE A O 1
ATOM 5572 N N . ALA A 1 718 ? -5.385 -11.077 -28.387 1.00 97.00 718 ALA A N 1
ATOM 5573 C CA . ALA A 1 718 ? -6.584 -10.326 -28.757 1.00 97.00 718 ALA A CA 1
ATOM 5574 C C . ALA A 1 718 ? -7.099 -10.712 -30.157 1.00 97.00 718 ALA A C 1
ATOM 5576 O O . ALA A 1 718 ? -8.298 -10.932 -30.337 1.00 97.00 718 ALA A O 1
ATOM 5577 N N . VAL A 1 719 ? -6.203 -10.863 -31.137 1.00 95.25 719 VAL A N 1
ATOM 5578 C CA . VAL A 1 719 ? -6.552 -11.316 -32.492 1.00 95.25 719 VAL A CA 1
ATOM 5579 C C . VAL A 1 719 ? -7.073 -12.752 -32.471 1.00 95.25 719 VAL A C 1
ATOM 5581 O O . VAL A 1 719 ? -8.077 -13.032 -33.125 1.00 95.25 719 VAL A O 1
ATOM 5584 N N . ALA A 1 720 ? -6.464 -13.653 -31.689 1.00 95.06 720 ALA A N 1
ATOM 5585 C CA . ALA A 1 720 ? -6.950 -15.027 -31.554 1.00 95.06 720 ALA A CA 1
ATOM 5586 C C . ALA A 1 720 ? -8.422 -15.067 -31.109 1.00 95.06 720 ALA A C 1
ATOM 5588 O O . ALA A 1 720 ? -9.223 -15.747 -31.752 1.00 95.06 720 ALA A O 1
ATOM 5589 N N . LEU A 1 721 ? -8.790 -14.276 -30.092 1.00 96.75 721 LEU A N 1
ATOM 5590 C CA . LEU A 1 721 ? -10.171 -14.147 -29.609 1.00 96.75 721 LEU A CA 1
ATOM 5591 C C . LEU A 1 721 ? -11.132 -13.613 -30.682 1.00 96.75 721 LEU A C 1
ATOM 5593 O O . LEU A 1 721 ? -12.246 -14.124 -30.820 1.00 96.75 721 LEU A O 1
ATOM 5597 N N . CYS A 1 722 ? -10.707 -12.616 -31.464 1.00 95.88 722 CYS A N 1
ATOM 5598 C CA . CYS A 1 722 ? -11.521 -12.072 -32.555 1.00 95.88 722 CYS A CA 1
ATOM 5599 C C . CYS A 1 722 ? -11.848 -13.148 -33.591 1.00 95.88 722 CYS A C 1
ATOM 5601 O O . CYS A 1 722 ? -13.002 -13.308 -33.988 1.00 95.88 722 CYS A O 1
ATOM 5603 N N . LEU A 1 723 ? -10.833 -13.913 -33.997 1.00 94.88 723 LEU A N 1
ATOM 5604 C CA . LEU A 1 723 ? -10.972 -14.952 -35.010 1.00 94.88 723 LEU A CA 1
ATOM 5605 C C . LEU A 1 723 ? -11.806 -16.131 -34.485 1.00 94.88 723 LEU A C 1
ATOM 5607 O O . LEU A 1 723 ? -12.776 -16.524 -35.130 1.00 94.88 723 LEU A O 1
ATOM 5611 N N . GLU A 1 724 ? -11.470 -16.691 -33.319 1.00 94.31 724 GLU A N 1
ATOM 5612 C CA . GLU A 1 724 ? -12.100 -17.928 -32.834 1.00 94.31 724 GLU A CA 1
ATOM 5613 C C . GLU A 1 724 ? -13.470 -17.728 -32.184 1.00 94.31 724 GLU A C 1
ATOM 5615 O O . GLU A 1 724 ? -14.321 -18.615 -32.281 1.00 94.31 724 GLU A O 1
ATOM 5620 N N . ALA A 1 725 ? -13.702 -16.585 -31.533 1.00 95.12 725 ALA A N 1
ATOM 5621 C CA . ALA A 1 725 ? -14.934 -16.318 -30.790 1.00 95.12 725 ALA A CA 1
ATOM 5622 C C . ALA A 1 725 ? -15.834 -15.268 -31.456 1.00 95.12 725 ALA A C 1
ATOM 5624 O O . ALA A 1 725 ? -16.977 -15.115 -31.033 1.00 95.12 725 ALA A O 1
ATOM 5625 N N . GLY A 1 726 ? -15.348 -14.545 -32.474 1.00 95.38 726 GLY A N 1
ATOM 5626 C CA . GLY A 1 726 ? -16.088 -13.429 -33.072 1.00 95.38 726 GLY A CA 1
ATOM 5627 C C . GLY A 1 726 ? -16.174 -12.199 -32.165 1.00 95.38 726 GLY A C 1
ATOM 5628 O O . GLY A 1 726 ? -17.010 -11.326 -32.382 1.00 95.38 726 GLY A O 1
ATOM 5629 N N . LYS A 1 727 ? -15.343 -12.135 -31.119 1.00 96.31 727 LYS A N 1
ATOM 5630 C CA . LYS A 1 727 ? -15.358 -11.057 -30.128 1.00 96.31 727 LYS A CA 1
ATOM 5631 C C . LYS A 1 727 ? -14.741 -9.784 -30.717 1.00 96.31 727 LYS A C 1
ATOM 5633 O O . LYS A 1 727 ? -13.596 -9.858 -31.160 1.00 96.31 727 LYS A O 1
ATOM 5638 N N . PRO A 1 728 ? -15.434 -8.631 -30.703 1.00 97.56 728 PRO A N 1
ATOM 5639 C CA . PRO A 1 728 ? -14.860 -7.372 -31.174 1.00 97.56 728 PRO A CA 1
ATOM 5640 C C . PRO A 1 728 ? -13.507 -7.057 -30.520 1.00 97.56 728 PRO A C 1
ATOM 5642 O O . PRO A 1 728 ? -13.298 -7.349 -29.341 1.00 97.56 728 PRO A O 1
ATOM 5645 N N . ILE A 1 729 ? -12.579 -6.448 -31.262 1.00 97.44 729 ILE A N 1
ATOM 5646 C CA . ILE A 1 729 ? -11.178 -6.279 -30.843 1.00 97.44 729 ILE A CA 1
ATOM 5647 C C . ILE A 1 729 ? -11.032 -5.514 -29.524 1.00 97.44 729 ILE A C 1
ATOM 5649 O O . ILE A 1 729 ? -10.181 -5.851 -28.698 1.00 97.44 729 ILE A O 1
ATOM 5653 N N . ARG A 1 730 ? -11.907 -4.537 -29.267 1.00 96.94 730 ARG A N 1
ATOM 5654 C CA . ARG A 1 730 ? -11.922 -3.771 -28.013 1.00 96.94 730 ARG A CA 1
ATOM 5655 C C . ARG A 1 730 ? -12.271 -4.650 -26.810 1.00 96.94 730 ARG A C 1
ATOM 5657 O O . ARG A 1 730 ? -11.569 -4.594 -25.798 1.00 96.94 730 ARG A O 1
ATOM 5664 N N . ASP A 1 731 ? -13.275 -5.511 -26.955 1.00 96.25 731 ASP A N 1
ATOM 5665 C CA . ASP A 1 731 ? -13.673 -6.484 -25.932 1.00 96.25 731 ASP A CA 1
ATOM 5666 C C . ASP A 1 731 ? -12.607 -7.575 -25.761 1.00 96.25 731 ASP A C 1
ATOM 5668 O O . ASP A 1 731 ? -12.300 -7.978 -24.638 1.00 96.25 731 ASP A O 1
ATOM 5672 N N . SER A 1 732 ? -11.990 -8.016 -26.862 1.00 97.69 732 SER A N 1
ATOM 5673 C CA . SER A 1 732 ? -10.895 -8.992 -26.862 1.00 97.69 732 SER A CA 1
ATOM 5674 C C . SER A 1 732 ? -9.681 -8.479 -26.089 1.00 97.69 732 SER A C 1
ATOM 5676 O O . SER A 1 732 ? -9.192 -9.160 -25.189 1.00 97.69 732 SER A O 1
ATOM 5678 N N . ARG A 1 733 ? -9.234 -7.243 -26.345 1.00 98.12 733 ARG A N 1
ATOM 5679 C CA . ARG A 1 733 ? -8.172 -6.598 -25.552 1.00 98.12 733 ARG A CA 1
ATOM 5680 C C . ARG A 1 733 ? -8.576 -6.423 -24.086 1.00 98.12 733 ARG A C 1
ATOM 5682 O O . ARG A 1 733 ? -7.726 -6.533 -23.204 1.00 98.12 733 ARG A O 1
ATOM 5689 N N . GLY A 1 734 ? -9.857 -6.164 -23.818 1.00 96.94 734 GLY A N 1
ATOM 5690 C CA . GLY A 1 734 ? -10.413 -6.150 -22.464 1.00 96.94 734 GLY A CA 1
ATOM 5691 C C . GLY A 1 734 ? -10.237 -7.491 -21.747 1.00 96.94 734 GLY A C 1
ATOM 5692 O O . GLY A 1 734 ? -9.778 -7.520 -20.607 1.00 96.94 734 GLY A O 1
ATOM 5693 N N . GLU A 1 735 ? -10.517 -8.608 -22.420 1.00 97.38 735 GLU A N 1
ATOM 5694 C CA . GLU A 1 735 ? -10.310 -9.948 -21.860 1.00 97.38 735 GLU A CA 1
ATOM 5695 C C . GLU A 1 735 ? -8.829 -10.254 -21.587 1.00 97.38 735 GLU A C 1
ATOM 5697 O O . GLU A 1 735 ? -8.510 -10.797 -20.530 1.00 97.38 735 GLU A O 1
ATOM 5702 N N . VAL A 1 736 ? -7.914 -9.865 -22.485 1.00 98.25 736 VAL A N 1
ATOM 5703 C CA . VAL A 1 736 ? -6.467 -10.063 -22.271 1.00 98.25 736 VAL A CA 1
ATOM 5704 C C . VAL A 1 736 ? -5.968 -9.268 -21.058 1.00 98.25 736 VAL A C 1
ATOM 5706 O O . VAL A 1 736 ? -5.185 -9.790 -20.264 1.00 98.25 736 VAL A O 1
ATOM 5709 N N . LYS A 1 737 ? -6.452 -8.031 -20.861 1.00 98.25 737 LYS A N 1
ATOM 5710 C CA . LYS A 1 737 ? -6.147 -7.237 -19.654 1.00 98.25 737 LYS A CA 1
ATOM 5711 C C . LYS A 1 737 ? -6.624 -7.937 -18.382 1.00 98.25 737 LYS A C 1
ATOM 5713 O O . LYS A 1 737 ? -5.857 -8.053 -17.436 1.00 98.25 737 LYS A O 1
ATOM 5718 N N . ARG A 1 738 ? -7.842 -8.480 -18.390 1.00 97.31 738 ARG A N 1
ATOM 5719 C CA . ARG A 1 738 ? -8.385 -9.222 -17.241 1.00 97.31 738 ARG A CA 1
ATOM 5720 C C . ARG A 1 738 ? -7.627 -10.512 -16.937 1.00 97.31 738 ARG A C 1
ATOM 5722 O O . ARG A 1 738 ? -7.447 -10.861 -15.772 1.00 97.31 738 ARG A O 1
ATOM 5729 N N . LEU A 1 739 ? -7.114 -11.195 -17.963 1.00 97.56 739 LEU A N 1
ATOM 5730 C CA . LEU A 1 739 ? -6.218 -12.333 -17.761 1.00 97.56 739 LEU A CA 1
ATOM 5731 C C . LEU A 1 739 ? -4.936 -11.893 -17.041 1.00 97.56 739 LEU A C 1
ATOM 5733 O O . LEU A 1 739 ? -4.531 -12.553 -16.084 1.00 97.56 739 LEU A O 1
ATOM 5737 N N . ILE A 1 740 ? -4.325 -10.780 -17.464 1.00 98.31 740 ILE A N 1
ATOM 5738 C CA . ILE A 1 740 ? -3.148 -10.206 -16.793 1.00 98.31 740 ILE A CA 1
ATOM 5739 C C . ILE A 1 740 ? -3.464 -9.920 -15.321 1.00 98.31 740 ILE A C 1
ATOM 5741 O O . ILE A 1 740 ? -2.720 -10.380 -14.457 1.00 98.31 740 ILE A O 1
ATOM 5745 N N . ASP A 1 741 ? -4.583 -9.249 -15.038 1.00 97.94 741 ASP A N 1
ATOM 5746 C CA . ASP A 1 741 ? -5.008 -8.949 -13.666 1.00 97.94 741 ASP A CA 1
ATOM 5747 C C . ASP A 1 741 ? -5.194 -10.236 -12.846 1.00 97.94 741 ASP A C 1
ATOM 5749 O O . ASP A 1 741 ? -4.689 -10.344 -11.731 1.00 97.94 741 ASP A O 1
ATOM 5753 N N . THR A 1 742 ? -5.832 -11.260 -13.420 1.00 98.56 742 THR A N 1
ATOM 5754 C CA . THR A 1 742 ? -6.066 -12.561 -12.767 1.00 98.56 742 THR A CA 1
ATOM 5755 C C . THR A 1 742 ? -4.756 -13.252 -12.367 1.00 98.56 742 THR A C 1
ATOM 5757 O O . THR A 1 742 ? -4.627 -13.726 -11.236 1.00 98.56 742 THR A O 1
ATOM 5760 N N . PHE A 1 743 ? -3.761 -13.297 -13.260 1.00 98.62 743 PHE A N 1
ATOM 5761 C CA . PHE A 1 743 ? -2.453 -13.885 -12.947 1.00 98.62 743 PHE A CA 1
ATOM 5762 C C . PHE A 1 743 ? -1.637 -13.021 -11.975 1.00 98.62 743 PHE A C 1
ATOM 5764 O O . PHE A 1 743 ? -0.970 -13.574 -11.099 1.00 98.62 743 PHE A O 1
ATOM 5771 N N . SER A 1 744 ? -1.715 -11.690 -12.077 1.00 98.44 744 SER A N 1
ATOM 5772 C CA . SER A 1 744 ? -1.076 -10.771 -11.128 1.00 98.44 744 SER A CA 1
ATOM 5773 C C . SER A 1 744 ? -1.634 -10.935 -9.712 1.00 98.44 744 SER A C 1
ATOM 5775 O O . SER A 1 744 ? -0.860 -11.125 -8.776 1.00 98.44 744 SER A O 1
ATOM 5777 N N . ILE A 1 745 ? -2.961 -10.977 -9.557 1.00 98.38 745 ILE A N 1
ATOM 5778 C CA . ILE A 1 745 ? -3.612 -11.231 -8.263 1.00 98.38 745 ILE A CA 1
ATOM 5779 C C . ILE A 1 745 ? -3.186 -12.602 -7.722 1.00 98.38 745 ILE A C 1
ATOM 5781 O O . ILE A 1 745 ? -2.853 -12.725 -6.548 1.00 98.38 745 ILE A O 1
ATOM 5785 N N . ALA A 1 746 ? -3.129 -13.641 -8.561 1.00 98.31 746 ALA A N 1
ATOM 5786 C CA . ALA A 1 746 ? -2.682 -14.965 -8.121 1.00 98.31 746 ALA A CA 1
ATOM 5787 C C . ALA A 1 746 ? -1.222 -14.966 -7.650 1.00 98.31 746 ALA A C 1
ATOM 5789 O O . ALA A 1 746 ? -0.899 -15.634 -6.666 1.00 98.31 746 ALA A O 1
ATOM 5790 N N . ALA A 1 747 ? -0.345 -14.209 -8.316 1.00 98.12 747 ALA A N 1
ATOM 5791 C CA . ALA A 1 747 ? 1.045 -14.051 -7.899 1.00 98.12 747 ALA A CA 1
ATOM 5792 C C . ALA A 1 747 ? 1.127 -13.413 -6.502 1.00 98.12 747 ALA A C 1
ATOM 5794 O O . ALA A 1 747 ? 1.864 -13.900 -5.640 1.00 98.12 747 ALA A O 1
ATOM 5795 N N . GLU A 1 748 ? 0.324 -12.381 -6.248 1.00 97.12 748 GLU A N 1
ATOM 5796 C CA . GLU A 1 748 ? 0.237 -11.710 -4.948 1.00 97.12 748 GLU A CA 1
ATOM 5797 C C . GLU A 1 748 ? -0.356 -12.610 -3.853 1.00 97.12 748 GLU A C 1
ATOM 5799 O O . GLU A 1 748 ? 0.189 -12.672 -2.747 1.00 97.12 748 GLU A O 1
ATOM 5804 N N . GLU A 1 749 ? -1.427 -13.345 -4.156 1.00 96.75 749 GLU A N 1
ATOM 5805 C CA . GLU A 1 749 ? -2.106 -14.235 -3.206 1.00 96.75 749 GLU A CA 1
ATOM 5806 C C . GLU A 1 749 ? -1.296 -15.505 -2.901 1.00 96.75 749 GLU A C 1
ATOM 5808 O O . GLU A 1 749 ? -1.367 -16.035 -1.790 1.00 96.75 749 GLU A O 1
ATOM 5813 N N . SER A 1 750 ? -0.455 -15.976 -3.831 1.00 96.25 750 SER A N 1
ATOM 5814 C CA . SER A 1 750 ? 0.367 -17.186 -3.649 1.00 96.25 750 SER A CA 1
ATOM 5815 C C . SER A 1 750 ? 1.313 -17.117 -2.438 1.00 96.25 750 SER A C 1
ATOM 5817 O O . SER A 1 750 ? 1.623 -18.144 -1.830 1.00 96.25 750 SER A O 1
ATOM 5819 N N . ILE A 1 751 ? 1.731 -15.908 -2.043 1.00 95.69 751 ILE A N 1
ATOM 5820 C CA . ILE A 1 751 ? 2.576 -15.654 -0.865 1.00 95.69 751 ILE A CA 1
ATOM 5821 C C . ILE A 1 751 ? 1.775 -15.203 0.369 1.00 95.69 751 ILE A C 1
ATOM 5823 O O . ILE A 1 751 ? 2.366 -14.959 1.420 1.00 95.69 751 ILE A O 1
ATOM 5827 N N . ARG A 1 752 ? 0.443 -15.099 0.260 1.00 92.69 752 ARG A N 1
ATOM 5828 C CA . ARG A 1 752 ? -0.475 -14.632 1.318 1.00 92.69 752 ARG A CA 1
ATOM 5829 C C . ARG A 1 752 ? -1.424 -15.718 1.837 1.00 92.69 752 ARG A C 1
ATOM 5831 O O . ARG A 1 752 ? -2.329 -15.409 2.609 1.00 92.69 752 ARG A O 1
ATOM 5838 N N . ILE A 1 753 ? -1.200 -16.991 1.494 1.00 85.38 753 ILE A N 1
ATOM 5839 C CA . ILE A 1 753 ? -1.939 -18.123 2.078 1.00 85.38 753 ILE A CA 1
ATOM 5840 C C . ILE A 1 753 ? -1.523 -18.297 3.549 1.00 85.38 753 ILE A C 1
ATOM 5842 O O . ILE A 1 753 ? -0.582 -19.028 3.871 1.00 85.38 753 ILE A O 1
ATOM 5846 N N . SER A 1 754 ? -2.207 -17.593 4.448 1.00 80.69 754 SER A N 1
ATOM 5847 C CA . SER A 1 754 ? -1.945 -17.622 5.885 1.00 80.69 754 SER A CA 1
ATOM 5848 C C . SER A 1 754 ? -2.585 -18.833 6.575 1.00 80.69 754 SER A C 1
ATOM 5850 O O . SER A 1 754 ? -3.504 -19.480 6.066 1.00 80.69 754 SER A O 1
ATOM 5852 N N . GLY A 1 755 ? -2.044 -19.169 7.746 1.00 86.25 755 GLY A N 1
ATOM 5853 C CA . GLY A 1 755 ? -2.644 -20.100 8.696 1.00 86.25 755 GLY A CA 1
ATOM 5854 C C . GLY A 1 755 ? -3.110 -19.373 9.954 1.00 86.25 755 GLY A C 1
ATOM 5855 O O . GLY A 1 755 ? -2.816 -18.193 10.139 1.00 86.25 755 GLY A O 1
ATOM 5856 N N . GLU A 1 756 ? -3.795 -20.094 10.830 1.00 92.56 756 GLU A N 1
ATOM 5857 C CA . GLU A 1 756 ? -4.268 -19.593 12.119 1.00 92.56 756 GLU A CA 1
ATOM 5858 C C . GLU A 1 756 ? -3.605 -20.383 13.251 1.00 92.56 756 GLU A C 1
ATOM 5860 O O . GLU A 1 756 ? -3.460 -21.603 13.168 1.00 92.56 756 GLU A O 1
ATOM 5865 N N . PHE A 1 757 ? -3.198 -19.694 14.314 1.00 91.62 757 PHE A N 1
ATOM 5866 C CA . PHE A 1 757 ? -2.939 -20.337 15.595 1.00 91.62 757 PHE A CA 1
ATOM 5867 C C . PHE A 1 757 ? -4.176 -20.163 16.473 1.00 91.62 757 PHE A C 1
ATOM 5869 O O . PHE A 1 757 ? -4.590 -19.032 16.721 1.00 91.62 757 PHE A O 1
ATOM 5876 N N . SER A 1 758 ? -4.739 -21.266 16.958 1.00 87.56 758 SER A N 1
ATOM 5877 C CA . SER A 1 758 ? -5.982 -21.251 17.731 1.00 87.56 758 SER A CA 1
ATOM 5878 C C . SER A 1 758 ? -5.762 -21.890 19.103 1.00 87.56 758 SER A C 1
ATOM 5880 O O . SER A 1 758 ? -5.166 -22.966 19.228 1.00 87.56 758 SER A O 1
ATOM 5882 N N . GLN A 1 759 ? -6.269 -21.243 20.152 1.00 88.56 759 GLN A N 1
ATOM 5883 C CA . GLN A 1 759 ? -6.221 -21.766 21.516 1.00 88.56 759 GLN A CA 1
ATOM 5884 C C . GLN A 1 759 ? -7.235 -22.904 21.680 1.00 88.56 759 GLN A C 1
ATOM 5886 O O . GLN A 1 759 ? -8.422 -22.714 21.424 1.00 88.56 759 GLN A O 1
ATOM 5891 N N . MET A 1 760 ? -6.775 -24.091 22.089 1.00 93.50 760 MET A N 1
ATOM 5892 C CA . MET A 1 760 ? -7.630 -25.285 22.174 1.00 93.50 760 MET A CA 1
ATOM 5893 C C . MET A 1 760 ? -7.974 -25.688 23.608 1.00 93.50 760 MET A C 1
ATOM 5895 O O . MET A 1 760 ? -8.906 -26.465 23.800 1.00 93.50 760 MET A O 1
ATOM 5899 N N . ASP A 1 761 ? -7.289 -25.160 24.622 1.00 87.81 761 ASP A N 1
ATOM 5900 C CA . ASP A 1 761 ? -7.512 -25.467 26.040 1.00 87.81 761 ASP A CA 1
ATOM 5901 C C . ASP A 1 761 ? -8.716 -24.733 26.659 1.00 87.81 761 ASP A C 1
ATOM 5903 O O . ASP A 1 761 ? -8.709 -24.324 27.815 1.00 87.81 761 ASP A O 1
ATOM 5907 N N . ILE A 1 762 ? -9.814 -24.655 25.906 1.00 92.38 762 ILE A N 1
ATOM 5908 C CA . ILE A 1 762 ? -11.088 -24.024 26.291 1.00 92.38 762 ILE A CA 1
ATOM 5909 C C . ILE A 1 762 ? -11.887 -24.815 27.347 1.00 92.38 762 ILE A C 1
ATOM 5911 O O . ILE A 1 762 ? -13.003 -24.445 27.704 1.00 92.38 762 ILE A O 1
ATOM 5915 N N . SER A 1 763 ? -11.364 -25.954 27.806 1.00 92.81 763 SER A N 1
ATOM 5916 C CA . SER A 1 763 ? -11.982 -26.810 28.823 1.00 92.81 763 SER A CA 1
ATOM 5917 C C . SER A 1 763 ? -10.931 -27.662 29.532 1.00 92.81 763 SER A C 1
ATOM 5919 O O . SER A 1 763 ? -9.847 -27.898 28.999 1.00 92.81 763 SER A O 1
ATOM 5921 N N . GLU A 1 764 ? -11.278 -28.213 30.699 1.00 89.06 764 GLU A N 1
ATOM 5922 C CA . GLU A 1 764 ? -10.385 -29.087 31.473 1.00 89.06 764 GLU A CA 1
ATOM 5923 C C . GLU A 1 764 ? -9.882 -30.296 30.661 1.00 89.06 764 GLU A C 1
ATOM 5925 O O . GLU A 1 764 ? -8.695 -30.626 30.697 1.00 89.06 764 GLU A O 1
ATOM 5930 N N . ARG A 1 765 ? -10.752 -30.908 29.842 1.00 93.12 765 ARG A N 1
ATOM 5931 C CA . ARG A 1 765 ? -10.384 -32.022 28.947 1.00 93.12 765 ARG A CA 1
ATOM 5932 C C . ARG A 1 765 ? -9.305 -31.628 27.932 1.00 93.12 765 ARG A C 1
ATOM 5934 O O . ARG A 1 765 ? -8.527 -32.484 27.512 1.00 93.12 765 ARG A O 1
ATOM 5941 N N . ALA A 1 766 ? -9.275 -30.363 27.526 1.00 93.81 766 ALA A N 1
ATOM 5942 C CA . ALA A 1 766 ? -8.360 -29.842 26.521 1.00 93.81 766 ALA A CA 1
ATOM 5943 C C . ALA A 1 766 ? -7.138 -29.129 27.127 1.00 93.81 766 ALA A C 1
ATOM 5945 O O . ALA A 1 766 ? -6.369 -28.508 26.397 1.00 93.81 766 ALA A O 1
ATOM 5946 N N . LYS A 1 767 ? -6.911 -29.245 28.444 1.00 91.88 767 LYS A N 1
ATOM 5947 C CA . LYS A 1 767 ? -5.772 -28.621 29.125 1.00 91.88 767 LYS A CA 1
ATOM 5948 C C . LYS A 1 767 ? -4.441 -28.927 28.424 1.00 91.88 767 LYS A C 1
ATOM 5950 O O . LYS A 1 767 ? -4.074 -30.094 28.236 1.00 91.88 767 LYS A O 1
ATOM 5955 N N . GLY A 1 768 ? -3.715 -27.858 28.091 1.00 89.62 768 GLY A N 1
ATOM 5956 C CA . GLY A 1 768 ? -2.398 -27.906 27.454 1.00 89.62 768 GLY A CA 1
ATOM 5957 C C . GLY A 1 768 ? -2.420 -28.109 25.938 1.00 89.62 768 GLY A C 1
ATOM 5958 O O . GLY A 1 768 ? -1.344 -28.265 25.363 1.00 89.62 768 GLY A O 1
ATOM 5959 N N . TYR A 1 769 ? -3.594 -28.135 25.293 1.00 95.12 769 TYR A N 1
ATOM 5960 C CA . TYR A 1 769 ? -3.702 -28.210 23.835 1.00 95.12 769 TYR A CA 1
ATOM 5961 C C . TYR A 1 769 ? -3.651 -26.830 23.164 1.00 95.12 769 TYR A C 1
ATOM 5963 O O . TYR A 1 769 ? -4.261 -25.865 23.619 1.00 95.12 769 TYR A O 1
ATOM 5971 N N . GLN A 1 770 ? -2.987 -26.774 22.013 1.00 93.50 770 GLN A N 1
ATOM 5972 C CA . GLN A 1 770 ? -2.927 -25.638 21.091 1.00 93.50 770 GLN A CA 1
ATOM 5973 C C . GLN A 1 770 ? -3.068 -26.151 19.649 1.00 93.50 770 GLN A C 1
ATOM 5975 O O . GLN A 1 770 ? -2.745 -27.311 19.381 1.00 93.50 770 GLN A O 1
ATOM 5980 N N . ALA A 1 771 ? -3.543 -25.322 18.719 1.00 95.31 771 ALA A N 1
ATOM 5981 C CA . ALA A 1 771 ? -3.707 -25.692 17.314 1.00 95.31 771 ALA A CA 1
ATOM 5982 C C . ALA A 1 771 ? -2.927 -24.769 16.374 1.00 95.31 771 ALA A C 1
ATOM 5984 O O . ALA A 1 771 ? -2.979 -23.551 16.512 1.00 95.31 771 ALA A O 1
ATOM 5985 N N . LEU A 1 772 ? -2.283 -25.359 15.364 1.00 95.69 772 LEU A N 1
ATOM 5986 C CA . LEU A 1 772 ? -1.870 -24.663 14.146 1.00 95.69 772 LEU A CA 1
ATOM 5987 C C . LEU A 1 772 ? -2.732 -25.151 12.979 1.00 95.69 772 LEU A C 1
ATOM 5989 O O . LEU A 1 772 ? -2.697 -26.330 12.626 1.00 95.69 772 LEU A O 1
ATOM 5993 N N . VAL A 1 773 ? -3.476 -24.244 12.364 1.00 95.56 773 VAL A N 1
ATOM 5994 C CA . VAL A 1 773 ? -4.361 -24.492 11.227 1.00 95.56 773 VAL A CA 1
ATOM 5995 C C . VAL A 1 773 ? -3.713 -23.931 9.964 1.00 95.56 773 VAL A C 1
ATOM 5997 O O . VAL A 1 773 ? -3.313 -22.770 9.929 1.00 95.56 773 VAL A O 1
ATOM 6000 N N . ARG A 1 774 ? -3.573 -24.743 8.912 1.00 94.94 774 ARG A N 1
ATOM 6001 C CA . ARG A 1 774 ? -2.963 -24.340 7.629 1.00 94.94 774 ARG A CA 1
ATOM 6002 C C . ARG A 1 774 ? -3.703 -24.951 6.444 1.00 94.94 774 ARG A C 1
ATOM 6004 O O . ARG A 1 774 ? -4.342 -25.992 6.578 1.00 94.94 774 ARG A O 1
ATOM 6011 N N . ARG A 1 775 ? -3.570 -24.331 5.271 1.00 95.38 775 ARG A N 1
ATOM 6012 C CA . ARG A 1 775 ? -4.105 -24.840 4.001 1.00 95.38 775 ARG A CA 1
ATOM 6013 C C . ARG A 1 775 ? -3.049 -25.614 3.216 1.00 95.38 775 ARG A C 1
ATOM 6015 O O . ARG A 1 775 ? -1.883 -25.226 3.187 1.00 95.38 775 ARG A O 1
ATOM 6022 N N . PHE A 1 776 ? -3.471 -26.702 2.581 1.00 96.50 776 PHE A N 1
ATOM 6023 C CA . PHE A 1 776 ? -2.630 -27.576 1.760 1.00 96.50 776 PHE A CA 1
ATOM 6024 C C . PHE A 1 776 ? -3.325 -27.858 0.425 1.00 96.50 776 PHE A C 1
ATOM 6026 O O . PHE A 1 776 ? -4.547 -28.003 0.430 1.00 96.50 776 PHE A O 1
ATOM 6033 N N . PRO A 1 777 ? -2.597 -27.962 -0.700 1.00 97.69 777 PRO A N 1
ATOM 6034 C CA . PRO A 1 777 ? -3.207 -28.266 -1.991 1.00 97.69 777 PRO A CA 1
ATOM 6035 C C . PRO A 1 777 ? -3.950 -29.602 -1.955 1.00 97.69 777 PRO A C 1
ATOM 6037 O O . PRO A 1 777 ? -3.507 -30.565 -1.319 1.00 97.69 777 PRO A O 1
ATOM 6040 N N . ILE A 1 778 ? -5.100 -29.640 -2.626 1.00 97.44 778 ILE A N 1
ATOM 6041 C CA . ILE A 1 778 ? -6.017 -30.782 -2.592 1.00 97.44 778 ILE A CA 1
ATOM 6042 C C . ILE A 1 778 ? -5.519 -31.969 -3.438 1.00 97.44 778 ILE A C 1
ATOM 6044 O O . ILE A 1 778 ? -5.739 -33.118 -3.058 1.00 97.44 778 ILE A O 1
ATOM 6048 N N . GLY A 1 779 ? -4.826 -31.716 -4.552 1.00 97.94 779 GLY A N 1
ATOM 6049 C CA . GLY A 1 779 ? -4.378 -32.743 -5.500 1.00 97.94 779 GLY A CA 1
ATOM 6050 C C . GLY A 1 779 ? -4.593 -32.320 -6.956 1.00 97.94 779 GLY A C 1
ATOM 6051 O O . GLY A 1 779 ? -4.809 -31.136 -7.209 1.00 97.94 779 GLY A O 1
ATOM 6052 N N . PRO A 1 780 ? -4.557 -33.264 -7.916 1.00 98.38 780 PRO A N 1
ATOM 6053 C CA . PRO A 1 780 ? -4.846 -32.975 -9.318 1.00 98.38 780 PRO A CA 1
ATOM 6054 C C . PRO A 1 780 ? -6.248 -32.397 -9.538 1.00 98.38 780 PRO A C 1
ATOM 6056 O O . PRO A 1 780 ? -7.230 -32.889 -8.970 1.00 98.38 780 PRO A O 1
ATOM 6059 N N . ILE A 1 781 ? -6.345 -31.387 -10.404 1.00 98.50 781 ILE A N 1
ATOM 6060 C CA . ILE A 1 781 ? -7.589 -30.672 -10.714 1.00 98.50 781 ILE A CA 1
ATOM 6061 C C . ILE A 1 781 ? -7.991 -30.896 -12.174 1.00 98.50 781 ILE A C 1
ATOM 6063 O O . ILE A 1 781 ? -7.184 -30.728 -13.088 1.00 98.50 781 ILE A O 1
ATOM 6067 N N . SER A 1 782 ? -9.263 -31.226 -12.386 1.00 98.31 782 SER A N 1
ATOM 6068 C CA . SER A 1 782 ? -9.896 -31.232 -13.703 1.00 98.31 782 SER A CA 1
ATOM 6069 C C . SER A 1 782 ? -10.521 -29.869 -13.979 1.00 98.31 782 SER A C 1
ATOM 6071 O O . SER A 1 782 ? -11.277 -29.349 -13.154 1.00 98.31 782 SER A O 1
ATOM 6073 N N . MET A 1 783 ? -10.205 -29.274 -15.126 1.00 97.88 783 MET A N 1
ATOM 6074 C CA . MET A 1 783 ? -10.689 -27.952 -15.518 1.00 97.88 783 MET A CA 1
ATOM 6075 C C . MET A 1 783 ? -11.399 -28.028 -16.864 1.00 97.88 783 MET A C 1
ATOM 6077 O O . MET A 1 783 ? -10.874 -28.596 -17.819 1.00 97.88 783 MET A O 1
ATOM 6081 N N . ILE A 1 784 ? -12.574 -27.415 -16.969 1.00 96.88 784 ILE A N 1
ATOM 6082 C CA . ILE A 1 784 ? -13.336 -27.326 -18.216 1.00 96.88 784 ILE A CA 1
ATOM 6083 C C . ILE A 1 784 ? -13.770 -25.867 -18.402 1.00 96.88 784 ILE A C 1
ATOM 6085 O O . ILE A 1 784 ? -14.526 -25.335 -17.585 1.00 96.88 784 ILE A O 1
ATOM 6089 N N . SER A 1 785 ? -13.275 -25.213 -19.458 1.00 95.19 785 SER A N 1
ATOM 6090 C CA . SER A 1 785 ? -13.553 -23.797 -19.745 1.00 95.19 785 SER A CA 1
ATOM 6091 C C . SER A 1 785 ? -14.549 -23.610 -20.906 1.00 95.19 785 SER A C 1
ATOM 6093 O O . SER A 1 785 ? -14.656 -24.478 -21.782 1.00 95.19 785 SER A O 1
ATOM 6095 N N . PRO A 1 786 ? -15.309 -22.497 -20.927 1.00 95.25 786 PRO A N 1
ATOM 6096 C CA . PRO A 1 786 ? -16.339 -22.230 -21.924 1.00 95.25 786 PRO A CA 1
ATOM 6097 C C . PRO A 1 786 ? -15.766 -21.458 -23.121 1.00 95.25 786 PRO A C 1
ATOM 6099 O O . PRO A 1 786 ? -14.587 -21.113 -23.156 1.00 95.25 786 PRO A O 1
ATOM 6102 N N . PHE A 1 787 ? -16.613 -21.170 -24.113 1.00 94.38 787 PHE A N 1
ATOM 6103 C CA . PHE A 1 787 ? -16.188 -20.503 -25.348 1.00 94.38 787 PHE A CA 1
ATOM 6104 C C . PHE A 1 787 ? -16.261 -18.971 -25.317 1.00 94.38 787 PHE A C 1
ATOM 6106 O O . PHE A 1 787 ? -15.705 -18.318 -26.192 1.00 94.38 787 PHE A O 1
ATOM 6113 N N . ASN A 1 788 ? -17.008 -18.382 -24.382 1.00 93.12 788 ASN A N 1
ATOM 6114 C CA . ASN A 1 788 ? -17.341 -16.958 -24.426 1.00 93.12 788 ASN A CA 1
ATOM 6115 C C . ASN A 1 788 ? -16.235 -16.055 -23.860 1.00 93.12 788 ASN A C 1
ATOM 6117 O O . ASN A 1 788 ? -15.956 -15.003 -24.423 1.00 93.12 788 ASN A O 1
ATOM 6121 N N . PHE A 1 789 ? -15.559 -16.467 -22.794 1.00 94.94 789 PHE A N 1
ATOM 6122 C CA . PHE A 1 789 ? -14.322 -15.830 -22.326 1.00 94.94 789 PHE A CA 1
ATOM 6123 C C . PHE A 1 789 ? -13.245 -16.910 -22.200 1.00 94.94 789 PHE A C 1
ATOM 6125 O O . PHE A 1 789 ? -12.906 -17.323 -21.086 1.00 94.94 789 PHE A O 1
ATOM 6132 N N . PRO A 1 790 ? -12.783 -17.460 -23.338 1.00 94.75 790 PRO A N 1
ATOM 6133 C CA . PRO A 1 790 ? -11.981 -18.677 -23.357 1.00 94.75 790 PRO A CA 1
ATOM 6134 C C . PRO A 1 790 ? -10.580 -18.476 -22.768 1.00 94.75 790 PRO A C 1
ATOM 6136 O O . PRO A 1 790 ? -9.967 -19.450 -22.329 1.00 94.75 790 PRO A O 1
ATOM 6139 N N . LEU A 1 791 ? -10.085 -17.234 -22.712 1.00 94.69 791 LEU A N 1
ATOM 6140 C CA . LEU A 1 791 ? -8.832 -16.891 -22.046 1.00 94.69 791 LEU A CA 1
ATOM 6141 C C . LEU A 1 791 ? -9.057 -16.634 -20.562 1.00 94.69 791 LEU A C 1
ATOM 6143 O O . LEU A 1 791 ? -8.455 -17.301 -19.719 1.00 94.69 791 LEU A O 1
ATOM 6147 N N . ASN A 1 792 ? -9.941 -15.696 -20.228 1.00 95.00 792 ASN A N 1
ATOM 6148 C CA . ASN A 1 792 ? -10.075 -15.251 -18.846 1.00 95.00 792 ASN A CA 1
ATOM 6149 C C . ASN A 1 792 ? -10.665 -16.350 -17.949 1.00 95.00 792 ASN A C 1
ATOM 6151 O O . ASN A 1 792 ? -10.169 -16.585 -16.853 1.00 95.00 792 ASN A O 1
ATOM 6155 N N . LEU A 1 793 ? -11.664 -17.107 -18.413 1.00 95.69 793 LEU A N 1
ATOM 6156 C CA . LEU A 1 793 ? -12.270 -18.174 -17.598 1.00 95.69 793 LEU A CA 1
ATOM 6157 C C . LEU A 1 793 ? -11.394 -19.430 -17.492 1.00 95.69 793 LEU A C 1
ATOM 6159 O O . LEU A 1 793 ? -11.592 -20.233 -16.577 1.00 95.69 793 LEU A O 1
ATOM 6163 N N . ALA A 1 794 ? -10.415 -19.594 -18.388 1.00 97.06 794 ALA A N 1
ATOM 6164 C CA . ALA A 1 794 ? -9.325 -20.547 -18.197 1.00 97.06 794 ALA A CA 1
ATOM 6165 C C . ALA A 1 794 ? -8.313 -20.023 -17.160 1.00 97.06 794 ALA A C 1
ATOM 6167 O O . ALA A 1 794 ? -7.909 -20.770 -16.269 1.00 97.06 794 ALA A O 1
ATOM 6168 N N . ALA A 1 795 ? -7.961 -18.733 -17.213 1.00 97.75 795 ALA A N 1
ATOM 6169 C CA . ALA A 1 795 ? -7.063 -18.089 -16.251 1.00 97.75 795 ALA A CA 1
ATOM 6170 C C . ALA A 1 795 ? -7.578 -18.186 -14.805 1.00 97.75 795 ALA A C 1
ATOM 6172 O O . ALA A 1 795 ? -6.811 -18.548 -13.915 1.00 97.75 795 ALA A O 1
ATOM 6173 N N . HIS A 1 796 ? -8.887 -17.996 -14.589 1.00 97.31 796 HIS A N 1
ATOM 6174 C CA . HIS A 1 796 ? -9.566 -18.170 -13.289 1.00 97.31 796 HIS A CA 1
ATOM 6175 C C . HIS A 1 796 ? -9.495 -19.590 -12.709 1.00 97.31 796 HIS A C 1
ATOM 6177 O O . HIS A 1 796 ? -9.893 -19.807 -11.569 1.00 97.31 796 HIS A O 1
ATOM 6183 N N . LYS A 1 797 ? -8.979 -20.562 -13.467 1.00 97.50 797 LYS A N 1
ATOM 6184 C CA . LYS A 1 797 ? -8.745 -21.940 -13.010 1.00 97.50 797 LYS A CA 1
ATOM 6185 C C . LYS A 1 797 ? -7.253 -22.227 -12.898 1.00 97.50 797 LYS A C 1
ATOM 6187 O O . LYS A 1 797 ? -6.794 -22.732 -11.878 1.00 97.50 797 LYS A O 1
ATOM 6192 N N . ILE A 1 798 ? -6.493 -21.855 -13.927 1.00 98.44 798 ILE A N 1
ATOM 6193 C CA . ILE A 1 798 ? -5.049 -22.094 -14.014 1.00 98.44 798 ILE A CA 1
ATOM 6194 C C . ILE A 1 798 ? -4.293 -21.314 -12.936 1.00 98.44 798 ILE A C 1
ATOM 6196 O O . ILE A 1 798 ? -3.521 -21.901 -12.180 1.00 98.44 798 ILE A O 1
ATOM 6200 N N . ALA A 1 799 ? -4.509 -19.999 -12.858 1.00 98.50 799 ALA A N 1
ATOM 6201 C CA . ALA A 1 799 ? -3.759 -19.124 -11.966 1.00 98.50 799 ALA A CA 1
ATOM 6202 C C . ALA A 1 799 ? -3.899 -19.523 -10.480 1.00 98.50 799 ALA A C 1
ATOM 6204 O O . ALA A 1 799 ? -2.865 -19.719 -9.834 1.00 98.50 799 ALA A O 1
ATOM 6205 N N . PRO A 1 800 ? -5.115 -19.745 -9.928 1.00 98.19 800 PRO A N 1
ATOM 6206 C CA . PRO A 1 800 ? -5.249 -20.201 -8.545 1.00 98.19 800 PRO A CA 1
ATOM 6207 C C . PRO A 1 800 ? -4.676 -21.607 -8.313 1.00 98.19 800 PRO A C 1
ATOM 6209 O O . PRO A 1 800 ? -4.067 -21.831 -7.268 1.00 98.19 800 PRO A O 1
ATOM 6212 N N . ALA A 1 801 ? -4.782 -22.535 -9.274 1.00 98.38 801 ALA A N 1
ATOM 6213 C CA . ALA A 1 801 ? -4.207 -23.877 -9.134 1.00 98.38 801 ALA A CA 1
ATOM 6214 C C . ALA A 1 801 ? -2.678 -23.837 -9.011 1.00 98.38 801 ALA A C 1
ATOM 6216 O O . ALA A 1 801 ? -2.111 -24.464 -8.113 1.00 98.38 801 ALA A O 1
ATOM 6217 N N . LEU A 1 802 ? -2.017 -23.039 -9.856 1.00 98.31 802 LEU A N 1
ATOM 6218 C CA . LEU A 1 802 ? -0.574 -22.808 -9.770 1.00 98.31 802 LEU A CA 1
ATOM 6219 C C . LEU A 1 802 ? -0.194 -22.106 -8.456 1.00 98.31 802 LEU A C 1
ATOM 6221 O O . LEU A 1 802 ? 0.770 -22.512 -7.807 1.00 98.31 802 LEU A O 1
ATOM 6225 N N . ALA A 1 803 ? -0.981 -21.120 -8.012 1.00 98.19 803 ALA A N 1
ATOM 6226 C CA . ALA A 1 803 ? -0.739 -20.399 -6.760 1.00 98.19 803 ALA A CA 1
ATOM 6227 C C . ALA A 1 803 ? -0.765 -21.320 -5.523 1.00 98.19 803 ALA A C 1
ATOM 6229 O O . ALA A 1 803 ? 0.063 -21.173 -4.617 1.00 98.19 803 ALA A O 1
ATOM 6230 N N . VAL A 1 804 ? -1.665 -22.311 -5.485 1.00 97.94 804 VAL A N 1
ATOM 6231 C CA . VAL A 1 804 ? -1.761 -23.255 -4.354 1.00 97.94 804 VAL A CA 1
ATOM 6232 C C . VAL A 1 804 ? -0.899 -24.506 -4.505 1.00 97.94 804 VAL A C 1
ATOM 6234 O O . VAL A 1 804 ? -0.703 -25.214 -3.514 1.00 97.94 804 VAL A O 1
ATOM 6237 N N . GLY A 1 805 ? -0.326 -24.752 -5.685 1.00 97.69 805 GLY A N 1
ATOM 6238 C CA . GLY A 1 805 ? 0.507 -25.925 -5.958 1.00 97.69 805 GLY A CA 1
ATOM 6239 C C . GLY A 1 805 ? -0.304 -27.180 -6.303 1.00 97.69 805 GLY A C 1
ATOM 6240 O O . GLY A 1 805 ? 0.019 -28.271 -5.831 1.00 97.69 805 GLY A O 1
ATOM 6241 N N . CYS A 1 806 ? -1.358 -27.038 -7.108 1.00 98.56 806 CYS A N 1
ATOM 6242 C CA . CYS A 1 806 ? -2.119 -28.156 -7.665 1.00 98.56 806 CYS A CA 1
ATOM 6243 C C . CYS A 1 806 ? -1.786 -28.357 -9.154 1.00 98.56 806 CYS A C 1
ATOM 6245 O O . CYS A 1 806 ? -1.919 -27.405 -9.927 1.00 98.56 806 CYS A O 1
ATOM 6247 N N . PRO A 1 807 ? -1.412 -29.575 -9.593 1.00 98.62 807 PRO A N 1
ATOM 6248 C CA . PRO A 1 807 ? -1.323 -29.876 -11.014 1.00 98.62 807 PRO A CA 1
ATOM 6249 C C . PRO A 1 807 ? -2.722 -29.943 -11.635 1.00 98.62 807 PRO A C 1
ATOM 6251 O O . PRO A 1 807 ? -3.699 -30.270 -10.950 1.00 98.62 807 PRO A O 1
ATOM 6254 N N . PHE A 1 808 ? -2.837 -29.664 -12.932 1.00 98.69 808 PHE A N 1
ATOM 6255 C CA . PHE A 1 808 ? -4.142 -29.616 -13.593 1.00 98.69 808 PHE A CA 1
ATOM 6256 C C . PHE A 1 808 ? -4.171 -30.217 -14.997 1.00 98.69 808 PHE A C 1
ATOM 6258 O O . PHE A 1 808 ? -3.174 -30.245 -15.717 1.00 98.69 808 PHE A O 1
ATOM 6265 N N . VAL A 1 809 ? -5.366 -30.640 -15.409 1.00 98.56 809 VAL A N 1
ATOM 6266 C CA . VAL A 1 809 ? -5.671 -31.014 -16.793 1.00 98.56 809 VAL A CA 1
ATOM 6267 C C . VAL A 1 809 ? -6.859 -30.175 -17.257 1.00 98.56 809 VAL A C 1
ATOM 6269 O O . VAL A 1 809 ? -7.952 -30.260 -16.694 1.00 98.56 809 VAL A O 1
ATOM 6272 N N . LEU A 1 810 ? -6.636 -29.343 -18.273 1.00 98.38 810 LEU A N 1
ATOM 6273 C CA . LEU A 1 810 ? -7.629 -28.431 -18.832 1.00 98.38 810 LEU A CA 1
ATOM 6274 C C . LEU A 1 810 ? -8.191 -28.961 -20.150 1.00 98.38 810 LEU A C 1
ATOM 6276 O O . LEU A 1 810 ? -7.451 -29.207 -21.102 1.00 98.38 810 LEU A O 1
ATOM 6280 N N . LYS A 1 811 ? -9.517 -29.021 -20.234 1.00 96.75 811 LYS A N 1
ATOM 6281 C CA . LYS A 1 811 ? -10.274 -29.141 -21.477 1.00 96.75 811 LYS A CA 1
ATOM 6282 C C . LYS A 1 811 ? -10.816 -27.764 -21.888 1.00 96.75 811 LYS A C 1
ATOM 6284 O O . LYS A 1 811 ? -11.828 -27.330 -21.327 1.00 96.75 811 LYS A O 1
ATOM 6289 N N . PRO A 1 812 ? -10.211 -27.085 -22.878 1.00 96.19 812 PRO A N 1
ATOM 6290 C CA . PRO A 1 812 ? -10.811 -25.889 -23.450 1.00 96.19 812 PRO A CA 1
ATOM 6291 C C . PRO A 1 812 ? -12.041 -26.229 -24.303 1.00 96.19 812 PRO A C 1
ATOM 6293 O O . PRO A 1 812 ? -12.243 -27.374 -24.728 1.00 96.19 812 PRO A O 1
ATOM 6296 N N . ALA A 1 813 ? -12.875 -25.229 -24.585 1.00 94.19 813 ALA A N 1
ATOM 6297 C CA . ALA A 1 813 ? -13.977 -25.390 -25.522 1.00 94.19 813 ALA A CA 1
ATOM 6298 C C . ALA A 1 813 ? -13.441 -25.670 -26.936 1.00 94.19 813 ALA A C 1
ATOM 6300 O O . ALA A 1 813 ? -12.625 -24.919 -27.463 1.00 94.19 813 ALA A O 1
ATOM 6301 N N . SER A 1 814 ? -13.958 -26.708 -27.601 1.00 91.19 814 SER A N 1
ATOM 6302 C CA . SER A 1 814 ? -13.514 -27.101 -28.949 1.00 91.19 814 SER A CA 1
ATOM 6303 C C . SER A 1 814 ? -13.751 -26.005 -30.004 1.00 91.19 814 SER A C 1
ATOM 6305 O O . SER A 1 814 ? -13.161 -26.036 -31.075 1.00 91.19 814 SER A O 1
ATOM 6307 N N . ARG A 1 815 ? -14.617 -25.021 -29.725 1.00 91.75 815 ARG A N 1
ATOM 6308 C CA . ARG A 1 815 ? -14.871 -23.893 -30.634 1.00 91.75 815 ARG A CA 1
ATOM 6309 C C . ARG A 1 815 ? -13.827 -22.778 -30.537 1.00 91.75 815 ARG A C 1
ATOM 6311 O O . ARG A 1 815 ? -13.687 -22.047 -31.509 1.00 91.75 815 ARG A O 1
ATOM 6318 N N . THR A 1 816 ? -13.150 -22.655 -29.396 1.00 95.56 816 THR A N 1
ATOM 6319 C CA . THR A 1 816 ? -12.225 -21.556 -29.071 1.00 95.56 816 THR A CA 1
ATOM 6320 C C . THR A 1 816 ? -10.988 -22.062 -28.298 1.00 95.56 816 THR A C 1
ATOM 6322 O O . THR A 1 816 ? -10.774 -21.683 -27.141 1.00 95.56 816 THR A O 1
ATOM 6325 N N . PRO A 1 817 ? -10.215 -23.017 -28.851 1.00 95.50 817 PRO A N 1
ATOM 6326 C CA . PRO A 1 817 ? -9.100 -23.621 -28.129 1.00 95.50 817 PRO A CA 1
ATOM 6327 C C . PRO A 1 817 ? -7.804 -22.795 -28.187 1.00 95.50 817 PRO A C 1
ATOM 6329 O O . PRO A 1 817 ? -6.907 -23.040 -27.379 1.00 95.50 817 PRO A O 1
ATOM 6332 N N . ILE A 1 818 ? -7.663 -21.855 -29.128 1.00 95.75 818 ILE A N 1
ATOM 6333 C CA . ILE A 1 818 ? -6.376 -21.236 -29.475 1.00 95.75 818 ILE A CA 1
ATOM 6334 C C . ILE A 1 818 ? -5.832 -20.414 -28.316 1.00 95.75 818 ILE A C 1
ATOM 6336 O O . ILE A 1 818 ? -4.662 -20.579 -27.968 1.00 95.75 818 ILE A O 1
ATOM 6340 N N . GLY A 1 819 ? -6.671 -19.613 -27.654 1.00 94.69 819 GLY A N 1
ATOM 6341 C CA . GLY A 1 819 ? -6.237 -18.836 -26.495 1.00 94.69 819 GLY A CA 1
ATOM 6342 C C . GLY A 1 819 ? -5.610 -19.698 -25.386 1.00 94.69 819 GLY A C 1
ATOM 6343 O O . GLY A 1 819 ? -4.532 -19.389 -24.878 1.00 94.69 819 GLY A O 1
ATOM 6344 N N . SER A 1 820 ? -6.236 -20.832 -25.051 1.00 96.75 820 SER A N 1
ATOM 6345 C CA . SER A 1 820 ? -5.702 -21.757 -24.038 1.00 96.75 820 SER A CA 1
ATOM 6346 C C . SER A 1 820 ? -4.401 -22.440 -24.484 1.00 96.75 820 SER A C 1
ATOM 6348 O O . SER A 1 820 ? -3.525 -22.684 -23.660 1.00 96.75 820 SER A O 1
ATOM 6350 N N . LEU A 1 821 ? -4.239 -22.730 -25.779 1.00 96.50 821 LEU A N 1
ATOM 6351 C CA . LEU A 1 821 ? -3.018 -23.344 -26.316 1.00 96.50 821 LEU A CA 1
ATOM 6352 C C . LEU A 1 821 ? -1.836 -22.366 -26.369 1.00 96.50 821 LEU A C 1
ATOM 6354 O O . LEU A 1 821 ? -0.702 -22.780 -26.128 1.00 96.50 821 LEU A O 1
ATOM 6358 N N . LEU A 1 822 ? -2.095 -21.082 -26.634 1.00 95.94 822 LEU A N 1
ATOM 6359 C CA . LEU A 1 822 ? -1.098 -20.013 -26.513 1.00 95.94 822 LEU A CA 1
ATOM 6360 C C . LEU A 1 822 ? -0.620 -19.865 -25.062 1.00 95.94 822 LEU A C 1
ATOM 6362 O O . LEU A 1 822 ? 0.575 -19.734 -24.808 1.00 95.94 822 LEU A O 1
ATOM 6366 N N . LEU A 1 823 ? -1.537 -19.956 -24.095 1.00 96.94 823 LEU A N 1
ATOM 6367 C CA . LEU A 1 823 ? -1.174 -19.970 -22.678 1.00 96.94 823 LEU A CA 1
ATOM 6368 C C . LEU A 1 823 ? -0.370 -21.230 -22.307 1.00 96.94 823 LEU A C 1
ATOM 6370 O O . LEU A 1 823 ? 0.596 -21.135 -21.556 1.00 96.94 823 LEU A O 1
ATOM 6374 N N . GLY A 1 824 ? -0.713 -22.392 -22.872 1.00 97.12 824 GLY A N 1
ATOM 6375 C CA . GLY A 1 824 ? 0.069 -23.627 -22.729 1.00 97.12 824 GLY A CA 1
ATOM 6376 C C 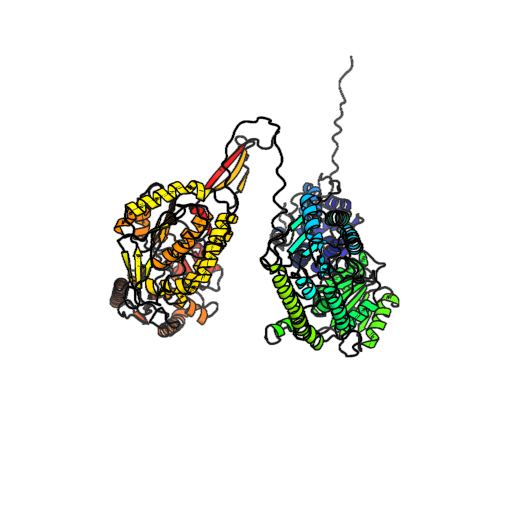. GLY A 1 824 ? 1.503 -23.503 -23.245 1.00 97.12 824 GLY A C 1
ATOM 6377 O O . GLY A 1 824 ? 2.423 -24.024 -22.620 1.00 97.12 824 GLY A O 1
ATOM 6378 N N . GLU A 1 825 ? 1.703 -22.760 -24.335 1.00 95.56 825 GLU A N 1
ATOM 6379 C CA . GLU A 1 825 ? 3.032 -22.461 -24.880 1.00 95.56 825 GLU A CA 1
ATOM 6380 C C . GLU A 1 825 ? 3.875 -21.679 -23.869 1.00 95.56 825 GLU A C 1
ATOM 6382 O O . GLU A 1 825 ? 4.999 -22.075 -23.570 1.00 95.56 825 GLU A O 1
ATOM 6387 N N . ILE A 1 826 ? 3.302 -20.630 -23.270 1.00 97.12 826 ILE A N 1
ATOM 6388 C CA . ILE A 1 826 ? 3.967 -19.839 -22.225 1.00 97.12 826 ILE A CA 1
ATOM 6389 C C . ILE A 1 826 ? 4.276 -20.711 -21.000 1.00 97.12 826 ILE A C 1
ATOM 6391 O O . ILE A 1 826 ? 5.402 -20.713 -20.509 1.00 97.12 826 ILE A O 1
ATOM 6395 N N . LEU A 1 827 ? 3.307 -21.502 -20.529 1.00 97.69 827 LEU A N 1
ATOM 6396 C CA . LEU A 1 827 ? 3.493 -22.377 -19.366 1.00 97.69 827 LEU A CA 1
ATOM 6397 C C . LEU A 1 827 ? 4.574 -23.442 -19.591 1.00 97.69 827 LEU A C 1
ATOM 6399 O O . LEU A 1 827 ? 5.272 -23.803 -18.644 1.00 97.69 827 LEU A O 1
ATOM 6403 N N . SER A 1 828 ? 4.745 -23.930 -20.825 1.00 95.69 828 SER A N 1
ATOM 6404 C CA . SER A 1 828 ? 5.785 -24.915 -21.163 1.00 95.69 828 SER A CA 1
ATOM 6405 C C . SER A 1 828 ? 7.209 -24.366 -21.016 1.00 95.69 828 SER A C 1
ATOM 6407 O O . SER A 1 828 ? 8.151 -25.139 -20.864 1.00 95.69 828 SER A O 1
ATOM 6409 N N . GLN A 1 829 ? 7.356 -23.038 -21.011 1.00 92.44 829 GLN A N 1
ATOM 6410 C CA . GLN A 1 829 ? 8.624 -22.327 -20.836 1.00 92.44 829 GLN A CA 1
ATOM 6411 C C . GLN A 1 829 ? 8.880 -21.953 -19.365 1.00 92.44 829 GLN A C 1
ATOM 6413 O O . GLN A 1 829 ? 9.970 -21.503 -19.011 1.00 92.44 829 GLN A O 1
ATOM 6418 N N . CYS A 1 830 ? 7.887 -22.130 -18.488 1.00 93.69 830 CYS A N 1
ATOM 6419 C CA . CYS A 1 830 ? 8.022 -21.856 -17.065 1.00 93.69 830 CYS A CA 1
ATOM 6420 C C . CYS A 1 830 ? 8.734 -23.001 -16.329 1.00 93.69 830 CYS A C 1
ATOM 6422 O O . CYS A 1 830 ? 8.661 -24.169 -16.710 1.00 93.69 830 CYS A O 1
ATOM 6424 N N . ARG A 1 831 ? 9.365 -22.671 -15.195 1.00 92.56 831 ARG A N 1
ATOM 6425 C CA . ARG A 1 831 ? 9.985 -23.641 -14.277 1.00 92.56 831 ARG A CA 1
ATOM 6426 C C . ARG A 1 831 ? 8.922 -24.413 -13.488 1.00 92.56 831 ARG A C 1
ATOM 6428 O O . ARG A 1 831 ? 8.710 -24.170 -12.304 1.00 92.56 831 ARG A O 1
ATOM 6435 N N . LEU A 1 832 ? 8.237 -25.327 -14.165 1.00 96.31 832 LEU A N 1
ATOM 6436 C CA . LEU A 1 832 ? 7.222 -26.209 -13.597 1.00 96.31 832 LEU A CA 1
ATOM 6437 C C . LEU A 1 832 ? 7.696 -27.669 -13.641 1.00 96.31 832 LEU A C 1
ATOM 6439 O O . LEU A 1 832 ? 8.271 -28.078 -14.652 1.00 96.31 832 LEU A O 1
ATOM 6443 N N . PRO A 1 833 ? 7.420 -28.485 -12.603 1.00 97.50 833 PRO A N 1
ATOM 6444 C CA . PRO A 1 833 ? 7.647 -29.926 -12.667 1.00 97.50 833 PRO A CA 1
ATOM 6445 C C . PRO A 1 833 ? 6.954 -30.557 -13.885 1.00 97.50 833 PRO A C 1
ATOM 6447 O O . PRO A 1 833 ? 5.848 -30.154 -14.254 1.00 97.50 833 PRO A O 1
ATOM 6450 N N . GLU A 1 834 ? 7.583 -31.556 -14.505 1.00 97.19 834 GLU A N 1
ATOM 6451 C CA . GLU A 1 834 ? 6.954 -32.328 -15.584 1.00 97.19 834 GLU A CA 1
ATOM 6452 C C . GLU A 1 834 ? 5.668 -32.987 -15.063 1.00 97.19 834 GLU A C 1
ATOM 6454 O O . GLU A 1 834 ? 5.680 -33.647 -14.025 1.00 97.19 834 GLU A O 1
ATOM 6459 N N . GLY A 1 835 ? 4.550 -32.775 -15.762 1.00 96.88 835 GLY A N 1
ATOM 6460 C CA . GLY A 1 835 ? 3.227 -33.219 -15.310 1.00 96.88 835 GLY A CA 1
ATOM 6461 C C . GLY A 1 835 ? 2.434 -32.160 -14.540 1.00 96.88 835 GLY A C 1
ATOM 6462 O O . GLY A 1 835 ? 1.281 -32.414 -14.200 1.00 96.88 835 GLY A O 1
ATOM 6463 N N . ALA A 1 836 ? 2.993 -30.971 -14.286 1.00 98.00 836 ALA A N 1
ATOM 6464 C CA . ALA A 1 836 ? 2.277 -29.892 -13.604 1.00 98.00 836 ALA A CA 1
ATOM 6465 C C . ALA A 1 836 ? 1.024 -29.432 -14.360 1.00 98.00 836 ALA A C 1
ATOM 6467 O O . ALA A 1 836 ? 0.037 -29.054 -13.728 1.00 98.00 836 ALA A O 1
ATOM 6468 N N . PHE A 1 837 ? 1.037 -29.475 -15.695 1.00 98.62 837 PHE A N 1
ATOM 6469 C CA . PHE A 1 837 ? -0.145 -29.141 -16.479 1.00 98.62 837 PHE A CA 1
ATOM 6470 C C . PHE A 1 837 ? -0.302 -29.979 -17.748 1.00 98.62 837 PHE A C 1
ATOM 6472 O O . PHE A 1 837 ? 0.656 -30.515 -18.311 1.00 98.62 837 PHE A O 1
ATOM 6479 N N . SER A 1 838 ? -1.544 -30.060 -18.220 1.00 98.56 838 SER A N 1
ATOM 6480 C CA . SER A 1 838 ? -1.913 -30.548 -19.550 1.00 98.56 838 SER A CA 1
ATOM 6481 C C . SER A 1 838 ? -3.102 -29.742 -20.083 1.00 98.56 838 SER A C 1
ATOM 6483 O O . SER A 1 838 ? -4.002 -29.389 -19.321 1.00 98.56 838 SER A O 1
ATOM 6485 N N . ILE A 1 839 ? -3.116 -29.434 -21.381 1.00 98.25 839 ILE A N 1
ATOM 6486 C CA . ILE A 1 839 ? -4.200 -28.693 -22.050 1.00 98.25 839 ILE A CA 1
ATOM 6487 C C . ILE A 1 839 ? -4.609 -29.487 -23.281 1.00 98.25 839 ILE A C 1
ATOM 6489 O O . ILE A 1 839 ? -3.825 -29.596 -24.222 1.00 98.25 839 ILE A O 1
ATOM 6493 N N . LEU A 1 840 ? -5.824 -30.032 -23.262 1.00 95.88 840 LEU A N 1
ATOM 6494 C CA . LEU A 1 840 ? -6.283 -31.070 -24.180 1.00 95.88 840 LEU A CA 1
ATOM 6495 C C . LEU A 1 840 ? -7.609 -30.680 -24.849 1.00 95.88 840 LEU A C 1
ATOM 6497 O O . LEU A 1 840 ? -8.690 -30.990 -24.331 1.00 95.88 840 LEU A O 1
ATOM 6501 N N . PRO A 1 841 ? -7.567 -30.020 -26.020 1.00 94.69 841 PRO A N 1
ATOM 6502 C CA . PRO A 1 841 ? -8.721 -29.967 -26.902 1.00 94.69 841 PRO A CA 1
ATOM 6503 C C . PRO A 1 841 ? -9.162 -31.396 -27.241 1.00 94.69 841 PRO A C 1
ATOM 6505 O O . PRO A 1 841 ? -8.393 -32.188 -27.779 1.00 94.69 841 PRO A O 1
ATOM 6508 N N . CYS A 1 842 ? -10.403 -31.742 -26.920 1.00 91.19 842 CYS A N 1
ATOM 6509 C CA . CYS A 1 842 ? -10.993 -33.043 -27.232 1.00 91.19 842 CYS A CA 1
ATOM 6510 C C . CYS A 1 842 ? -12.440 -32.872 -27.706 1.00 91.19 842 CYS A C 1
ATOM 6512 O O . CYS A 1 842 ? -13.042 -31.796 -27.575 1.00 91.19 842 CYS A O 1
ATOM 6514 N N . SER A 1 843 ? -12.995 -33.931 -28.298 1.00 83.50 843 SER A N 1
ATOM 6515 C CA . SER A 1 843 ? -14.408 -33.972 -28.667 1.00 83.50 843 SER A CA 1
ATOM 6516 C C . SER A 1 843 ? -15.286 -34.039 -27.415 1.00 83.50 843 SER A C 1
ATOM 6518 O O . SER A 1 843 ? -14.841 -34.416 -26.331 1.00 83.50 843 SER A O 1
ATOM 6520 N N . ARG A 1 844 ? -16.564 -33.674 -27.557 1.00 73.75 844 ARG A N 1
ATOM 6521 C CA . ARG A 1 844 ? -17.523 -33.740 -26.446 1.00 73.75 844 ARG A CA 1
ATOM 6522 C C . ARG A 1 844 ? -17.668 -35.167 -25.906 1.00 73.75 844 ARG A C 1
ATOM 6524 O O . ARG A 1 844 ? -17.665 -35.343 -24.694 1.00 73.75 844 ARG A O 1
ATOM 6531 N N . ASP A 1 845 ? -17.717 -36.151 -26.798 1.00 70.69 845 ASP A N 1
ATOM 6532 C CA . ASP A 1 845 ? -17.906 -37.564 -26.447 1.00 70.69 845 ASP A CA 1
ATOM 6533 C C . ASP A 1 845 ? -16.656 -38.185 -25.796 1.00 70.69 845 ASP A C 1
ATOM 6535 O O . ASP A 1 845 ? -16.755 -39.180 -25.089 1.00 70.69 845 ASP A O 1
ATOM 6539 N N . GLY A 1 846 ? -15.477 -37.577 -25.979 1.00 72.25 846 GLY A N 1
ATOM 6540 C CA . GLY A 1 846 ? -14.225 -38.007 -25.346 1.00 72.25 846 GLY A CA 1
ATOM 6541 C C . GLY A 1 846 ? -13.975 -37.421 -23.951 1.00 72.25 846 GLY A C 1
ATOM 6542 O O . GLY A 1 846 ? -12.957 -37.729 -23.340 1.00 72.25 846 GLY A O 1
ATOM 6543 N N . ALA A 1 847 ? -14.864 -36.563 -23.440 1.00 81.38 847 ALA A N 1
ATOM 6544 C CA . ALA A 1 847 ? -14.601 -35.738 -22.259 1.00 81.38 847 ALA A CA 1
ATOM 6545 C C . ALA A 1 847 ? -14.994 -36.374 -20.913 1.00 81.38 847 ALA A C 1
ATOM 6547 O O . ALA A 1 847 ? -14.791 -35.759 -19.868 1.00 81.38 847 ALA A O 1
ATOM 6548 N N . GLU A 1 848 ? -15.568 -37.578 -20.917 1.00 90.19 848 GLU A N 1
ATOM 6549 C CA . GLU A 1 848 ? -16.134 -38.211 -19.719 1.00 90.19 848 GLU A CA 1
ATOM 6550 C C . GLU A 1 848 ? -15.109 -38.355 -18.579 1.00 90.19 848 GLU A C 1
ATOM 6552 O O . GLU A 1 848 ? -15.418 -38.053 -17.423 1.00 90.19 848 GLU A O 1
ATOM 6557 N N . LEU A 1 849 ? -13.859 -38.705 -18.912 1.00 94.12 849 LEU A N 1
ATOM 6558 C CA . LEU A 1 849 ? -12.764 -38.859 -17.947 1.00 94.12 849 LEU A CA 1
ATOM 6559 C C . LEU A 1 849 ? -12.489 -37.596 -17.118 1.00 94.12 849 LEU A C 1
ATOM 6561 O O . LEU A 1 849 ? -12.122 -37.711 -15.951 1.00 94.12 849 LEU A O 1
ATOM 6565 N N . PHE A 1 850 ? -12.728 -36.397 -17.662 1.00 95.75 850 PHE A N 1
ATOM 6566 C CA . PHE A 1 850 ? -12.588 -35.144 -16.905 1.00 95.75 850 PHE A CA 1
ATOM 6567 C C . PHE A 1 850 ? -13.559 -35.060 -15.718 1.00 95.75 850 PHE A C 1
ATOM 6569 O O . PHE A 1 850 ? -13.335 -34.281 -14.793 1.00 95.75 850 PHE A O 1
ATOM 6576 N N . THR A 1 851 ? -14.637 -35.842 -15.738 1.00 95.44 851 THR A N 1
ATOM 6577 C CA . THR A 1 851 ? -15.679 -35.828 -14.708 1.00 95.44 851 THR A CA 1
ATOM 6578 C C . THR A 1 851 ? -15.546 -37.020 -13.760 1.00 95.44 851 THR A C 1
ATOM 6580 O O . THR A 1 851 ? -15.533 -36.857 -12.534 1.00 95.44 851 THR A O 1
ATOM 6583 N N . ILE A 1 852 ? -15.434 -38.231 -14.313 1.00 95.81 852 ILE A N 1
ATOM 6584 C CA . ILE A 1 852 ? -15.598 -39.460 -13.524 1.00 95.81 852 ILE A CA 1
ATOM 6585 C C . ILE A 1 852 ? -14.303 -39.942 -12.852 1.00 95.81 852 ILE A C 1
ATOM 6587 O O . ILE A 1 852 ? -14.374 -40.528 -11.771 1.00 95.81 852 ILE A O 1
ATOM 6591 N N . ASP A 1 853 ? -13.121 -39.636 -13.395 1.00 96.81 853 ASP A N 1
ATOM 6592 C CA . ASP A 1 853 ? -11.854 -40.236 -12.944 1.00 96.81 853 ASP A CA 1
ATOM 6593 C C . ASP A 1 853 ? -11.464 -39.856 -11.504 1.00 96.81 853 ASP A C 1
ATOM 6595 O O . ASP A 1 853 ? -11.248 -38.688 -11.193 1.00 96.81 853 ASP A O 1
ATOM 6599 N N . GLU A 1 854 ? -11.348 -40.835 -10.603 1.00 96.06 854 GLU A N 1
ATOM 6600 C CA . GLU A 1 854 ? -11.132 -40.620 -9.160 1.00 96.06 854 GLU A CA 1
ATOM 6601 C C . GLU A 1 854 ? -9.758 -40.031 -8.767 1.00 96.06 854 GLU A C 1
ATOM 6603 O O . GLU A 1 854 ? -9.559 -39.634 -7.605 1.00 96.06 854 GLU A O 1
ATOM 6608 N N . ARG A 1 855 ? -8.797 -39.955 -9.699 1.00 97.31 855 ARG A N 1
ATOM 6609 C CA . ARG A 1 855 ? -7.486 -39.336 -9.436 1.00 97.31 855 ARG A CA 1
ATOM 6610 C C . ARG A 1 855 ? -7.617 -37.827 -9.244 1.00 97.31 855 ARG A C 1
ATOM 6612 O O . ARG A 1 855 ? -6.971 -37.276 -8.350 1.00 97.31 855 ARG A O 1
ATOM 6619 N N . PHE A 1 856 ? -8.523 -37.175 -9.973 1.00 98.12 856 PHE A N 1
ATOM 6620 C CA . PHE A 1 856 ? -8.862 -35.777 -9.715 1.00 98.12 856 PHE A CA 1
ATOM 6621 C C . PHE A 1 856 ? -9.517 -35.600 -8.348 1.00 98.12 856 PHE A C 1
ATOM 6623 O O . PHE A 1 856 ? -10.330 -36.420 -7.919 1.00 98.12 856 PHE A O 1
ATOM 6630 N N . LYS A 1 857 ? -9.191 -34.499 -7.671 1.00 97.88 857 LYS A N 1
ATOM 6631 C CA . LYS A 1 857 ? -9.773 -34.143 -6.368 1.00 97.88 857 LYS A CA 1
ATOM 6632 C C . LYS A 1 857 ? -10.775 -33.001 -6.452 1.00 97.88 857 LYS A C 1
ATOM 6634 O O . LYS A 1 857 ? -11.646 -32.889 -5.588 1.00 97.88 857 LYS A O 1
ATOM 6639 N N . LEU A 1 858 ? -10.696 -32.219 -7.524 1.00 98.25 858 LEU A N 1
ATOM 6640 C CA . LEU A 1 858 ? -11.623 -31.142 -7.824 1.00 98.25 858 LEU A CA 1
ATOM 6641 C C . LEU A 1 858 ? -11.956 -31.117 -9.319 1.00 98.25 858 LEU A C 1
ATOM 6643 O O . LEU A 1 858 ? -11.070 -31.322 -10.149 1.00 98.25 858 LEU A O 1
ATOM 6647 N N . VAL A 1 859 ? -13.221 -30.842 -9.643 1.00 98.12 859 VAL A N 1
ATOM 6648 C CA . VAL A 1 859 ? -13.685 -30.500 -10.995 1.00 98.12 859 VAL A CA 1
ATOM 6649 C C . VAL A 1 859 ? -14.138 -29.042 -10.995 1.00 98.12 859 VAL A C 1
ATOM 6651 O O . VAL A 1 859 ? -15.032 -28.674 -10.237 1.00 98.12 859 VAL A O 1
ATOM 6654 N N . SER A 1 860 ? -13.522 -28.209 -11.829 1.00 97.44 860 SER A N 1
ATOM 6655 C CA . SER A 1 860 ? -13.925 -26.818 -12.044 1.00 97.44 860 SER A CA 1
ATOM 6656 C C . SER A 1 860 ? -14.518 -26.679 -13.440 1.00 97.44 860 SER A C 1
ATOM 6658 O O . SER A 1 860 ? -13.820 -26.872 -14.441 1.00 97.44 860 SER A O 1
ATOM 6660 N N . PHE A 1 861 ? -15.808 -26.360 -13.510 1.00 96.69 861 PHE A N 1
ATOM 6661 C CA . PHE A 1 861 ? -16.550 -26.246 -14.760 1.00 96.69 861 PHE A CA 1
ATOM 6662 C C . PHE A 1 861 ? -17.228 -24.884 -14.867 1.00 96.69 861 PHE A C 1
ATOM 6664 O O . PHE A 1 861 ? -17.891 -24.429 -13.935 1.00 96.69 861 PHE A O 1
ATOM 6671 N N . THR A 1 862 ? -17.124 -24.281 -16.050 1.00 95.94 862 THR A N 1
ATOM 6672 C CA . THR A 1 862 ? -17.945 -23.129 -16.425 1.00 95.94 862 THR A CA 1
ATOM 6673 C C . THR A 1 862 ? -18.703 -23.426 -17.710 1.00 95.94 862 THR A C 1
ATOM 6675 O O . THR A 1 862 ? -18.105 -23.880 -18.690 1.00 95.94 862 THR A O 1
ATOM 6678 N N . GLY A 1 863 ? -20.009 -23.163 -17.729 1.00 93.69 863 GLY A N 1
ATOM 6679 C CA . GLY A 1 863 ? -20.851 -23.433 -18.894 1.00 93.69 863 GLY A CA 1
ATOM 6680 C C . GLY A 1 863 ? -22.347 -23.427 -18.586 1.00 93.69 863 GLY A C 1
ATOM 6681 O O . GLY A 1 863 ? -22.806 -22.759 -17.672 1.00 93.69 863 GLY A O 1
ATOM 6682 N N . SER A 1 864 ? -23.140 -24.166 -19.359 1.00 92.81 864 SER A N 1
ATOM 6683 C CA . SER A 1 864 ? -24.597 -24.201 -19.172 1.00 92.81 864 SER A CA 1
ATOM 6684 C C . SER A 1 864 ? -25.005 -24.964 -17.902 1.00 92.81 864 SER A C 1
ATOM 6686 O O . SER A 1 864 ? -24.395 -26.008 -17.632 1.00 92.81 864 SER A O 1
ATOM 6688 N N . PRO A 1 865 ? -26.094 -24.566 -17.212 1.00 93.56 865 PRO A N 1
ATOM 6689 C CA . PRO A 1 865 ? -26.597 -25.270 -16.032 1.00 93.56 865 PRO A CA 1
ATOM 6690 C C . PRO A 1 865 ? -26.829 -26.771 -16.237 1.00 93.56 865 PRO A C 1
ATOM 6692 O O . PRO A 1 865 ? -26.394 -27.573 -15.419 1.00 93.56 865 PRO A O 1
ATOM 6695 N N . SER A 1 866 ? -27.440 -27.170 -17.359 1.00 92.62 866 SER A N 1
ATOM 6696 C CA . SER A 1 866 ? -27.752 -28.579 -17.644 1.00 92.62 866 SER A CA 1
ATOM 6697 C C . SER A 1 866 ? -26.515 -29.481 -17.640 1.00 92.62 866 SER A C 1
ATOM 6699 O O . SER A 1 866 ? -26.548 -30.578 -17.095 1.00 92.62 866 SER A O 1
ATOM 6701 N N . VAL A 1 867 ? -25.406 -29.006 -18.210 1.00 93.50 867 VAL A N 1
ATOM 6702 C CA . VAL A 1 867 ? -24.130 -29.736 -18.228 1.00 93.50 867 VAL A CA 1
ATOM 6703 C C . VAL A 1 867 ? -23.441 -29.672 -16.866 1.00 93.50 867 VAL A C 1
ATOM 6705 O O . VAL A 1 867 ? -22.901 -30.675 -16.413 1.00 93.50 867 VAL A O 1
ATOM 6708 N N . GLY A 1 868 ? -23.458 -28.515 -16.200 1.00 95.06 868 GLY A N 1
ATOM 6709 C CA . GLY A 1 868 ? -22.808 -28.349 -14.899 1.00 95.06 868 GLY A CA 1
ATOM 6710 C C . GLY A 1 868 ? -23.391 -29.259 -13.819 1.00 95.06 868 GLY A C 1
ATOM 6711 O O . GLY A 1 868 ? -22.644 -29.908 -13.084 1.00 95.06 868 GLY A O 1
ATOM 6712 N N . TRP A 1 869 ? -24.719 -29.361 -13.755 1.00 96.25 869 TRP A N 1
ATOM 6713 C CA . TRP A 1 869 ? -25.393 -30.228 -12.789 1.00 96.25 869 TRP A CA 1
ATOM 6714 C C . TRP A 1 869 ? -25.247 -31.720 -13.122 1.00 96.25 869 TRP A C 1
ATOM 6716 O O . TRP A 1 869 ? -25.042 -32.512 -12.205 1.00 96.25 869 TRP A O 1
ATOM 6726 N N . ASP A 1 870 ? -25.213 -32.094 -14.406 1.00 95.62 870 ASP A N 1
ATOM 6727 C CA . ASP A 1 870 ? -24.866 -33.460 -14.841 1.00 95.62 870 ASP A CA 1
ATOM 6728 C C . ASP A 1 870 ? -23.425 -33.841 -14.439 1.00 95.62 870 ASP A C 1
ATOM 6730 O O . ASP A 1 870 ? -23.169 -34.939 -13.939 1.00 95.62 870 ASP A O 1
ATOM 6734 N N . ILE A 1 871 ? -22.473 -32.907 -14.563 1.00 95.50 871 ILE A N 1
ATOM 6735 C CA . ILE A 1 871 ? -21.100 -33.091 -14.065 1.00 95.50 871 ILE A CA 1
ATOM 6736 C C . ILE A 1 871 ? -21.104 -33.296 -12.551 1.00 95.50 871 ILE A C 1
ATOM 6738 O O . ILE A 1 871 ? -20.428 -34.199 -12.054 1.00 95.50 871 ILE A O 1
ATOM 6742 N N . LYS A 1 872 ? -21.864 -32.486 -11.803 1.00 96.06 872 LYS A N 1
ATOM 6743 C CA . LYS A 1 872 ? -21.954 -32.617 -10.344 1.00 96.06 872 LYS A CA 1
ATOM 6744 C C . LYS A 1 872 ? -22.494 -33.980 -9.922 1.00 96.06 872 LYS A C 1
ATOM 6746 O O . LYS A 1 872 ? -21.953 -34.556 -8.978 1.00 96.06 872 LYS A O 1
ATOM 6751 N N . GLU A 1 873 ? -23.509 -34.486 -10.615 1.00 96.12 873 GLU A N 1
ATOM 6752 C CA . GLU A 1 873 ? -24.088 -35.810 -10.370 1.00 96.12 873 GLU A CA 1
ATOM 6753 C C . GLU A 1 873 ? -23.051 -36.928 -10.579 1.00 96.12 873 GLU A C 1
ATOM 6755 O O . GLU A 1 873 ? -22.946 -37.849 -9.768 1.00 96.12 873 GLU A O 1
ATOM 6760 N N . LYS A 1 874 ? -22.215 -36.807 -11.617 1.00 96.25 874 LYS A N 1
ATOM 6761 C CA . LYS A 1 874 ? -21.218 -37.820 -12.006 1.00 96.25 874 LYS A CA 1
ATOM 6762 C C . LYS A 1 874 ? -19.858 -37.694 -11.305 1.00 96.25 874 LYS A C 1
ATOM 6764 O O . LYS A 1 874 ? -19.067 -38.635 -11.340 1.00 96.25 874 LYS A O 1
ATOM 6769 N N . ALA A 1 875 ? -19.553 -36.564 -10.663 1.00 95.06 875 ALA A N 1
ATOM 6770 C CA . ALA A 1 875 ? -18.221 -36.271 -10.113 1.00 95.06 875 ALA A CA 1
ATOM 6771 C C . ALA A 1 875 ? -17.809 -37.146 -8.906 1.00 95.06 875 ALA A C 1
ATOM 6773 O O . ALA A 1 875 ? -16.626 -37.193 -8.542 1.00 95.06 875 ALA A O 1
ATOM 6774 N N . GLY A 1 876 ? -18.750 -37.855 -8.276 1.00 94.12 876 GLY A N 1
ATOM 6775 C CA . GLY A 1 876 ? -18.480 -38.730 -7.133 1.00 94.12 876 GLY A CA 1
ATOM 6776 C C . GLY A 1 876 ? -17.991 -37.958 -5.898 1.00 94.12 876 GLY A C 1
ATOM 6777 O O . GLY A 1 876 ? -18.620 -36.998 -5.466 1.00 94.12 876 GLY A O 1
ATOM 6778 N N . LYS A 1 877 ? -16.862 -38.378 -5.307 1.00 93.31 877 LYS A N 1
ATOM 6779 C CA . LYS A 1 877 ? -16.319 -37.825 -4.041 1.00 93.31 877 LYS A CA 1
ATOM 6780 C C . LYS A 1 877 ? -15.586 -36.481 -4.183 1.00 93.31 877 LYS A C 1
ATOM 6782 O O . LYS A 1 877 ? -15.097 -35.950 -3.190 1.00 93.31 877 LYS A O 1
ATOM 6787 N N . LYS A 1 878 ? -15.435 -35.972 -5.405 1.00 95.12 878 LYS A N 1
ATOM 6788 C CA . LYS A 1 878 ? -14.620 -34.787 -5.705 1.00 95.12 878 LYS A CA 1
ATOM 6789 C C . LYS A 1 878 ? -15.330 -33.510 -5.261 1.00 95.12 878 LYS A C 1
ATOM 6791 O O . LYS A 1 878 ? -16.562 -33.430 -5.312 1.00 95.12 878 LYS A O 1
ATOM 6796 N N . LYS A 1 879 ? -14.559 -32.475 -4.909 1.00 96.25 879 LYS A N 1
ATOM 6797 C CA . LYS A 1 879 ? -15.103 -31.110 -4.869 1.00 96.25 879 LYS A CA 1
ATOM 6798 C C . LYS A 1 879 ? -15.500 -30.699 -6.289 1.00 96.25 879 LYS A C 1
ATOM 6800 O O . LYS A 1 879 ? -14.859 -31.102 -7.259 1.00 96.25 879 LYS A O 1
ATOM 6805 N N . VAL A 1 880 ? -16.569 -29.922 -6.416 1.00 96.50 880 VAL A N 1
ATOM 6806 C CA . VAL A 1 880 ? -17.039 -29.425 -7.713 1.00 96.50 880 VAL A CA 1
ATOM 6807 C C . VAL A 1 880 ? -17.334 -27.945 -7.571 1.00 96.50 880 VAL A C 1
ATOM 6809 O O . VAL A 1 880 ? -18.134 -27.579 -6.712 1.00 96.50 880 VAL A O 1
ATOM 6812 N N . ILE A 1 881 ? -16.693 -27.141 -8.415 1.00 96.50 881 ILE A N 1
ATOM 6813 C CA . ILE A 1 881 ? -16.973 -25.716 -8.579 1.00 96.50 881 ILE A CA 1
ATOM 6814 C C . ILE A 1 881 ? -17.707 -25.556 -9.908 1.00 96.50 881 ILE A C 1
ATOM 6816 O O . ILE A 1 881 ? -17.209 -26.003 -10.947 1.00 96.50 881 ILE A O 1
ATOM 6820 N N . LEU A 1 882 ? -18.884 -24.942 -9.865 1.00 96.44 882 LEU A N 1
ATOM 6821 C CA . LEU A 1 882 ? -19.740 -24.690 -11.014 1.00 96.44 882 LEU A CA 1
ATOM 6822 C C . LEU A 1 882 ? -20.005 -23.195 -11.143 1.00 96.44 882 LEU A C 1
ATOM 6824 O O . LEU A 1 882 ? -20.674 -22.616 -10.292 1.00 96.44 882 LEU A O 1
ATOM 6828 N N . GLU A 1 883 ? -19.564 -22.618 -12.252 1.00 94.31 883 GLU A N 1
ATOM 6829 C CA . GLU A 1 883 ? -19.946 -21.273 -12.680 1.00 94.31 883 GLU A CA 1
ATOM 6830 C C . GLU A 1 883 ? -20.850 -21.387 -13.900 1.00 94.31 883 GLU A C 1
ATOM 6832 O O . GLU A 1 883 ? -20.394 -21.695 -15.004 1.00 94.31 883 GLU A O 1
ATOM 6837 N N . LEU A 1 884 ? -22.155 -21.232 -13.703 1.00 95.00 884 LEU A N 1
ATOM 6838 C CA . LEU A 1 884 ? -23.142 -21.559 -14.725 1.00 95.00 884 LEU A CA 1
ATOM 6839 C C . LEU A 1 884 ? -23.811 -20.305 -15.286 1.00 95.00 884 LEU A C 1
ATOM 6841 O O . LEU A 1 884 ? -23.559 -19.186 -14.844 1.00 95.00 884 LEU A O 1
ATOM 6845 N N . GLY A 1 885 ? -24.633 -20.512 -16.312 1.00 88.88 885 GLY A N 1
ATOM 6846 C CA . GLY A 1 885 ? -25.403 -19.463 -16.977 1.00 88.88 885 GLY A CA 1
ATOM 6847 C C . GLY A 1 885 ? -26.213 -18.578 -16.025 1.00 88.88 885 GLY A C 1
ATOM 6848 O O . GLY A 1 885 ? -26.498 -18.935 -14.873 1.00 88.88 885 GLY A O 1
ATOM 6849 N N . GLY A 1 886 ? -26.591 -17.407 -16.519 1.00 89.75 886 GLY A N 1
ATOM 6850 C CA . GLY A 1 886 ? -27.388 -16.429 -15.792 1.00 89.75 886 GLY A CA 1
ATOM 6851 C C . GLY A 1 886 ? -28.603 -15.948 -16.578 1.00 89.75 886 GLY A C 1
ATOM 6852 O O . GLY A 1 886 ? -28.927 -16.427 -17.652 1.00 89.75 886 GLY A O 1
ATOM 6853 N N . ASN A 1 887 ? -29.311 -14.987 -16.001 1.00 94.50 887 ASN A N 1
ATOM 6854 C CA . ASN A 1 887 ? -30.376 -14.228 -16.656 1.00 94.50 887 ASN A CA 1
ATOM 6855 C C . ASN A 1 887 ? -30.485 -12.899 -15.901 1.00 94.50 887 ASN A C 1
ATOM 6857 O O . ASN A 1 887 ? -31.394 -12.675 -15.085 1.00 94.50 887 ASN A O 1
ATOM 6861 N N . ALA A 1 888 ? -29.418 -12.110 -16.040 1.00 96.00 888 ALA A N 1
ATOM 6862 C CA . ALA A 1 888 ? -29.125 -11.023 -15.127 1.00 96.00 888 ALA A CA 1
ATOM 6863 C C . ALA A 1 888 ? -30.124 -9.875 -15.292 1.00 96.00 888 ALA A C 1
ATOM 6865 O O . ALA A 1 888 ? -30.490 -9.482 -16.404 1.00 96.00 888 ALA A O 1
ATOM 6866 N N . ALA A 1 889 ? -30.553 -9.345 -14.150 1.00 97.81 889 ALA A N 1
ATOM 6867 C CA . ALA A 1 889 ? -31.462 -8.216 -14.080 1.00 97.81 889 ALA A CA 1
ATOM 6868 C C . ALA A 1 889 ? -30.722 -6.941 -13.669 1.00 97.81 889 ALA A C 1
ATOM 6870 O O . ALA A 1 889 ? -29.743 -6.983 -12.916 1.00 97.81 889 ALA A O 1
ATOM 6871 N N . CYS A 1 890 ? -31.228 -5.806 -14.136 1.00 98.50 890 CYS A N 1
ATOM 6872 C CA . CYS A 1 890 ? -30.791 -4.480 -13.734 1.00 98.50 890 CYS A CA 1
ATOM 6873 C C . CYS A 1 890 ? -32.009 -3.668 -13.280 1.00 98.50 890 CYS A C 1
ATOM 6875 O O . CYS A 1 890 ? -32.917 -3.434 -14.075 1.00 98.50 890 CYS A O 1
ATOM 6877 N N . ILE A 1 891 ? -32.043 -3.256 -12.012 1.00 98.81 891 ILE A N 1
ATOM 6878 C CA . ILE A 1 891 ? -33.101 -2.405 -11.457 1.00 98.81 891 ILE A CA 1
ATOM 6879 C C . ILE A 1 891 ? -32.638 -0.951 -11.528 1.00 98.81 891 ILE A C 1
ATOM 6881 O O . ILE A 1 891 ? -31.609 -0.589 -10.963 1.00 98.81 891 ILE A O 1
ATOM 6885 N N . LEU A 1 892 ? -33.405 -0.116 -12.213 1.00 98.44 892 LEU A N 1
ATOM 6886 C CA . LEU A 1 892 ? -33.206 1.317 -12.326 1.00 98.44 892 LEU A CA 1
ATOM 6887 C C . LEU A 1 892 ? -34.245 2.038 -11.465 1.00 98.44 892 LEU A C 1
ATOM 6889 O O . LEU A 1 892 ? -35.338 2.376 -11.926 1.00 98.44 892 LEU A O 1
ATOM 6893 N N . GLU A 1 893 ? -33.879 2.245 -10.201 1.00 98.31 893 GLU A N 1
ATOM 6894 C CA . GLU A 1 893 ? -34.679 3.006 -9.244 1.00 98.31 893 GLU A CA 1
ATOM 6895 C C . GLU A 1 893 ? -34.454 4.509 -9.423 1.00 98.31 893 GLU A C 1
ATOM 6897 O O . GLU A 1 893 ? -35.423 5.261 -9.463 1.00 98.31 893 GLU A O 1
ATOM 6902 N N . ASP A 1 894 ? -33.202 4.939 -9.600 1.00 96.62 894 ASP A N 1
ATOM 6903 C CA . ASP A 1 894 ? -32.830 6.336 -9.839 1.00 96.62 894 ASP A CA 1
ATOM 6904 C C . ASP A 1 894 ? -31.805 6.466 -10.974 1.00 96.62 894 ASP A C 1
ATOM 6906 O O . ASP A 1 894 ? -31.015 5.561 -11.231 1.00 96.62 894 ASP A O 1
ATOM 6910 N N . ILE A 1 895 ? -31.746 7.640 -11.607 1.00 97.31 895 ILE A N 1
ATOM 6911 C CA . ILE A 1 895 ? -30.702 7.973 -12.585 1.00 97.31 895 ILE A CA 1
ATOM 6912 C C . ILE A 1 895 ? -29.471 8.498 -11.835 1.00 97.31 895 ILE A C 1
ATOM 6914 O O . ILE A 1 895 ? -29.405 9.677 -11.491 1.00 97.31 895 ILE A O 1
ATOM 6918 N N . VAL A 1 896 ? -28.506 7.617 -11.563 1.00 93.00 896 VAL A N 1
ATOM 6919 C CA . VAL A 1 896 ? -27.283 7.931 -10.805 1.00 93.00 896 VAL A CA 1
ATOM 6920 C C . VAL A 1 896 ? -26.062 7.326 -11.511 1.00 93.00 896 VAL A C 1
ATOM 6922 O O . VAL A 1 896 ? -26.106 6.150 -11.862 1.00 93.00 896 VAL A O 1
ATOM 6925 N N . PRO A 1 897 ? -24.956 8.071 -11.702 1.00 92.19 897 PRO A N 1
ATOM 6926 C CA . PRO A 1 897 ? -24.793 9.498 -11.399 1.00 92.19 897 PRO A CA 1
ATOM 6927 C C . PRO A 1 897 ? -25.520 10.419 -12.393 1.00 92.19 897 PRO A C 1
ATOM 6929 O O . PRO A 1 897 ? -25.869 11.541 -12.040 1.00 92.19 897 PRO A O 1
ATOM 6932 N N . ASP A 1 898 ? -25.763 9.953 -13.618 1.00 97.25 898 ASP A N 1
ATOM 6933 C CA . ASP A 1 898 ? -26.417 10.710 -14.683 1.00 97.25 898 ASP A CA 1
ATOM 6934 C C . ASP A 1 898 ? -26.969 9.769 -15.772 1.00 97.25 898 ASP A C 1
ATOM 6936 O O . ASP A 1 898 ? -26.579 8.602 -15.862 1.00 97.25 898 ASP A O 1
ATOM 6940 N N . MET A 1 899 ? -27.869 10.283 -16.619 1.00 97.44 899 MET A N 1
ATOM 6941 C CA . MET A 1 899 ? -28.550 9.496 -17.659 1.00 97.44 899 MET A CA 1
ATOM 6942 C C . MET A 1 899 ? -27.575 8.859 -18.647 1.00 97.44 899 MET A C 1
ATOM 6944 O O . MET A 1 899 ? -27.718 7.688 -18.993 1.00 97.44 899 MET A O 1
ATOM 6948 N N . LYS A 1 900 ? -26.579 9.624 -19.102 1.00 97.12 900 LYS A N 1
ATOM 6949 C CA . LYS A 1 900 ? -25.640 9.175 -20.130 1.00 97.12 900 LYS A CA 1
ATOM 6950 C C . LYS A 1 900 ? -24.826 7.995 -19.616 1.00 97.12 900 LYS A C 1
ATOM 6952 O O . LYS A 1 900 ? -24.648 7.019 -20.342 1.00 97.12 900 LYS A O 1
ATOM 6957 N N . THR A 1 901 ? -24.368 8.070 -18.369 1.00 97.06 901 THR A N 1
ATOM 6958 C CA . THR A 1 901 ? -23.646 6.973 -17.723 1.00 97.06 901 THR A CA 1
ATOM 6959 C C . THR A 1 901 ? -24.542 5.743 -17.584 1.00 97.06 901 THR A C 1
ATOM 6961 O O . THR A 1 901 ? -24.166 4.683 -18.074 1.00 97.06 901 THR A O 1
ATOM 6964 N N . VAL A 1 902 ? -25.744 5.869 -17.011 1.00 98.12 902 VAL A N 1
ATOM 6965 C CA . VAL A 1 902 ? -26.675 4.735 -16.829 1.00 98.12 902 VAL A CA 1
ATOM 6966 C C . VAL A 1 902 ? -26.979 4.031 -18.157 1.00 98.12 902 VAL A C 1
ATOM 6968 O O . VAL A 1 902 ? -26.795 2.818 -18.268 1.00 98.12 902 VAL A O 1
ATOM 6971 N N . VAL A 1 903 ? -27.387 4.787 -19.181 1.00 98.31 903 VAL A N 1
ATOM 6972 C CA . VAL A 1 903 ? -27.729 4.256 -20.511 1.00 98.31 903 VAL A CA 1
ATOM 6973 C C . VAL A 1 903 ? -26.518 3.575 -21.148 1.00 98.31 903 VAL A C 1
ATOM 6975 O O . VAL A 1 903 ? -26.619 2.427 -21.572 1.00 98.31 903 VAL A O 1
ATOM 6978 N N . SER A 1 904 ? -25.349 4.226 -21.145 1.00 97.75 904 SER A N 1
ATOM 6979 C CA . SER A 1 904 ? -24.104 3.663 -21.691 1.00 97.75 904 SER A CA 1
ATOM 6980 C C . SER A 1 904 ? -23.719 2.343 -21.015 1.00 97.75 904 SER A C 1
ATOM 6982 O O . SER A 1 904 ? -23.339 1.382 -21.690 1.00 97.75 904 SER A O 1
ATOM 6984 N N . ARG A 1 905 ? -23.866 2.256 -19.687 1.00 98.12 905 ARG A N 1
ATOM 6985 C CA . ARG A 1 905 ? -23.575 1.038 -18.922 1.00 98.12 905 ARG A CA 1
ATOM 6986 C C . ARG A 1 905 ? -24.569 -0.082 -19.219 1.00 98.12 905 ARG A C 1
ATOM 6988 O O . ARG A 1 905 ? -24.120 -1.208 -19.419 1.00 98.12 905 ARG A O 1
ATOM 6995 N N . ILE A 1 906 ? -25.870 0.208 -19.313 1.00 98.56 906 ILE A N 1
ATOM 6996 C CA . ILE A 1 906 ? -26.905 -0.774 -19.692 1.00 98.56 906 ILE A CA 1
ATOM 6997 C C . ILE A 1 906 ? -26.668 -1.296 -21.112 1.00 98.56 906 ILE A C 1
ATOM 6999 O O . ILE A 1 906 ? -26.621 -2.509 -21.299 1.00 98.56 906 ILE A O 1
ATOM 7003 N N . ILE A 1 907 ? -26.432 -0.409 -22.085 1.00 98.25 907 ILE A N 1
ATOM 7004 C CA . ILE A 1 907 ? -26.122 -0.778 -23.476 1.00 98.25 907 ILE A CA 1
ATOM 7005 C C . ILE A 1 907 ? -24.884 -1.670 -23.541 1.00 98.25 907 ILE A C 1
ATOM 7007 O O . ILE A 1 907 ? -24.923 -2.744 -24.142 1.00 98.25 907 ILE A O 1
ATOM 7011 N N . HIS A 1 908 ? -23.797 -1.265 -22.879 1.00 97.50 908 HIS A N 1
ATOM 7012 C CA . HIS A 1 908 ? -22.601 -2.091 -22.810 1.00 97.50 908 HIS A CA 1
ATOM 7013 C C . HIS A 1 908 ? -22.905 -3.446 -22.165 1.00 97.50 908 HIS A C 1
ATOM 7015 O O . HIS A 1 908 ? -22.538 -4.472 -22.720 1.00 97.50 908 HIS A O 1
ATOM 7021 N N . GLY A 1 909 ? -23.578 -3.475 -21.015 1.00 97.12 909 GLY A N 1
ATOM 7022 C CA . GLY A 1 909 ? -23.884 -4.709 -20.293 1.00 97.12 909 GLY A CA 1
ATOM 7023 C C . GLY A 1 909 ? -24.792 -5.679 -21.054 1.00 97.12 909 GLY A C 1
ATOM 7024 O O . GLY A 1 909 ? -24.626 -6.887 -20.916 1.00 97.12 909 GLY A O 1
ATOM 7025 N N . ALA A 1 910 ? -25.720 -5.177 -21.867 1.00 97.81 910 ALA A N 1
ATOM 7026 C CA . ALA A 1 910 ? -26.642 -6.000 -22.652 1.00 97.81 910 ALA A CA 1
ATOM 7027 C C . ALA A 1 910 ? -26.008 -6.556 -23.936 1.00 97.81 910 ALA A C 1
ATOM 7029 O O . ALA A 1 910 ? -26.335 -7.658 -24.379 1.00 97.81 910 ALA A O 1
ATOM 7030 N N . PHE A 1 911 ? -25.117 -5.783 -24.565 1.00 97.94 911 PHE A N 1
ATOM 7031 C CA . PHE A 1 911 ? -24.757 -6.013 -25.963 1.00 97.94 911 PHE A CA 1
ATOM 7032 C C . PHE A 1 911 ? -23.260 -6.202 -26.231 1.00 97.94 911 PHE A C 1
ATOM 7034 O O . PHE A 1 911 ? -22.919 -6.632 -27.334 1.00 97.94 911 PHE A O 1
ATOM 7041 N N . TYR A 1 912 ? -22.363 -5.953 -25.265 1.00 94.94 912 TYR A N 1
ATOM 7042 C CA . TYR A 1 912 ? -20.940 -6.275 -25.445 1.00 94.94 912 TYR A CA 1
ATOM 7043 C C . TYR A 1 912 ? -20.757 -7.764 -25.764 1.00 94.94 912 TYR A C 1
ATOM 7045 O O . TYR A 1 912 ? -21.518 -8.615 -25.290 1.00 94.94 912 TYR A O 1
ATOM 7053 N N . GLN A 1 913 ? -19.782 -8.089 -26.615 1.00 94.06 913 GLN A N 1
ATOM 7054 C CA . GLN A 1 913 ? -19.626 -9.437 -27.169 1.00 94.06 913 GLN A CA 1
ATOM 7055 C C . GLN A 1 913 ? -20.927 -10.026 -27.770 1.00 94.06 913 GLN A C 1
ATOM 7057 O O . GLN A 1 913 ? -21.192 -11.233 -27.694 1.00 94.06 913 GLN A O 1
ATOM 7062 N N . SER A 1 914 ? -21.783 -9.173 -28.332 1.00 96.25 914 SER A N 1
ATOM 7063 C CA . SER A 1 914 ? -23.096 -9.568 -28.852 1.00 96.25 914 SER A CA 1
ATOM 7064 C C . SER A 1 914 ? -23.947 -10.309 -27.809 1.00 96.25 914 SER A C 1
ATOM 7066 O O . SER A 1 914 ? -24.630 -11.277 -28.135 1.00 96.25 914 SER A O 1
ATOM 7068 N N . GLY A 1 915 ? -23.854 -9.905 -26.537 1.00 95.25 915 GLY A N 1
ATOM 7069 C CA . GLY A 1 915 ? -24.630 -10.455 -25.421 1.00 95.25 915 GLY A CA 1
ATOM 7070 C C . GLY A 1 915 ? -24.281 -11.897 -25.021 1.00 95.25 915 GLY A C 1
ATOM 7071 O O . GLY A 1 915 ? -24.994 -12.502 -24.222 1.00 95.25 915 GLY A O 1
ATOM 7072 N N . GLN A 1 916 ? -23.182 -12.467 -25.532 1.00 95.31 916 GLN A N 1
ATOM 7073 C CA . GLN A 1 916 ? -22.723 -13.828 -25.201 1.00 95.31 916 GLN A CA 1
ATOM 7074 C C . GLN A 1 916 ? -21.996 -13.875 -23.843 1.00 95.31 916 GLN A C 1
ATOM 7076 O O . GLN A 1 916 ? -20.845 -14.302 -23.730 1.00 95.31 916 GLN A O 1
ATOM 7081 N N . SER A 1 917 ? -22.664 -13.416 -22.788 1.00 94.81 917 SER A N 1
ATOM 7082 C CA . SER A 1 917 ? -22.137 -13.348 -21.426 1.00 94.81 917 SER A CA 1
ATOM 7083 C C . SER A 1 917 ? -23.173 -13.846 -20.424 1.00 94.81 917 SER A C 1
ATOM 7085 O O . SER A 1 917 ? -24.335 -13.463 -20.496 1.00 94.81 917 SER A O 1
ATOM 7087 N N . CYS A 1 918 ? -22.744 -14.643 -19.440 1.00 93.38 918 CYS A N 1
ATOM 7088 C CA . CYS A 1 918 ? -23.620 -15.152 -18.374 1.00 93.38 918 CYS A CA 1
ATOM 7089 C C . CYS A 1 918 ? -24.164 -14.048 -17.449 1.00 93.38 918 CYS A C 1
ATOM 7091 O O . CYS A 1 918 ? -25.127 -14.250 -16.716 1.00 93.38 918 CYS A O 1
ATOM 7093 N N . ILE A 1 919 ? -23.545 -12.867 -17.484 1.00 94.81 919 ILE A N 1
ATOM 7094 C CA . ILE A 1 919 ? -23.959 -11.664 -16.752 1.00 94.81 919 ILE A CA 1
ATOM 7095 C C . ILE A 1 919 ? -24.394 -10.549 -17.709 1.00 94.81 919 ILE A C 1
ATOM 7097 O O . ILE A 1 919 ? -24.336 -9.371 -17.353 1.00 94.81 919 ILE A O 1
ATOM 7101 N N . SER A 1 920 ? -24.799 -10.910 -18.932 1.00 96.62 920 SER A N 1
ATOM 7102 C CA . SER A 1 920 ? -25.424 -9.977 -19.869 1.00 96.62 920 SER A CA 1
ATOM 7103 C C . SER A 1 920 ? -26.707 -9.405 -19.266 1.00 96.62 920 SER A C 1
ATOM 7105 O O . SER A 1 920 ? -27.500 -10.142 -18.671 1.00 96.62 920 SER A O 1
ATOM 7107 N N . VAL A 1 921 ? -26.913 -8.095 -19.403 1.00 98.12 921 VAL A N 1
ATOM 7108 C CA . VAL A 1 921 ? -28.156 -7.444 -18.970 1.00 98.12 921 VAL A CA 1
ATOM 7109 C C . VAL A 1 921 ? -29.281 -7.883 -19.898 1.00 98.12 921 VAL A C 1
ATOM 7111 O O . VAL A 1 921 ? -29.360 -7.415 -21.028 1.00 98.12 921 VAL A O 1
ATOM 7114 N N . GLN A 1 922 ? -30.160 -8.761 -19.414 1.00 97.81 922 GLN A N 1
ATOM 7115 C CA . GLN A 1 922 ? -31.316 -9.215 -20.190 1.00 97.81 922 GLN A CA 1
ATOM 7116 C C . GLN A 1 922 ? -32.609 -8.546 -19.732 1.00 97.81 922 GLN A C 1
ATOM 7118 O O . GLN A 1 922 ? -33.453 -8.252 -20.564 1.00 97.81 922 GLN A O 1
ATOM 7123 N N . ARG A 1 923 ? -32.768 -8.274 -18.429 1.00 98.19 923 ARG A N 1
ATOM 7124 C CA . ARG A 1 923 ? -34.026 -7.760 -17.863 1.00 98.19 923 ARG A CA 1
ATOM 7125 C C . ARG A 1 923 ? -33.802 -6.417 -17.183 1.00 98.19 923 ARG A C 1
ATOM 7127 O O . ARG A 1 923 ? -33.151 -6.364 -16.137 1.00 98.19 923 ARG A O 1
ATOM 7134 N N . VAL A 1 924 ? -34.322 -5.335 -17.754 1.00 98.69 924 VAL A N 1
ATOM 7135 C CA . VAL A 1 924 ? -34.175 -3.983 -17.197 1.00 98.69 924 VAL A CA 1
ATOM 7136 C C . VAL A 1 924 ? -35.490 -3.555 -16.555 1.00 98.69 924 VAL A C 1
ATOM 7138 O O . VAL A 1 924 ? -36.459 -3.241 -17.242 1.00 98.69 924 VAL A O 1
ATOM 7141 N N . TYR A 1 925 ? -35.521 -3.529 -15.226 1.00 98.75 925 TYR A N 1
ATOM 7142 C CA . TYR A 1 925 ? -36.659 -3.045 -14.451 1.00 98.75 925 TYR A CA 1
ATOM 7143 C C . TYR A 1 925 ? -36.492 -1.548 -14.230 1.00 98.75 925 TYR A C 1
ATOM 7145 O O . TYR A 1 925 ? -35.526 -1.134 -13.603 1.00 98.75 925 TYR A O 1
ATOM 7153 N N . ILE A 1 926 ? -37.414 -0.729 -14.720 1.00 98.75 926 ILE A N 1
ATOM 7154 C CA . ILE A 1 926 ? -37.324 0.731 -14.655 1.00 98.75 926 ILE A CA 1
ATOM 7155 C C . ILE A 1 926 ? -38.516 1.259 -13.864 1.00 98.75 926 ILE A C 1
ATOM 7157 O O . ILE A 1 926 ? -39.666 0.907 -14.153 1.00 98.75 926 ILE A O 1
ATOM 7161 N N . ARG A 1 927 ? -38.255 2.124 -12.877 1.00 98.31 927 ARG A N 1
ATOM 7162 C CA . ARG A 1 927 ? -39.325 2.804 -12.141 1.00 98.31 927 ARG A CA 1
ATOM 7163 C C . ARG A 1 927 ? -40.218 3.548 -13.131 1.00 98.31 927 ARG A C 1
ATOM 7165 O O . ARG A 1 927 ? -39.722 4.279 -13.985 1.00 98.31 927 ARG A O 1
ATOM 7172 N N . LYS A 1 928 ? -41.533 3.376 -13.018 1.00 97.69 928 LYS A N 1
ATOM 7173 C CA . LYS A 1 928 ? -42.526 3.827 -14.007 1.00 97.69 928 LYS A CA 1
ATOM 7174 C C . LYS A 1 928 ? -42.383 5.288 -14.432 1.00 97.69 928 LYS A C 1
ATOM 7176 O O . LYS A 1 928 ? -42.464 5.576 -15.620 1.00 97.69 928 LYS A O 1
ATOM 7181 N N . ASP A 1 929 ? -42.085 6.182 -13.492 1.00 97.12 929 ASP A N 1
ATOM 7182 C CA . ASP A 1 929 ? -41.893 7.616 -13.761 1.00 97.12 929 ASP A CA 1
ATOM 7183 C C . ASP A 1 929 ? -40.668 7.921 -14.644 1.00 97.12 929 ASP A C 1
ATOM 7185 O O . ASP A 1 929 ? -40.584 8.985 -15.251 1.00 97.12 929 ASP A O 1
ATOM 7189 N N . LEU A 1 930 ? -39.710 6.993 -14.719 1.00 97.88 930 LEU A N 1
ATOM 7190 C CA . LEU A 1 930 ? -38.497 7.092 -15.534 1.00 97.88 930 LEU A CA 1
ATOM 7191 C C . LEU A 1 930 ? -38.605 6.309 -16.852 1.00 97.88 930 LEU A C 1
ATOM 7193 O O . LEU A 1 930 ? -37.731 6.444 -17.706 1.00 97.88 930 LEU A O 1
ATOM 7197 N N . TYR A 1 931 ? -39.650 5.493 -17.021 1.00 98.50 931 TYR A N 1
ATOM 7198 C CA . TYR A 1 931 ? -39.720 4.467 -18.061 1.00 98.50 931 TYR A CA 1
ATOM 7199 C C . TYR A 1 931 ? -39.601 5.034 -19.479 1.00 98.50 931 TYR A C 1
ATOM 7201 O O . TYR A 1 931 ? -38.695 4.646 -20.211 1.00 98.50 931 TYR A O 1
ATOM 7209 N N . GLU A 1 932 ? -40.470 5.979 -19.854 1.00 98.19 932 GLU A N 1
ATOM 7210 C CA . GLU A 1 932 ? -40.473 6.561 -21.207 1.00 98.19 932 GLU A CA 1
ATOM 7211 C C . GLU A 1 932 ? -39.143 7.255 -21.528 1.00 98.19 932 GLU A C 1
ATOM 7213 O O . GLU A 1 932 ? -38.567 7.034 -22.589 1.00 98.19 932 GLU A O 1
ATOM 7218 N N . LEU A 1 933 ? -38.612 8.020 -20.571 1.00 97.31 933 LEU A N 1
ATOM 7219 C CA . LEU A 1 933 ? -37.367 8.766 -20.735 1.00 97.31 933 LEU A CA 1
ATOM 7220 C C . LEU A 1 933 ? -36.161 7.838 -20.962 1.00 97.31 933 LEU A C 1
ATOM 7222 O O . LEU A 1 933 ? -35.344 8.080 -21.846 1.00 97.31 933 LEU A O 1
ATOM 7226 N N . VAL A 1 934 ? -36.037 6.781 -20.155 1.00 98.19 934 VAL A N 1
ATOM 7227 C CA . VAL A 1 934 ? -34.923 5.827 -20.257 1.00 98.19 934 VAL A CA 1
ATOM 7228 C C . VAL A 1 934 ? -35.065 4.962 -21.508 1.00 98.19 934 VAL A C 1
ATOM 7230 O O . VAL A 1 934 ? -34.072 4.708 -22.191 1.00 98.19 934 VAL A O 1
ATOM 7233 N N . LYS A 1 935 ? -36.291 4.538 -21.835 1.00 98.44 935 LYS A N 1
ATOM 7234 C CA . LYS A 1 935 ? -36.599 3.782 -23.053 1.00 98.44 935 LYS A CA 1
ATOM 7235 C C . LYS A 1 935 ? -36.139 4.530 -24.303 1.00 98.44 935 LYS A C 1
ATOM 7237 O O . LYS A 1 935 ? -35.449 3.933 -25.129 1.00 98.44 935 LYS A O 1
ATOM 7242 N N . ASP A 1 936 ? -36.479 5.811 -24.427 1.00 98.19 936 ASP A N 1
ATOM 7243 C CA . ASP A 1 936 ? -36.133 6.613 -25.605 1.00 98.19 936 ASP A CA 1
ATOM 7244 C C . ASP A 1 936 ? -34.610 6.725 -25.798 1.00 98.19 936 ASP A C 1
ATOM 7246 O O . ASP A 1 936 ? -34.112 6.529 -26.911 1.00 98.19 936 ASP A O 1
ATOM 7250 N N . GLU A 1 937 ? -33.849 6.962 -24.723 1.00 98.31 937 GLU A N 1
ATOM 7251 C CA . GLU A 1 937 ? -32.382 7.024 -24.804 1.00 98.31 937 GLU A CA 1
ATOM 7252 C C . GLU A 1 937 ? -31.749 5.648 -25.084 1.00 98.31 937 GLU A C 1
ATOM 7254 O O . GLU A 1 937 ? -30.843 5.561 -25.913 1.00 98.31 937 GLU A O 1
ATOM 7259 N N . LEU A 1 938 ? -32.246 4.552 -24.490 1.00 98.56 938 LEU A N 1
ATOM 7260 C CA . LEU A 1 938 ? -31.750 3.198 -24.794 1.00 98.56 938 LEU A CA 1
ATOM 7261 C C . LEU A 1 938 ? -31.988 2.820 -26.264 1.00 98.56 938 LEU A C 1
ATOM 7263 O O . LEU A 1 938 ? -31.091 2.285 -26.918 1.00 98.56 938 LEU A O 1
ATOM 7267 N N . VAL A 1 939 ? -33.172 3.117 -26.810 1.00 98.50 939 VAL A N 1
ATOM 7268 C CA . VAL A 1 939 ? -33.506 2.850 -28.221 1.00 98.50 939 VAL A CA 1
ATOM 7269 C C . VAL A 1 939 ? -32.616 3.664 -29.158 1.00 98.50 939 VAL A C 1
ATOM 7271 O O . VAL A 1 939 ? -32.091 3.134 -30.140 1.00 98.50 939 VAL A O 1
ATOM 7274 N N . LYS A 1 940 ? -32.416 4.947 -28.853 1.00 97.75 940 LYS A N 1
ATOM 7275 C CA . LYS A 1 940 ? -31.559 5.843 -29.633 1.00 97.75 940 LYS A CA 1
ATOM 7276 C C . LYS A 1 940 ? -30.104 5.374 -29.661 1.00 97.75 940 LYS A C 1
ATOM 7278 O O . LYS A 1 940 ? -29.539 5.268 -30.748 1.00 97.75 940 LYS A O 1
ATOM 7283 N N . GLU A 1 941 ? -29.518 5.060 -28.506 1.00 97.62 941 GLU A N 1
ATOM 7284 C CA . GLU A 1 941 ? -28.129 4.584 -28.429 1.00 97.62 941 GLU A CA 1
ATOM 7285 C C . GLU A 1 941 ? -27.961 3.211 -29.102 1.00 97.62 941 GLU A C 1
ATOM 7287 O O . GLU A 1 941 ? -26.965 2.980 -29.786 1.00 97.62 941 GLU A O 1
ATOM 7292 N N . THR A 1 942 ? -28.964 2.327 -29.011 1.00 98.00 942 THR A N 1
ATOM 7293 C CA . THR A 1 942 ? -28.935 1.007 -29.674 1.00 98.00 942 THR A CA 1
ATOM 7294 C C . THR A 1 942 ? -28.859 1.119 -31.197 1.00 98.00 942 THR A C 1
ATOM 7296 O O . THR A 1 942 ? -28.101 0.384 -31.827 1.00 98.00 942 THR A O 1
ATOM 7299 N N . HIS A 1 943 ? -29.582 2.065 -31.809 1.00 96.19 943 HIS A N 1
ATOM 7300 C CA . HIS A 1 943 ? -29.505 2.300 -33.258 1.00 96.19 943 HIS A CA 1
ATOM 7301 C C . HIS A 1 943 ? -28.129 2.797 -33.730 1.00 96.19 943 HIS A C 1
ATOM 7303 O O . HIS A 1 943 ? -27.816 2.676 -34.914 1.00 96.19 943 HIS A O 1
ATOM 7309 N N . GLY A 1 944 ? -27.317 3.361 -32.831 1.00 94.75 944 GLY A N 1
ATOM 7310 C CA . GLY A 1 944 ? -25.966 3.833 -33.132 1.00 94.75 944 GLY A CA 1
ATOM 7311 C C . GLY A 1 944 ? -24.892 2.740 -33.120 1.00 94.75 944 GLY A C 1
ATOM 7312 O O . GLY A 1 944 ? -23.754 3.017 -33.499 1.00 94.75 944 GLY A O 1
ATOM 7313 N N . LEU A 1 945 ? -25.214 1.516 -32.685 1.00 96.94 945 LEU A N 1
ATOM 7314 C CA . LEU A 1 945 ? -24.232 0.440 -32.548 1.00 96.94 945 LEU A CA 1
ATOM 7315 C C . LEU A 1 945 ? -23.809 -0.119 -33.910 1.00 96.94 945 LEU A C 1
ATOM 7317 O O . LEU A 1 945 ? -24.629 -0.532 -34.729 1.00 96.94 945 LEU A O 1
ATOM 7321 N N . VAL A 1 946 ? -22.498 -0.185 -34.133 1.00 96.94 946 VAL A N 1
ATOM 7322 C CA . VAL A 1 946 ? -21.919 -0.686 -35.381 1.00 96.94 946 VAL A CA 1
ATOM 7323 C C . VAL A 1 946 ? -21.785 -2.206 -35.324 1.00 96.94 946 VAL A C 1
ATOM 7325 O O . VAL A 1 946 ? -21.177 -2.766 -34.410 1.00 96.94 946 VAL A O 1
ATOM 7328 N N . LYS A 1 947 ? -22.325 -2.877 -36.339 1.00 95.44 947 LYS A N 1
ATOM 7329 C CA . LYS A 1 947 ? -22.220 -4.322 -36.566 1.00 95.44 947 LYS A CA 1
ATOM 7330 C C . LYS A 1 947 ? -21.236 -4.593 -37.703 1.00 95.44 947 LYS A C 1
ATOM 7332 O O . LYS A 1 947 ? -21.349 -3.953 -38.747 1.00 95.44 947 LYS A O 1
ATOM 7337 N N . GLY A 1 948 ? -20.301 -5.532 -37.540 1.00 95.56 948 GLY A N 1
ATOM 7338 C CA . GLY A 1 948 ? -19.316 -5.799 -38.594 1.00 95.56 948 GLY A CA 1
ATOM 7339 C C . GLY A 1 948 ? -18.190 -6.762 -38.229 1.00 95.56 948 GLY A C 1
ATOM 7340 O O . GLY A 1 948 ? -18.339 -7.626 -37.366 1.00 95.56 948 GLY A O 1
ATOM 7341 N N . ASP A 1 949 ? -17.062 -6.614 -38.931 1.00 95.69 949 ASP A N 1
ATOM 7342 C CA . ASP A 1 949 ? -15.842 -7.395 -38.706 1.00 95.69 949 ASP A CA 1
ATOM 7343 C C . ASP A 1 949 ? -15.317 -7.161 -37.279 1.00 95.69 949 ASP A C 1
ATOM 7345 O O . ASP A 1 949 ? -15.020 -6.011 -36.938 1.00 95.69 949 ASP A O 1
ATOM 7349 N N . PRO A 1 950 ? -15.161 -8.206 -36.446 1.00 96.38 950 PRO A N 1
ATOM 7350 C CA . PRO A 1 950 ? -14.608 -8.081 -35.100 1.00 96.38 950 PRO A CA 1
ATOM 7351 C C . PRO A 1 950 ? -13.213 -7.448 -35.040 1.00 96.38 950 PRO A C 1
ATOM 7353 O O . PRO A 1 950 ? -12.852 -6.908 -33.999 1.00 96.38 950 PRO A O 1
ATOM 7356 N N . LEU A 1 951 ? -12.429 -7.501 -36.123 1.00 95.19 951 LEU A N 1
ATOM 7357 C CA . LEU A 1 951 ? -11.107 -6.868 -36.192 1.00 95.19 951 LEU A CA 1
ATOM 7358 C C . LEU A 1 951 ? -11.166 -5.353 -36.441 1.00 95.19 951 LEU A C 1
ATOM 7360 O O . LEU A 1 951 ? -10.151 -4.677 -36.274 1.00 95.19 951 LEU A O 1
ATOM 7364 N N . ASN A 1 952 ? -12.318 -4.811 -36.839 1.00 96.31 952 ASN A N 1
ATOM 7365 C CA . ASN A 1 952 ? -12.497 -3.372 -36.993 1.00 96.31 952 ASN A CA 1
ATOM 7366 C C . ASN A 1 952 ? -12.741 -2.716 -35.621 1.00 96.31 952 ASN A C 1
ATOM 7368 O O . ASN A 1 952 ? -13.600 -3.156 -34.860 1.00 96.31 952 ASN A O 1
ATOM 7372 N N . GLU A 1 953 ? -12.001 -1.647 -35.323 1.00 96.25 953 GLU A N 1
ATOM 7373 C CA . GLU A 1 953 ? -12.065 -0.898 -34.057 1.00 96.25 953 GLU A CA 1
ATOM 7374 C C . GLU A 1 953 ? -13.444 -0.285 -33.773 1.00 96.25 953 GLU A C 1
ATOM 7376 O O . GLU A 1 953 ? -13.816 -0.116 -32.608 1.00 96.25 953 GLU A O 1
ATOM 7381 N N . ASP A 1 954 ? -14.203 0.033 -34.825 1.00 96.19 954 ASP A N 1
ATOM 7382 C CA . ASP A 1 954 ? -15.534 0.630 -34.698 1.00 96.19 954 ASP A CA 1
ATOM 7383 C C . ASP A 1 954 ? -16.627 -0.414 -34.433 1.00 96.19 954 ASP A C 1
ATOM 7385 O O . ASP A 1 954 ? -17.718 -0.056 -33.994 1.00 96.19 954 ASP A O 1
ATOM 7389 N N . THR A 1 955 ? -16.359 -1.703 -34.672 1.00 97.56 955 THR A N 1
ATOM 7390 C CA . THR A 1 955 ? -17.343 -2.773 -34.472 1.00 97.56 955 THR A CA 1
ATOM 7391 C C . THR A 1 955 ? -17.664 -2.948 -32.992 1.00 97.56 955 THR A C 1
ATOM 7393 O O . THR A 1 955 ? -16.784 -3.184 -32.165 1.00 97.56 955 THR A O 1
ATOM 7396 N N . PHE A 1 956 ? -18.956 -2.921 -32.675 1.00 97.38 956 PHE A N 1
ATOM 7397 C CA . PHE A 1 956 ? -19.489 -3.209 -31.347 1.00 97.38 956 PHE A CA 1
ATOM 7398 C C . PHE A 1 956 ? -20.259 -4.541 -31.311 1.00 97.38 956 PHE A C 1
ATOM 7400 O O . PHE A 1 956 ? -20.137 -5.300 -30.354 1.00 97.38 956 PHE A O 1
ATOM 7407 N N . ILE A 1 957 ? -21.008 -4.868 -32.372 1.00 97.69 957 ILE A N 1
ATOM 7408 C CA . ILE A 1 957 ? -21.721 -6.147 -32.513 1.00 97.69 957 ILE A CA 1
ATOM 7409 C C . ILE A 1 957 ? -20.954 -7.065 -33.474 1.00 97.69 957 ILE A C 1
ATOM 7411 O O . ILE A 1 957 ? -20.905 -6.820 -34.681 1.00 97.69 957 ILE A O 1
ATOM 7415 N N . GLY A 1 958 ? -20.368 -8.134 -32.929 1.00 97.06 958 GLY A N 1
ATOM 7416 C CA . GLY A 1 958 ? -19.725 -9.219 -33.681 1.00 97.06 958 GLY A CA 1
ATOM 7417 C C . GLY A 1 958 ? -20.679 -10.390 -33.990 1.00 97.06 958 GLY A C 1
ATOM 7418 O O . GLY A 1 958 ? -21.837 -10.386 -33.557 1.00 97.06 958 GLY A O 1
ATOM 7419 N N . PRO A 1 959 ? -20.225 -11.421 -34.723 1.00 97.12 959 PRO A N 1
ATOM 7420 C CA . PRO A 1 959 ? -21.019 -12.617 -34.972 1.00 97.12 959 PRO A CA 1
ATOM 7421 C C . PRO A 1 959 ? -21.180 -13.448 -33.691 1.00 97.12 959 PRO A C 1
ATOM 7423 O O . PRO A 1 959 ? -20.302 -13.493 -32.827 1.00 97.12 959 PRO A O 1
ATOM 7426 N N . LEU A 1 960 ? -22.295 -14.166 -33.586 1.00 97.19 960 LEU A N 1
ATOM 7427 C CA . LEU A 1 960 ? -22.475 -15.197 -32.569 1.00 97.19 960 LEU A CA 1
ATOM 7428 C C . LEU A 1 960 ? -21.578 -16.403 -32.865 1.00 97.19 960 LEU A C 1
ATOM 7430 O O . LEU A 1 960 ? -21.172 -16.648 -34.003 1.00 97.19 960 LEU A O 1
ATOM 7434 N N . ILE A 1 961 ? -21.305 -17.211 -31.839 1.00 95.75 961 ILE A N 1
ATOM 7435 C CA . ILE A 1 961 ? -20.378 -18.349 -31.925 1.00 95.75 961 ILE A CA 1
ATOM 7436 C C . ILE A 1 961 ? -20.743 -19.375 -33.022 1.00 95.75 961 ILE A C 1
ATOM 7438 O O . ILE A 1 961 ? -19.878 -20.127 -33.493 1.00 95.75 961 ILE A O 1
ATOM 7442 N N . ALA A 1 962 ? -22.026 -19.444 -33.397 1.00 94.25 962 ALA A N 1
ATOM 7443 C CA . ALA A 1 962 ? -22.555 -20.253 -34.488 1.00 94.25 962 ALA A CA 1
ATOM 7444 C C . ALA A 1 962 ? -23.887 -19.686 -35.010 1.00 94.25 962 ALA A C 1
ATOM 7446 O O . ALA A 1 962 ? -24.693 -19.163 -34.243 1.00 94.25 962 ALA A O 1
ATOM 7447 N N . GLU A 1 963 ? -24.168 -19.904 -36.297 1.00 95.12 963 GLU A N 1
ATOM 7448 C CA . GLU A 1 963 ? -25.439 -19.526 -36.937 1.00 95.12 963 GLU A CA 1
ATOM 7449 C C . GLU A 1 963 ? -26.664 -20.188 -36.274 1.00 95.12 963 GLU A C 1
ATOM 7451 O O . GLU A 1 963 ? -27.752 -19.619 -36.244 1.00 95.12 963 GLU A O 1
ATOM 7456 N N . SER A 1 964 ? -26.496 -21.382 -35.692 1.00 96.38 964 SER A N 1
ATOM 7457 C CA . SER A 1 964 ? -27.558 -22.058 -34.936 1.00 96.38 964 SER A CA 1
ATOM 7458 C C . SER A 1 964 ? -28.030 -21.249 -33.726 1.00 96.38 964 SER A C 1
ATOM 7460 O O . SER A 1 964 ? -29.215 -21.284 -33.407 1.00 96.38 964 SER A O 1
ATOM 7462 N N . GLU A 1 965 ? -27.128 -20.508 -33.074 1.00 96.56 965 GLU A N 1
ATOM 7463 C CA . GLU A 1 965 ? -27.486 -19.638 -31.948 1.00 96.56 965 GLU A CA 1
ATOM 7464 C C . GLU A 1 965 ? -28.249 -18.408 -32.432 1.00 96.56 965 GLU A C 1
ATOM 7466 O O . GLU A 1 965 ? -29.267 -18.054 -31.846 1.00 96.56 965 GLU A O 1
ATOM 7471 N N . ALA A 1 966 ? -27.828 -17.822 -33.556 1.00 97.25 966 ALA A N 1
ATOM 7472 C CA . ALA A 1 966 ? -28.539 -16.711 -34.182 1.00 97.25 966 ALA A CA 1
ATOM 7473 C C . ALA A 1 966 ? -29.978 -17.107 -34.559 1.00 97.25 966 ALA A C 1
ATOM 7475 O O . ALA A 1 966 ? -30.921 -16.384 -34.247 1.00 97.25 966 ALA A O 1
ATOM 7476 N N . LYS A 1 967 ? -30.162 -18.295 -35.156 1.00 98.06 967 LYS A N 1
ATOM 7477 C CA . LYS A 1 967 ? -31.485 -18.864 -35.477 1.00 98.06 967 LYS A CA 1
ATOM 7478 C C . LYS A 1 967 ? -32.327 -19.133 -34.227 1.00 98.06 967 LYS A C 1
ATOM 7480 O O . LYS A 1 967 ? -33.535 -18.924 -34.249 1.00 98.06 967 LYS A O 1
ATOM 7485 N N . ARG A 1 968 ? -31.715 -19.604 -33.132 1.00 97.94 968 ARG A N 1
ATOM 7486 C CA . ARG A 1 968 ? -32.418 -19.813 -31.854 1.00 97.94 968 ARG A CA 1
ATOM 7487 C C . ARG A 1 968 ? -32.955 -18.493 -31.303 1.00 97.94 968 ARG A C 1
ATOM 7489 O O . ARG A 1 968 ? -34.110 -18.452 -30.895 1.00 97.94 968 ARG A O 1
ATOM 7496 N N . ILE A 1 969 ? -32.138 -17.441 -31.324 1.00 98.19 969 ILE A N 1
ATOM 7497 C CA . ILE A 1 969 ? -32.523 -16.109 -30.844 1.00 98.19 969 ILE A CA 1
ATOM 7498 C C . ILE A 1 969 ? -33.633 -15.515 -31.718 1.00 98.19 969 ILE A C 1
ATOM 7500 O O . ILE A 1 969 ? -34.638 -15.079 -31.168 1.00 98.19 969 ILE A O 1
ATOM 7504 N N . GLU A 1 970 ? -33.497 -15.572 -33.049 1.00 98.31 970 GLU A N 1
ATOM 7505 C CA . GLU A 1 970 ? -34.542 -15.156 -34.003 1.00 98.31 970 GLU A CA 1
ATOM 7506 C C . GLU A 1 970 ? -35.880 -15.834 -33.683 1.00 98.31 970 GLU A C 1
ATOM 7508 O O . GLU A 1 970 ? -36.874 -15.158 -33.435 1.00 98.31 970 GLU A O 1
ATOM 7513 N N . ASN A 1 971 ? -35.881 -17.164 -33.547 1.00 98.06 971 ASN A N 1
ATOM 7514 C CA . ASN A 1 971 ? -37.087 -17.921 -33.211 1.00 98.06 971 ASN A CA 1
ATOM 7515 C C . ASN A 1 971 ? -37.706 -17.502 -31.864 1.00 98.06 971 ASN A C 1
ATOM 7517 O O . ASN A 1 971 ? -38.929 -17.462 -31.739 1.00 98.06 971 ASN A O 1
ATOM 7521 N N . TRP A 1 972 ? -36.888 -17.229 -30.840 1.00 98.25 972 TRP A N 1
ATOM 7522 C CA . TRP A 1 972 ? -37.378 -16.803 -29.523 1.00 98.25 972 TRP A CA 1
ATOM 7523 C C . TRP A 1 972 ? -37.982 -15.397 -29.567 1.00 98.25 972 TRP A C 1
ATOM 7525 O O . TRP A 1 972 ? -39.038 -15.170 -28.974 1.00 98.25 972 TRP A O 1
ATOM 7535 N N . VAL A 1 973 ? -37.354 -14.474 -30.298 1.00 98.31 973 VAL A N 1
ATOM 7536 C CA . VAL A 1 973 ? -37.856 -13.107 -30.486 1.00 98.31 973 VAL A CA 1
ATOM 7537 C C . VAL A 1 973 ? -39.140 -13.108 -31.317 1.00 98.31 973 VAL A C 1
ATOM 7539 O O . VAL A 1 973 ? -40.131 -12.523 -30.883 1.00 98.31 973 VAL A O 1
ATOM 7542 N N . ASP A 1 974 ? -39.179 -13.824 -32.442 1.00 97.94 974 ASP A N 1
ATOM 7543 C CA . ASP A 1 974 ? -40.373 -13.941 -33.290 1.00 97.94 974 ASP A CA 1
ATOM 7544 C C . ASP A 1 974 ? -41.553 -14.543 -32.522 1.00 97.94 974 ASP A C 1
ATOM 7546 O O . ASP A 1 974 ? -42.688 -14.060 -32.611 1.00 97.94 974 ASP A O 1
ATOM 7550 N N . LYS A 1 975 ? -41.286 -15.568 -31.703 1.00 97.50 975 LYS A N 1
ATOM 7551 C CA . LYS A 1 975 ? -42.297 -16.166 -30.830 1.00 97.50 975 LYS A CA 1
ATOM 7552 C C . LYS A 1 975 ? -42.800 -15.163 -29.791 1.00 97.50 975 LYS A C 1
ATOM 7554 O O . LYS A 1 975 ? -44.014 -15.062 -29.605 1.00 97.50 975 LYS A O 1
ATOM 7559 N N . ALA A 1 976 ? -41.915 -14.398 -29.152 1.00 97.81 976 ALA A N 1
ATOM 7560 C CA . ALA A 1 976 ? -42.313 -13.357 -28.206 1.00 97.81 976 ALA A CA 1
ATOM 7561 C C . ALA A 1 976 ? -43.204 -12.296 -28.878 1.00 97.81 976 ALA A C 1
ATOM 7563 O O . ALA A 1 976 ? -44.262 -11.956 -28.346 1.00 97.81 976 ALA A O 1
ATOM 7564 N N . VAL A 1 977 ? -42.841 -11.844 -30.085 1.00 97.75 977 VAL A N 1
ATOM 7565 C CA . VAL A 1 977 ? -43.635 -10.885 -30.874 1.00 97.75 977 VAL A CA 1
ATOM 7566 C C . VAL A 1 977 ? -45.003 -11.459 -31.238 1.00 97.75 977 VAL A C 1
ATOM 7568 O O . VAL A 1 977 ? -46.021 -10.788 -31.067 1.00 97.75 977 VAL A O 1
ATOM 7571 N N . SER A 1 978 ? -45.058 -12.724 -31.667 1.00 96.69 978 SER A N 1
ATOM 7572 C CA . SER A 1 978 ? -46.325 -13.405 -31.969 1.00 96.69 978 SER A CA 1
ATOM 7573 C C . SER A 1 978 ? -47.257 -13.517 -30.753 1.00 96.69 978 SER A C 1
ATOM 7575 O O . SER A 1 978 ? -48.475 -13.569 -30.916 1.00 96.69 978 SER A O 1
ATOM 7577 N N . ASN A 1 979 ? -46.689 -13.482 -29.542 1.00 95.69 979 ASN A N 1
ATOM 7578 C CA . ASN A 1 979 ? -47.404 -13.541 -28.269 1.00 95.69 979 ASN A CA 1
ATOM 7579 C C . ASN A 1 979 ? -47.607 -12.160 -27.612 1.00 95.69 979 ASN A C 1
ATOM 7581 O O . ASN A 1 979 ? -47.995 -12.093 -26.447 1.00 95.69 979 ASN A O 1
ATOM 7585 N N . GLY A 1 980 ? -47.386 -11.062 -28.343 1.00 95.88 980 GLY A N 1
ATOM 7586 C CA . GLY A 1 980 ? -47.729 -9.704 -27.903 1.00 95.88 980 GLY A CA 1
ATOM 7587 C C . GLY A 1 980 ? -46.558 -8.826 -27.456 1.00 95.88 980 GLY A C 1
ATOM 7588 O O . GLY A 1 980 ? -46.792 -7.660 -27.131 1.00 95.88 980 GLY A O 1
ATOM 7589 N N . ALA A 1 981 ? -45.318 -9.328 -27.483 1.00 97.62 981 ALA A N 1
ATOM 7590 C CA . ALA A 1 981 ? -44.146 -8.484 -27.271 1.00 97.62 981 ALA A CA 1
ATOM 7591 C C . ALA A 1 981 ? -43.943 -7.506 -28.441 1.00 97.62 981 ALA A C 1
ATOM 7593 O O . ALA A 1 981 ? -44.340 -7.755 -29.583 1.00 97.62 981 ALA A O 1
ATOM 7594 N N . ARG A 1 982 ? -43.284 -6.382 -28.167 1.00 98.06 982 ARG A N 1
ATOM 7595 C CA . ARG A 1 982 ? -42.961 -5.344 -29.147 1.00 98.06 982 ARG A CA 1
ATOM 7596 C C . ARG A 1 982 ? -41.451 -5.191 -29.274 1.00 98.06 982 ARG A C 1
ATOM 7598 O O . ARG A 1 982 ? -40.767 -5.014 -28.273 1.00 98.06 982 ARG A O 1
ATOM 7605 N N . VAL A 1 983 ? -40.950 -5.188 -30.509 1.00 98.38 983 VAL A N 1
ATOM 7606 C CA . VAL A 1 983 ? -39.560 -4.813 -30.812 1.00 98.38 983 VAL A CA 1
ATOM 7607 C C . VAL A 1 983 ? -39.456 -3.290 -30.848 1.00 98.38 983 VAL A C 1
ATOM 7609 O O . VAL A 1 983 ? -40.142 -2.642 -31.640 1.00 98.38 983 VAL A O 1
ATOM 7612 N N . LEU A 1 984 ? -38.614 -2.722 -29.987 1.00 98.25 984 LEU A N 1
ATOM 7613 C CA . LEU A 1 984 ? -38.337 -1.284 -29.919 1.00 98.25 984 LEU A CA 1
ATOM 7614 C C . LEU A 1 984 ? -37.125 -0.877 -30.771 1.00 98.25 984 LEU A C 1
ATOM 7616 O O . LEU A 1 984 ? -37.100 0.223 -31.318 1.00 98.25 984 LEU A O 1
ATOM 7620 N N . ALA A 1 985 ? -36.139 -1.767 -30.890 1.00 97.81 985 ALA A N 1
ATOM 7621 C CA . ALA A 1 985 ? -34.949 -1.619 -31.728 1.00 97.81 985 ALA A CA 1
ATOM 7622 C C . ALA A 1 985 ? -34.445 -3.008 -32.160 1.00 97.81 985 ALA A C 1
ATOM 7624 O O . ALA A 1 985 ? -34.629 -3.974 -31.418 1.00 97.81 985 ALA A O 1
ATOM 7625 N N . GLY A 1 986 ? -33.802 -3.105 -33.329 1.00 97.00 986 GLY A N 1
ATOM 7626 C CA . GLY A 1 986 ? -33.170 -4.339 -33.821 1.00 97.00 986 GLY A CA 1
ATOM 7627 C C . GLY A 1 986 ? -34.144 -5.407 -34.333 1.00 97.00 986 GLY A C 1
ATOM 7628 O O . GLY A 1 986 ? -35.111 -5.098 -35.031 1.00 97.00 986 GLY A O 1
ATOM 7629 N N . GLY A 1 987 ? -33.866 -6.674 -34.008 1.00 95.25 987 GLY A N 1
ATOM 7630 C CA . GLY A 1 987 ? -34.730 -7.821 -34.305 1.00 95.25 987 GLY A CA 1
ATOM 7631 C C . GLY A 1 987 ? -34.498 -8.518 -35.648 1.00 95.25 987 GLY A C 1
ATOM 7632 O O . GLY A 1 987 ? -35.362 -9.278 -36.073 1.00 95.25 987 GLY A O 1
ATOM 7633 N N . LYS A 1 988 ? -33.380 -8.273 -36.346 1.00 96.00 988 LYS A N 1
ATOM 7634 C CA . LYS A 1 988 ? -33.054 -8.979 -37.597 1.00 96.00 988 LYS A CA 1
ATOM 7635 C C . LYS A 1 988 ? -31.803 -9.835 -37.458 1.00 96.00 988 LYS A C 1
ATOM 7637 O O . LYS A 1 988 ? -30.803 -9.418 -36.870 1.00 96.00 988 LYS A O 1
ATOM 7642 N N . ARG A 1 989 ? -31.857 -11.019 -38.065 1.00 97.06 989 ARG A N 1
ATOM 7643 C CA . ARG A 1 989 ? -30.711 -11.909 -38.242 1.00 97.06 989 ARG A CA 1
ATOM 7644 C C . ARG A 1 989 ? -30.053 -11.685 -39.602 1.00 97.06 989 ARG A C 1
ATOM 7646 O O . ARG A 1 989 ? -30.734 -11.445 -40.596 1.00 97.06 989 ARG A O 1
ATOM 7653 N N . ASP A 1 990 ? -28.734 -11.814 -39.636 1.00 94.94 990 ASP A N 1
ATOM 7654 C CA . ASP A 1 990 ? -27.928 -11.842 -40.859 1.00 94.94 990 ASP A CA 1
ATOM 7655 C C . ASP A 1 990 ? -26.841 -12.912 -40.697 1.00 94.94 990 ASP A C 1
ATOM 7657 O O . ASP A 1 990 ? -25.886 -12.725 -39.945 1.00 94.94 990 ASP A O 1
ATOM 7661 N N . ASP A 1 991 ? -27.045 -14.088 -41.295 1.00 93.94 991 ASP A N 1
ATOM 7662 C CA . ASP A 1 991 ? -26.252 -15.298 -41.038 1.00 93.94 991 ASP A CA 1
ATOM 7663 C C . ASP A 1 991 ? -26.066 -15.574 -39.530 1.00 93.94 991 ASP A C 1
ATOM 7665 O O . ASP A 1 991 ? -27.038 -15.889 -38.829 1.00 93.94 991 ASP A O 1
ATOM 7669 N N . SER A 1 992 ? -24.827 -15.490 -39.030 1.00 94.88 992 SER A N 1
ATOM 7670 C CA . SER A 1 992 ? -24.456 -15.668 -37.620 1.00 94.88 992 SER A CA 1
ATOM 7671 C C . SER A 1 992 ? -24.563 -14.395 -36.783 1.00 94.88 992 SER A C 1
ATOM 7673 O O . SER A 1 992 ? -24.289 -14.437 -35.585 1.00 94.88 992 SER A O 1
ATOM 7675 N N . PHE A 1 993 ? -24.934 -13.266 -37.373 1.00 97.25 993 PHE A N 1
ATOM 7676 C CA . PHE A 1 993 ? -25.196 -12.031 -36.652 1.00 97.25 993 PHE A CA 1
ATOM 7677 C C . PHE A 1 993 ? -26.657 -11.923 -36.238 1.00 97.25 993 PHE A C 1
ATOM 7679 O O . PHE A 1 993 ? -27.563 -12.347 -36.954 1.00 97.25 993 PHE A O 1
ATOM 7686 N N . TYR A 1 994 ? -26.878 -11.259 -35.110 1.00 98.00 994 TYR A N 1
ATOM 7687 C CA . TYR A 1 994 ? -28.194 -10.826 -34.674 1.00 98.00 994 TYR A CA 1
ATOM 7688 C C . TYR A 1 994 ? -28.103 -9.374 -34.210 1.00 98.00 994 TYR A C 1
ATOM 7690 O O . TYR A 1 994 ? -27.141 -9.011 -33.528 1.00 98.00 994 TYR A O 1
ATOM 7698 N N . ASP A 1 995 ? -29.054 -8.539 -34.619 1.00 97.44 995 ASP A N 1
ATOM 7699 C CA . ASP A 1 995 ? -29.073 -7.128 -34.231 1.00 97.44 995 ASP A CA 1
ATOM 7700 C C . ASP A 1 995 ? -29.234 -6.973 -32.710 1.00 97.44 995 ASP A C 1
ATOM 7702 O O . ASP A 1 995 ? -29.946 -7.747 -32.064 1.00 97.44 995 ASP A O 1
ATOM 7706 N N . ALA A 1 996 ? -28.619 -5.931 -32.141 1.00 98.19 996 ALA A N 1
ATOM 7707 C CA . ALA A 1 996 ? -28.896 -5.517 -30.769 1.00 98.19 996 ALA A CA 1
ATOM 7708 C C . ALA A 1 996 ? -30.384 -5.178 -30.629 1.00 98.19 996 ALA A C 1
ATOM 7710 O O . ALA A 1 996 ? -30.886 -4.265 -31.286 1.00 98.19 996 ALA A O 1
ATOM 7711 N N . THR A 1 997 ? -31.096 -5.969 -29.828 1.00 98.69 997 THR A N 1
ATOM 7712 C CA . THR A 1 997 ? -32.558 -5.997 -29.819 1.00 98.69 997 THR A CA 1
ATOM 7713 C C . THR A 1 997 ? -33.104 -5.590 -28.459 1.00 98.69 997 THR A C 1
ATOM 7715 O O . THR A 1 997 ? -32.722 -6.154 -27.433 1.00 98.69 997 THR A O 1
ATOM 7718 N N . ILE A 1 998 ? -34.032 -4.632 -28.462 1.00 98.75 998 ILE A N 1
ATOM 7719 C CA . ILE A 1 998 ? -34.781 -4.219 -27.270 1.00 98.75 998 ILE A CA 1
ATOM 7720 C C . ILE A 1 998 ? -36.233 -4.657 -27.425 1.00 98.75 998 ILE A C 1
ATOM 7722 O O . ILE A 1 998 ? -36.883 -4.307 -28.414 1.00 98.75 998 ILE A O 1
ATOM 7726 N N . LEU A 1 999 ? -36.741 -5.380 -26.430 1.00 98.69 999 LEU A N 1
ATOM 7727 C CA . LEU A 1 999 ? -38.130 -5.813 -26.338 1.00 98.69 999 LEU A CA 1
ATOM 7728 C C . LEU A 1 999 ? -38.889 -5.076 -25.228 1.00 98.69 999 LEU A C 1
ATOM 7730 O O . LEU A 1 999 ? -38.325 -4.627 -24.232 1.00 98.69 999 LEU A O 1
ATOM 7734 N N . GLU A 1 1000 ? -40.201 -4.998 -25.392 1.00 97.81 1000 GLU A N 1
ATOM 7735 C CA . GLU A 1 1000 ? -41.161 -4.515 -24.399 1.00 97.81 1000 GLU A CA 1
ATOM 7736 C C . GLU A 1 1000 ? -42.420 -5.394 -24.454 1.00 97.81 1000 GLU A C 1
ATOM 7738 O O . GLU A 1 1000 ? -42.661 -6.071 -25.455 1.00 97.81 1000 GLU A O 1
ATOM 7743 N N . ASN A 1 1001 ? -43.236 -5.390 -23.395 1.00 96.44 1001 ASN A N 1
ATOM 7744 C CA . ASN A 1 1001 ? -44.461 -6.198 -23.276 1.00 96.44 1001 ASN A CA 1
ATOM 7745 C C . ASN A 1 1001 ? -44.212 -7.710 -23.392 1.00 96.44 1001 ASN A C 1
ATOM 7747 O O . ASN A 1 1001 ? -45.034 -8.458 -23.918 1.00 96.44 1001 ASN A O 1
ATOM 7751 N N . VAL A 1 1002 ? -43.064 -8.158 -22.895 1.00 97.44 1002 VAL A N 1
ATOM 7752 C CA . VAL A 1 1002 ? -42.726 -9.574 -22.786 1.00 97.44 1002 VAL A CA 1
ATOM 7753 C C . VAL A 1 1002 ? -43.417 -10.151 -21.549 1.00 97.44 1002 VAL A C 1
ATOM 7755 O O . VAL A 1 1002 ? -43.360 -9.576 -20.462 1.00 97.44 1002 VAL A O 1
ATOM 7758 N N . SER A 1 1003 ? -44.097 -11.285 -21.716 1.00 94.25 1003 SER A N 1
ATOM 7759 C CA . SER A 1 1003 ? -44.743 -11.988 -20.603 1.00 94.25 1003 SER A CA 1
ATOM 7760 C C . SER A 1 1003 ? -43.724 -12.853 -19.841 1.00 94.25 1003 SER A C 1
ATOM 7762 O O . SER A 1 1003 ? -42.843 -13.430 -20.483 1.00 94.25 1003 SER A O 1
ATOM 7764 N N . PRO A 1 1004 ? -43.839 -13.011 -18.505 1.00 92.94 1004 PRO A N 1
ATOM 7765 C CA . PRO A 1 1004 ? -42.856 -13.748 -17.704 1.00 92.94 1004 PRO A CA 1
ATOM 7766 C C . PRO A 1 1004 ? -42.637 -15.226 -18.075 1.00 92.94 1004 PRO A C 1
ATOM 7768 O O . PRO A 1 1004 ? -41.649 -15.821 -17.651 1.00 92.94 1004 PRO A O 1
ATOM 7771 N N . ASP A 1 1005 ? -43.555 -15.840 -18.823 1.00 93.50 1005 ASP A N 1
ATOM 7772 C CA . ASP A 1 1005 ? -43.489 -17.229 -19.300 1.00 93.50 1005 ASP A CA 1
ATOM 7773 C C . ASP A 1 1005 ? -42.802 -17.390 -20.669 1.00 93.50 1005 ASP A C 1
ATOM 7775 O O . ASP A 1 1005 ? -42.587 -18.515 -21.122 1.00 93.50 1005 ASP A O 1
ATOM 7779 N N . MET A 1 1006 ? -42.457 -16.287 -21.341 1.00 96.81 1006 MET A N 1
ATOM 7780 C CA . MET A 1 1006 ? -41.764 -16.325 -22.629 1.00 96.81 1006 MET A CA 1
ATOM 7781 C C . MET A 1 1006 ? -40.285 -16.681 -22.452 1.00 96.81 1006 MET A C 1
ATOM 7783 O O . MET A 1 1006 ? -39.630 -16.210 -21.522 1.00 96.81 1006 MET A O 1
ATOM 7787 N N . GLU A 1 1007 ? -39.719 -17.438 -23.397 1.00 96.81 1007 GLU A N 1
ATOM 7788 C CA . GLU A 1 1007 ? -38.322 -17.888 -23.313 1.00 96.81 1007 GLU A CA 1
ATOM 7789 C C . GLU A 1 1007 ? -37.316 -16.734 -23.189 1.00 96.81 1007 GLU A C 1
ATOM 7791 O O . GLU A 1 1007 ? -36.356 -16.840 -22.432 1.00 96.81 1007 GLU A O 1
ATOM 7796 N N . VAL A 1 1008 ? -37.558 -15.607 -23.868 1.00 96.75 1008 VAL A N 1
ATOM 7797 C CA . VAL A 1 1008 ? -36.706 -14.407 -23.774 1.00 96.75 1008 VAL A CA 1
ATOM 7798 C C . VAL A 1 1008 ? -36.682 -13.772 -22.372 1.00 96.75 1008 VAL A C 1
ATOM 7800 O O . VAL A 1 1008 ? -35.752 -13.029 -22.077 1.00 96.75 1008 VAL A O 1
ATOM 7803 N N . HIS A 1 1009 ? -37.667 -14.079 -21.517 1.00 97.25 1009 HIS A N 1
ATOM 7804 C CA . HIS A 1 1009 ? -37.741 -13.626 -20.126 1.00 97.25 1009 HIS A CA 1
ATOM 7805 C C . HIS A 1 1009 ? -37.213 -14.673 -19.144 1.00 97.25 1009 HIS A C 1
ATOM 7807 O O . HIS A 1 1009 ? -36.429 -14.345 -18.254 1.00 97.25 1009 HIS A O 1
ATOM 7813 N N . CYS A 1 1010 ? -37.677 -15.925 -19.240 1.00 94.94 1010 CYS A N 1
ATOM 7814 C CA . CYS A 1 1010 ? -37.437 -16.935 -18.204 1.00 94.94 1010 CYS A CA 1
ATOM 7815 C C . CYS A 1 1010 ? -36.175 -17.787 -18.430 1.00 94.94 1010 CYS A C 1
ATOM 7817 O O . CYS A 1 1010 ? -35.692 -18.418 -17.484 1.00 94.94 1010 CYS A O 1
ATOM 7819 N N . GLU A 1 1011 ? -35.620 -17.794 -19.645 1.00 95.69 1011 GLU A N 1
ATOM 7820 C CA . GLU A 1 1011 ? -34.395 -18.514 -20.005 1.00 95.69 1011 GLU A CA 1
ATOM 7821 C C . GLU A 1 1011 ? -33.213 -17.560 -20.266 1.00 95.69 1011 GLU A C 1
ATOM 7823 O O . GLU A 1 1011 ? -33.351 -16.343 -20.386 1.00 95.69 1011 GLU A O 1
ATOM 7828 N N . GLU A 1 1012 ? -32.006 -18.118 -20.342 1.00 95.31 1012 GLU A N 1
ATOM 7829 C CA . GLU A 1 1012 ? -30.816 -17.383 -20.777 1.00 95.31 1012 GLU A CA 1
ATOM 7830 C C . GLU A 1 1012 ? -30.822 -17.267 -22.310 1.00 95.31 1012 GLU A C 1
ATOM 7832 O O . GLU A 1 1012 ? -30.728 -18.273 -23.021 1.00 95.31 1012 GLU A O 1
ATOM 7837 N N . VAL A 1 1013 ? -30.933 -16.047 -22.845 1.00 96.38 1013 VAL A N 1
ATOM 7838 C CA . VAL A 1 1013 ? -30.915 -15.815 -24.296 1.00 96.38 1013 VAL A CA 1
ATOM 7839 C C . VAL A 1 1013 ? -29.513 -16.073 -24.837 1.00 96.38 1013 VAL A C 1
ATOM 7841 O O . VAL A 1 1013 ? -29.365 -16.743 -25.865 1.00 96.38 1013 VAL A O 1
ATOM 7844 N N . PHE A 1 1014 ? -28.494 -15.605 -24.107 1.00 95.50 1014 PHE A N 1
ATOM 7845 C CA . PHE A 1 1014 ? -27.080 -15.698 -24.484 1.00 95.50 1014 PHE A CA 1
ATOM 7846 C C . PHE A 1 1014 ? -26.812 -15.083 -25.871 1.00 95.50 1014 PHE A C 1
ATOM 7848 O O . PHE A 1 1014 ? -26.197 -15.691 -26.751 1.00 95.50 1014 PHE A O 1
ATOM 7855 N N . GLY A 1 1015 ? -27.347 -13.881 -26.072 1.00 96.75 1015 GLY A N 1
ATOM 7856 C CA . GLY A 1 1015 ? -27.320 -13.115 -27.314 1.00 96.75 1015 GLY A CA 1
ATOM 7857 C C . GLY A 1 1015 ? -27.700 -11.654 -27.059 1.00 96.75 1015 GLY A C 1
ATOM 7858 O O . GLY A 1 1015 ? -28.027 -11.312 -25.920 1.00 96.75 1015 GLY A O 1
ATOM 7859 N N . PRO A 1 1016 ? -27.675 -10.779 -28.078 1.00 97.31 1016 PRO A N 1
ATOM 7860 C CA . PRO A 1 1016 ? -27.780 -9.339 -27.881 1.00 97.31 1016 PRO A CA 1
ATOM 7861 C C . PRO A 1 1016 ? -29.252 -8.909 -27.782 1.00 97.31 1016 PRO A C 1
ATOM 7863 O O . PRO A 1 1016 ? -29.761 -8.190 -28.640 1.00 97.31 1016 PRO A O 1
ATOM 7866 N N . VAL A 1 1017 ? -29.954 -9.385 -26.750 1.00 98.38 1017 VAL A N 1
ATOM 7867 C CA . VAL A 1 1017 ? -31.375 -9.104 -26.502 1.00 98.38 1017 VAL A CA 1
ATOM 7868 C C . VAL A 1 1017 ? -31.574 -8.683 -25.050 1.00 98.38 1017 VAL A C 1
ATOM 7870 O O . VAL A 1 1017 ? -31.147 -9.392 -24.140 1.00 98.38 1017 VAL A O 1
ATOM 7873 N N . MET A 1 1018 ? -32.269 -7.565 -24.844 1.00 98.31 1018 MET A N 1
ATOM 7874 C CA . MET A 1 1018 ? -32.775 -7.162 -23.531 1.00 98.31 1018 MET A CA 1
ATOM 7875 C C . MET A 1 1018 ? -34.251 -6.766 -23.597 1.00 98.31 1018 MET A C 1
ATOM 7877 O O . MET A 1 1018 ? -34.746 -6.341 -24.641 1.00 98.31 1018 MET A O 1
ATOM 7881 N N . GLU A 1 1019 ? -34.948 -6.862 -22.474 1.00 98.25 1019 GLU A N 1
ATOM 7882 C CA . GLU A 1 1019 ? -36.324 -6.404 -22.295 1.00 98.25 1019 GLU A CA 1
ATOM 7883 C C . GLU A 1 1019 ? -36.414 -5.257 -21.279 1.00 98.25 1019 GLU A C 1
ATOM 7885 O O . GLU A 1 1019 ? -35.632 -5.182 -20.325 1.00 98.25 1019 GLU A O 1
ATOM 7890 N N . LEU A 1 1020 ? -37.395 -4.373 -21.476 1.00 98.69 1020 LEU A N 1
ATOM 7891 C CA . LEU A 1 1020 ? -37.687 -3.251 -20.583 1.00 98.69 1020 LEU A CA 1
ATOM 7892 C C . LEU A 1 1020 ? -39.014 -3.473 -19.852 1.00 98.69 1020 LEU A C 1
ATOM 7894 O O . LEU A 1 1020 ? -40.068 -3.597 -20.480 1.00 98.69 1020 LEU A O 1
ATOM 7898 N N . ILE A 1 1021 ? -38.977 -3.441 -18.521 1.00 98.44 1021 ILE A N 1
ATOM 7899 C CA . ILE A 1 1021 ? -40.117 -3.725 -17.644 1.00 98.44 1021 ILE A CA 1
ATOM 7900 C C . ILE A 1 1021 ? -40.370 -2.515 -16.741 1.00 98.44 1021 ILE A C 1
ATOM 7902 O O . ILE A 1 1021 ? -39.494 -2.112 -15.980 1.00 98.44 1021 ILE A O 1
ATOM 7906 N N . ALA A 1 1022 ? -41.569 -1.936 -16.792 1.00 98.00 1022 ALA A N 1
ATOM 7907 C CA . ALA A 1 1022 ? -41.966 -0.871 -15.870 1.00 98.00 1022 ALA A CA 1
ATOM 7908 C C . ALA A 1 1022 ? -42.401 -1.448 -14.511 1.00 98.00 1022 ALA A C 1
ATOM 7910 O O . ALA A 1 1022 ? -43.100 -2.462 -14.470 1.00 98.00 1022 ALA A O 1
ATOM 7911 N N . TYR A 1 1023 ? -42.060 -0.782 -13.404 1.00 98.00 1023 TYR A N 1
ATOM 7912 C CA . TYR A 1 1023 ? -42.568 -1.136 -12.071 1.00 98.00 1023 TYR A CA 1
ATOM 7913 C C . TYR A 1 1023 ? -42.949 0.092 -11.229 1.00 98.00 1023 TYR A C 1
ATOM 7915 O O . TYR A 1 1023 ? -42.402 1.179 -11.412 1.00 98.00 1023 TYR A O 1
ATOM 7923 N N . ASP A 1 1024 ? -43.881 -0.097 -10.288 1.00 95.19 1024 ASP A N 1
ATOM 7924 C CA . ASP A 1 1024 ? -44.361 0.947 -9.367 1.00 95.19 1024 ASP A CA 1
ATOM 7925 C C . ASP A 1 1024 ? -43.694 0.873 -7.972 1.00 95.19 1024 ASP A C 1
ATOM 7927 O O . ASP A 1 1024 ? -43.395 1.903 -7.375 1.00 95.19 1024 ASP A O 1
ATOM 7931 N N . ASP A 1 1025 ? -43.438 -0.332 -7.445 1.00 97.06 1025 ASP A N 1
ATOM 7932 C CA . ASP A 1 1025 ? -42.853 -0.554 -6.112 1.00 97.06 1025 ASP A CA 1
ATOM 7933 C C . ASP A 1 1025 ? -41.488 -1.260 -6.183 1.00 97.06 1025 ASP A C 1
ATOM 7935 O O . ASP A 1 1025 ? -41.322 -2.275 -6.860 1.00 97.06 1025 ASP A O 1
ATOM 7939 N N . PHE A 1 1026 ? -40.502 -0.746 -5.445 1.00 98.19 1026 PHE A N 1
ATOM 7940 C CA . PHE A 1 1026 ? -39.137 -1.282 -5.449 1.00 98.19 1026 PHE A CA 1
ATOM 7941 C C . PHE A 1 1026 ? -39.062 -2.704 -4.875 1.00 98.19 1026 PHE A C 1
ATOM 7943 O O . PHE A 1 1026 ? -38.318 -3.542 -5.388 1.00 98.19 1026 PHE A O 1
ATOM 7950 N N . LYS A 1 1027 ? -39.850 -3.015 -3.832 1.00 98.19 1027 LYS A N 1
ATOM 7951 C CA . LYS A 1 1027 ? -39.861 -4.369 -3.249 1.00 98.19 1027 LYS A CA 1
ATOM 7952 C C . LYS A 1 1027 ? -40.455 -5.378 -4.224 1.00 98.19 1027 LYS A C 1
ATOM 7954 O O . LYS A 1 1027 ? -39.938 -6.489 -4.334 1.00 98.19 1027 LYS A O 1
ATOM 7959 N N . TYR A 1 1028 ? -41.487 -4.974 -4.965 1.00 97.06 1028 TYR A N 1
ATOM 7960 C CA . TYR A 1 1028 ? -42.014 -5.755 -6.076 1.00 97.06 1028 TYR A CA 1
ATOM 7961 C C . TYR A 1 1028 ? -40.927 -6.056 -7.118 1.00 97.06 1028 TYR A C 1
ATOM 7963 O O . TYR A 1 1028 ? -40.709 -7.229 -7.413 1.00 97.06 1028 TYR A O 1
ATOM 7971 N N . ALA A 1 1029 ? -40.176 -5.054 -7.594 1.00 98.00 1029 ALA A N 1
ATOM 7972 C CA . ALA A 1 1029 ? -39.092 -5.275 -8.560 1.00 98.00 1029 ALA A CA 1
ATOM 7973 C C . ALA A 1 1029 ? -38.047 -6.289 -8.056 1.00 98.00 1029 ALA A C 1
ATOM 7975 O O . ALA A 1 1029 ? -37.701 -7.226 -8.774 1.00 98.00 1029 ALA A O 1
ATOM 7976 N N . VAL A 1 1030 ? -37.610 -6.167 -6.797 1.00 98.50 1030 VAL A N 1
ATOM 7977 C CA . VAL A 1 1030 ? -36.706 -7.139 -6.151 1.00 98.50 1030 VAL A CA 1
ATOM 7978 C C . VAL A 1 1030 ? -37.315 -8.548 -6.141 1.00 98.50 1030 VAL A C 1
ATOM 7980 O O . VAL A 1 1030 ? -36.640 -9.517 -6.492 1.00 98.50 1030 VAL A O 1
ATOM 7983 N N . SER A 1 1031 ? -38.602 -8.673 -5.800 1.00 97.88 1031 SER A N 1
ATOM 7984 C CA . SER A 1 1031 ? -39.291 -9.968 -5.791 1.00 97.88 1031 SER A CA 1
ATOM 7985 C C . SER A 1 1031 ? -39.416 -10.591 -7.188 1.00 97.88 1031 SER A C 1
ATOM 7987 O O . SER A 1 1031 ? -39.245 -11.801 -7.325 1.00 97.88 1031 SER A O 1
ATOM 7989 N N . GLU A 1 1032 ? -39.632 -9.784 -8.233 1.00 97.00 1032 GLU A N 1
ATOM 7990 C CA . GLU A 1 1032 ? -39.682 -10.259 -9.620 1.00 97.00 1032 GLU A CA 1
ATOM 7991 C C . GLU A 1 1032 ? -38.313 -10.746 -10.105 1.00 97.00 1032 GLU A C 1
ATOM 7993 O O . GLU A 1 1032 ? -38.224 -11.787 -10.760 1.00 97.00 1032 GLU A O 1
ATOM 7998 N N . VAL A 1 1033 ? -37.225 -10.057 -9.739 1.00 97.69 1033 VAL A N 1
ATOM 7999 C CA . VAL A 1 1033 ? -35.866 -10.521 -10.059 1.00 97.69 1033 VAL A CA 1
ATOM 8000 C C . VAL A 1 1033 ? -35.616 -11.913 -9.468 1.00 97.69 1033 VAL A C 1
ATOM 8002 O O . VAL A 1 1033 ? -35.097 -12.787 -10.173 1.00 97.69 1033 VAL A O 1
ATOM 8005 N N . ASN A 1 1034 ? -36.056 -12.146 -8.227 1.00 97.62 1034 ASN A N 1
ATOM 8006 C CA . ASN A 1 1034 ? -35.872 -13.412 -7.516 1.00 97.62 1034 ASN A CA 1
ATOM 8007 C C . ASN A 1 1034 ? -36.674 -14.589 -8.073 1.00 97.62 1034 ASN A C 1
ATOM 8009 O O . ASN A 1 1034 ? -36.279 -15.729 -7.826 1.00 97.62 1034 ASN A O 1
ATOM 8013 N N . LYS A 1 1035 ? -37.749 -14.356 -8.836 1.00 96.25 1035 LYS A N 1
ATOM 8014 C CA . LYS A 1 1035 ? -38.511 -15.445 -9.478 1.00 96.25 1035 LYS A CA 1
ATOM 8015 C C . LYS A 1 1035 ? -37.700 -16.211 -10.522 1.00 96.25 1035 LYS A C 1
ATOM 8017 O O . LYS A 1 1035 ? -38.061 -17.333 -10.866 1.00 96.25 1035 LYS A O 1
ATOM 8022 N N . SER A 1 1036 ? -36.606 -15.631 -11.015 1.00 95.50 1036 SER A N 1
ATOM 8023 C CA . SER A 1 1036 ? -35.691 -16.335 -11.908 1.00 95.50 1036 SER A CA 1
ATOM 8024 C C . SER A 1 1036 ? -35.060 -17.544 -11.213 1.00 95.50 1036 SER A C 1
ATOM 8026 O O . SER A 1 1036 ? -34.607 -17.461 -10.064 1.00 95.50 1036 SER A O 1
ATOM 8028 N N . LYS A 1 1037 ? -34.977 -18.659 -11.947 1.00 95.44 1037 LYS A N 1
ATOM 8029 C CA . LYS A 1 1037 ? -34.208 -19.849 -11.547 1.00 95.44 1037 LYS A CA 1
ATOM 8030 C C . LYS A 1 1037 ? -32.696 -19.594 -11.532 1.00 95.44 1037 LYS A C 1
ATOM 8032 O O . LYS A 1 1037 ? -31.950 -20.322 -10.884 1.00 95.44 1037 LYS A O 1
ATOM 8037 N N . PHE A 1 1038 ? -32.251 -18.537 -12.209 1.00 96.88 1038 PHE A N 1
ATOM 8038 C CA . PHE A 1 1038 ? -30.864 -18.095 -12.234 1.00 96.88 1038 PHE A CA 1
ATOM 8039 C C . PHE A 1 1038 ? -30.579 -17.124 -11.084 1.00 96.88 1038 PHE A C 1
ATOM 8041 O O . PHE A 1 1038 ? -31.423 -16.308 -10.712 1.00 96.88 1038 PHE A O 1
ATOM 8048 N N . GLY A 1 1039 ? -29.368 -17.197 -10.540 1.00 95.88 1039 GLY A N 1
ATOM 8049 C CA . GLY A 1 1039 ? -28.954 -16.464 -9.347 1.00 95.88 1039 GLY A CA 1
ATOM 8050 C C . GLY A 1 1039 ? -27.503 -15.998 -9.411 1.00 95.88 1039 GLY A C 1
ATOM 8051 O O . GLY A 1 1039 ? -26.792 -16.111 -8.418 1.00 95.88 1039 GLY A O 1
ATOM 8052 N N . LEU A 1 1040 ? -27.023 -15.544 -10.574 1.00 95.19 1040 LEU A N 1
ATOM 8053 C CA . LEU A 1 1040 ? -25.611 -15.188 -10.752 1.00 95.19 1040 LEU A CA 1
ATOM 8054 C C . LEU A 1 1040 ? -25.278 -13.794 -10.203 1.00 95.19 1040 LEU A C 1
ATOM 8056 O O . LEU A 1 1040 ? -24.596 -13.683 -9.190 1.00 95.19 1040 LEU A O 1
ATOM 8060 N N . GLN A 1 1041 ? -25.778 -12.731 -10.836 1.00 96.62 1041 GLN A N 1
ATOM 8061 C CA . GLN A 1 1041 ? -25.502 -11.352 -10.429 1.00 96.62 1041 GLN A CA 1
ATOM 8062 C C . GLN A 1 1041 ? -26.634 -10.408 -10.867 1.00 96.62 1041 GLN A C 1
ATOM 8064 O O . GLN A 1 1041 ? -27.275 -10.653 -11.891 1.00 96.62 1041 GLN A O 1
ATOM 8069 N N . ALA A 1 1042 ? -26.869 -9.329 -10.116 1.00 98.25 1042 ALA A N 1
ATOM 8070 C CA . ALA A 1 1042 ? -27.838 -8.279 -10.446 1.00 98.25 1042 ALA A CA 1
ATOM 8071 C C . ALA A 1 1042 ? -27.222 -6.876 -10.295 1.00 98.25 1042 ALA A C 1
ATOM 8073 O O . ALA A 1 1042 ? -26.323 -6.681 -9.478 1.00 98.25 1042 ALA A O 1
ATOM 8074 N N . GLY A 1 1043 ? -27.705 -5.909 -11.076 1.00 98.38 1043 GLY A N 1
ATOM 8075 C CA . GLY A 1 1043 ? -27.352 -4.488 -10.956 1.00 98.38 1043 GLY A CA 1
ATOM 8076 C C . GLY A 1 1043 ? -28.506 -3.676 -10.374 1.00 98.38 1043 GLY A C 1
ATOM 8077 O O . GLY A 1 1043 ? -29.668 -3.974 -10.655 1.00 98.38 1043 GLY A O 1
ATOM 8078 N N . VAL A 1 1044 ? -28.208 -2.662 -9.563 1.00 98.75 1044 VAL A N 1
ATOM 8079 C CA . VAL A 1 1044 ? -29.210 -1.768 -8.963 1.00 98.75 1044 VAL A CA 1
ATOM 8080 C C . VAL A 1 1044 ? -28.697 -0.333 -8.970 1.00 98.75 1044 VAL A C 1
ATOM 8082 O O . VAL A 1 1044 ? -27.777 0.002 -8.229 1.00 98.75 1044 VAL A O 1
ATOM 8085 N N . PHE A 1 1045 ? -29.317 0.534 -9.762 1.00 98.62 1045 PHE A N 1
ATOM 8086 C CA . PHE A 1 1045 ? -29.059 1.972 -9.760 1.00 98.62 1045 PHE A CA 1
ATOM 8087 C C . PHE A 1 1045 ? -30.010 2.668 -8.782 1.00 98.62 1045 PHE A C 1
ATOM 8089 O O . PHE A 1 1045 ? -31.221 2.690 -9.000 1.00 98.62 1045 PHE A O 1
ATOM 8096 N N . THR A 1 1046 ? -29.464 3.207 -7.691 1.00 98.06 1046 THR A N 1
ATOM 8097 C CA . THR A 1 1046 ? -30.206 3.891 -6.622 1.00 98.06 1046 THR A CA 1
ATOM 8098 C C . THR A 1 1046 ? -29.304 4.896 -5.903 1.00 98.06 1046 THR A C 1
ATOM 8100 O O . THR A 1 1046 ? -28.144 4.613 -5.591 1.00 98.06 1046 THR A O 1
ATOM 8103 N N . SER A 1 1047 ? -29.849 6.071 -5.593 1.00 96.75 1047 SER A N 1
ATOM 8104 C CA . SER A 1 1047 ? -29.198 7.049 -4.707 1.00 96.75 1047 SER A CA 1
ATOM 8105 C C . SER A 1 1047 ? -29.471 6.762 -3.224 1.00 96.75 1047 SER A C 1
ATOM 8107 O O . SER A 1 1047 ? -28.754 7.244 -2.347 1.00 96.75 1047 SER A O 1
ATOM 8109 N N . ASP A 1 1048 ? -30.494 5.950 -2.937 1.00 97.62 1048 ASP A N 1
ATOM 8110 C CA . ASP A 1 1048 ? -30.907 5.583 -1.586 1.00 97.62 1048 ASP A CA 1
ATOM 8111 C C . ASP A 1 1048 ? -30.133 4.357 -1.086 1.00 97.62 1048 ASP A C 1
ATOM 8113 O O . ASP A 1 1048 ? -30.317 3.228 -1.560 1.00 97.62 1048 ASP A O 1
ATOM 8117 N N . ILE A 1 1049 ? -29.291 4.585 -0.078 1.00 96.75 1049 ILE A N 1
ATOM 8118 C CA . ILE A 1 1049 ? -28.479 3.550 0.563 1.00 96.75 1049 ILE A CA 1
ATOM 8119 C C . ILE A 1 1049 ? -29.333 2.470 1.245 1.00 96.75 1049 ILE A C 1
ATOM 8121 O O . ILE A 1 1049 ? -28.941 1.306 1.261 1.00 96.75 1049 ILE A O 1
ATOM 8125 N N . ASN A 1 1050 ? -30.526 2.800 1.751 1.00 97.44 1050 ASN A N 1
ATOM 8126 C CA . ASN A 1 1050 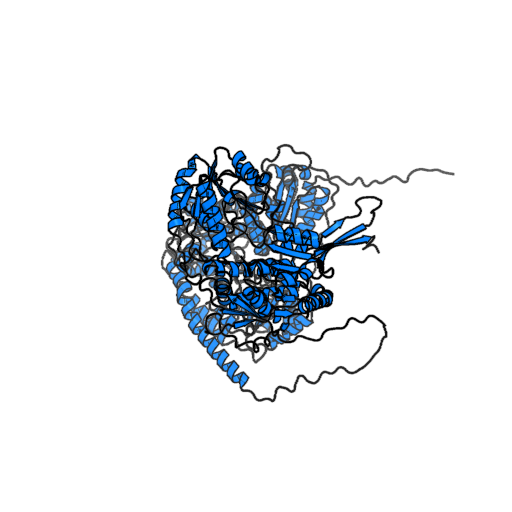? -31.404 1.811 2.380 1.00 97.44 1050 ASN A CA 1
ATOM 8127 C C . ASN A 1 1050 ? -31.977 0.849 1.343 1.00 97.44 1050 ASN A C 1
ATOM 8129 O O . ASN A 1 1050 ? -32.068 -0.349 1.605 1.00 97.44 1050 ASN A O 1
ATOM 8133 N N . LYS A 1 1051 ? -32.318 1.347 0.148 1.00 98.06 1051 LYS A N 1
ATOM 8134 C CA . LYS A 1 1051 ? -32.733 0.494 -0.974 1.00 98.06 1051 LYS A CA 1
ATOM 8135 C C . LYS A 1 1051 ? -31.578 -0.364 -1.481 1.00 98.06 1051 LYS A C 1
ATOM 8137 O O . LYS A 1 1051 ? -31.800 -1.535 -1.777 1.00 98.06 1051 LYS A O 1
ATOM 8142 N N . ALA A 1 1052 ? -30.355 0.170 -1.507 1.00 97.81 1052 ALA A N 1
ATOM 8143 C CA . ALA A 1 1052 ? -29.161 -0.609 -1.832 1.00 97.81 1052 ALA A CA 1
ATOM 8144 C C . ALA A 1 1052 ? -28.943 -1.768 -0.839 1.00 97.81 1052 ALA A C 1
ATOM 8146 O O . ALA A 1 1052 ? -28.807 -2.916 -1.260 1.00 97.81 1052 ALA A O 1
ATOM 8147 N N . PHE A 1 1053 ? -28.993 -1.502 0.473 1.00 97.50 1053 PHE A N 1
ATOM 8148 C CA . PHE A 1 1053 ? -28.893 -2.550 1.498 1.00 97.50 1053 PHE A CA 1
ATOM 8149 C C . PHE A 1 1053 ? -30.070 -3.526 1.462 1.00 97.50 1053 PHE A C 1
ATOM 8151 O O . PHE A 1 1053 ? -29.864 -4.726 1.625 1.00 97.50 1053 PHE A O 1
ATOM 8158 N N . TYR A 1 1054 ? -31.289 -3.041 1.216 1.00 98.50 1054 TYR A N 1
ATOM 8159 C CA . TYR A 1 1054 ? -32.456 -3.903 1.051 1.00 98.50 1054 TYR A CA 1
ATOM 8160 C C . TYR A 1 1054 ? -32.267 -4.855 -0.134 1.00 98.50 1054 TYR A C 1
ATOM 8162 O O . TYR A 1 1054 ? -32.428 -6.059 0.028 1.00 98.50 1054 TYR A O 1
ATOM 8170 N N . ALA A 1 1055 ? -31.855 -4.351 -1.299 1.00 98.25 1055 ALA A N 1
ATOM 8171 C CA . ALA A 1 1055 ? -31.565 -5.187 -2.459 1.00 98.25 1055 ALA A CA 1
ATOM 8172 C C . ALA A 1 1055 ? -30.446 -6.198 -2.168 1.00 98.25 1055 ALA A C 1
ATOM 8174 O O . ALA A 1 1055 ? -30.610 -7.374 -2.470 1.00 98.25 1055 ALA A O 1
ATOM 8175 N N . PHE A 1 1056 ? -29.354 -5.782 -1.518 1.00 97.94 1056 PHE A N 1
ATOM 8176 C CA . PHE A 1 1056 ? -28.269 -6.686 -1.123 1.00 97.94 1056 PHE A CA 1
ATOM 8177 C C . PHE A 1 1056 ? -28.732 -7.814 -0.187 1.00 97.94 1056 PHE A C 1
ATOM 8179 O O . PHE A 1 1056 ? -28.281 -8.946 -0.318 1.00 97.94 1056 PHE A O 1
ATOM 8186 N N . GLN A 1 1057 ? -29.643 -7.520 0.744 1.00 97.88 1057 GLN A N 1
ATOM 8187 C CA . GLN A 1 1057 ? -30.162 -8.506 1.695 1.00 97.88 1057 GLN A CA 1
ATOM 8188 C C . GLN A 1 1057 ? -31.242 -9.418 1.109 1.00 97.88 1057 GLN A C 1
ATOM 8190 O O . GLN A 1 1057 ? -31.462 -10.499 1.648 1.00 97.88 1057 GLN A O 1
ATOM 8195 N N . GLN A 1 1058 ? -31.979 -8.950 0.101 1.00 98.38 1058 GLN A N 1
ATOM 8196 C CA . GLN A 1 1058 ? -33.195 -9.614 -0.370 1.00 98.38 1058 GLN A CA 1
ATOM 8197 C C . GLN A 1 1058 ? -33.062 -10.224 -1.764 1.00 98.38 1058 GLN A C 1
ATOM 8199 O O . GLN A 1 1058 ? -33.878 -11.072 -2.097 1.00 98.38 1058 GLN A O 1
ATOM 8204 N N . LEU A 1 1059 ? -32.094 -9.819 -2.592 1.00 98.31 1059 LEU A N 1
ATOM 8205 C CA . LEU A 1 1059 ? -31.868 -10.451 -3.892 1.00 98.31 1059 LEU A CA 1
ATOM 8206 C C . LEU A 1 1059 ? -31.168 -11.806 -3.719 1.00 98.31 1059 LEU A C 1
ATOM 8208 O O . LEU A 1 1059 ? -30.061 -11.885 -3.190 1.00 98.31 1059 LEU A O 1
ATOM 8212 N N . ASP A 1 1060 ? -31.777 -12.865 -4.250 1.00 96.94 1060 ASP A N 1
ATOM 8213 C CA . ASP A 1 1060 ? -31.259 -14.235 -4.215 1.00 96.94 1060 ASP A CA 1
ATOM 8214 C C . ASP A 1 1060 ? -30.277 -14.473 -5.375 1.00 96.94 1060 ASP A C 1
ATOM 8216 O O . ASP A 1 1060 ? -30.537 -15.258 -6.299 1.00 96.94 1060 ASP A O 1
ATOM 8220 N N . VAL A 1 1061 ? -29.159 -13.748 -5.350 1.00 97.00 1061 VAL A N 1
ATOM 8221 C CA . VAL A 1 1061 ? -28.090 -13.792 -6.358 1.00 97.00 1061 VAL A CA 1
ATOM 8222 C C . VAL A 1 1061 ? -26.710 -13.871 -5.703 1.00 97.00 1061 VAL A C 1
ATOM 8224 O O . VAL A 1 1061 ? -26.530 -13.527 -4.538 1.00 97.00 1061 VAL A O 1
ATOM 8227 N N . GLY A 1 1062 ? -25.714 -14.307 -6.468 1.00 94.62 1062 GLY A N 1
ATOM 8228 C CA . GLY A 1 1062 ? -24.317 -14.374 -6.046 1.00 94.62 1062 GLY A CA 1
ATOM 8229 C C . GLY A 1 1062 ? -23.661 -13.024 -5.761 1.00 94.62 1062 GLY A C 1
ATOM 8230 O O . GLY A 1 1062 ? -22.794 -12.936 -4.893 1.00 94.62 1062 GLY A O 1
ATOM 8231 N N . GLY A 1 1063 ? -24.092 -11.971 -6.461 1.00 95.81 1063 GLY A N 1
ATOM 8232 C CA . GLY A 1 1063 ? -23.606 -10.609 -6.258 1.00 95.81 1063 GLY A CA 1
ATOM 8233 C C . GLY A 1 1063 ? -24.624 -9.533 -6.636 1.00 95.81 1063 GLY A C 1
ATOM 8234 O O . GLY A 1 1063 ? -25.409 -9.695 -7.573 1.00 95.81 1063 GLY A O 1
ATOM 8235 N N . VAL A 1 1064 ? -24.582 -8.409 -5.922 1.00 97.81 1064 VAL A N 1
ATOM 8236 C CA . VAL A 1 1064 ? -25.391 -7.216 -6.201 1.00 97.81 1064 VAL A CA 1
ATOM 8237 C C . VAL A 1 1064 ? -24.450 -6.048 -6.461 1.00 97.81 1064 VAL A C 1
ATOM 8239 O O . VAL A 1 1064 ? -23.639 -5.699 -5.605 1.00 97.81 1064 VAL A O 1
ATOM 8242 N N . VAL A 1 1065 ? -24.549 -5.453 -7.647 1.00 98.06 1065 VAL A N 1
ATOM 8243 C CA . VAL A 1 1065 ? -23.730 -4.314 -8.066 1.00 98.06 1065 VAL A CA 1
ATOM 8244 C C . VAL A 1 1065 ? -24.549 -3.042 -7.919 1.00 98.06 1065 VAL A C 1
ATOM 8246 O O . VAL A 1 1065 ? -25.549 -2.857 -8.608 1.00 98.06 1065 VAL A O 1
ATOM 8249 N N . ILE A 1 1066 ? -24.142 -2.169 -7.001 1.00 98.06 1066 ILE A N 1
ATOM 8250 C CA . ILE A 1 1066 ? -24.825 -0.895 -6.772 1.00 98.06 1066 ILE A CA 1
ATOM 8251 C C . ILE A 1 1066 ? -24.251 0.164 -7.712 1.00 98.06 1066 ILE A C 1
ATOM 8253 O O . ILE A 1 1066 ? -23.039 0.355 -7.768 1.00 98.06 1066 ILE A O 1
ATOM 8257 N N . ASN A 1 1067 ? -25.140 0.870 -8.409 1.00 97.44 1067 ASN A N 1
ATOM 8258 C CA . ASN A 1 1067 ? -24.843 1.935 -9.368 1.00 97.44 1067 ASN A CA 1
ATOM 8259 C C . ASN A 1 1067 ? -23.966 1.505 -10.553 1.00 97.44 1067 ASN A C 1
ATOM 8261 O O . ASN A 1 1067 ? -23.240 2.317 -11.125 1.00 97.44 1067 ASN A O 1
ATOM 8265 N N . ASP A 1 1068 ? -24.069 0.235 -10.945 1.00 97.81 1068 ASP A N 1
ATOM 8266 C CA . ASP A 1 1068 ? -23.541 -0.287 -12.202 1.00 97.81 1068 ASP A CA 1
ATOM 8267 C C . ASP A 1 1068 ? -24.345 -1.536 -12.626 1.00 97.81 1068 ASP A C 1
ATOM 8269 O O . ASP A 1 1068 ? -25.207 -2.037 -11.896 1.00 97.81 1068 ASP A O 1
ATOM 8273 N N . VAL A 1 1069 ? -24.079 -2.039 -13.826 1.00 97.81 1069 VAL A N 1
ATOM 8274 C CA . VAL A 1 1069 ? -24.731 -3.224 -14.391 1.00 97.81 1069 VAL A CA 1
ATOM 8275 C C . VAL A 1 1069 ? -24.180 -4.533 -13.810 1.00 97.81 1069 VAL A C 1
ATOM 8277 O O . VAL A 1 1069 ? -23.011 -4.597 -13.416 1.00 97.81 1069 VAL A O 1
ATOM 8280 N N . PRO A 1 1070 ? -24.963 -5.633 -13.835 1.00 96.62 1070 PRO A N 1
ATOM 8281 C CA . PRO A 1 1070 ? -24.486 -6.959 -13.430 1.00 96.62 1070 PRO A CA 1
ATOM 8282 C C . PRO A 1 1070 ? -23.269 -7.444 -14.225 1.00 96.62 1070 PRO A C 1
ATOM 8284 O O . PRO A 1 1070 ? -22.559 -8.321 -13.751 1.00 96.62 1070 PRO A O 1
ATOM 8287 N N . SER A 1 1071 ? -22.995 -6.881 -15.404 1.00 94.88 1071 SER A N 1
ATOM 8288 C CA . SER A 1 1071 ? -21.866 -7.274 -16.254 1.00 94.88 1071 SER A CA 1
ATOM 8289 C C . SER A 1 1071 ? -20.489 -6.856 -15.715 1.00 94.88 1071 SER A C 1
ATOM 8291 O O . SER A 1 1071 ? -19.467 -7.181 -16.322 1.00 94.88 1071 SER A O 1
ATOM 8293 N N . MET A 1 1072 ? -20.433 -6.155 -14.577 1.00 92.88 1072 MET A N 1
ATOM 8294 C CA . MET A 1 1072 ? -19.184 -5.842 -13.885 1.00 92.88 1072 MET A CA 1
ATOM 8295 C C . MET A 1 1072 ? -18.686 -7.000 -13.027 1.00 92.88 1072 MET A C 1
ATOM 8297 O O . MET A 1 1072 ? -19.327 -7.403 -12.062 1.00 92.88 1072 MET A O 1
ATOM 8301 N N . ARG A 1 1073 ? -17.488 -7.496 -13.340 1.00 92.00 1073 ARG A N 1
ATOM 8302 C CA . ARG A 1 1073 ? -16.776 -8.498 -12.540 1.00 92.00 1073 ARG A CA 1
ATOM 8303 C C . ARG A 1 1073 ? -15.344 -8.046 -12.313 1.00 92.00 1073 ARG A C 1
ATOM 8305 O O . ARG A 1 1073 ? -14.611 -7.848 -13.279 1.00 92.00 1073 ARG A O 1
ATOM 8312 N N . ILE A 1 1074 ? -14.953 -7.948 -11.048 1.00 93.88 1074 ILE A N 1
ATOM 8313 C CA . ILE A 1 1074 ? -13.560 -7.764 -10.638 1.00 93.88 1074 ILE A CA 1
ATOM 8314 C C . ILE A 1 1074 ? -12.950 -9.141 -10.375 1.00 93.88 1074 ILE A C 1
ATOM 8316 O O . ILE A 1 1074 ? -13.556 -9.970 -9.704 1.00 93.88 1074 ILE A O 1
ATOM 8320 N N . ASP A 1 1075 ? -11.758 -9.417 -10.899 1.00 94.50 1075 ASP A N 1
ATOM 8321 C CA . ASP A 1 1075 ? -11.199 -10.776 -10.897 1.00 94.50 1075 ASP A CA 1
ATOM 8322 C C . ASP A 1 1075 ? -10.791 -11.294 -9.492 1.00 94.50 1075 ASP A C 1
ATOM 8324 O O . ASP A 1 1075 ? -10.652 -12.502 -9.290 1.00 94.50 1075 ASP A O 1
ATOM 8328 N N . SER A 1 1076 ? -10.686 -10.418 -8.486 1.00 94.44 1076 SER A N 1
ATOM 8329 C CA . SER A 1 1076 ? -10.485 -10.787 -7.072 1.00 94.44 1076 SER A CA 1
ATOM 8330 C C . SER A 1 1076 ? -11.781 -11.020 -6.280 1.00 94.44 1076 SER A C 1
ATOM 8332 O O . SER A 1 1076 ? -11.718 -11.496 -5.144 1.00 94.44 1076 SER A O 1
ATOM 8334 N N . GLN A 1 1077 ? -12.950 -10.681 -6.833 1.00 94.19 1077 GLN A N 1
ATOM 8335 C CA . GLN A 1 1077 ? -14.226 -10.767 -6.114 1.00 94.19 1077 GLN A CA 1
ATOM 8336 C C . GLN A 1 1077 ? -14.651 -12.232 -5.883 1.00 94.19 1077 GLN A C 1
ATOM 8338 O O . GLN A 1 1077 ? -14.320 -13.067 -6.721 1.00 94.19 1077 GLN A O 1
ATOM 8343 N N . PRO A 1 1078 ? -15.417 -12.559 -4.819 1.00 94.00 1078 PRO A N 1
ATOM 8344 C CA . PRO A 1 1078 ? -16.026 -13.884 -4.625 1.00 94.00 1078 PRO A CA 1
ATOM 8345 C C . PRO A 1 1078 ? -17.150 -14.109 -5.636 1.00 94.00 1078 PRO A C 1
ATOM 8347 O O . PRO A 1 1078 ? -18.335 -14.025 -5.313 1.00 94.00 1078 PRO A O 1
ATOM 8350 N N . TYR A 1 1079 ? -16.783 -14.329 -6.889 1.00 94.06 1079 TYR A N 1
ATOM 8351 C CA . TYR A 1 1079 ? -17.725 -14.457 -7.982 1.00 94.06 1079 TYR A CA 1
ATOM 8352 C C . TYR A 1 1079 ? -18.330 -15.854 -7.993 1.00 94.06 1079 TYR A C 1
ATOM 8354 O O . TYR A 1 1079 ? -17.610 -16.834 -7.896 1.00 94.06 1079 TYR A O 1
ATOM 8362 N N . GLY A 1 1080 ? -19.644 -15.952 -8.122 1.00 91.69 1080 GLY A N 1
ATOM 8363 C CA . GLY A 1 1080 ? -20.297 -17.228 -8.363 1.00 91.69 1080 GLY A CA 1
ATOM 8364 C C . GLY A 1 1080 ? -21.771 -17.210 -8.053 1.00 91.69 1080 GLY A C 1
ATOM 8365 O O . GLY A 1 1080 ? -22.232 -16.401 -7.253 1.00 91.69 1080 GLY A O 1
ATOM 8366 N N . GLY A 1 1081 ? -22.523 -18.090 -8.703 1.00 92.06 1081 GLY A N 1
ATOM 8367 C CA . GLY A 1 1081 ? -23.979 -18.095 -8.623 1.00 92.06 1081 GLY A CA 1
ATOM 8368 C C . GLY A 1 1081 ? -24.547 -18.821 -7.408 1.00 92.06 1081 GLY A C 1
ATOM 8369 O O . GLY A 1 1081 ? -23.862 -19.557 -6.696 1.00 92.06 1081 GLY A O 1
ATOM 8370 N N . VAL A 1 1082 ? -25.837 -18.603 -7.181 1.00 93.75 1082 VAL A N 1
ATOM 8371 C CA . VAL A 1 1082 ? -26.720 -19.465 -6.384 1.00 93.75 1082 VAL A CA 1
ATOM 8372 C C . VAL A 1 1082 ? -27.829 -20.021 -7.290 1.00 93.75 1082 VAL A C 1
ATOM 8374 O O . VAL A 1 1082 ? -27.884 -19.681 -8.476 1.00 93.75 1082 VAL A O 1
ATOM 8377 N N . LYS A 1 1083 ? -28.726 -20.859 -6.751 1.00 95.00 1083 LYS A N 1
ATOM 8378 C CA . LYS A 1 1083 ? -29.786 -21.545 -7.521 1.00 95.00 1083 LYS A CA 1
ATOM 8379 C C . LYS A 1 1083 ? -29.177 -22.358 -8.675 1.00 95.00 1083 LYS A C 1
ATOM 8381 O O . LYS A 1 1083 ? -28.162 -23.017 -8.471 1.00 95.00 1083 LYS A O 1
ATOM 8386 N N . ASP A 1 1084 ? -29.732 -22.274 -9.883 1.00 95.38 1084 ASP A N 1
ATOM 8387 C CA . ASP A 1 1084 ? -29.219 -22.997 -11.049 1.00 95.38 1084 ASP A CA 1
ATOM 8388 C C . ASP A 1 1084 ? -27.941 -22.374 -11.638 1.00 95.38 1084 ASP A C 1
ATOM 8390 O O . ASP A 1 1084 ? -27.356 -22.953 -12.553 1.00 95.38 1084 ASP A O 1
ATOM 8394 N N . SER A 1 1085 ? -27.483 -21.222 -11.129 1.00 95.88 1085 SER A N 1
ATOM 8395 C CA . SER A 1 1085 ? -26.311 -20.510 -11.659 1.00 95.88 1085 SER A CA 1
ATOM 8396 C C . SER A 1 1085 ? -24.968 -20.983 -11.100 1.00 95.88 1085 SER A C 1
ATOM 8398 O O . SER A 1 1085 ? -23.938 -20.509 -11.573 1.00 95.88 1085 SER A O 1
ATOM 8400 N N . GLY A 1 1086 ? -24.923 -21.902 -10.131 1.00 94.88 1086 GLY A N 1
ATOM 8401 C CA . GLY A 1 1086 ? -23.640 -22.468 -9.719 1.00 94.88 1086 GLY A CA 1
ATOM 8402 C C . GLY A 1 1086 ? -23.540 -23.008 -8.299 1.00 94.88 1086 GLY A C 1
ATOM 8403 O O . GLY A 1 1086 ? -24.502 -23.034 -7.534 1.00 94.88 1086 GLY A O 1
ATOM 8404 N N . LEU A 1 1087 ? -22.325 -23.448 -7.974 1.00 93.88 1087 LEU A N 1
ATOM 8405 C CA . LEU A 1 1087 ? -21.905 -23.988 -6.682 1.00 93.88 1087 LEU A CA 1
ATOM 8406 C C . LEU A 1 1087 ? -20.418 -23.671 -6.472 1.00 93.88 1087 LEU A C 1
ATOM 8408 O O . LEU A 1 1087 ? -19.603 -23.983 -7.335 1.00 93.88 1087 LEU A O 1
ATOM 8412 N N . GLY A 1 1088 ? -20.055 -23.136 -5.307 1.00 91.69 1088 GLY A N 1
ATOM 8413 C CA . GLY A 1 1088 ? -18.693 -22.657 -5.036 1.00 91.69 1088 GLY A CA 1
ATOM 8414 C C . GLY A 1 1088 ? -18.508 -21.194 -5.440 1.00 91.69 1088 GLY A C 1
ATOM 8415 O O . GLY A 1 1088 ? -19.493 -20.480 -5.672 1.00 91.69 1088 GLY A O 1
ATOM 8416 N N . ARG A 1 1089 ? -17.254 -20.730 -5.452 1.00 91.88 1089 ARG A N 1
ATOM 8417 C CA . ARG A 1 1089 ? -16.903 -19.363 -5.855 1.00 91.88 1089 ARG A CA 1
ATOM 8418 C C . ARG A 1 1089 ? -15.630 -19.345 -6.702 1.00 91.88 1089 ARG A C 1
ATOM 8420 O O . ARG A 1 1089 ? -14.577 -19.817 -6.284 1.00 91.88 1089 ARG A O 1
ATOM 8427 N N . GLU A 1 1090 ? -15.728 -18.752 -7.882 1.00 88.00 1090 GLU A N 1
ATOM 8428 C CA . GLU A 1 1090 ? -14.600 -18.203 -8.626 1.00 88.00 1090 GLU A CA 1
ATOM 8429 C C . GLU A 1 1090 ? -14.124 -16.850 -8.056 1.00 88.00 1090 GLU A C 1
ATOM 8431 O O . GLU A 1 1090 ? -14.682 -16.285 -7.116 1.00 88.00 1090 GLU A O 1
ATOM 8436 N N . GLY A 1 1091 ? -13.033 -16.336 -8.625 1.00 91.44 1091 GLY A N 1
ATOM 8437 C CA . GLY A 1 1091 ? -12.240 -15.255 -8.051 1.00 91.44 1091 GLY A CA 1
ATOM 8438 C C . GLY A 1 1091 ? -11.014 -15.819 -7.357 1.00 91.44 1091 GLY A C 1
ATOM 8439 O O . GLY A 1 1091 ? -11.111 -16.790 -6.611 1.00 91.44 1091 GLY A O 1
ATOM 8440 N N . VAL A 1 1092 ? -9.849 -15.233 -7.633 1.00 96.31 1092 VAL A N 1
ATOM 8441 C CA . VAL A 1 1092 ? -8.549 -15.888 -7.406 1.00 96.31 1092 VAL A CA 1
ATOM 8442 C C . VAL A 1 1092 ? -8.418 -16.482 -6.003 1.00 96.31 1092 VAL A C 1
ATOM 8444 O O . VAL A 1 1092 ? -8.211 -17.685 -5.871 1.00 96.31 1092 VAL A O 1
ATOM 8447 N N . LYS A 1 1093 ? -8.617 -15.677 -4.954 1.00 95.69 1093 LYS A N 1
ATOM 8448 C CA . LYS A 1 1093 ? -8.505 -16.135 -3.564 1.00 95.69 1093 LYS A CA 1
ATOM 8449 C C . LYS A 1 1093 ? -9.512 -17.240 -3.220 1.00 95.69 1093 LYS A C 1
ATOM 8451 O O . LYS A 1 1093 ? -9.148 -18.225 -2.588 1.00 95.69 1093 LYS A O 1
ATOM 8456 N N . TYR A 1 1094 ? -10.765 -17.098 -3.637 1.00 95.19 1094 TYR A N 1
ATOM 8457 C CA . TYR A 1 1094 ? -11.836 -18.037 -3.290 1.00 95.19 1094 TYR A CA 1
ATOM 8458 C C . TYR A 1 1094 ? -11.682 -19.371 -4.031 1.00 95.19 1094 TYR A C 1
ATOM 8460 O O . TYR A 1 1094 ? -11.800 -20.435 -3.427 1.00 95.19 1094 TYR A O 1
ATOM 8468 N N . ALA A 1 1095 ? -11.255 -19.328 -5.295 1.00 96.06 1095 ALA A N 1
ATOM 8469 C CA . ALA A 1 1095 ? -10.871 -20.523 -6.035 1.00 96.06 1095 ALA A CA 1
ATOM 8470 C C . ALA A 1 1095 ? -9.684 -21.243 -5.364 1.00 96.06 1095 ALA A C 1
ATOM 8472 O O . ALA A 1 1095 ? -9.693 -22.467 -5.247 1.00 96.06 1095 ALA A O 1
ATOM 8473 N N . MET A 1 1096 ? -8.683 -20.510 -4.856 1.00 97.00 1096 MET A N 1
ATOM 8474 C CA . MET A 1 1096 ? -7.581 -21.099 -4.076 1.00 97.00 1096 MET A CA 1
ATOM 8475 C C . MET A 1 1096 ? -8.077 -21.797 -2.797 1.00 97.00 1096 MET A C 1
ATOM 8477 O O . MET A 1 1096 ? -7.527 -22.829 -2.399 1.00 97.00 1096 MET A O 1
ATOM 8481 N N . GLU A 1 1097 ? -9.119 -21.272 -2.148 1.00 95.44 1097 GLU A N 1
ATOM 8482 C CA . GLU A 1 1097 ? -9.721 -21.898 -0.967 1.00 95.44 1097 GLU A CA 1
ATOM 8483 C C . GLU A 1 1097 ? -10.383 -23.242 -1.295 1.00 95.44 1097 GLU A C 1
ATOM 8485 O O . GLU A 1 1097 ? -10.196 -24.194 -0.533 1.00 95.44 1097 GLU A O 1
ATOM 8490 N N . ASP A 1 1098 ? -11.077 -23.348 -2.430 1.00 95.38 1098 ASP A N 1
ATOM 8491 C CA . ASP A 1 1098 ? -11.678 -24.604 -2.901 1.00 95.38 1098 ASP A CA 1
ATOM 8492 C C . ASP A 1 1098 ? -10.624 -25.612 -3.397 1.00 95.38 1098 ASP A C 1
ATOM 8494 O O . ASP A 1 1098 ? -10.776 -26.826 -3.221 1.00 95.38 1098 ASP A O 1
ATOM 8498 N N . MET A 1 1099 ? -9.516 -25.117 -3.959 1.00 97.56 1099 MET A N 1
ATOM 8499 C CA . MET A 1 1099 ? -8.364 -25.912 -4.411 1.00 97.56 1099 MET A CA 1
ATOM 8500 C C . MET A 1 1099 ? -7.414 -26.322 -3.272 1.00 97.56 1099 MET A C 1
ATOM 8502 O O . MET A 1 1099 ? -6.364 -26.929 -3.508 1.00 97.56 1099 MET A O 1
ATOM 8506 N N . THR A 1 1100 ? -7.762 -26.014 -2.023 1.00 97.12 1100 THR A N 1
ATOM 8507 C CA . THR A 1 1100 ? -7.003 -26.418 -0.838 1.00 97.12 1100 THR A CA 1
ATOM 8508 C C . THR A 1 1100 ? -7.888 -27.123 0.187 1.00 97.12 1100 THR A C 1
ATOM 8510 O O . THR A 1 1100 ? -9.117 -27.108 0.128 1.00 97.12 1100 THR A O 1
ATOM 8513 N N . GLU A 1 1101 ? -7.241 -27.776 1.146 1.00 95.94 1101 GLU A N 1
ATOM 8514 C CA . GLU A 1 1101 ? -7.869 -28.326 2.341 1.00 95.94 1101 GLU A CA 1
ATOM 8515 C C . GLU A 1 1101 ? -7.239 -27.722 3.586 1.00 95.94 1101 GLU A C 1
ATOM 8517 O O . GLU A 1 1101 ? -6.014 -27.576 3.681 1.00 95.94 1101 GLU A O 1
ATOM 8522 N N . VAL A 1 1102 ? -8.084 -27.416 4.564 1.00 95.75 1102 VAL A N 1
ATOM 8523 C CA . VAL A 1 1102 ? -7.644 -26.989 5.888 1.00 95.75 1102 VAL A CA 1
ATOM 8524 C C . VAL A 1 1102 ? -7.201 -28.220 6.675 1.00 95.75 1102 VAL A C 1
ATOM 8526 O O . VAL A 1 1102 ? -7.934 -29.201 6.789 1.00 95.75 1102 VAL A O 1
ATOM 8529 N N . ARG A 1 1103 ? -5.996 -28.175 7.242 1.00 95.56 1103 ARG A N 1
ATOM 8530 C CA . ARG A 1 1103 ? -5.490 -29.187 8.173 1.00 95.56 1103 ARG A CA 1
ATOM 8531 C C . ARG A 1 1103 ? -5.111 -28.519 9.484 1.00 95.56 1103 ARG A C 1
ATOM 8533 O O . ARG A 1 1103 ? -4.527 -27.436 9.486 1.00 95.56 1103 ARG A O 1
ATOM 8540 N N . VAL A 1 1104 ? -5.415 -29.196 10.585 1.00 95.56 1104 VAL A N 1
ATOM 8541 C CA . VAL A 1 1104 ? -5.067 -28.769 11.941 1.00 95.56 1104 VAL A CA 1
ATOM 8542 C C . VAL A 1 1104 ? -3.987 -29.679 12.516 1.00 95.56 1104 VAL A C 1
ATOM 8544 O O . VAL A 1 1104 ? -4.080 -30.903 12.436 1.00 95.56 1104 VAL A O 1
ATOM 8547 N N . MET A 1 1105 ? -2.963 -29.076 13.109 1.00 96.25 1105 MET A N 1
ATOM 8548 C CA . MET A 1 1105 ? -1.985 -29.749 13.951 1.00 96.25 1105 MET A CA 1
ATOM 8549 C C . MET A 1 1105 ? -2.288 -29.399 15.404 1.00 96.25 1105 MET A C 1
ATOM 8551 O O . MET A 1 1105 ? -2.107 -28.255 15.815 1.00 96.25 1105 MET A O 1
ATOM 8555 N N . LEU A 1 1106 ? -2.746 -30.389 16.170 1.00 95.50 1106 LEU A N 1
ATOM 8556 C CA . LEU A 1 1106 ? -2.924 -30.260 17.611 1.00 95.50 1106 LEU A CA 1
ATOM 8557 C C . LEU A 1 1106 ? -1.607 -30.567 18.317 1.00 95.50 1106 LEU A C 1
ATOM 8559 O O . LEU A 1 1106 ? -1.046 -31.653 18.178 1.00 95.50 1106 LEU A O 1
ATOM 8563 N N . LEU A 1 1107 ? -1.140 -29.604 19.094 1.00 92.44 1107 LEU A N 1
ATOM 8564 C CA . LEU A 1 1107 ? 0.044 -29.694 19.927 1.00 92.44 1107 LEU A CA 1
ATOM 8565 C C . LEU A 1 1107 ? -0.402 -29.774 21.382 1.00 92.44 1107 LEU A C 1
ATOM 8567 O O . LEU A 1 1107 ? -1.316 -29.057 21.778 1.00 92.44 1107 LEU A O 1
ATOM 8571 N N . ARG A 1 1108 ? 0.228 -30.636 22.181 1.00 92.44 1108 ARG A N 1
ATOM 8572 C CA . ARG A 1 1108 ? -0.050 -30.741 23.616 1.00 92.44 1108 ARG A CA 1
ATOM 8573 C C . ARG A 1 1108 ? 1.233 -30.551 24.404 1.00 92.44 1108 ARG A C 1
ATOM 8575 O O . ARG A 1 1108 ? 2.208 -31.237 24.118 1.00 92.44 1108 ARG A O 1
ATOM 8582 N N . ASN A 1 1109 ? 1.203 -29.677 25.408 1.00 86.25 1109 ASN A N 1
ATOM 8583 C CA . ASN A 1 1109 ? 2.336 -29.407 26.300 1.00 86.25 1109 ASN A CA 1
ATOM 8584 C C . ASN A 1 1109 ? 3.630 -29.050 25.535 1.00 86.25 1109 ASN A C 1
ATOM 8586 O O . ASN A 1 1109 ? 4.727 -29.441 25.923 1.00 86.25 1109 ASN A O 1
ATOM 8590 N N . VAL A 1 1110 ? 3.514 -28.358 24.399 1.00 81.50 1110 VAL A N 1
ATOM 8591 C CA . VAL A 1 1110 ? 4.683 -27.896 23.641 1.00 81.50 1110 VAL A CA 1
ATOM 8592 C C . VAL A 1 1110 ? 5.192 -26.603 24.272 1.00 81.50 1110 VAL A C 1
ATOM 8594 O O . VAL A 1 1110 ? 4.402 -25.723 24.596 1.00 81.50 1110 VAL A O 1
ATOM 8597 N N . GLY A 1 1111 ? 6.509 -26.499 24.467 1.00 69.62 1111 GLY A N 1
ATOM 8598 C CA . GLY A 1 1111 ? 7.144 -25.357 25.135 1.00 69.62 1111 GLY A CA 1
ATOM 8599 C C . GLY A 1 1111 ? 7.306 -25.500 26.654 1.00 69.62 1111 GLY A C 1
ATOM 8600 O O . GLY A 1 1111 ? 7.831 -24.586 27.281 1.00 69.62 1111 GLY A O 1
ATOM 8601 N N . THR A 1 1112 ? 6.912 -26.631 27.250 1.00 64.38 1112 THR A N 1
ATOM 8602 C CA . THR A 1 1112 ? 7.231 -26.956 28.650 1.00 64.38 1112 THR A CA 1
ATOM 8603 C C . THR A 1 1112 ? 8.506 -27.798 28.709 1.00 64.38 1112 THR A C 1
ATOM 8605 O O . THR A 1 1112 ? 8.505 -28.921 28.199 1.00 64.38 1112 THR A O 1
ATOM 8608 N N . LEU A 1 1113 ? 9.574 -27.251 29.301 1.00 39.91 1113 LEU A N 1
ATOM 8609 C CA . LEU A 1 1113 ? 10.765 -27.998 29.727 1.00 39.91 1113 LEU A CA 1
ATOM 8610 C C . LEU A 1 1113 ? 10.605 -28.487 31.166 1.00 39.91 1113 LEU A C 1
ATOM 8612 O O . LEU A 1 1113 ? 10.070 -27.702 31.984 1.00 39.91 1113 LEU A O 1
#

Secondary structure (DSSP, 8-state):
----------------EEHHHHHHHHHHHTT--EEEEE--GGGHHHHHHHTTSS-EEEE-S-HHHHHHHHHHHHHHHSS-EEEEE-STHHHHTTHHHHHHHHHHT--EEEEEEE--SSS-SSTTTT---HHHHHGGG-SEEEE---GGGHHHHHHHHHHHHHSSSP-EEEEEEEHHHHTSEE-PPPPPP-PPPPPPPPHHHHHHHHHHHHH-SSEEEEE-GGG-SHHHHHHHHHHHHHH---EEEESTTTTSS-TTSTTEEEEE-SSSSSHHHHHHHH-SEEEEES--TTSPPSS---TT-SPEEEEEESS----BTTB--SEEEES-HHHHHHHHHHH----TT---HHHHHHHHHHHHHTTTTTT---SSBPHHHHHHHHHHHS-TT-EEEE-SSTHHHHHHHH---SSTTSEE---SS--TT-HHHHHHHHHHH-TTS-EEEEEEHHHHHHHGGGHHHHHHTT--EEEEEEE-SB-HHHHHHHHHTTPPP-S-B-----HHHHHHHTTPEEEE--SHHHHHHHHHIIIIISPSSEEEEEEEB--HHHHHIIIIIHHHHHHHHHHHHHHHHHHHHHHHTTS-TT-S-SSS--PPP------------PPP-----GGGTTSTT--PPPTTSSSSPEEE-EEETTEEE--S-EEEEE-TTT--EEEEEE---HHHHHHHHHHHHHHHHHHHHS-HHHHHHHHHHHHHHHHHTHHHHHHHHHHHH---HHHHHHHHHHHHHHHHHHHHHHT----EEEE--SSGGGTTEEEEEEEEE-S-EEEE--SSSTTHHHHHHHHHHHHHT--EEEE--TTS-HHHHHHHHHHHTSS--TTSEEE----STT-THHHH-TT-SEEEEEE-HHHHHHHHHH-TTSEEEEEE---EEEEESS--S-HHHHHHHHHHHHHGGGG-STT-EEEEEEEGGGHHHHHHHHHHHHHT--BS-TTSTT--B---S-HHHHHHHHHHHHHHHHTT-EEEE---EETTEE--EEEES--TTSHHHHS---SSEEEEEEES-HHHHHHHHHTSSEESEEEEE-S-HHHHHHHHHH--SSEEEETS-TT---TTS-B--EETTEES-BSHHHHHHHTEEEEEEEEESTT--

Foldseek 3Di:
DDDDDDPDDPPPPLDWDQLLLVLLVLCVLLVAAEEEEDEDPLCVLNVVNCVPHNHDYQYAPAQCLRLLLQLLCQLPVLFGRHYEYEAAPRLLSCLLSLQQFALLQGQYEYEYGDADPVDDDDPCVSDDPSQVVSVVSAQEGDEDPASQCSQVRSLVQRCQQSPPSHGYYYYYYYSVRSRDIYSHDHDRDDDDDKFAFDPVLLVVVLVVQQPWQQEEEEFALQCLDPLSLVLVQLLCVFAVHAYEYELNRAQSAFCVDLRDLFYLLDQALFLVNLSQLLTLEYEYEGHAVLFRDSFFDDPPGDNAYEYEHQDDHDDDNRDDHPGYGHIDRSNSSNSSSVSHHHHPSHDCPLSSVSSVVLVVVLPPQCPDWDPLHALSVVLNLLLVQFDLQAAEQEFAAPSSSVCRGRHGRRHRRRYHDDRNSSDAQSQVSSQLSVCVVCVPHATEREHEQVSCVVRVSCLLSQQVVLTLYEYEYAYPQWRHRVQLVCVVVVHDRPDTGHDGDPVQVVCVVSPAHEEEDPISVCSSVVSNCSRPPDDRGYYYYYRYYDCPVVSCCVPPVSNVVSVVSSVVSVVVVVVVVVVVVVDDPPPPPDPPDDDDDDDDDDDDDDDDDDDDDDDDDLPPLPPPPPDFDQQPPDPDAAEFFWDALLDGDDDPDWAFAFFQAPRDGRYIYHADFLVSVVRLLVLLQVQQVVLQPDDLLLLLVLLVLLLVVCVVCVQSQLVLLCGLFQAASVVSSVLSVLLSLLSNVLSVCLNVQDWDKADQPPDPVCPQKIKIKGKGFQEEEQEEEESLSQQNRVSLQVSLCSSRRHAYEYATDSSRLVNVSVSSVSSSSGPGGRSSYTYHHYDPVSCLCSQAPPNHQEYEDEEALVVQVVSVVRNPNHHYWYQHAFAEEEEPPDQPPHLVLALVQLLCQQQRSQLLDSQRHAEYEYAQVCQVVSLVSNLVVLVVAADHRSHDNRHRFTFGSALVLLVVLLVLVVVQVVVPKDWSHFNDDDRRTGRQTEIEPGDCPRCSNAHRSSGNHHYYHYDHDLVVVLVSQQVHLWAFEYEYEDPDVVSVVVSVVRRRHPYYHYNGGSSDDDLQDQGFTPGSRIDFGGHSNRSSVSSIDMDMDMDGNPPPD

Radius of gyration: 36.29 Å; chains: 1; bounding box: 94×88×124 Å